Protein AF-A0AAV7FH99-F1 (afdb_monomer_lite)

pLDDT: mean 74.6, std 28.68, range [21.94, 98.88]

Structure (mmCIF, N/CA/C/O backbone):
data_AF-A0AAV7FH99-F1
#
_entry.id   AF-A0AAV7FH99-F1
#
loop_
_atom_site.group_PDB
_atom_site.id
_atom_site.type_symbol
_atom_site.label_atom_id
_atom_site.label_alt_id
_atom_site.label_comp_id
_atom_site.label_asym_id
_atom_site.label_entity_id
_atom_site.label_seq_id
_atom_site.pdbx_PDB_ins_code
_atom_site.Cartn_x
_atom_site.Cartn_y
_atom_site.Cartn_z
_atom_site.occupancy
_atom_site.B_iso_or_equiv
_atom_site.auth_seq_id
_atom_site.auth_comp_id
_atom_site.auth_asym_id
_atom_site.auth_atom_id
_atom_site.pdbx_PDB_model_num
ATOM 1 N N . MET A 1 1 ? -6.180 -40.171 30.545 1.00 33.97 1 MET A N 1
ATOM 2 C CA . MET A 1 1 ? -4.797 -39.681 30.785 1.00 33.97 1 MET A CA 1
ATOM 3 C C . MET A 1 1 ? -4.806 -38.154 30.812 1.00 33.97 1 MET A C 1
ATOM 5 O O . MET A 1 1 ? -5.709 -37.577 30.223 1.00 33.97 1 MET A O 1
ATOM 9 N N . ARG A 1 2 ? -3.858 -37.496 31.498 1.00 26.12 2 ARG A N 1
ATOM 10 C CA . ARG A 1 2 ? -3.737 -36.022 31.527 1.00 26.12 2 ARG A CA 1
ATOM 11 C C . ARG A 1 2 ? -2.623 -35.569 30.575 1.00 26.12 2 ARG A C 1
ATOM 13 O O . ARG A 1 2 ? -1.479 -35.946 30.802 1.00 26.12 2 ARG A O 1
ATOM 20 N N . MET A 1 3 ? -2.926 -34.717 29.597 1.00 25.25 3 MET A N 1
ATOM 21 C CA . MET A 1 3 ? -1.922 -33.829 28.990 1.00 25.25 3 MET A CA 1
ATOM 22 C C . MET A 1 3 ? -1.934 -32.486 29.729 1.00 25.25 3 MET A C 1
ATOM 24 O O . MET A 1 3 ? -2.989 -32.029 30.171 1.00 25.25 3 MET A O 1
ATOM 28 N N . ARG A 1 4 ? -0.756 -31.887 29.932 1.00 28.44 4 ARG A N 1
ATOM 29 C CA . ARG A 1 4 ? -0.590 -30.611 30.646 1.00 28.44 4 ARG A CA 1
ATOM 30 C C . ARG A 1 4 ? -0.434 -29.448 29.668 1.00 28.44 4 ARG A C 1
ATOM 32 O O . ARG A 1 4 ? 0.139 -29.608 28.598 1.00 28.44 4 ARG A O 1
ATOM 39 N N . SER A 1 5 ? -0.915 -28.286 30.109 1.00 30.23 5 SER A N 1
ATOM 40 C CA . SER A 1 5 ? -0.718 -26.969 29.496 1.00 30.23 5 SER A CA 1
ATOM 41 C C . SER A 1 5 ? 0.718 -26.724 29.010 1.00 30.23 5 SER A C 1
ATOM 43 O O . SER A 1 5 ? 1.671 -26.970 29.749 1.00 30.23 5 SER A O 1
ATOM 45 N N . LEU A 1 6 ? 0.836 -26.149 27.809 1.00 27.55 6 LEU A N 1
ATOM 46 C CA . LEU A 1 6 ? 2.034 -25.481 27.292 1.00 27.55 6 LEU A CA 1
ATOM 47 C C . LEU A 1 6 ? 1.724 -23.999 27.004 1.00 27.55 6 LEU A C 1
ATOM 49 O O . LEU A 1 6 ? 1.849 -23.522 25.881 1.00 27.55 6 LEU A O 1
ATOM 53 N N . LEU A 1 7 ? 1.309 -23.261 28.039 1.00 32.69 7 LEU A N 1
ATOM 54 C CA . LEU A 1 7 ? 1.155 -21.799 28.009 1.00 32.69 7 LEU A CA 1
ATOM 55 C C . LEU A 1 7 ? 2.188 -21.112 28.915 1.00 32.69 7 LEU A C 1
ATOM 57 O O . LEU A 1 7 ? 1.851 -20.437 29.885 1.00 32.69 7 LEU A O 1
ATOM 61 N N . SER A 1 8 ? 3.470 -21.296 28.591 1.00 31.53 8 SER A N 1
ATOM 62 C CA . SER A 1 8 ? 4.575 -20.563 29.218 1.00 31.53 8 SER A CA 1
ATOM 63 C C . SER A 1 8 ? 5.796 -20.486 28.293 1.00 31.53 8 SER A C 1
ATOM 65 O O . SER A 1 8 ? 6.640 -21.381 28.289 1.00 31.53 8 SER A O 1
ATOM 67 N N . LEU A 1 9 ? 5.906 -19.394 27.535 1.00 31.41 9 LEU A N 1
ATOM 68 C CA . LEU A 1 9 ? 7.159 -18.950 26.914 1.00 31.41 9 LEU A CA 1
ATOM 69 C C . LEU A 1 9 ? 7.588 -17.618 27.561 1.00 31.41 9 LEU A C 1
ATOM 71 O O . LEU A 1 9 ? 6.723 -16.852 28.000 1.00 31.41 9 LEU A O 1
ATOM 75 N N . PRO A 1 10 ? 8.899 -17.354 27.707 1.00 29.81 10 PRO A N 1
ATOM 76 C CA . PRO A 1 10 ? 9.387 -16.297 28.587 1.00 29.81 10 PRO A CA 1
ATOM 77 C C . PRO A 1 10 ? 9.146 -14.896 28.009 1.00 29.81 10 PRO A C 1
ATOM 79 O O . PRO A 1 10 ? 9.679 -14.542 26.959 1.00 29.81 10 PRO A O 1
ATOM 82 N N . ARG A 1 11 ? 8.393 -14.065 28.740 1.00 34.31 11 ARG A N 1
ATOM 83 C CA . ARG A 1 11 ? 8.301 -12.621 28.473 1.00 34.31 11 ARG A CA 1
ATOM 84 C C . ARG A 1 11 ? 9.610 -11.932 28.903 1.00 34.31 11 ARG A C 1
ATOM 86 O O . ARG A 1 11 ? 10.079 -12.216 30.010 1.00 34.31 11 ARG A O 1
ATOM 93 N N . PRO A 1 12 ? 10.187 -11.011 28.110 1.00 30.36 12 PRO A N 1
ATOM 94 C CA . PRO A 1 12 ? 11.312 -10.200 28.566 1.00 30.36 12 PRO A CA 1
ATOM 95 C C . PRO A 1 12 ? 10.866 -9.272 29.706 1.00 30.36 12 PRO A C 1
ATOM 97 O O . PRO A 1 12 ? 9.857 -8.579 29.595 1.00 30.36 12 PRO A O 1
ATOM 100 N N . ARG A 1 13 ? 11.621 -9.240 30.811 1.00 29.97 13 ARG A N 1
ATOM 101 C CA . ARG A 1 13 ? 11.416 -8.252 31.881 1.00 29.97 13 ARG A CA 1
ATOM 102 C C . ARG A 1 13 ? 12.025 -6.916 31.460 1.00 29.97 13 ARG A C 1
ATOM 104 O O . ARG A 1 13 ? 13.246 -6.807 31.381 1.00 29.97 13 ARG A O 1
ATOM 111 N N . LEU A 1 14 ? 11.187 -5.907 31.244 1.00 34.22 14 LEU A N 1
ATOM 112 C CA . LEU A 1 14 ? 11.627 -4.515 31.163 1.00 34.22 14 LEU A CA 1
ATOM 113 C C . LEU A 1 14 ? 11.763 -3.936 32.581 1.00 34.22 14 LEU A C 1
ATOM 115 O O . LEU A 1 14 ? 10.957 -4.234 33.462 1.00 34.22 14 LEU A O 1
ATOM 119 N N . TYR A 1 15 ? 12.811 -3.143 32.808 1.00 27.16 15 TYR A N 1
ATOM 120 C CA . TYR A 1 15 ? 13.066 -2.484 34.092 1.00 27.16 15 TYR A CA 1
ATOM 121 C C . TYR A 1 15 ? 12.179 -1.241 34.249 1.00 27.16 15 TYR A C 1
ATOM 123 O O . TYR A 1 15 ? 12.088 -0.426 33.334 1.00 27.16 15 TYR A O 1
ATOM 131 N N . LEU A 1 16 ? 11.581 -1.071 35.431 1.00 31.95 16 LEU A N 1
ATOM 132 C CA . LEU A 1 16 ? 10.840 0.133 35.814 1.00 31.95 16 LEU A CA 1
ATOM 133 C C . LEU A 1 16 ? 11.682 1.005 36.764 1.00 31.95 16 LEU A C 1
ATOM 135 O O . LEU A 1 16 ? 12.304 0.458 37.679 1.00 31.95 16 LEU A O 1
ATOM 139 N N . PRO A 1 17 ? 11.682 2.343 36.611 1.00 29.70 17 PRO A N 1
ATOM 140 C CA . PRO A 1 17 ? 12.180 3.256 37.635 1.00 29.70 17 PRO A CA 1
ATOM 141 C C . PRO A 1 17 ? 11.156 3.409 38.782 1.00 29.70 17 PRO A C 1
ATOM 143 O O . PRO A 1 17 ? 9.953 3.252 38.558 1.00 29.70 17 PRO A O 1
ATOM 146 N N . PRO A 1 18 ? 11.589 3.737 40.013 1.00 29.47 18 PRO A N 1
ATOM 147 C CA . PRO A 1 18 ? 10.687 3.867 41.154 1.00 29.47 18 PRO A CA 1
ATOM 148 C C . PRO A 1 18 ? 9.930 5.206 41.151 1.00 29.47 18 PRO A C 1
ATOM 150 O O . PRO A 1 18 ? 10.532 6.272 41.266 1.00 29.47 18 PRO A O 1
ATOM 153 N N . THR A 1 19 ? 8.597 5.156 41.109 1.00 31.06 19 THR A N 1
ATOM 154 C CA . THR A 1 19 ? 7.716 6.311 41.367 1.00 31.06 19 THR A CA 1
ATOM 155 C C . THR A 1 19 ? 7.039 6.183 42.728 1.00 31.06 19 THR A C 1
ATOM 157 O O . THR A 1 19 ? 6.406 5.168 43.018 1.00 31.06 19 THR A O 1
ATOM 160 N N . SER A 1 20 ? 7.143 7.216 43.563 1.00 28.19 20 SER A N 1
ATOM 161 C CA . SER A 1 20 ? 6.585 7.239 44.916 1.00 28.19 20 SER A CA 1
ATOM 162 C C . SER A 1 20 ? 5.093 7.594 44.927 1.00 28.19 20 SER A C 1
ATOM 164 O O . SER A 1 20 ? 4.686 8.672 44.499 1.00 28.19 20 SER A O 1
ATOM 166 N N . LEU A 1 21 ? 4.268 6.698 45.474 1.00 30.45 21 LEU A N 1
ATOM 167 C CA . LEU A 1 21 ? 2.846 6.946 45.720 1.00 30.45 21 LEU A CA 1
ATOM 168 C C . LEU A 1 21 ? 2.626 7.407 47.165 1.00 30.45 21 LEU A C 1
ATOM 170 O O . LEU A 1 21 ? 3.043 6.740 48.111 1.00 30.45 21 LEU A O 1
ATOM 174 N N . ARG A 1 22 ? 1.939 8.543 47.339 1.00 30.11 22 ARG A N 1
ATOM 175 C CA . ARG A 1 22 ? 1.349 8.939 48.626 1.00 30.11 22 ARG A CA 1
ATOM 176 C C . ARG A 1 22 ? -0.073 8.392 48.705 1.00 30.11 22 ARG A C 1
ATOM 178 O O . ARG A 1 22 ? -0.852 8.584 47.776 1.00 30.11 22 ARG A O 1
ATOM 185 N N . ASN A 1 23 ? -0.418 7.763 49.825 1.00 28.11 23 ASN A N 1
ATOM 186 C CA . ASN A 1 23 ? -1.779 7.297 50.078 1.00 28.11 23 ASN A CA 1
ATOM 187 C C . ASN A 1 23 ? -2.750 8.480 50.207 1.00 28.11 23 ASN A C 1
ATOM 189 O O . ASN A 1 23 ? -2.504 9.394 50.993 1.00 28.11 23 ASN A O 1
ATOM 193 N N . MET A 1 24 ? -3.893 8.399 49.525 1.00 29.61 24 MET A N 1
ATOM 194 C CA . MET A 1 24 ? -5.125 9.088 49.916 1.00 29.61 24 MET A CA 1
ATOM 195 C C . MET A 1 24 ? -6.276 8.078 49.927 1.00 29.61 24 MET A C 1
ATOM 197 O O . MET A 1 24 ? -6.292 7.135 49.137 1.00 29.61 24 MET A O 1
ATOM 201 N N . SER A 1 25 ? -7.197 8.231 50.877 1.00 31.45 25 SER A N 1
ATOM 202 C CA . SER A 1 25 ? -8.250 7.259 51.178 1.00 31.45 25 SER A CA 1
ATOM 203 C C . SER A 1 25 ? -9.415 7.317 50.188 1.00 31.45 25 SER A C 1
ATOM 205 O O . SER A 1 25 ? -9.925 8.391 49.879 1.00 31.45 25 SER A O 1
ATOM 207 N N . ALA A 1 26 ? -9.883 6.148 49.746 1.00 31.45 26 ALA A N 1
ATOM 208 C CA . ALA A 1 26 ? -11.098 6.027 48.945 1.00 31.45 26 ALA A CA 1
ATOM 209 C C . ALA A 1 26 ? -12.362 6.019 49.835 1.00 31.45 26 ALA A C 1
ATOM 211 O O . ALA A 1 26 ? -12.346 5.385 50.894 1.00 31.45 26 ALA A O 1
ATOM 212 N N . PRO A 1 27 ? -13.466 6.670 49.421 1.00 35.59 27 PRO A N 1
ATOM 213 C CA . PRO A 1 27 ? -14.774 6.504 50.048 1.00 35.59 27 PRO A CA 1
ATOM 214 C C . PRO A 1 27 ? -15.434 5.178 49.626 1.00 35.59 27 PRO A C 1
ATOM 216 O O . PRO A 1 27 ? -15.166 4.640 48.552 1.00 35.59 27 PRO A O 1
ATOM 219 N N . THR A 1 28 ? -16.327 4.655 50.466 1.00 32.81 28 THR A N 1
ATOM 220 C CA . THR A 1 28 ? -17.071 3.409 50.212 1.00 32.81 28 THR A CA 1
ATOM 221 C C . THR A 1 28 ? -18.176 3.583 49.160 1.00 32.81 28 THR A C 1
ATOM 223 O O . THR A 1 28 ? -18.924 4.560 49.243 1.00 32.81 28 THR A O 1
ATOM 226 N N . PRO A 1 29 ? -18.361 2.631 48.223 1.00 38.66 29 PRO A N 1
ATOM 227 C CA . PRO A 1 29 ? -19.464 2.667 47.266 1.00 38.66 29 PRO A CA 1
ATOM 228 C C . PRO A 1 29 ? -20.794 2.279 47.927 1.00 38.66 29 PRO A C 1
ATOM 230 O O . PRO A 1 29 ? -20.886 1.262 48.615 1.00 38.66 29 PRO A O 1
ATOM 233 N N . SER A 1 30 ? -21.846 3.061 47.684 1.00 30.02 30 SER A N 1
ATOM 234 C CA . SER A 1 30 ? -23.221 2.706 48.044 1.00 30.02 30 SER A CA 1
ATOM 235 C C . SER A 1 30 ? -23.819 1.730 47.024 1.00 30.02 30 SER A C 1
ATOM 237 O O . SER A 1 30 ? -23.615 1.860 45.815 1.00 30.02 30 SER A O 1
ATOM 239 N N . THR A 1 31 ? -24.566 0.733 47.504 1.00 36.09 31 THR A N 1
ATOM 240 C CA . THR A 1 31 ? -25.090 -0.372 46.683 1.00 36.09 31 THR A CA 1
ATOM 241 C C . THR A 1 31 ? -26.273 0.056 45.809 1.00 36.09 31 THR A C 1
ATOM 243 O O . THR A 1 31 ? -27.425 -0.265 46.089 1.00 36.09 31 THR A O 1
ATOM 246 N N . THR A 1 32 ? -25.988 0.764 44.719 1.00 35.03 32 THR A N 1
ATOM 247 C CA . THR A 1 32 ? -26.944 0.936 43.616 1.00 35.03 32 THR A CA 1
ATOM 248 C C . THR A 1 32 ? -26.872 -0.297 42.718 1.00 35.03 32 THR A C 1
ATOM 250 O O . THR A 1 32 ? -25.779 -0.715 42.335 1.00 35.03 32 THR A O 1
ATOM 253 N N . THR A 1 33 ? -28.013 -0.892 42.364 1.00 37.41 33 THR A N 1
ATOM 254 C CA . THR A 1 33 ? -28.063 -1.990 41.386 1.00 37.41 33 THR A CA 1
ATOM 255 C C . THR A 1 33 ? -27.652 -1.469 40.014 1.00 37.41 33 THR A C 1
ATOM 257 O O . THR A 1 33 ? -28.440 -0.803 39.343 1.00 37.41 33 THR A O 1
ATOM 260 N N . ALA A 1 34 ? -26.411 -1.745 39.615 1.00 40.66 34 ALA A N 1
ATOM 261 C CA . ALA A 1 34 ? -25.880 -1.323 38.328 1.00 40.66 34 ALA A CA 1
ATOM 262 C C . ALA A 1 34 ? -26.693 -1.953 37.187 1.00 40.66 34 ALA A C 1
ATOM 264 O O . ALA A 1 34 ? -26.668 -3.170 36.995 1.00 40.66 34 ALA A O 1
ATOM 265 N N . MET A 1 35 ? -27.402 -1.118 36.424 1.00 51.28 35 MET A N 1
ATOM 266 C CA . MET A 1 35 ? -27.908 -1.519 35.115 1.00 51.28 35 MET A CA 1
ATOM 267 C C . MET A 1 35 ? -26.692 -1.758 34.218 1.00 51.28 35 MET A C 1
ATOM 269 O O . MET A 1 35 ? -25.821 -0.898 34.099 1.00 51.28 35 MET A O 1
ATOM 273 N N . GLY A 1 36 ? -26.578 -2.976 33.693 1.00 61.66 36 GLY A N 1
ATOM 274 C CA . GLY A 1 36 ? -25.368 -3.428 33.023 1.00 61.66 36 GLY A CA 1
ATOM 275 C C . GLY A 1 36 ? -25.262 -2.889 31.603 1.00 61.66 36 GLY A C 1
ATOM 276 O O . GLY A 1 36 ? -26.041 -3.305 30.750 1.00 61.66 36 GLY A O 1
ATOM 277 N N . SER A 1 37 ? -24.281 -2.021 31.346 1.00 88.81 37 SER A N 1
ATOM 278 C CA . SER A 1 37 ? -24.082 -1.445 30.012 1.00 88.81 37 SER A CA 1
ATOM 279 C C . SER A 1 37 ? -23.699 -2.509 28.974 1.00 88.81 37 SER A C 1
ATOM 281 O O . SER A 1 37 ? -22.959 -3.464 29.259 1.00 88.81 37 SER A O 1
ATOM 283 N N . ASN A 1 38 ? -24.201 -2.327 27.752 1.00 96.88 38 ASN A N 1
ATOM 284 C CA . ASN A 1 38 ? -23.900 -3.165 26.594 1.00 96.88 38 ASN A CA 1
ATOM 285 C C . ASN A 1 38 ? -22.975 -2.409 25.632 1.00 96.88 38 ASN A C 1
ATOM 287 O O . ASN A 1 38 ? -23.289 -1.289 25.218 1.00 96.88 38 ASN A O 1
ATOM 291 N N . SER A 1 39 ? -21.865 -3.029 25.229 1.00 98.12 39 SER A N 1
ATOM 292 C CA . SER A 1 39 ? -20.881 -2.431 24.323 1.00 98.12 39 SER A CA 1
ATOM 293 C C . SER A 1 39 ? -20.643 -3.266 23.062 1.00 98.12 39 SER A C 1
ATOM 295 O O . SER A 1 39 ? -20.652 -4.496 23.091 1.00 98.12 39 SER A O 1
ATOM 297 N N . LEU A 1 40 ? -20.409 -2.602 21.929 1.00 98.56 40 LEU A N 1
ATOM 298 C CA . LEU A 1 40 ? -20.120 -3.237 20.640 1.00 98.56 40 LEU A CA 1
ATOM 299 C C . LEU A 1 40 ? -18.713 -2.836 20.188 1.00 98.56 40 LEU A C 1
ATOM 301 O O . LEU A 1 40 ? -18.433 -1.653 19.996 1.00 98.56 40 LEU A O 1
ATOM 305 N N . MET A 1 41 ? -17.827 -3.818 20.010 1.00 98.56 41 MET A N 1
ATOM 306 C CA . MET A 1 41 ? -16.492 -3.619 19.439 1.00 98.56 41 MET A CA 1
ATOM 307 C C . MET A 1 41 ? -16.509 -4.030 17.968 1.00 98.56 41 MET A C 1
ATOM 309 O O . MET A 1 41 ? -16.623 -5.214 17.654 1.00 98.56 41 MET A O 1
ATOM 313 N N . TRP A 1 42 ? -16.396 -3.061 17.064 1.00 98.81 42 TRP A N 1
ATOM 314 C CA . TRP A 1 42 ? -16.495 -3.278 15.624 1.00 98.81 42 TRP A CA 1
ATOM 315 C C . TRP A 1 42 ? -15.112 -3.331 14.963 1.00 98.81 42 TRP A C 1
ATOM 317 O O . TRP A 1 42 ? -14.385 -2.339 14.869 1.00 98.81 42 TRP A O 1
ATOM 327 N N . PHE A 1 43 ? -14.765 -4.514 14.464 1.00 98.81 43 PHE A N 1
ATOM 328 C CA . PHE A 1 43 ? -13.543 -4.796 13.718 1.00 98.81 43 PHE A CA 1
ATOM 329 C C . PHE A 1 43 ? -13.723 -4.499 12.221 1.00 98.81 43 PHE A C 1
ATOM 331 O O . PHE A 1 43 ? -14.760 -4.812 11.636 1.00 98.81 43 PHE A O 1
ATOM 338 N N . ARG A 1 44 ? -12.701 -3.900 11.589 1.00 97.56 44 ARG A N 1
ATOM 339 C CA . ARG A 1 44 ? -12.643 -3.615 10.133 1.00 97.56 44 ARG A CA 1
ATOM 340 C C . ARG A 1 44 ? -11.198 -3.755 9.645 1.00 97.56 44 ARG A C 1
ATOM 342 O O . ARG A 1 44 ? -10.865 -4.639 8.862 1.00 97.56 44 ARG A O 1
ATOM 349 N N . LYS A 1 45 ? -10.346 -2.892 10.202 1.00 96.44 45 LYS A N 1
ATOM 350 C CA . LYS A 1 45 ? -8.923 -3.123 10.475 1.00 96.44 45 LYS A CA 1
ATOM 351 C C . LYS A 1 45 ? -8.809 -3.541 11.952 1.00 96.44 45 LYS A C 1
ATOM 353 O O . LYS A 1 45 ? -9.827 -3.888 12.562 1.00 96.44 45 LYS A O 1
ATOM 358 N N . GLY A 1 46 ? -7.610 -3.520 12.522 1.00 97.75 46 GLY A N 1
ATOM 359 C CA . GLY A 1 46 ? -7.400 -3.832 13.934 1.00 97.75 46 GLY A CA 1
ATOM 360 C C . GLY A 1 46 ? -7.709 -5.278 14.306 1.00 97.75 46 GLY A C 1
ATOM 361 O O . GLY A 1 46 ? -8.183 -5.521 15.412 1.00 97.75 46 GLY A O 1
ATOM 362 N N . LEU A 1 47 ? -7.491 -6.225 13.384 1.00 98.62 47 LEU A N 1
ATOM 363 C CA . LEU A 1 47 ? -7.787 -7.655 13.560 1.00 98.62 47 LEU A CA 1
ATOM 364 C C . LEU A 1 47 ? -6.766 -8.344 14.492 1.00 98.62 47 LEU A C 1
ATOM 366 O O . LEU A 1 47 ? -6.021 -9.225 14.063 1.00 98.62 47 LEU A O 1
ATOM 370 N N . ARG A 1 48 ? -6.709 -7.872 15.743 1.00 98.00 48 ARG A N 1
ATOM 371 C CA . ARG A 1 48 ? -5.789 -8.269 16.819 1.00 98.00 48 ARG A CA 1
ATOM 372 C C . ARG A 1 48 ? -6.398 -8.010 18.200 1.00 98.00 48 ARG A C 1
ATOM 374 O O . ARG A 1 48 ? -7.238 -7.114 18.358 1.00 98.00 48 ARG A O 1
ATOM 381 N N . ILE A 1 49 ? -5.898 -8.709 19.211 1.00 96.94 49 ILE A N 1
ATOM 382 C CA . ILE A 1 49 ? -6.126 -8.417 20.628 1.00 96.94 49 ILE A CA 1
ATOM 383 C C . ILE A 1 49 ? -5.073 -7.433 21.161 1.00 96.94 49 ILE A C 1
ATOM 385 O O . ILE A 1 49 ? -5.429 -6.528 21.917 1.00 96.94 49 ILE A O 1
ATOM 389 N N . HIS A 1 50 ? -3.793 -7.565 20.789 1.00 95.75 50 HIS A N 1
ATOM 390 C CA . HIS A 1 50 ? -2.726 -6.723 21.350 1.00 95.75 50 HIS A CA 1
ATOM 391 C C . HIS A 1 50 ? -2.843 -5.249 20.936 1.00 95.75 50 HIS A C 1
ATOM 393 O O . HIS A 1 50 ? -3.222 -4.939 19.810 1.00 95.75 50 HIS A O 1
ATOM 399 N N . ASP A 1 51 ? -2.482 -4.322 21.834 1.00 96.94 51 ASP A N 1
ATOM 400 C CA . ASP A 1 51 ? -2.518 -2.870 21.584 1.00 96.94 51 ASP A CA 1
ATOM 401 C C . ASP A 1 51 ? -3.801 -2.419 20.861 1.00 96.94 51 ASP A C 1
ATOM 403 O O . ASP A 1 51 ? -3.776 -1.793 19.796 1.00 96.94 51 ASP A O 1
ATOM 407 N N . ASN A 1 52 ? -4.945 -2.810 21.426 1.00 97.62 52 ASN A N 1
ATOM 408 C CA . ASN A 1 52 ? -6.274 -2.496 20.914 1.00 97.62 52 ASN A CA 1
ATOM 409 C C . ASN A 1 52 ? -7.076 -1.693 21.964 1.00 97.62 52 ASN A C 1
ATOM 411 O O . ASN A 1 52 ? -7.896 -2.255 22.695 1.00 97.62 52 ASN A O 1
ATOM 415 N N . PRO A 1 53 ? -6.849 -0.367 22.080 1.00 97.44 53 PRO A N 1
ATOM 416 C CA . PRO A 1 53 ? -7.557 0.482 23.037 1.00 97.44 53 PRO A CA 1
ATOM 417 C C . PRO A 1 53 ? -9.066 0.541 22.799 1.00 97.44 53 PRO A C 1
ATOM 419 O O . PRO A 1 53 ? -9.811 0.732 23.754 1.00 97.44 53 PRO A O 1
ATOM 422 N N . ALA A 1 54 ? -9.528 0.354 21.556 1.00 98.00 54 ALA A N 1
ATOM 423 C CA . ALA A 1 54 ? -10.954 0.272 21.248 1.00 98.00 54 ALA A CA 1
ATOM 424 C C . ALA A 1 54 ? -11.590 -0.953 21.930 1.00 98.00 54 ALA A C 1
ATOM 426 O O . ALA A 1 54 ? -12.587 -0.804 22.634 1.00 98.00 54 ALA A O 1
ATOM 427 N N . LEU A 1 55 ? -10.964 -2.132 21.814 1.00 97.56 55 LEU A N 1
ATOM 428 C CA . LEU A 1 55 ? -11.382 -3.349 22.517 1.00 97.56 55 LEU A CA 1
ATOM 429 C C . LEU A 1 55 ? -11.286 -3.195 24.044 1.00 97.56 55 LEU A C 1
ATOM 431 O O . LEU A 1 55 ? -12.210 -3.594 24.749 1.00 97.56 55 LEU A O 1
ATOM 435 N N . LEU A 1 56 ? -10.216 -2.583 24.566 1.00 95.81 56 LEU A N 1
ATOM 436 C CA . LEU A 1 56 ? -10.067 -2.354 26.009 1.00 95.81 56 LEU A CA 1
ATOM 437 C C . LEU A 1 56 ? -11.158 -1.424 26.565 1.00 95.81 56 LEU A C 1
ATOM 439 O O . LEU A 1 56 ? -11.751 -1.722 27.601 1.00 95.81 56 LEU A O 1
ATOM 443 N N . HIS A 1 57 ? -11.459 -0.323 25.873 1.00 96.00 57 HIS A N 1
ATOM 444 C CA . HIS A 1 57 ? -12.519 0.611 26.269 1.00 96.00 57 HIS A CA 1
ATOM 445 C C . HIS A 1 57 ? -13.917 0.004 26.105 1.00 96.00 57 HIS A C 1
ATOM 447 O O . HIS A 1 57 ? -14.798 0.265 26.922 1.00 96.00 57 HIS A O 1
ATOM 453 N N . ALA A 1 58 ? -14.113 -0.864 25.105 1.00 96.56 58 ALA A N 1
ATOM 454 C CA . ALA A 1 58 ? -15.335 -1.652 24.957 1.00 96.56 58 ALA A CA 1
ATOM 455 C C . ALA A 1 58 ? -15.516 -2.648 26.112 1.00 96.56 58 ALA A C 1
ATOM 457 O O . ALA A 1 58 ? -16.620 -2.783 26.624 1.00 96.56 58 ALA A O 1
ATOM 458 N N . ALA A 1 59 ? -14.447 -3.318 26.549 1.00 95.19 59 ALA A N 1
ATOM 459 C CA . ALA A 1 59 ? -14.491 -4.279 27.649 1.00 95.19 59 ALA A CA 1
ATOM 460 C C . ALA A 1 59 ? -14.667 -3.616 29.030 1.00 95.19 59 ALA A C 1
ATOM 462 O O . ALA A 1 59 ? -15.302 -4.188 29.916 1.00 95.19 59 ALA A O 1
ATOM 463 N N . LYS A 1 60 ? -14.111 -2.414 29.226 1.00 92.88 60 LYS A N 1
ATOM 464 C CA . LYS A 1 60 ? -14.177 -1.668 30.490 1.00 92.88 60 LYS A CA 1
ATOM 465 C C . LYS A 1 60 ? -15.622 -1.313 30.865 1.00 92.88 60 LYS A C 1
ATOM 467 O O . LYS A 1 60 ? -16.399 -0.884 30.013 1.00 92.88 60 LYS A O 1
ATOM 472 N N . ASP A 1 61 ? -15.961 -1.477 32.144 1.00 90.38 61 ASP A N 1
ATOM 473 C CA . ASP A 1 61 ? -17.244 -1.115 32.777 1.00 90.38 61 ASP A CA 1
ATOM 474 C C . ASP A 1 61 ? -18.508 -1.613 32.040 1.00 90.38 61 ASP A C 1
ATOM 476 O O . ASP A 1 61 ? -19.574 -1.007 32.148 1.00 90.38 61 ASP A O 1
ATOM 480 N N . SER A 1 62 ? -18.388 -2.707 31.276 1.00 93.81 62 SER A N 1
ATOM 481 C CA . SER A 1 62 ? -19.454 -3.244 30.417 1.00 93.81 62 SER A CA 1
ATOM 482 C C . SER A 1 62 ? -19.851 -4.646 30.859 1.00 93.81 62 SER A C 1
ATOM 484 O O . SER A 1 62 ? -18.994 -5.480 31.148 1.00 93.81 62 SER A O 1
ATOM 486 N N . THR A 1 63 ? -21.156 -4.907 30.928 1.00 94.94 63 THR A N 1
ATOM 487 C CA . THR A 1 63 ? -21.701 -6.210 31.350 1.00 94.94 63 THR A CA 1
ATOM 488 C C . THR A 1 63 ? -21.753 -7.185 30.184 1.00 94.94 63 THR A C 1
ATOM 490 O O . THR A 1 63 ? -21.374 -8.346 30.346 1.00 94.94 63 THR A O 1
ATOM 493 N N . HIS A 1 64 ? -22.135 -6.693 29.002 1.00 97.44 64 HIS A N 1
ATOM 494 C CA . HIS A 1 64 ? -22.045 -7.452 27.761 1.00 97.44 64 HIS A CA 1
ATOM 495 C C . HIS A 1 64 ? -21.142 -6.749 26.753 1.00 97.44 64 HIS A C 1
ATOM 497 O O . HIS A 1 64 ? -21.263 -5.542 26.546 1.00 97.44 64 HIS A O 1
ATOM 503 N N . LEU A 1 65 ? -20.277 -7.524 26.099 1.00 97.81 65 LEU A N 1
ATOM 504 C CA . LEU A 1 65 ? -19.449 -7.080 24.981 1.00 97.81 65 LEU A CA 1
ATOM 505 C C . LEU A 1 65 ? -19.806 -7.906 23.746 1.00 97.81 65 LEU A C 1
ATOM 507 O O . LEU A 1 65 ? -19.798 -9.133 23.804 1.00 97.81 65 LEU A O 1
ATOM 511 N N . TYR A 1 66 ? -20.059 -7.238 22.624 1.00 98.25 66 TYR A N 1
ATOM 512 C CA . TYR A 1 66 ? -20.347 -7.851 21.328 1.00 98.25 66 TYR A CA 1
ATOM 513 C C . TYR A 1 66 ? -19.191 -7.560 20.346 1.00 98.25 66 TYR A C 1
ATOM 515 O O . TYR A 1 66 ? -19.121 -6.453 19.801 1.00 98.25 66 TYR A O 1
ATOM 523 N N . PRO A 1 67 ? -18.255 -8.504 20.116 1.00 98.38 67 PRO A N 1
ATOM 524 C CA . PRO A 1 67 ? -17.180 -8.353 19.133 1.00 98.38 67 PRO A CA 1
ATOM 525 C C . PRO A 1 67 ? -17.712 -8.663 17.727 1.00 98.38 67 PRO A C 1
ATOM 527 O O . PRO A 1 67 ? -18.054 -9.806 17.429 1.00 98.38 67 PRO A O 1
ATOM 530 N N . VAL A 1 68 ? -17.794 -7.658 16.856 1.00 98.75 68 VAL A N 1
ATOM 531 C CA . VAL A 1 68 ? -18.477 -7.741 15.553 1.00 98.75 68 VAL A CA 1
ATOM 532 C C . VAL A 1 68 ? -17.516 -7.520 14.389 1.00 98.75 68 VAL A C 1
ATOM 534 O O . VAL A 1 68 ? -16.745 -6.560 14.387 1.00 98.75 68 VAL A O 1
ATOM 537 N N . PHE A 1 69 ? -17.640 -8.341 13.346 1.00 98.75 69 PHE A N 1
ATOM 538 C CA . PHE A 1 69 ? -17.114 -8.057 12.009 1.00 98.75 69 PHE A CA 1
ATOM 539 C C . PHE A 1 69 ? -18.244 -8.140 10.972 1.00 98.75 69 PHE A C 1
ATOM 541 O O . PHE A 1 69 ? -19.118 -9.000 11.073 1.00 98.75 69 PHE A O 1
ATOM 548 N N . VAL A 1 70 ? -18.218 -7.268 9.959 1.00 98.44 70 VAL A N 1
ATOM 549 C CA . VAL A 1 70 ? -19.177 -7.311 8.841 1.00 98.44 70 VAL A CA 1
ATOM 550 C C . VAL A 1 70 ? -18.431 -7.524 7.529 1.00 98.44 70 VAL A C 1
ATOM 552 O O . VAL A 1 70 ? -17.566 -6.732 7.152 1.00 98.44 70 VAL A O 1
ATOM 555 N N . ILE A 1 71 ? -18.784 -8.604 6.842 1.00 97.00 71 ILE A N 1
ATOM 556 C CA . ILE A 1 71 ? -18.346 -8.945 5.493 1.00 97.00 71 ILE A CA 1
ATOM 557 C C . ILE A 1 71 ? -19.108 -8.042 4.525 1.00 97.00 71 ILE A C 1
ATOM 559 O O . ILE A 1 71 ? -20.318 -8.170 4.363 1.00 97.00 71 ILE A O 1
ATOM 563 N N . ASP A 1 72 ? -18.390 -7.108 3.904 1.00 95.94 72 ASP A N 1
ATOM 564 C CA . ASP A 1 72 ? -18.941 -6.202 2.897 1.00 95.94 72 ASP A CA 1
ATOM 565 C C . ASP A 1 72 ? -18.902 -6.865 1.504 1.00 95.94 72 ASP A C 1
ATOM 567 O O . ASP A 1 72 ? -17.801 -7.099 0.977 1.00 95.94 72 ASP A O 1
ATOM 571 N N . PRO A 1 73 ? -20.060 -7.127 0.862 1.00 92.81 73 PRO A N 1
ATOM 572 C CA . PRO A 1 73 ? -20.121 -7.666 -0.493 1.00 92.81 73 PRO A CA 1
ATOM 573 C C . PRO A 1 73 ? -19.329 -6.843 -1.521 1.00 92.81 73 PRO A C 1
ATOM 575 O O . PRO A 1 73 ? -18.781 -7.425 -2.455 1.00 92.81 73 PRO A O 1
ATOM 578 N N . HIS A 1 74 ? -19.162 -5.526 -1.337 1.00 89.75 74 HIS A N 1
ATOM 579 C CA . HIS A 1 74 ? -18.352 -4.677 -2.224 1.00 89.75 74 HIS A CA 1
ATOM 580 C C . HIS A 1 74 ? -16.902 -5.173 -2.361 1.00 89.75 74 HIS A C 1
ATOM 582 O O . HIS A 1 74 ? -16.316 -5.126 -3.446 1.00 89.75 74 HIS A O 1
ATOM 588 N N . PHE A 1 75 ? -16.329 -5.684 -1.267 1.00 93.69 75 PHE A N 1
ATOM 589 C CA . PHE A 1 75 ? -14.962 -6.202 -1.222 1.00 93.69 75 PHE A CA 1
ATOM 590 C C . PHE A 1 75 ? -14.875 -7.728 -1.309 1.00 93.69 75 PHE A C 1
ATOM 592 O O . PHE A 1 75 ? -13.779 -8.235 -1.561 1.00 93.69 75 PHE A O 1
ATOM 599 N N . MET A 1 76 ? -15.981 -8.452 -1.111 1.00 94.50 76 MET A N 1
ATOM 600 C CA . MET A 1 76 ? -15.969 -9.902 -0.867 1.00 94.50 76 MET A CA 1
ATOM 601 C C . MET A 1 76 ? -16.797 -10.727 -1.861 1.00 94.50 76 MET A C 1
ATOM 603 O O . MET A 1 76 ? -16.451 -11.888 -2.075 1.00 94.50 76 MET A O 1
ATOM 607 N N . ALA A 1 77 ? -17.818 -10.159 -2.512 1.00 92.88 77 ALA A N 1
ATOM 608 C CA . ALA A 1 77 ? -18.648 -10.883 -3.478 1.00 92.88 77 ALA A CA 1
ATOM 609 C C . ALA A 1 77 ? -17.881 -11.180 -4.786 1.00 92.88 77 ALA A C 1
ATOM 611 O O . ALA A 1 77 ? -17.166 -10.294 -5.268 1.00 92.88 77 ALA A O 1
ATOM 612 N N . PRO A 1 78 ? -18.028 -12.376 -5.390 1.00 92.50 78 PRO A N 1
ATOM 613 C CA . PRO A 1 78 ? -17.343 -12.729 -6.632 1.00 92.50 78 PRO A CA 1
ATOM 614 C C . PRO A 1 78 ? -17.653 -11.786 -7.803 1.00 92.50 78 PRO A C 1
ATOM 616 O O . PRO A 1 78 ? -18.805 -11.431 -8.045 1.00 92.50 78 PRO A O 1
ATOM 619 N N . ASP A 1 79 ? -16.625 -11.443 -8.582 1.00 93.19 79 ASP A N 1
ATOM 620 C CA . ASP A 1 79 ? -16.732 -10.686 -9.836 1.00 93.19 79 ASP A CA 1
ATOM 621 C C . ASP A 1 79 ? -16.326 -11.571 -11.034 1.00 93.19 79 ASP A C 1
ATOM 623 O O . ASP A 1 79 ? -15.136 -11.712 -11.319 1.00 93.19 79 ASP A O 1
ATOM 627 N N . PRO A 1 80 ? -17.279 -12.166 -11.778 1.00 89.56 80 PRO A N 1
ATOM 628 C CA . PRO A 1 80 ? -16.971 -12.960 -12.971 1.00 89.56 80 PRO A CA 1
ATOM 629 C C . PRO A 1 80 ? -16.396 -12.158 -14.151 1.00 89.56 80 PRO A C 1
ATOM 631 O O . PRO A 1 80 ? -15.911 -12.765 -15.104 1.00 89.56 80 PRO A O 1
ATOM 634 N N . ALA A 1 81 ? -16.444 -10.820 -14.119 1.00 91.62 81 ALA A N 1
ATOM 635 C CA . ALA A 1 81 ? -15.783 -9.955 -15.102 1.00 91.62 81 ALA A CA 1
ATOM 636 C C . ALA A 1 81 ? -14.336 -9.600 -14.696 1.00 91.62 81 ALA A C 1
ATOM 638 O O . ALA A 1 81 ? -13.631 -8.900 -15.431 1.00 91.62 81 ALA A O 1
ATOM 639 N N . ALA A 1 82 ? -13.866 -10.097 -13.548 1.00 91.62 82 ALA A N 1
ATOM 640 C CA . ALA A 1 82 ? -12.500 -9.926 -13.087 1.00 91.62 82 ALA A CA 1
ATOM 641 C C . ALA A 1 82 ? -11.474 -10.552 -14.042 1.00 91.62 82 ALA A C 1
ATOM 643 O O . ALA A 1 82 ? -11.666 -11.630 -14.598 1.00 91.62 82 ALA A O 1
ATOM 644 N N . PHE A 1 83 ? -10.297 -9.930 -14.136 1.00 91.12 83 PHE A N 1
ATOM 645 C CA . PHE A 1 83 ? -9.152 -10.521 -14.837 1.00 91.12 83 PHE A CA 1
ATOM 646 C C . PHE A 1 83 ? -8.478 -11.674 -14.066 1.00 91.12 83 PHE A C 1
ATOM 648 O O . PHE A 1 83 ? -7.596 -12.345 -14.597 1.00 91.12 83 PHE A O 1
ATOM 655 N N . SER A 1 84 ? -8.841 -11.871 -12.800 1.00 91.00 84 SER A N 1
ATOM 656 C CA . SER A 1 84 ? -8.338 -12.928 -11.923 1.00 91.00 84 SER A CA 1
ATOM 657 C C . SER A 1 84 ? -9.385 -13.216 -10.844 1.00 91.00 84 SER A C 1
ATOM 659 O O . SER A 1 84 ? -9.989 -12.249 -10.375 1.00 91.00 84 SER A O 1
ATOM 661 N N . PRO A 1 85 ? -9.561 -14.467 -10.384 1.00 91.62 85 PRO A N 1
ATOM 662 C CA . PRO A 1 85 ? -10.548 -14.803 -9.360 1.00 91.62 85 PRO A CA 1
ATOM 663 C C . PRO A 1 85 ? -10.497 -13.911 -8.109 1.00 91.62 85 PRO A C 1
ATOM 665 O O . PRO A 1 85 ? -9.420 -13.598 -7.585 1.00 91.62 85 PRO A O 1
ATOM 668 N N . GLY A 1 86 ? -11.680 -13.518 -7.637 1.00 92.94 86 GLY A N 1
ATOM 669 C CA . GLY A 1 86 ? -11.879 -12.592 -6.526 1.00 92.94 86 GLY A CA 1
ATOM 670 C C . GLY A 1 86 ? -13.082 -11.671 -6.754 1.00 92.94 86 GLY A C 1
ATOM 671 O O . GLY A 1 86 ? -13.860 -11.870 -7.688 1.00 92.94 86 GLY A O 1
ATOM 672 N N . SER A 1 87 ? -13.215 -10.654 -5.910 1.00 94.62 87 SER A N 1
ATOM 673 C CA . SER A 1 87 ? -14.203 -9.583 -6.037 1.00 94.62 87 SER A CA 1
ATOM 674 C C . SER A 1 87 ? -13.708 -8.460 -6.944 1.00 94.62 87 SER A C 1
ATOM 676 O O . SER A 1 87 ? -12.541 -8.436 -7.356 1.00 94.62 87 SER A O 1
ATOM 678 N N . SER A 1 88 ? -14.570 -7.471 -7.203 1.00 93.19 88 SER A N 1
ATOM 679 C CA . SER A 1 88 ? -14.238 -6.235 -7.937 1.00 93.19 88 SER A CA 1
ATOM 680 C C . SER A 1 88 ? -12.962 -5.535 -7.427 1.00 93.19 88 SER A C 1
ATOM 682 O O . SER A 1 88 ? -12.226 -4.932 -8.210 1.00 93.19 88 SER A O 1
ATOM 684 N N . LYS A 1 89 ? -12.666 -5.666 -6.123 1.00 93.50 89 LYS A N 1
ATOM 685 C CA . LYS A 1 89 ? -11.591 -4.958 -5.410 1.00 93.50 89 LYS A CA 1
ATOM 686 C C . LYS A 1 89 ? -10.564 -5.849 -4.701 1.00 93.50 89 LYS A C 1
ATOM 688 O O . LYS A 1 89 ? -9.588 -5.307 -4.181 1.00 93.50 89 LYS A O 1
ATOM 693 N N . ALA A 1 90 ? -10.744 -7.170 -4.646 1.00 96.50 90 ALA A N 1
ATOM 694 C CA . ALA A 1 90 ? -9.862 -8.099 -3.926 1.00 96.50 90 ALA A CA 1
ATOM 695 C C . ALA A 1 90 ? -9.684 -9.424 -4.684 1.00 96.50 90 ALA A C 1
ATOM 697 O O . ALA A 1 90 ? -10.663 -10.085 -4.995 1.00 96.50 90 ALA A O 1
ATOM 698 N N . GLY A 1 91 ? -8.450 -9.849 -4.948 1.00 95.12 91 GLY A N 1
ATOM 699 C CA . GLY A 1 91 ? -8.147 -11.193 -5.450 1.00 95.12 91 GLY A CA 1
ATOM 700 C C . GLY A 1 91 ? -8.193 -12.240 -4.332 1.00 95.12 91 GLY A C 1
ATOM 701 O O . GLY A 1 91 ? -7.995 -11.899 -3.162 1.00 95.12 91 GLY A O 1
ATOM 702 N N . LEU A 1 92 ? -8.399 -13.516 -4.684 1.00 93.44 92 LEU A N 1
ATOM 703 C CA . LEU A 1 92 ? -8.558 -14.614 -3.710 1.00 93.44 92 LEU A CA 1
ATOM 704 C C . LEU A 1 92 ? -7.487 -14.651 -2.616 1.00 93.44 92 LEU A C 1
ATOM 706 O O . LEU A 1 92 ? -7.837 -14.806 -1.455 1.00 93.44 92 LEU A O 1
ATOM 710 N N . ASN A 1 93 ? -6.207 -14.438 -2.940 1.00 94.75 93 ASN A N 1
ATOM 711 C CA . ASN A 1 93 ? -5.130 -14.428 -1.939 1.00 94.75 93 ASN A CA 1
ATOM 712 C C . ASN A 1 93 ? -5.376 -13.410 -0.804 1.00 94.75 93 ASN A C 1
ATOM 714 O O . ASN A 1 93 ? -5.079 -13.693 0.356 1.00 94.75 93 ASN A O 1
ATOM 718 N N . ARG A 1 94 ? -5.953 -12.239 -1.111 1.00 96.94 94 ARG A N 1
ATOM 719 C CA . ARG A 1 94 ? -6.280 -11.194 -0.123 1.00 96.94 94 ARG A CA 1
ATOM 720 C C . ARG A 1 94 ? -7.566 -11.504 0.648 1.00 96.94 94 ARG A C 1
ATOM 722 O O . ARG A 1 94 ? -7.681 -11.104 1.804 1.00 96.94 94 ARG A O 1
ATOM 729 N N . ILE A 1 95 ? -8.504 -12.213 0.021 1.00 96.19 95 ILE A N 1
ATOM 730 C CA . ILE A 1 95 ? -9.731 -12.716 0.657 1.00 96.19 95 ILE A CA 1
ATOM 731 C C . ILE A 1 95 ? -9.376 -13.842 1.639 1.00 96.19 95 ILE A C 1
ATOM 733 O O . ILE A 1 95 ? -9.730 -13.749 2.808 1.00 96.19 95 ILE A O 1
ATOM 737 N N . GLN A 1 96 ? -8.584 -14.833 1.215 1.00 95.19 96 GLN A N 1
ATOM 738 C CA . GLN A 1 96 ? -8.084 -15.918 2.064 1.00 95.19 96 GLN A CA 1
ATOM 739 C C . GLN A 1 96 ? -7.340 -15.378 3.289 1.00 95.19 96 GLN A C 1
ATOM 741 O O . GLN A 1 96 ? -7.642 -15.775 4.409 1.00 95.19 96 GLN A O 1
ATOM 746 N N . PHE A 1 97 ? -6.418 -14.426 3.094 1.00 97.44 97 PHE A N 1
ATOM 747 C CA . PHE A 1 97 ? -5.689 -13.806 4.202 1.00 97.44 97 PHE A CA 1
ATOM 748 C C . PHE A 1 97 ? -6.634 -13.126 5.208 1.00 97.44 97 PHE A C 1
ATOM 750 O O . PHE A 1 97 ? -6.421 -13.239 6.411 1.00 97.44 97 PHE A O 1
ATOM 757 N N . LEU A 1 98 ? -7.701 -12.460 4.743 1.00 98.12 98 LEU A N 1
ATOM 758 C CA . LEU A 1 98 ? -8.719 -11.886 5.629 1.00 98.12 98 LEU A CA 1
ATOM 759 C C . LEU A 1 98 ? -9.478 -12.972 6.402 1.00 98.12 98 LEU A C 1
ATOM 761 O O . LEU A 1 98 ? -9.580 -12.869 7.619 1.00 98.12 98 LEU A O 1
ATOM 765 N N . LEU A 1 99 ? -9.992 -14.005 5.729 1.00 97.12 99 LEU A N 1
ATOM 766 C CA . LEU A 1 99 ? -10.757 -15.078 6.379 1.00 97.12 99 LEU A CA 1
ATOM 767 C C . LEU A 1 99 ? -9.918 -15.810 7.437 1.00 97.12 99 LEU A C 1
ATOM 769 O O . LEU A 1 99 ? -10.399 -16.078 8.535 1.00 97.12 99 LEU A O 1
ATOM 773 N N . GLU A 1 100 ? -8.638 -16.047 7.156 1.00 97.62 100 GLU A N 1
ATOM 774 C CA . GLU A 1 100 ? -7.689 -16.597 8.127 1.00 97.62 100 GLU A CA 1
ATOM 775 C C . GLU A 1 100 ? -7.446 -15.658 9.311 1.00 97.62 100 GLU A C 1
ATOM 777 O O . GLU A 1 100 ? -7.448 -16.112 10.453 1.00 97.62 100 GLU A O 1
ATOM 782 N N . SER A 1 101 ? -7.309 -14.350 9.070 1.00 98.62 101 SER A N 1
ATOM 783 C CA . SER A 1 101 ? -7.208 -13.358 10.147 1.00 98.62 101 SER A CA 1
ATOM 784 C C . SER A 1 101 ? -8.469 -13.266 11.009 1.00 98.62 101 SER A C 1
ATOM 786 O O . SER A 1 101 ? -8.363 -13.005 12.204 1.00 98.62 101 SER A O 1
ATOM 788 N N . LEU A 1 102 ? -9.657 -13.490 10.440 1.00 98.62 102 LEU A N 1
ATOM 789 C CA . LEU A 1 102 ? -10.916 -13.517 11.192 1.00 98.62 102 LEU A CA 1
ATOM 790 C C . LEU A 1 102 ? -11.066 -14.805 12.012 1.00 98.62 102 LEU A C 1
ATOM 792 O O . LEU A 1 102 ? -11.520 -14.740 13.150 1.00 98.62 102 LEU A O 1
ATOM 796 N N . ALA A 1 103 ? -10.657 -15.957 11.472 1.00 98.19 103 ALA A N 1
ATOM 797 C CA . ALA A 1 103 ? -10.668 -17.232 12.193 1.00 98.19 103 ALA A CA 1
ATOM 798 C C . ALA A 1 103 ? -9.648 -17.263 13.349 1.00 98.19 103 ALA A C 1
ATOM 800 O O . ALA A 1 103 ? -9.924 -17.820 14.414 1.00 98.19 103 ALA A O 1
ATOM 801 N N . ASP A 1 104 ? -8.489 -16.627 13.171 1.00 98.56 104 ASP A N 1
ATOM 802 C CA . ASP A 1 104 ? -7.496 -16.443 14.232 1.00 98.56 104 ASP A CA 1
ATOM 803 C C . ASP A 1 104 ? -7.979 -15.453 15.309 1.00 98.56 104 ASP A C 1
ATOM 805 O O . ASP A 1 104 ? -7.885 -15.745 16.500 1.00 98.56 104 ASP A O 1
ATOM 809 N N . LEU A 1 105 ? -8.596 -14.332 14.911 1.00 98.50 105 LEU A N 1
ATOM 810 C CA . LEU A 1 105 ? -9.216 -13.386 15.846 1.00 98.50 105 LEU A CA 1
ATOM 811 C C . LEU A 1 105 ? -10.352 -14.034 16.654 1.00 98.50 105 LEU A C 1
ATOM 813 O O . LEU A 1 105 ? -10.417 -13.842 17.867 1.00 98.50 105 LEU A O 1
ATOM 817 N N . ASP A 1 106 ? -11.221 -14.826 16.017 1.00 98.31 106 ASP A N 1
ATOM 818 C CA . ASP A 1 106 ? -12.247 -15.606 16.718 1.00 98.31 106 ASP A CA 1
ATOM 819 C C . ASP A 1 106 ? -11.611 -16.591 17.707 1.00 98.31 106 ASP A C 1
ATOM 821 O O . ASP A 1 106 ? -12.013 -16.642 18.868 1.00 98.31 106 ASP A O 1
ATOM 825 N N . SER A 1 107 ? -10.559 -17.309 17.304 1.00 97.88 107 SER A N 1
ATOM 826 C CA . SER A 1 107 ? -9.823 -18.229 18.186 1.00 97.88 107 SER A CA 1
ATOM 827 C C . SER A 1 107 ? -9.252 -17.516 19.423 1.00 97.88 107 SER A C 1
ATOM 829 O O . SER A 1 107 ? -9.397 -18.007 20.546 1.00 97.88 107 SER A O 1
ATOM 831 N N . SER A 1 108 ? -8.679 -16.323 19.246 1.00 96.38 108 SER A N 1
ATOM 832 C CA . SER A 1 108 ? -8.170 -15.482 20.338 1.00 96.38 108 SER A CA 1
ATOM 833 C C . SER A 1 108 ? -9.283 -14.938 21.247 1.00 96.38 108 SER A C 1
ATOM 835 O O . SER A 1 108 ? -9.121 -14.915 22.469 1.00 96.38 108 SER A O 1
ATOM 837 N N . LEU A 1 109 ? -10.443 -14.564 20.694 1.00 96.81 109 LEU A N 1
ATOM 838 C CA . LEU A 1 109 ? -11.617 -14.141 21.473 1.00 96.81 109 LEU A CA 1
ATOM 839 C C . LEU A 1 109 ? -12.229 -15.302 22.277 1.00 96.81 109 LEU A C 1
ATOM 841 O O . LEU A 1 109 ? -12.563 -15.112 23.450 1.00 96.81 109 LEU A O 1
ATOM 845 N N . ASN A 1 110 ? -12.302 -16.507 21.698 1.00 96.38 110 ASN A N 1
ATOM 846 C CA . ASN A 1 110 ? -12.693 -17.738 22.399 1.00 96.38 110 ASN A CA 1
ATOM 847 C C . ASN A 1 110 ? -11.732 -18.051 23.558 1.00 96.38 110 ASN A C 1
ATOM 849 O O . ASN A 1 110 ? -12.179 -18.387 24.656 1.00 96.38 110 ASN A O 1
ATOM 853 N N . GLY A 1 111 ? -10.423 -17.845 23.366 1.00 95.38 111 GLY A N 1
ATOM 854 C CA . GLY A 1 111 ? -9.412 -17.957 24.427 1.00 95.38 111 GLY A CA 1
ATOM 855 C C . GLY A 1 111 ? -9.626 -17.008 25.618 1.00 95.38 111 GLY A C 1
ATOM 856 O O . GLY A 1 111 ? -9.204 -17.322 26.729 1.00 95.38 111 GLY A O 1
ATOM 857 N N . LEU A 1 112 ? -10.330 -15.888 25.414 1.00 95.62 112 LEU A N 1
ATOM 858 C CA . LEU A 1 112 ? -10.711 -14.916 26.449 1.00 95.62 112 LEU A CA 1
ATOM 859 C C . LEU A 1 112 ? -12.162 -15.080 26.946 1.00 95.62 112 LEU A C 1
ATOM 861 O O . LEU A 1 112 ? -12.662 -14.224 27.682 1.00 95.62 112 LEU A O 1
ATOM 865 N N . GLY A 1 113 ? -12.850 -16.163 26.570 1.00 95.44 113 GLY A N 1
ATOM 866 C CA . GLY A 1 113 ? -14.227 -16.449 26.989 1.00 95.44 113 GLY A CA 1
ATOM 867 C C . GLY A 1 113 ? -15.299 -15.589 26.308 1.00 95.44 113 GLY A C 1
ATOM 868 O O . GLY A 1 113 ? -16.375 -15.409 26.882 1.00 95.44 113 GLY A O 1
ATOM 869 N N . SER A 1 114 ? -14.995 -15.061 25.120 1.00 95.88 114 SER A N 1
ATOM 870 C CA . SER A 1 114 ? -15.907 -14.368 24.198 1.00 95.88 114 SER A CA 1
ATOM 871 C C . SER A 1 114 ? -15.900 -15.095 22.838 1.00 95.88 114 SER A C 1
ATOM 873 O O . SER A 1 114 ? -15.542 -16.266 22.788 1.00 95.88 114 SER A O 1
ATOM 875 N N . ARG A 1 115 ? -16.310 -14.454 21.738 1.00 96.38 115 ARG A N 1
ATOM 876 C CA . ARG A 1 115 ? -16.146 -14.943 20.348 1.00 96.38 115 ARG A CA 1
ATOM 877 C C . ARG A 1 115 ? -16.380 -13.816 19.343 1.00 96.38 115 ARG A C 1
ATOM 879 O O . ARG A 1 115 ? -16.922 -12.774 19.706 1.00 96.38 115 ARG A O 1
ATOM 886 N N . LEU A 1 116 ? -16.033 -14.030 18.080 1.00 98.31 116 LEU A N 1
ATOM 887 C CA . LEU A 1 116 ? -16.405 -13.145 16.982 1.00 98.31 116 LEU A CA 1
ATOM 888 C C . LEU A 1 116 ? -17.854 -13.411 16.533 1.00 98.31 116 LEU A C 1
ATOM 890 O O . LEU A 1 116 ? -18.326 -14.556 16.459 1.00 98.31 116 LEU A O 1
ATOM 894 N N . LEU A 1 117 ? -18.559 -12.327 16.220 1.00 98.06 117 LEU A N 1
ATOM 895 C CA . LEU A 1 117 ? -19.899 -12.308 15.642 1.00 98.06 117 LEU A CA 1
ATOM 896 C C . LEU A 1 117 ? -19.776 -11.773 14.211 1.00 98.06 117 LEU A C 1
ATOM 898 O O . LEU A 1 117 ? -19.454 -10.600 14.006 1.00 98.06 117 LEU A O 1
ATOM 902 N N . VAL A 1 118 ? -19.972 -12.647 13.223 1.00 97.94 118 VAL A N 1
ATOM 903 C CA . VAL A 1 118 ? -19.814 -12.315 11.801 1.00 97.94 118 VAL A CA 1
ATOM 904 C C . VAL A 1 118 ? -21.185 -12.085 11.171 1.00 97.94 118 VAL A C 1
ATOM 906 O O . VAL A 1 118 ? -22.122 -12.840 11.420 1.00 97.94 118 VAL A O 1
ATOM 909 N N . PHE A 1 119 ? -21.288 -11.053 10.339 1.00 97.38 119 PHE A N 1
ATOM 910 C CA . PHE A 1 119 ? -22.474 -10.722 9.545 1.00 97.38 119 PHE A CA 1
ATOM 911 C C . PHE A 1 119 ? -22.071 -10.383 8.107 1.00 97.38 119 PHE A C 1
ATOM 913 O O . PHE A 1 119 ? -20.894 -10.147 7.837 1.00 97.38 119 PHE A O 1
ATOM 920 N N . GLU A 1 120 ? -23.044 -10.289 7.204 1.00 95.38 120 GLU A N 1
ATOM 921 C CA . GLU A 1 120 ? -22.858 -9.866 5.811 1.00 95.38 120 GLU A CA 1
ATOM 922 C C . GLU A 1 120 ? -23.829 -8.722 5.459 1.00 95.38 120 GLU A C 1
ATOM 924 O O . GLU A 1 120 ? -24.960 -8.700 5.949 1.00 95.38 120 GLU A O 1
ATOM 929 N N . GLY A 1 121 ? -23.391 -7.759 4.638 1.00 96.00 121 GLY A N 1
ATOM 930 C CA . GLY A 1 121 ? -24.211 -6.638 4.147 1.00 96.00 121 GLY A CA 1
ATOM 931 C C . GLY A 1 121 ? -23.445 -5.311 4.058 1.00 96.00 121 GLY A C 1
ATOM 932 O O . GLY A 1 121 ? -22.228 -5.288 4.234 1.00 96.00 121 GLY A O 1
ATOM 933 N N . ASP A 1 122 ? -24.144 -4.189 3.817 1.00 97.25 122 ASP A N 1
ATOM 934 C CA . ASP A 1 122 ? -23.544 -2.854 3.997 1.00 97.25 122 ASP A CA 1
ATOM 935 C C . ASP A 1 122 ? -23.170 -2.678 5.484 1.00 97.25 122 ASP A C 1
ATOM 937 O O . ASP A 1 122 ? -24.050 -2.751 6.351 1.00 97.25 122 ASP A O 1
ATOM 941 N N . PRO A 1 123 ? -21.892 -2.432 5.828 1.00 97.94 123 PRO A N 1
ATOM 942 C CA . PRO A 1 123 ? -21.491 -2.423 7.231 1.00 97.94 123 PRO A CA 1
ATOM 943 C C . PRO A 1 123 ? -22.081 -1.284 8.068 1.00 97.94 123 PRO A C 1
ATOM 945 O O . PRO A 1 123 ? -22.113 -1.406 9.289 1.00 97.94 123 PRO A O 1
ATOM 948 N N . ALA A 1 124 ? -22.539 -0.181 7.466 1.00 97.69 124 ALA A N 1
ATOM 949 C CA . ALA A 1 124 ? -23.219 0.872 8.215 1.00 97.69 124 ALA A CA 1
ATOM 950 C C . ALA A 1 124 ? -24.670 0.478 8.522 1.00 97.69 124 ALA A C 1
ATOM 952 O O . ALA A 1 124 ? -25.112 0.668 9.653 1.00 97.69 124 ALA A O 1
ATOM 953 N N . GLU A 1 125 ? -25.386 -0.115 7.565 1.00 97.75 125 GLU A N 1
ATOM 954 C CA . GLU A 1 125 ? -26.746 -0.631 7.775 1.00 97.75 125 GLU A CA 1
ATOM 955 C C . GLU A 1 125 ? -26.770 -1.748 8.825 1.00 97.75 125 GLU A C 1
ATOM 957 O O . GLU A 1 125 ? -27.559 -1.680 9.770 1.00 97.75 125 GLU A O 1
ATOM 962 N N . VAL A 1 126 ? -25.857 -2.724 8.722 1.00 97.94 126 VAL A N 1
ATOM 963 C CA . VAL A 1 126 ? -25.744 -3.819 9.701 1.00 97.94 126 VAL A CA 1
ATOM 964 C C . VAL A 1 126 ? -25.428 -3.284 11.099 1.00 97.94 126 VAL A C 1
ATOM 966 O O . VAL A 1 126 ? -26.142 -3.612 12.043 1.00 97.94 126 VAL A O 1
ATOM 969 N N . ILE A 1 127 ? -24.417 -2.421 11.260 1.00 98.25 127 ILE A N 1
ATOM 970 C CA . ILE A 1 127 ? -24.073 -1.883 12.587 1.00 98.25 127 ILE A CA 1
ATOM 971 C C . ILE A 1 127 ? -25.225 -1.041 13.159 1.00 98.25 127 ILE A C 1
ATOM 973 O O . ILE A 1 127 ? -25.585 -1.225 14.318 1.00 98.25 127 ILE A O 1
ATOM 977 N N . VAL A 1 128 ? -25.873 -0.180 12.365 1.00 97.75 128 VAL A N 1
ATOM 978 C CA . VAL A 1 128 ? -27.024 0.629 12.824 1.00 97.75 128 VAL A CA 1
ATOM 979 C C . VAL A 1 128 ? -28.232 -0.227 13.225 1.00 97.75 128 VAL A C 1
ATOM 981 O O . VAL A 1 128 ? -29.016 0.197 14.080 1.00 97.75 128 VAL A O 1
ATOM 984 N N . ARG A 1 129 ? -28.379 -1.431 12.660 1.00 96.56 129 ARG A N 1
ATOM 985 C CA . ARG A 1 129 ? -29.362 -2.427 13.103 1.00 96.56 129 ARG A CA 1
ATOM 986 C C . ARG A 1 129 ? -28.978 -3.015 14.468 1.00 96.56 129 ARG A C 1
ATOM 988 O O . ARG A 1 129 ? -29.741 -2.875 15.423 1.00 96.56 129 ARG A O 1
ATOM 995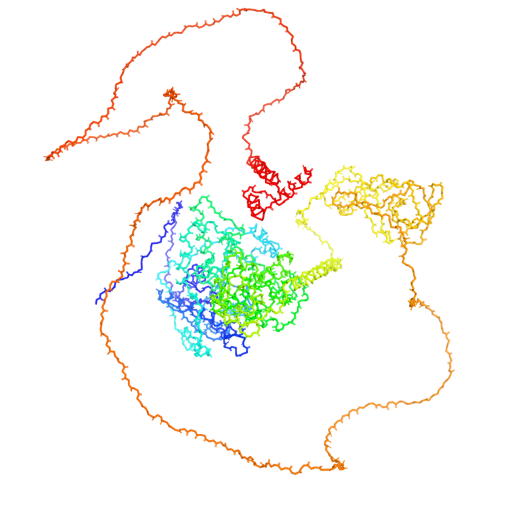 N N . LEU A 1 130 ? -27.763 -3.556 14.587 1.00 97.12 130 LEU A N 1
ATOM 996 C CA . LEU A 1 130 ? -27.263 -4.223 15.800 1.00 97.12 130 LEU A CA 1
ATOM 997 C C . LEU A 1 130 ? -27.199 -3.293 17.025 1.00 97.12 130 LEU A C 1
ATOM 999 O O . LEU A 1 130 ? -27.504 -3.721 18.137 1.00 97.12 130 LEU A O 1
ATOM 1003 N N . LEU A 1 131 ? -26.872 -2.007 16.830 1.00 96.69 131 LEU A N 1
ATOM 1004 C CA . LEU A 1 131 ? -26.901 -0.997 17.900 1.00 96.69 131 LEU A CA 1
ATOM 1005 C C . LEU A 1 131 ? -28.277 -0.901 18.583 1.00 96.69 131 LEU A C 1
ATOM 1007 O O . LEU A 1 131 ? -28.346 -0.667 19.788 1.00 96.69 131 LEU A O 1
ATOM 1011 N N . LYS A 1 132 ? -29.363 -1.096 17.821 1.00 94.12 132 LYS A N 1
ATOM 1012 C CA . LYS A 1 132 ? -30.746 -1.063 18.318 1.00 94.12 132 LYS A CA 1
ATOM 1013 C C . LYS A 1 132 ? -31.175 -2.418 18.872 1.00 94.12 132 LYS A C 1
ATOM 1015 O O . LYS A 1 132 ? -31.714 -2.473 19.971 1.00 94.12 132 LYS A O 1
ATOM 1020 N N . GLU A 1 133 ? -30.917 -3.495 18.129 1.00 94.25 133 GLU A N 1
ATOM 1021 C CA . GLU A 1 133 ? -31.335 -4.864 18.479 1.00 94.25 133 GLU A CA 1
ATOM 1022 C C . GLU A 1 133 ? -30.748 -5.338 19.818 1.00 94.25 133 GLU A C 1
ATOM 1024 O O . GLU A 1 133 ? -31.418 -6.054 20.559 1.00 94.25 133 GLU A O 1
ATOM 1029 N N . TRP A 1 134 ? -29.534 -4.899 20.164 1.00 95.56 134 TRP A N 1
ATOM 1030 C CA . TRP A 1 134 ? -28.857 -5.267 21.413 1.00 95.56 134 TRP A CA 1
ATOM 1031 C C . TRP A 1 134 ? -28.820 -4.149 22.469 1.00 95.56 134 TRP A C 1
ATOM 1033 O O . TRP A 1 134 ? -28.130 -4.302 23.479 1.00 95.56 134 TRP A O 1
ATOM 1043 N N . ASN A 1 135 ? -29.538 -3.036 22.257 1.00 95.00 135 ASN A N 1
ATOM 1044 C CA . ASN A 1 135 ? -29.533 -1.846 23.125 1.00 95.00 135 ASN A CA 1
ATOM 1045 C C . ASN A 1 135 ? -28.101 -1.430 23.523 1.00 95.00 135 ASN A C 1
ATOM 1047 O O . ASN A 1 135 ? -27.721 -1.478 24.694 1.00 95.00 135 ASN A O 1
ATOM 1051 N N . ILE A 1 136 ? -27.270 -1.117 22.527 1.00 97.38 136 ILE A N 1
ATOM 1052 C CA . ILE A 1 136 ? -25.859 -0.777 22.735 1.00 97.38 136 ILE A CA 1
ATOM 1053 C C . ILE A 1 136 ? -25.738 0.659 23.241 1.00 97.38 136 ILE A C 1
ATOM 1055 O O . ILE A 1 136 ? -26.173 1.590 22.575 1.00 97.38 136 ILE A O 1
ATOM 1059 N N . GLU A 1 137 ? -25.074 0.840 24.378 1.00 97.31 137 GLU A N 1
ATOM 1060 C CA . GLU A 1 137 ? -24.803 2.154 24.977 1.00 97.31 137 GLU A CA 1
ATOM 1061 C C . GLU A 1 137 ? -23.444 2.718 24.534 1.00 97.31 137 GLU A C 1
ATOM 1063 O O . GLU A 1 137 ? -23.246 3.933 24.526 1.00 97.31 137 GLU A O 1
ATOM 1068 N N . LYS A 1 138 ? -22.516 1.843 24.117 1.00 97.88 138 LYS A N 1
ATOM 1069 C CA . LYS A 1 138 ? -21.140 2.199 23.740 1.00 97.88 138 LYS A CA 1
ATOM 1070 C C . LYS A 1 138 ? -20.645 1.439 22.508 1.00 97.88 138 LYS A C 1
ATOM 1072 O O . LYS A 1 138 ? -20.568 0.212 22.505 1.00 97.88 138 LYS A O 1
ATOM 1077 N N . LEU A 1 139 ? -20.240 2.175 21.479 1.00 98.62 139 LEU A N 1
ATOM 1078 C CA . LEU A 1 139 ? -19.663 1.674 20.234 1.00 98.62 139 LEU A CA 1
ATOM 1079 C C . LEU A 1 139 ? -18.166 2.007 20.157 1.00 98.62 139 LEU A C 1
ATOM 1081 O O . LEU A 1 139 ? -17.777 3.174 20.165 1.00 98.62 139 LEU A O 1
ATOM 1085 N N . CYS A 1 140 ? -17.328 0.987 19.995 1.00 98.75 140 CYS A N 1
ATOM 1086 C CA . CYS A 1 140 ? -15.878 1.129 19.866 1.00 98.75 140 CYS A CA 1
ATOM 1087 C C . CYS A 1 140 ? -15.379 0.599 18.518 1.00 98.75 140 CYS A C 1
ATOM 1089 O O . CYS A 1 140 ? -15.815 -0.462 18.073 1.00 98.75 140 CYS A O 1
ATOM 1091 N N . PHE A 1 141 ? -14.433 1.295 17.881 1.00 98.81 141 PHE A N 1
ATOM 1092 C CA . PHE A 1 141 ? -13.705 0.788 16.708 1.00 98.81 141 PHE A CA 1
ATOM 1093 C C . PHE A 1 141 ? -12.377 1.517 16.471 1.00 98.81 141 PHE A C 1
ATOM 1095 O O . PHE A 1 141 ? -12.236 2.692 16.793 1.00 98.81 141 PHE A O 1
ATOM 1102 N N . GLU A 1 142 ? -11.404 0.841 15.856 1.00 98.44 142 GLU A N 1
ATOM 1103 C CA . GLU A 1 142 ? -10.173 1.488 15.378 1.00 98.44 142 GLU A CA 1
ATOM 1104 C C . GLU A 1 142 ? -10.501 2.472 14.237 1.00 98.44 142 GLU A C 1
ATOM 1106 O O . GLU A 1 142 ? -11.226 2.129 13.286 1.00 98.44 142 GLU A O 1
ATOM 1111 N N . SER A 1 143 ? -10.002 3.709 14.342 1.00 97.19 143 SER A N 1
ATOM 1112 C CA . SER A 1 143 ? -10.214 4.736 13.320 1.00 97.19 143 SER A CA 1
ATOM 1113 C C . SER A 1 143 ? -9.410 4.453 12.050 1.00 97.19 143 SER A C 1
ATOM 1115 O O . SER A 1 143 ? -8.374 3.788 12.069 1.00 97.19 143 SER A O 1
ATOM 1117 N N . ASP A 1 144 ? -9.916 4.945 10.921 1.00 97.06 144 ASP A N 1
ATOM 1118 C CA . ASP A 1 144 ? -9.336 4.703 9.605 1.00 97.06 144 ASP A CA 1
ATOM 1119 C C . ASP A 1 144 ? -9.429 5.961 8.726 1.00 97.06 144 ASP A C 1
ATOM 1121 O O . ASP A 1 144 ? -10.330 6.789 8.879 1.00 97.06 144 ASP A O 1
ATOM 1125 N N . THR A 1 145 ? -8.469 6.113 7.819 1.00 97.31 145 THR A N 1
ATOM 1126 C CA . THR A 1 145 ? -8.236 7.322 7.015 1.00 97.31 145 THR A CA 1
ATOM 1127 C C . THR A 1 145 ? -8.722 7.196 5.575 1.00 97.31 145 THR A C 1
ATOM 1129 O O . THR A 1 145 ? -8.773 8.196 4.864 1.00 97.31 145 THR A O 1
ATOM 1132 N N . GLU A 1 146 ? -9.063 5.986 5.126 1.00 96.44 146 GLU A N 1
ATOM 1133 C CA . GLU A 1 146 ? -9.497 5.736 3.749 1.00 96.44 146 GLU A CA 1
ATOM 1134 C C . GLU A 1 146 ? -10.867 6.394 3.469 1.00 96.44 146 GLU A C 1
ATOM 1136 O O . GLU A 1 146 ? -11.767 6.273 4.304 1.00 96.44 146 GLU A O 1
ATOM 1141 N N . PRO A 1 147 ? -11.095 7.037 2.304 1.00 96.62 147 PRO A N 1
ATOM 1142 C CA . PRO A 1 147 ? -12.337 7.776 2.040 1.00 96.62 147 PRO A CA 1
ATOM 1143 C C . PRO A 1 147 ? -13.617 6.935 2.160 1.00 96.62 147 PRO A C 1
ATOM 1145 O O . PRO A 1 147 ? -14.620 7.410 2.689 1.00 96.62 147 PRO A O 1
ATOM 1148 N N . TYR A 1 148 ? -13.579 5.667 1.731 1.00 96.00 148 TYR A N 1
ATOM 1149 C CA . TYR A 1 148 ? -14.683 4.721 1.941 1.00 96.00 148 TYR A CA 1
ATOM 1150 C C . TYR A 1 148 ? -14.965 4.518 3.441 1.00 96.00 148 TYR A C 1
ATOM 1152 O O . TYR A 1 148 ? -16.115 4.609 3.875 1.00 96.00 148 TYR A O 1
ATOM 1160 N N . SER A 1 149 ? -13.913 4.307 4.244 1.00 96.25 149 SER A N 1
ATOM 1161 C CA . SER A 1 149 ? -14.035 4.157 5.693 1.00 96.25 149 SER A CA 1
ATOM 1162 C C . SER A 1 149 ? -14.593 5.423 6.338 1.00 96.25 149 SER A C 1
ATOM 1164 O O . SER A 1 149 ? -15.519 5.321 7.132 1.00 96.25 149 SER A O 1
ATOM 1166 N N . GLN A 1 150 ? -14.119 6.612 5.961 1.00 96.56 150 GLN A N 1
ATOM 1167 C CA . GLN A 1 150 ? -14.623 7.882 6.498 1.00 96.56 150 GLN A CA 1
ATOM 1168 C C . GLN A 1 150 ? -16.121 8.090 6.217 1.00 96.56 150 GLN A C 1
ATOM 1170 O O . GLN A 1 150 ? -16.871 8.450 7.125 1.00 96.56 150 GLN A O 1
ATOM 1175 N N . LEU A 1 151 ? -16.580 7.814 4.990 1.00 96.56 151 LEU A N 1
ATOM 1176 C CA . LEU A 1 151 ? -17.992 7.947 4.603 1.00 96.56 151 LEU A CA 1
ATOM 1177 C C . LEU A 1 151 ? -18.895 6.936 5.327 1.00 96.56 151 LEU A C 1
ATOM 1179 O O . LEU A 1 151 ? -19.974 7.290 5.808 1.00 96.56 151 LEU A O 1
ATOM 1183 N N . ARG A 1 152 ? -18.454 5.678 5.442 1.00 97.25 152 ARG A N 1
ATOM 1184 C CA . ARG A 1 152 ? -19.138 4.636 6.224 1.00 97.25 152 ARG A CA 1
ATOM 1185 C C . ARG A 1 152 ? -19.212 5.012 7.706 1.00 97.25 152 ARG A C 1
ATOM 1187 O O . ARG A 1 152 ? -20.274 4.910 8.313 1.00 97.25 152 ARG A O 1
ATOM 1194 N N . ASP A 1 153 ? -18.100 5.458 8.279 1.00 97.44 153 ASP A N 1
ATOM 1195 C CA . ASP A 1 153 ? -17.990 5.780 9.700 1.00 97.44 153 ASP A CA 1
ATOM 1196 C C . ASP A 1 153 ? -18.821 7.015 10.066 1.00 97.44 153 ASP A C 1
ATOM 1198 O O . ASP A 1 153 ? -19.397 7.042 11.150 1.00 97.44 153 ASP A O 1
ATOM 1202 N N . GLY A 1 154 ? -18.947 7.993 9.161 1.00 97.62 154 GLY A N 1
ATOM 1203 C CA . GLY A 1 154 ? -19.877 9.118 9.299 1.00 97.62 154 GLY A CA 1
ATOM 1204 C C . GLY A 1 154 ? -21.330 8.653 9.440 1.00 97.62 154 GLY A C 1
ATOM 1205 O O . GLY A 1 154 ? -21.974 8.985 10.432 1.00 97.62 154 GLY A O 1
ATOM 1206 N N . ARG A 1 155 ? -21.815 7.792 8.524 1.00 97.69 155 ARG A N 1
ATOM 1207 C CA . ARG A 1 155 ? -23.178 7.213 8.594 1.00 97.69 155 ARG A CA 1
ATOM 1208 C C . ARG A 1 155 ? -23.463 6.547 9.948 1.00 97.69 155 ARG A C 1
ATOM 1210 O O . ARG A 1 155 ? -24.547 6.721 10.503 1.00 97.69 155 ARG A O 1
ATOM 1217 N N . VAL A 1 156 ? -22.492 5.803 10.485 1.00 98.12 156 VAL A N 1
ATOM 1218 C CA . VAL A 1 156 ? -22.629 5.112 11.779 1.00 98.12 156 VAL A CA 1
ATOM 1219 C C . VAL A 1 156 ? -22.571 6.090 12.957 1.00 98.12 156 VAL A C 1
ATOM 1221 O O . VAL A 1 156 ? -23.438 6.026 13.829 1.00 98.12 156 VAL A O 1
ATOM 1224 N N . LYS A 1 157 ? -21.607 7.023 12.977 1.00 98.00 157 LYS A N 1
ATOM 1225 C CA . LYS A 1 157 ? -21.462 8.045 14.033 1.00 98.00 157 LYS A CA 1
ATOM 1226 C C . LYS A 1 157 ? -22.717 8.913 14.146 1.00 98.00 157 LYS A C 1
ATOM 1228 O O . LYS A 1 157 ? -23.262 9.044 15.239 1.00 98.00 157 LYS A O 1
ATOM 1233 N N . ASP A 1 158 ? -23.244 9.389 13.019 1.00 97.31 158 ASP A N 1
ATOM 1234 C CA . ASP A 1 158 ? -24.476 10.182 12.964 1.00 97.31 158 ASP A CA 1
ATOM 1235 C C . ASP A 1 158 ? -25.689 9.443 13.544 1.00 97.31 158 ASP A C 1
ATOM 1237 O O . ASP A 1 158 ? -26.567 10.071 14.136 1.00 97.31 158 ASP A O 1
ATOM 1241 N N . SER A 1 159 ? -25.779 8.121 13.363 1.00 96.75 159 SER A N 1
ATOM 1242 C CA . SER A 1 159 ? -26.871 7.315 13.924 1.00 96.75 159 SER A CA 1
ATOM 1243 C C . SER A 1 159 ? -26.670 7.001 15.408 1.00 96.75 159 SER A C 1
ATOM 1245 O O . SER A 1 159 ? -27.648 6.975 16.160 1.00 96.75 159 SER A O 1
ATOM 1247 N N . ALA A 1 160 ? -25.426 6.769 15.831 1.00 96.88 160 ALA A N 1
ATOM 1248 C CA . ALA A 1 160 ? -25.070 6.517 17.223 1.00 96.88 160 ALA A CA 1
ATOM 1249 C C . ALA A 1 160 ? -25.366 7.750 18.094 1.00 96.88 160 ALA A C 1
ATOM 1251 O O . ALA A 1 160 ? -26.112 7.647 19.067 1.00 96.88 160 ALA A O 1
ATOM 1252 N N . SER A 1 161 ? -24.913 8.939 17.679 1.00 95.12 161 SER A N 1
ATOM 1253 C CA . SER A 1 161 ? -25.176 10.192 18.402 1.00 95.12 161 SER A CA 1
ATOM 1254 C C . SER A 1 161 ? -26.667 10.544 18.479 1.00 95.12 161 SER A C 1
ATOM 1256 O O . SER A 1 161 ? -27.120 11.024 19.513 1.00 95.12 161 SER A O 1
ATOM 1258 N N . LYS A 1 162 ? -27.464 10.245 17.439 1.00 95.81 162 LYS A N 1
ATOM 1259 C CA . LYS A 1 162 ? -28.937 10.407 17.470 1.00 95.81 162 LYS A CA 1
ATOM 1260 C C . LYS A 1 162 ? -29.640 9.458 18.446 1.00 95.81 162 LYS A C 1
ATOM 1262 O O . LYS A 1 162 ? -30.772 9.733 18.825 1.00 95.81 162 LYS A O 1
ATOM 1267 N N . SER A 1 163 ? -28.983 8.367 18.836 1.00 95.50 163 SER A N 1
ATOM 1268 C CA . SER A 1 163 ? -29.499 7.375 19.788 1.00 95.50 163 SER A CA 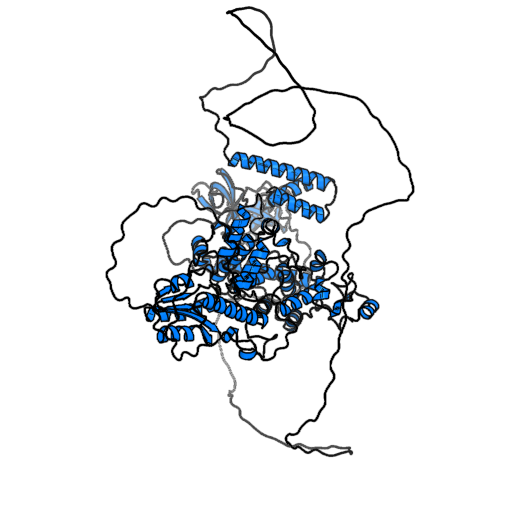1
ATOM 1269 C C . SER A 1 163 ? -28.854 7.496 21.180 1.00 95.50 163 SER A C 1
ATOM 1271 O O . SER A 1 163 ? -29.086 6.640 22.024 1.00 95.50 163 SER A O 1
ATOM 1273 N N . GLY A 1 164 ? -28.041 8.534 21.430 1.00 96.25 164 GLY A N 1
ATOM 1274 C CA . GLY A 1 164 ? -27.358 8.750 22.715 1.00 96.25 164 GLY A CA 1
ATOM 1275 C C . GLY A 1 164 ? -26.172 7.816 22.994 1.00 96.25 164 GLY A C 1
ATOM 1276 O O . GLY A 1 164 ? -25.698 7.766 24.124 1.00 96.25 164 GLY A O 1
ATOM 1277 N N . ILE A 1 165 ? -25.692 7.086 21.984 1.00 97.81 165 ILE A N 1
ATOM 1278 C CA . ILE A 1 165 ? -24.665 6.043 22.114 1.00 97.81 165 ILE A CA 1
ATOM 1279 C C . ILE A 1 165 ? -23.269 6.683 22.138 1.00 97.81 165 ILE A C 1
ATOM 1281 O O . ILE A 1 165 ? -22.928 7.477 21.254 1.00 97.81 165 ILE A O 1
ATOM 1285 N N . GLU A 1 166 ? -22.440 6.315 23.118 1.00 97.81 166 GLU A N 1
ATOM 1286 C CA . GLU A 1 166 ? -21.032 6.721 23.187 1.00 97.81 166 GLU A CA 1
ATOM 1287 C C . GLU A 1 166 ? -20.260 6.138 21.992 1.00 97.81 166 GLU A C 1
ATOM 1289 O O . GLU A 1 166 ? -20.378 4.947 21.708 1.00 97.81 166 GLU A O 1
ATOM 1294 N N . VAL A 1 167 ? -19.439 6.937 21.297 1.00 98.50 167 VAL A N 1
ATOM 1295 C CA . VAL A 1 167 ? -18.572 6.428 20.218 1.00 98.50 167 VAL A CA 1
ATOM 1296 C C . VAL A 1 167 ? -17.101 6.689 20.517 1.00 98.50 167 VAL A C 1
ATOM 1298 O O . VAL A 1 167 ? -16.634 7.826 20.439 1.00 98.50 167 VAL A O 1
ATOM 1301 N N . PHE A 1 168 ? -16.345 5.620 20.763 1.00 98.44 168 PHE A N 1
ATOM 1302 C CA . PHE A 1 168 ? -14.902 5.673 20.984 1.00 98.44 168 PHE A CA 1
ATOM 1303 C C . PHE A 1 168 ? -14.134 5.163 19.755 1.00 98.44 168 PHE A C 1
ATOM 1305 O O . PHE A 1 168 ? -14.234 4.004 19.355 1.00 98.44 168 PHE A O 1
ATOM 1312 N N . SER A 1 169 ? -13.365 6.061 19.132 1.00 98.25 169 SER A N 1
ATOM 1313 C CA . SER A 1 169 ? -12.784 5.880 17.792 1.00 98.25 169 SER A CA 1
ATOM 1314 C C . SER A 1 169 ? -11.271 6.202 17.768 1.00 98.25 169 SER A C 1
ATOM 1316 O O . SER A 1 169 ? -10.872 7.139 17.069 1.00 98.25 169 SER A O 1
ATOM 1318 N N . PRO A 1 170 ? -10.418 5.503 18.548 1.00 97.94 170 PRO A N 1
ATOM 1319 C CA . PRO A 1 170 ? -9.001 5.839 18.717 1.00 97.94 170 PRO A CA 1
ATOM 1320 C C . PRO A 1 170 ? -8.137 5.551 17.480 1.00 97.94 170 PRO A C 1
ATOM 1322 O O . PRO A 1 170 ? -8.357 4.583 16.750 1.00 97.94 170 PRO A O 1
ATOM 1325 N N . VAL A 1 171 ? -7.087 6.361 17.308 1.00 98.19 171 VAL A N 1
ATOM 1326 C CA . VAL A 1 171 ? -6.030 6.156 16.306 1.00 98.19 171 VAL A CA 1
ATOM 1327 C C . VAL A 1 171 ? -5.007 5.144 16.823 1.00 98.19 171 VAL A C 1
ATOM 1329 O O . VAL A 1 171 ? -4.113 5.477 17.605 1.00 98.19 171 VAL A O 1
ATOM 1332 N N . THR A 1 172 ? -5.140 3.894 16.377 1.00 97.19 172 THR A N 1
ATOM 1333 C CA . THR A 1 172 ? -4.176 2.810 16.657 1.00 97.19 172 THR A CA 1
ATOM 1334 C C . THR A 1 172 ? -3.691 2.048 15.425 1.00 97.19 172 THR A C 1
ATOM 1336 O O . THR A 1 172 ? -2.742 1.275 15.534 1.00 97.19 172 THR A O 1
ATOM 1339 N N . HIS A 1 173 ? -4.253 2.317 14.240 1.00 98.31 173 HIS A N 1
ATOM 1340 C CA . HIS A 1 173 ? -3.735 1.767 12.983 1.00 98.31 173 HIS A CA 1
ATOM 1341 C C . HIS A 1 173 ? -2.432 2.454 12.536 1.00 98.31 173 HIS A C 1
ATOM 1343 O O . HIS A 1 173 ? -1.638 1.846 11.824 1.00 98.31 173 HIS A O 1
ATOM 1349 N N . THR A 1 174 ? -2.182 3.700 12.944 1.00 98.50 174 THR A N 1
ATOM 1350 C CA . THR A 1 174 ? -0.966 4.485 12.648 1.00 98.50 174 THR A CA 1
ATOM 1351 C C . THR A 1 174 ? -0.145 4.771 13.913 1.00 98.50 174 THR A C 1
ATOM 1353 O O . THR A 1 174 ? -0.607 4.574 15.038 1.00 98.50 174 THR A O 1
ATOM 1356 N N . LEU A 1 175 ? 1.110 5.198 13.742 1.00 98.56 175 LEU A N 1
ATOM 1357 C CA . LEU A 1 175 ? 1.976 5.682 14.826 1.00 98.56 175 LEU A CA 1
ATOM 1358 C C . LEU A 1 175 ? 1.529 7.059 15.340 1.00 98.56 175 LEU A C 1
ATOM 1360 O O . LEU A 1 175 ? 1.624 7.329 16.537 1.00 98.56 175 LEU A O 1
ATOM 1364 N N . PHE A 1 176 ? 1.039 7.909 14.436 1.00 98.25 176 PHE A N 1
ATOM 1365 C CA . PHE A 1 176 ? 0.578 9.271 14.718 1.00 98.25 176 PHE A CA 1
ATOM 1366 C C . PHE A 1 176 ? -0.818 9.508 14.129 1.00 98.25 176 PHE A C 1
ATOM 1368 O O . PHE A 1 176 ? -1.227 8.812 13.199 1.00 98.25 176 PHE A O 1
ATOM 1375 N N . ASP A 1 177 ? -1.543 10.508 14.635 1.00 98.12 177 ASP A N 1
ATOM 1376 C CA . ASP A 1 177 ? -2.776 10.983 13.998 1.00 98.12 177 ASP A CA 1
ATOM 1377 C C . ASP A 1 177 ? -2.430 11.932 12.824 1.00 98.12 177 ASP A C 1
ATOM 1379 O O . ASP A 1 177 ? -1.770 12.957 13.035 1.00 98.12 177 ASP A O 1
ATOM 1383 N N . PRO A 1 178 ? -2.848 11.621 11.579 1.00 98.31 178 PRO A N 1
ATOM 1384 C CA . PRO A 1 178 ? -2.685 12.504 10.427 1.00 98.31 178 PRO A CA 1
ATOM 1385 C C . PRO A 1 178 ? -3.210 13.928 10.623 1.00 98.31 178 PRO A C 1
ATOM 1387 O O . PRO A 1 178 ? -2.584 14.868 10.130 1.00 98.31 178 PRO A O 1
ATOM 1390 N N . ALA A 1 179 ? -4.330 14.109 11.329 1.00 97.81 179 ALA A N 1
ATOM 1391 C CA . ALA A 1 179 ? -4.925 15.420 11.573 1.00 97.81 179 ALA A CA 1
ATOM 1392 C C . ALA A 1 179 ? -4.007 16.286 12.446 1.00 97.81 179 ALA A C 1
ATOM 1394 O O . ALA A 1 179 ? -3.721 17.429 12.088 1.00 97.81 179 ALA A O 1
ATOM 1395 N N . ASP A 1 180 ? -3.458 15.710 13.516 1.00 97.88 180 ASP A N 1
ATOM 1396 C CA . ASP A 1 180 ? -2.455 16.332 14.388 1.00 97.88 180 ASP A CA 1
ATOM 1397 C C . ASP A 1 180 ? -1.212 16.780 13.607 1.00 97.88 180 ASP A C 1
ATOM 1399 O O . ASP A 1 180 ? -0.719 17.895 13.787 1.00 97.88 180 ASP A O 1
ATOM 1403 N N . VAL A 1 181 ? -0.678 15.911 12.740 1.00 98.38 181 VAL A N 1
ATOM 1404 C CA . VAL A 1 181 ? 0.535 16.207 11.955 1.00 98.38 181 VAL A CA 1
ATOM 1405 C C . VAL A 1 181 ? 0.263 17.300 10.916 1.00 98.38 181 VAL A C 1
ATOM 1407 O O . VAL A 1 181 ? 1.096 18.186 10.717 1.00 98.38 181 VAL A O 1
ATOM 1410 N N . ILE A 1 182 ? -0.918 17.295 10.295 1.00 98.44 182 ILE A N 1
ATOM 1411 C CA . ILE A 1 182 ? -1.376 18.350 9.379 1.00 98.44 182 ILE A CA 1
ATOM 1412 C C . ILE A 1 182 ? -1.574 19.679 10.119 1.00 98.44 182 ILE A C 1
ATOM 1414 O O . ILE A 1 182 ? -1.163 20.721 9.608 1.00 98.44 182 ILE A O 1
ATOM 1418 N N . GLN A 1 183 ? -2.153 19.666 11.324 1.00 97.94 183 GLN A N 1
ATOM 1419 C CA . GLN A 1 183 ? -2.348 20.865 12.143 1.00 97.94 183 GLN A CA 1
ATOM 1420 C C . GLN A 1 183 ? -1.002 21.471 12.567 1.00 97.94 183 GLN A C 1
ATOM 1422 O O . GLN A 1 183 ? -0.780 22.665 12.361 1.00 97.94 183 GLN A O 1
ATOM 1427 N N . LYS A 1 184 ? -0.069 20.641 13.058 1.00 97.12 184 LYS A N 1
ATOM 1428 C CA . LYS A 1 184 ? 1.316 21.031 13.399 1.00 97.12 184 LYS A CA 1
ATOM 1429 C C . LYS A 1 184 ? 2.076 21.612 12.199 1.00 97.12 184 LYS A C 1
ATOM 1431 O O . LYS A 1 184 ? 2.935 22.467 12.380 1.00 97.12 184 LYS A O 1
ATOM 1436 N N . ASN A 1 185 ? 1.718 21.212 10.977 1.00 97.69 185 ASN A N 1
ATOM 1437 C CA . ASN A 1 185 ? 2.267 21.732 9.721 1.00 97.69 185 ASN A CA 1
ATOM 1438 C C . ASN A 1 185 ? 1.394 22.829 9.061 1.00 97.69 185 ASN A C 1
ATOM 1440 O O . ASN A 1 185 ? 1.411 23.006 7.841 1.00 97.69 185 ASN A O 1
ATOM 1444 N N . GLY A 1 186 ? 0.606 23.572 9.847 1.00 96.38 186 GLY A N 1
ATOM 1445 C CA . GLY A 1 186 ? -0.136 24.745 9.366 1.00 96.38 186 GLY A CA 1
ATOM 1446 C C . GLY A 1 186 ? -1.342 24.422 8.475 1.00 96.38 186 GLY A C 1
ATOM 1447 O O . GLY A 1 186 ? -1.650 25.177 7.553 1.00 96.38 186 GLY A O 1
ATOM 1448 N N . GLY A 1 187 ? -2.011 23.292 8.717 1.00 95.88 187 GLY A N 1
ATOM 1449 C CA . GLY A 1 187 ? -3.225 22.884 8.001 1.00 95.88 187 GLY A CA 1
ATOM 1450 C C . GLY A 1 187 ? -2.977 22.248 6.629 1.00 95.88 187 GLY A C 1
ATOM 1451 O O . GLY A 1 187 ? -3.891 22.188 5.809 1.00 95.88 187 GLY A O 1
ATOM 1452 N N . LYS A 1 188 ? -1.750 21.788 6.347 1.00 95.94 188 LYS A N 1
ATOM 1453 C CA . LYS A 1 188 ? -1.383 21.089 5.100 1.00 95.94 188 LYS A CA 1
ATOM 1454 C C . LYS A 1 188 ? -0.500 19.877 5.413 1.00 95.94 188 LYS A C 1
ATOM 1456 O O . LYS A 1 188 ? 0.333 19.977 6.310 1.00 95.94 188 LYS A O 1
ATOM 1461 N N . PRO A 1 189 ? -0.599 18.751 4.686 1.00 97.19 189 PRO A N 1
ATOM 1462 C CA . PRO A 1 189 ? 0.297 17.620 4.911 1.00 97.19 189 PRO A CA 1
ATOM 1463 C C . PRO A 1 189 ? 1.753 17.958 4.529 1.00 97.19 189 PRO A C 1
ATOM 1465 O O . PRO A 1 189 ? 1.978 18.655 3.533 1.00 97.19 189 PRO A O 1
ATOM 1468 N N . PRO A 1 190 ? 2.759 17.457 5.269 1.00 97.25 190 PRO A N 1
ATOM 1469 C CA . PRO A 1 190 ? 4.162 17.608 4.894 1.00 97.25 190 PRO A CA 1
ATOM 1470 C C . PRO A 1 190 ? 4.462 16.809 3.620 1.00 97.25 190 PRO A C 1
ATOM 1472 O O . PRO A 1 190 ? 4.388 15.587 3.611 1.00 97.25 190 PRO A O 1
ATOM 1475 N N . LEU A 1 191 ? 4.838 17.490 2.533 1.00 96.56 191 LEU A N 1
ATOM 1476 C CA . LEU A 1 191 ? 5.040 16.860 1.215 1.00 96.56 191 LEU A CA 1
ATOM 1477 C C . LEU A 1 191 ? 6.437 16.242 1.003 1.00 96.56 191 LEU A C 1
ATOM 1479 O O . LEU A 1 191 ? 6.751 15.784 -0.095 1.00 96.56 191 LEU A O 1
ATOM 1483 N N . SER A 1 192 ? 7.282 16.220 2.037 1.00 97.25 192 SER A N 1
ATOM 1484 C CA . SER A 1 192 ? 8.556 15.494 2.027 1.00 97.25 192 SER A CA 1
ATOM 1485 C C . SER A 1 192 ? 8.769 14.740 3.334 1.00 97.25 192 SER A C 1
ATOM 1487 O O . SER A 1 192 ? 8.354 15.179 4.407 1.00 97.25 192 SER A O 1
ATOM 1489 N N . TYR A 1 193 ? 9.457 13.609 3.236 1.00 96.56 193 TYR A N 1
ATOM 1490 C CA . TYR A 1 193 ? 9.704 12.702 4.350 1.00 96.56 193 TYR A CA 1
ATOM 1491 C C . TYR A 1 193 ? 10.530 13.341 5.477 1.00 96.56 193 TYR A C 1
ATOM 1493 O O . TYR A 1 193 ? 10.217 13.184 6.652 1.00 96.56 193 TYR A O 1
ATOM 1501 N N . GLN A 1 194 ? 11.534 14.148 5.129 1.00 95.94 194 GLN A N 1
ATOM 1502 C CA . GLN A 1 194 ? 12.331 14.910 6.093 1.00 95.94 194 GLN A CA 1
ATOM 1503 C C . GLN A 1 194 ? 11.515 16.020 6.772 1.00 95.94 194 GLN A C 1
ATOM 1505 O O . GLN A 1 194 ? 11.773 16.331 7.931 1.00 95.94 194 GLN A O 1
ATOM 1510 N N . SER A 1 195 ? 10.519 16.600 6.090 1.00 96.62 195 SER A N 1
ATOM 1511 C CA . SER A 1 195 ? 9.569 17.519 6.730 1.00 96.62 195 SER A CA 1
ATOM 1512 C C . SER A 1 195 ? 8.650 16.776 7.696 1.00 96.62 195 SER A C 1
ATOM 1514 O O . SER A 1 195 ? 8.392 17.285 8.777 1.00 96.62 195 SER A O 1
ATOM 1516 N N . PHE A 1 196 ? 8.193 15.574 7.333 1.00 98.06 196 PHE A N 1
ATOM 1517 C CA . PHE A 1 196 ? 7.369 14.725 8.194 1.00 98.06 196 PHE A CA 1
ATOM 1518 C C . PHE A 1 196 ? 8.113 14.294 9.466 1.00 98.06 196 PHE A C 1
ATOM 1520 O O . PHE A 1 196 ? 7.602 14.534 10.554 1.00 98.06 196 PHE A O 1
ATOM 1527 N N . ILE A 1 197 ? 9.345 13.769 9.362 1.00 96.50 197 ILE A N 1
ATOM 1528 C CA . ILE A 1 197 ? 10.154 13.397 10.542 1.00 96.50 197 ILE A CA 1
ATOM 1529 C C . ILE A 1 197 ? 10.341 14.587 11.491 1.00 96.50 197 ILE A C 1
ATOM 1531 O O . ILE A 1 197 ? 10.230 14.422 12.697 1.00 96.50 197 ILE A O 1
ATOM 1535 N N . LYS A 1 198 ? 10.576 15.798 10.970 1.00 95.12 198 LYS A N 1
ATOM 1536 C CA . LYS A 1 198 ? 10.751 17.005 11.800 1.00 95.12 198 LYS A CA 1
ATOM 1537 C C . LYS A 1 198 ? 9.487 17.449 12.557 1.00 95.12 198 LYS A C 1
ATOM 1539 O O . LYS A 1 198 ? 9.597 18.308 13.424 1.00 95.12 198 LYS A O 1
ATOM 1544 N N . LEU A 1 199 ? 8.315 16.900 12.230 1.00 95.44 199 LEU A N 1
ATOM 1545 C CA . LEU A 1 199 ? 7.031 17.203 12.875 1.00 95.44 199 LEU A CA 1
ATOM 1546 C C . LEU A 1 199 ? 6.581 16.121 13.867 1.00 95.44 199 LEU A C 1
ATOM 1548 O O . LEU A 1 199 ? 5.736 16.402 14.719 1.00 95.44 199 LEU A O 1
ATOM 1552 N N . VAL A 1 200 ? 7.089 14.890 13.740 1.00 94.62 200 VAL A N 1
ATOM 1553 C CA . VAL A 1 200 ? 6.667 13.747 14.561 1.00 94.62 200 VAL A CA 1
ATOM 1554 C C . VAL A 1 200 ? 7.717 13.397 15.612 1.00 94.62 200 VAL A C 1
ATOM 1556 O O . VAL A 1 200 ? 8.909 13.320 15.329 1.00 94.62 200 VAL A O 1
ATOM 1559 N N . GLY A 1 201 ? 7.262 13.200 16.850 1.00 90.50 201 GLY A N 1
ATOM 1560 C CA . GLY A 1 201 ? 8.101 12.747 17.959 1.00 90.50 201 GLY A CA 1
ATOM 1561 C C . GLY A 1 201 ? 8.136 11.222 18.067 1.00 90.50 201 GLY A C 1
ATOM 1562 O O . GLY A 1 201 ? 7.980 10.501 17.084 1.00 90.50 201 GLY A O 1
ATOM 1563 N N . GLN A 1 202 ? 8.278 10.719 19.292 1.00 93.12 202 GLN A N 1
ATOM 1564 C CA . GLN A 1 202 ? 7.998 9.312 19.581 1.00 93.12 202 GLN A CA 1
ATOM 1565 C C . GLN A 1 202 ? 6.473 9.068 19.571 1.00 93.12 202 GLN A C 1
ATOM 1567 O O . GLN A 1 202 ? 5.722 9.921 20.051 1.00 93.12 202 GLN A O 1
ATOM 1572 N N . PRO A 1 203 ? 5.991 7.936 19.028 1.00 94.50 203 PRO A N 1
ATOM 1573 C CA . PRO A 1 203 ? 4.577 7.582 19.048 1.00 94.50 203 PRO A CA 1
ATOM 1574 C C . PRO A 1 203 ? 4.149 7.052 20.426 1.00 94.50 203 PRO A C 1
ATOM 1576 O O . PRO A 1 203 ? 4.991 6.539 21.168 1.00 94.50 203 PRO A O 1
ATOM 1579 N N . PRO A 1 204 ? 2.852 7.102 20.779 1.00 94.06 204 PRO A N 1
ATOM 1580 C CA . PRO A 1 204 ? 2.380 6.625 22.077 1.00 94.06 204 PRO A CA 1
ATOM 1581 C C . PRO A 1 204 ? 2.714 5.144 22.324 1.00 94.06 204 PRO A C 1
ATOM 1583 O O . PRO A 1 204 ? 2.606 4.312 21.416 1.00 94.06 204 PRO A O 1
ATOM 1586 N N . MET A 1 205 ? 3.085 4.812 23.566 1.00 94.81 205 MET A N 1
ATOM 1587 C CA . MET A 1 205 ? 3.362 3.433 23.999 1.00 94.81 205 MET A CA 1
ATOM 1588 C C . MET A 1 205 ? 2.193 2.485 23.672 1.00 94.81 205 MET A C 1
ATOM 1590 O O . MET A 1 205 ? 1.038 2.925 23.711 1.00 94.81 205 MET A O 1
ATOM 1594 N N . PRO A 1 206 ? 2.440 1.200 23.355 1.00 95.38 206 PRO A N 1
ATOM 1595 C CA . PRO A 1 206 ? 1.374 0.235 23.102 1.00 95.38 206 PRO A CA 1
ATOM 1596 C C . PRO A 1 206 ? 0.614 -0.065 24.400 1.00 95.38 206 PRO A C 1
ATOM 1598 O O . PRO A 1 206 ? 1.207 -0.081 25.479 1.00 95.38 206 PRO A O 1
ATOM 1601 N N . VAL A 1 207 ? -0.690 -0.314 24.312 1.00 92.69 207 VAL A N 1
ATOM 1602 C CA . VAL A 1 207 ? -1.526 -0.633 25.477 1.00 92.69 207 VAL A CA 1
ATOM 1603 C C . VAL A 1 207 ? -1.519 -2.137 25.752 1.00 92.69 207 VAL A C 1
ATOM 1605 O O . VAL A 1 207 ? -1.916 -2.940 24.907 1.00 92.69 207 VAL A O 1
ATOM 1608 N N . GLU A 1 208 ? -1.115 -2.528 26.962 1.00 85.06 208 GLU A N 1
ATOM 1609 C CA . GLU A 1 208 ? -1.236 -3.913 27.425 1.00 85.06 208 GLU A CA 1
ATOM 1610 C C . GLU A 1 208 ? -2.688 -4.247 27.795 1.00 85.06 208 GLU A C 1
ATOM 1612 O O . GLU A 1 208 ? -3.238 -3.718 28.765 1.00 85.06 208 GLU A O 1
ATOM 1617 N N . LEU A 1 209 ? -3.303 -5.189 27.076 1.00 77.75 209 LEU A N 1
ATOM 1618 C CA . LEU A 1 209 ? -4.567 -5.796 27.495 1.00 77.75 209 LEU A CA 1
ATOM 1619 C C . LEU A 1 209 ? -4.284 -6.895 28.529 1.00 77.75 209 LEU A C 1
ATOM 1621 O O . LEU A 1 209 ? -4.311 -8.085 28.223 1.00 77.75 209 LEU A O 1
ATOM 1625 N N . ASN A 1 210 ? -4.038 -6.495 29.779 1.00 74.12 210 ASN A N 1
ATOM 1626 C CA . ASN A 1 210 ? -3.921 -7.403 30.931 1.00 74.12 210 ASN A CA 1
ATOM 1627 C C . ASN A 1 210 ? -5.298 -7.941 31.391 1.00 74.12 210 ASN A C 1
ATOM 1629 O O . ASN A 1 210 ? -5.627 -7.938 32.576 1.00 74.12 210 ASN A O 1
ATOM 1633 N N . LEU A 1 211 ? -6.116 -8.391 30.436 1.00 73.00 211 LEU A N 1
ATOM 1634 C CA . LEU A 1 211 ? -7.435 -8.978 30.656 1.00 73.00 211 LEU A CA 1
ATOM 1635 C C . LEU A 1 211 ? -7.317 -10.506 30.678 1.00 73.00 211 LEU A C 1
ATOM 1637 O O . LEU A 1 211 ? -6.920 -11.120 29.693 1.00 73.00 211 LEU A O 1
ATOM 1641 N N . THR A 1 212 ? -7.693 -11.132 31.793 1.00 81.00 212 THR A N 1
ATOM 1642 C CA . THR A 1 212 ? -7.776 -12.602 31.910 1.00 81.00 212 THR A CA 1
ATOM 1643 C C . THR A 1 212 ? -9.047 -13.179 31.286 1.00 81.00 212 THR A C 1
ATOM 1645 O O . THR A 1 212 ? -9.118 -14.379 31.033 1.00 81.00 212 THR A O 1
ATOM 1648 N N . ARG A 1 213 ? -10.054 -12.330 31.054 1.00 90.56 213 ARG A N 1
ATOM 1649 C CA . ARG A 1 213 ? -11.329 -12.642 30.406 1.00 90.56 213 ARG A CA 1
ATOM 1650 C C . ARG A 1 213 ? -11.933 -11.350 29.844 1.00 90.56 213 ARG A C 1
ATOM 1652 O O . ARG A 1 213 ? -11.717 -10.282 30.416 1.00 90.56 213 ARG A O 1
ATOM 1659 N N . LEU A 1 214 ? -12.703 -11.446 28.766 1.00 93.88 214 LEU A N 1
ATOM 1660 C CA . LEU A 1 214 ? -13.577 -10.364 28.293 1.00 93.88 214 LEU A CA 1
ATOM 1661 C C . LEU A 1 214 ? -14.971 -10.452 28.954 1.00 93.88 214 LEU A C 1
ATOM 1663 O O . LEU A 1 214 ? -15.334 -11.522 29.460 1.00 93.88 214 LEU A O 1
ATOM 1667 N N . PRO A 1 215 ? -15.781 -9.373 28.943 1.00 94.56 215 PRO A N 1
ATOM 1668 C CA . PRO A 1 215 ? -17.204 -9.476 29.251 1.00 94.56 215 PRO A CA 1
ATOM 1669 C C . PRO A 1 215 ? -17.886 -10.501 28.338 1.00 94.56 215 PRO A C 1
ATOM 1671 O O . PRO A 1 215 ? -17.474 -10.717 27.194 1.00 94.56 215 PRO A O 1
ATOM 1674 N N . VAL A 1 216 ? -18.925 -11.150 28.858 1.00 94.38 216 VAL A N 1
ATOM 1675 C CA . VAL A 1 216 ? -19.675 -12.160 28.105 1.00 94.38 216 VAL A CA 1
ATOM 1676 C C . VAL A 1 216 ? -20.495 -11.510 26.990 1.00 94.38 216 VAL A C 1
ATOM 1678 O O . VAL A 1 216 ? -20.861 -10.342 27.067 1.00 94.38 216 VAL A O 1
ATOM 1681 N N . ILE A 1 217 ? -20.805 -12.271 25.946 1.00 95.25 217 ILE A N 1
ATOM 1682 C CA . ILE A 1 217 ? -21.775 -11.843 24.933 1.00 95.25 217 ILE A CA 1
ATOM 1683 C C . ILE A 1 217 ? -23.182 -12.012 25.519 1.00 95.25 217 ILE A C 1
ATOM 1685 O O . ILE A 1 217 ? -23.459 -13.014 26.179 1.00 95.25 217 ILE A O 1
ATOM 1689 N N . GLY A 1 218 ? -24.046 -11.017 25.311 1.00 92.25 218 GLY A N 1
ATOM 1690 C CA . GLY A 1 218 ? -25.428 -11.038 25.792 1.00 92.25 218 GLY A CA 1
ATOM 1691 C C . GLY A 1 218 ? -26.375 -11.826 24.884 1.00 92.25 218 GLY A C 1
ATOM 1692 O O . GLY A 1 218 ? -25.961 -12.656 24.073 1.00 92.25 218 GLY A O 1
ATOM 1693 N N . THR A 1 219 ? -27.678 -11.575 25.017 1.00 90.25 219 THR A N 1
ATOM 1694 C CA . THR A 1 219 ? -28.693 -12.283 24.221 1.00 90.25 219 THR A CA 1
ATOM 1695 C C . THR A 1 219 ? -28.655 -11.807 22.770 1.00 90.25 219 THR A C 1
ATOM 1697 O O . THR A 1 219 ? -29.058 -10.689 22.471 1.00 90.25 219 THR A O 1
ATOM 1700 N N . LEU A 1 220 ? -28.195 -12.674 21.863 1.00 89.75 220 LEU A N 1
ATOM 1701 C CA . LEU A 1 220 ? -27.983 -12.335 20.450 1.00 89.75 220 LEU A CA 1
ATOM 1702 C C . LEU A 1 220 ? -29.271 -12.095 19.645 1.00 89.75 220 LEU A C 1
ATOM 1704 O O . LEU A 1 220 ? -29.199 -11.449 18.602 1.00 89.75 220 LEU A O 1
ATOM 1708 N N . GLY A 1 221 ? -30.424 -12.602 20.093 1.00 83.75 221 GLY A N 1
ATOM 1709 C CA . GLY A 1 221 ? -31.675 -12.562 19.324 1.00 83.75 221 GLY A CA 1
ATOM 1710 C C . GLY A 1 221 ? -31.596 -13.342 18.002 1.00 83.75 221 GLY A C 1
ATOM 1711 O O . GLY A 1 221 ? -30.677 -14.131 17.789 1.00 83.75 221 GLY A O 1
ATOM 1712 N N . ASP A 1 222 ? -32.547 -13.099 17.098 1.00 80.19 222 ASP A N 1
ATOM 1713 C CA . ASP A 1 222 ? -32.586 -13.707 15.756 1.00 80.19 222 ASP A CA 1
ATOM 1714 C C . ASP A 1 222 ? -31.828 -12.851 14.717 1.00 80.19 222 ASP A C 1
ATOM 1716 O O . ASP A 1 222 ? -32.331 -12.500 13.653 1.00 80.19 222 ASP A O 1
ATOM 1720 N N . CYS A 1 223 ? -30.605 -12.431 15.059 1.00 79.38 223 CYS A N 1
ATOM 1721 C CA . CYS A 1 223 ? -29.840 -11.463 14.258 1.00 79.38 223 CYS A CA 1
ATOM 1722 C C . CYS A 1 223 ? -29.089 -12.075 13.055 1.00 79.38 223 CYS A C 1
ATOM 1724 O O . CYS A 1 223 ? -28.412 -11.341 12.330 1.00 79.38 223 CYS A O 1
ATOM 1726 N N . GLY A 1 224 ? -29.169 -13.396 12.847 1.00 83.00 224 GLY A N 1
ATOM 1727 C CA . GLY A 1 224 ? -28.505 -14.093 11.735 1.00 83.00 224 GLY A CA 1
ATOM 1728 C C . GLY A 1 224 ? -26.973 -14.156 11.837 1.00 83.00 224 GLY A C 1
ATOM 1729 O O . GLY A 1 224 ? -26.285 -13.905 10.852 1.00 83.00 224 GLY A O 1
ATOM 1730 N N . VAL A 1 225 ? -26.428 -14.452 13.025 1.00 89.69 225 VAL A N 1
ATOM 1731 C CA . VAL A 1 225 ? -24.970 -14.525 13.253 1.00 89.69 225 VAL A CA 1
ATOM 1732 C C . VAL A 1 225 ? -24.344 -15.693 12.484 1.00 89.69 225 VAL A C 1
ATOM 1734 O O . VAL A 1 225 ? -24.713 -16.850 12.687 1.00 89.69 225 VAL A O 1
ATOM 1737 N N . LEU A 1 226 ? -23.337 -15.394 11.666 1.00 90.31 226 LEU A N 1
ATOM 1738 C CA . LEU A 1 226 ? -22.572 -16.362 10.884 1.00 90.31 226 LEU A CA 1
ATOM 1739 C C . LEU A 1 226 ? -21.324 -16.857 11.641 1.00 90.31 226 LEU A C 1
ATOM 1741 O O . LEU A 1 226 ? -20.823 -16.224 12.578 1.00 90.31 226 LEU A O 1
ATOM 1745 N N . SER A 1 227 ? -20.782 -17.993 11.200 1.00 90.69 227 SER A N 1
ATOM 1746 C CA . SER A 1 227 ? -19.363 -18.319 11.381 1.00 90.69 227 SER A CA 1
ATOM 1747 C C . SER A 1 227 ? -18.497 -17.465 10.445 1.00 90.69 227 SER A C 1
ATOM 1749 O O . SER A 1 227 ? -19.002 -16.876 9.491 1.00 90.69 227 SER A O 1
ATOM 1751 N N . VAL A 1 228 ? -17.179 -17.432 10.664 1.00 93.69 228 VAL A N 1
ATOM 1752 C CA . VAL A 1 228 ? -16.246 -16.974 9.619 1.00 93.69 228 VAL A CA 1
ATOM 1753 C C . VAL A 1 228 ? -16.405 -17.913 8.412 1.00 93.69 228 VAL A C 1
ATOM 1755 O O . VAL A 1 228 ? -16.211 -19.119 8.591 1.00 93.69 228 VAL A O 1
ATOM 1758 N N . PRO A 1 229 ? -16.794 -17.421 7.220 1.00 92.31 229 PRO A N 1
ATOM 1759 C CA . PRO A 1 229 ? -17.062 -18.287 6.083 1.00 92.31 229 PRO A CA 1
ATOM 1760 C C . PRO A 1 229 ? -15.771 -18.731 5.395 1.00 92.31 229 PRO A C 1
ATOM 1762 O O . PRO A 1 229 ? -14.709 -18.120 5.538 1.00 92.31 229 PRO A O 1
ATOM 1765 N N . LYS A 1 230 ? -15.880 -19.787 4.598 1.00 89.12 230 LYS A N 1
ATOM 1766 C CA . LYS A 1 230 ? -14.842 -20.268 3.682 1.00 89.12 230 LYS A CA 1
ATOM 1767 C C . LYS A 1 230 ? -14.993 -19.653 2.281 1.00 89.12 230 LYS A C 1
ATOM 1769 O O . LYS A 1 230 ? -15.986 -19.003 1.964 1.00 89.12 230 LYS A O 1
ATOM 1774 N N . ILE A 1 231 ? -13.998 -19.860 1.414 1.00 88.56 231 ILE A N 1
ATOM 1775 C CA . ILE A 1 231 ? -14.008 -19.344 0.029 1.00 88.56 231 ILE A CA 1
ATOM 1776 C C . ILE A 1 231 ? -15.147 -19.947 -0.811 1.00 88.56 231 ILE A C 1
ATOM 1778 O O . ILE A 1 231 ? -15.783 -19.229 -1.582 1.00 88.56 231 ILE A O 1
ATOM 1782 N N . ASP A 1 232 ? -15.432 -21.237 -0.655 1.00 86.12 232 ASP A N 1
ATOM 1783 C CA . ASP A 1 232 ? -16.544 -21.921 -1.321 1.00 86.12 232 ASP A CA 1
ATOM 1784 C C . ASP A 1 232 ? -17.906 -21.366 -0.875 1.00 86.12 232 ASP A C 1
ATOM 1786 O O . ASP A 1 232 ? -18.767 -21.111 -1.717 1.00 86.12 232 ASP A O 1
ATOM 1790 N N . GLU A 1 233 ? -18.058 -21.084 0.421 1.00 88.44 233 GLU A N 1
ATOM 1791 C CA . GLU A 1 233 ? -19.260 -20.482 1.021 1.00 88.44 233 GLU A CA 1
ATOM 1792 C C . GLU A 1 233 ? -19.518 -19.043 0.535 1.00 88.44 233 GLU A C 1
ATOM 1794 O O . GLU A 1 233 ? -20.671 -18.657 0.368 1.00 88.44 233 GLU A O 1
ATOM 1799 N N . LEU A 1 234 ? -18.469 -18.279 0.201 1.00 86.81 234 LEU A N 1
ATOM 1800 C CA . LEU A 1 234 ? -18.570 -16.963 -0.457 1.00 86.81 234 LEU A CA 1
ATOM 1801 C C . LEU A 1 234 ? -18.924 -17.037 -1.962 1.00 86.81 234 LEU A C 1
ATOM 1803 O O . LEU A 1 234 ? -18.851 -16.032 -2.670 1.00 86.81 234 LEU A O 1
ATOM 1807 N N . GLY A 1 235 ? -19.274 -18.214 -2.488 1.00 87.38 235 GLY A N 1
ATOM 1808 C CA . GLY A 1 235 ? -19.714 -18.386 -3.876 1.00 87.38 235 GLY A CA 1
ATOM 1809 C C . GLY A 1 235 ? -18.589 -18.436 -4.916 1.00 87.38 235 GLY A C 1
ATOM 1810 O O . GLY A 1 235 ? -18.872 -18.420 -6.113 1.00 87.38 235 GLY A O 1
ATOM 1811 N N . TYR A 1 236 ? -17.322 -18.532 -4.498 1.00 85.38 236 TYR A N 1
ATOM 1812 C CA . TYR A 1 236 ? -16.200 -18.736 -5.424 1.00 85.38 236 TYR A CA 1
ATOM 1813 C C . TYR A 1 236 ? -16.118 -20.179 -5.957 1.00 85.38 236 TYR A C 1
ATOM 1815 O O . TYR A 1 236 ? -15.619 -20.394 -7.060 1.00 85.38 236 TYR A O 1
ATOM 1823 N N . GLY A 1 237 ? -16.644 -21.158 -5.211 1.00 75.44 237 GLY A N 1
ATOM 1824 C CA . GLY A 1 237 ? -16.644 -22.579 -5.581 1.00 75.44 237 GLY A CA 1
ATOM 1825 C C . GLY A 1 237 ? -15.291 -23.288 -5.407 1.00 75.44 237 GLY A C 1
ATOM 1826 O O . GLY A 1 237 ? -14.369 -22.757 -4.791 1.00 75.44 237 GLY A O 1
ATOM 1827 N N . ASP A 1 238 ? -15.176 -24.507 -5.955 1.00 68.44 238 ASP A N 1
ATOM 1828 C CA . ASP A 1 238 ? -13.963 -25.350 -5.910 1.00 68.44 238 ASP A CA 1
ATOM 1829 C C . ASP A 1 238 ? -12.865 -24.819 -6.854 1.00 68.44 238 ASP A C 1
ATOM 1831 O O . ASP A 1 238 ? -12.585 -25.369 -7.926 1.00 68.44 238 ASP A O 1
ATOM 1835 N N . ILE A 1 239 ? -12.268 -23.683 -6.486 1.00 66.44 239 ILE A N 1
ATOM 1836 C CA . ILE A 1 239 ? -11.183 -23.071 -7.252 1.00 66.44 239 ILE A CA 1
ATOM 1837 C C . ILE A 1 239 ? -9.874 -23.788 -6.938 1.00 66.44 239 ILE A C 1
ATOM 1839 O O . ILE A 1 239 ? -9.207 -23.526 -5.937 1.00 66.44 239 ILE A O 1
ATOM 1843 N N . LYS A 1 240 ? -9.461 -24.631 -7.884 1.00 56.19 240 LYS A N 1
ATOM 1844 C CA . LYS A 1 240 ? -8.143 -25.273 -7.932 1.00 56.19 240 LYS A CA 1
ATOM 1845 C C . LYS A 1 240 ? -7.037 -24.250 -8.219 1.00 56.19 240 LYS A C 1
ATOM 1847 O O . LYS A 1 240 ? -6.479 -24.219 -9.313 1.00 56.19 240 LYS A O 1
ATOM 1852 N N . GLN A 1 241 ? -6.727 -23.394 -7.246 1.00 55.22 241 GLN A N 1
ATOM 1853 C CA . GLN A 1 241 ? -5.485 -22.622 -7.266 1.00 55.22 241 GLN A CA 1
ATOM 1854 C C . GLN A 1 241 ? -4.302 -23.577 -7.073 1.00 55.22 241 GLN A C 1
ATOM 1856 O O . GLN A 1 241 ? -4.261 -24.337 -6.104 1.00 55.22 241 GLN A O 1
ATOM 1861 N N . GLU A 1 242 ? -3.315 -23.513 -7.968 1.00 51.75 242 GLU A N 1
ATOM 1862 C CA . GLU A 1 242 ? -2.031 -24.209 -7.824 1.00 51.75 242 GLU A CA 1
ATOM 1863 C C . GLU A 1 242 ? -1.164 -23.501 -6.765 1.00 51.75 242 GLU A C 1
ATOM 1865 O O . GLU A 1 242 ? -0.172 -22.839 -7.064 1.00 51.75 242 GLU A O 1
ATOM 1870 N N . GLY A 1 243 ? -1.593 -23.618 -5.506 1.00 60.97 243 GLY A N 1
ATOM 1871 C CA . GLY A 1 243 ? -1.032 -22.922 -4.352 1.00 60.97 243 GLY A CA 1
ATOM 1872 C C . GLY A 1 243 ? -1.758 -21.613 -4.021 1.00 60.97 243 GLY A C 1
ATOM 1873 O O . GLY A 1 243 ? -1.935 -20.738 -4.868 1.00 60.97 243 GLY A O 1
ATOM 1874 N N . PHE A 1 244 ? -2.139 -21.470 -2.751 1.00 73.06 244 PHE A N 1
ATOM 1875 C CA . PHE A 1 244 ? -2.428 -20.171 -2.140 1.00 73.06 244 PHE A CA 1
ATOM 1876 C C . PHE A 1 244 ? -1.119 -19.443 -1.786 1.00 73.06 244 PHE A C 1
ATOM 1878 O O . PHE A 1 244 ? -0.037 -20.036 -1.793 1.00 73.06 244 PHE A O 1
ATOM 1885 N N . SER A 1 245 ? -1.229 -18.165 -1.417 1.00 87.44 245 SER A N 1
ATOM 1886 C CA . SER A 1 245 ? -0.157 -17.386 -0.787 1.00 87.44 245 SER A CA 1
ATOM 1887 C C . SER A 1 245 ? 0.602 -18.188 0.292 1.00 87.44 245 SER A C 1
ATOM 1889 O O . SER A 1 245 ? -0.032 -18.777 1.170 1.00 87.44 245 SER A O 1
ATOM 1891 N N . PRO A 1 246 ? 1.952 -18.154 0.315 1.00 92.94 246 PRO A N 1
ATOM 1892 C CA . PRO A 1 246 ? 2.748 -18.773 1.379 1.00 92.94 246 PRO A CA 1
ATOM 1893 C C . PRO A 1 246 ? 2.688 -17.993 2.708 1.00 92.94 246 PRO A C 1
ATOM 1895 O O . PRO A 1 246 ? 3.328 -18.383 3.684 1.00 92.94 246 PRO A O 1
ATOM 1898 N N . PHE A 1 247 ? 1.950 -16.880 2.758 1.00 95.19 247 PHE A N 1
ATOM 1899 C CA . PHE A 1 247 ? 1.753 -16.046 3.941 1.00 95.19 247 PHE A CA 1
ATOM 1900 C C . PHE A 1 247 ? 0.315 -16.214 4.442 1.00 95.19 247 PHE A C 1
ATOM 1902 O O . PHE A 1 247 ? -0.621 -15.800 3.754 1.00 95.19 247 PHE A O 1
ATOM 1909 N N . ARG A 1 248 ? 0.159 -16.830 5.623 1.00 96.12 248 ARG A N 1
ATOM 1910 C CA . ARG A 1 248 ? -1.133 -17.053 6.294 1.00 96.12 248 ARG A CA 1
ATOM 1911 C C . ARG A 1 248 ? -1.581 -15.811 7.070 1.00 96.12 248 ARG A C 1
ATOM 1913 O O . ARG A 1 248 ? -0.727 -15.058 7.549 1.00 96.12 248 ARG A O 1
ATOM 1920 N N . GLY A 1 249 ? -2.892 -15.623 7.205 1.00 97.38 249 GLY A N 1
ATOM 1921 C CA . GLY A 1 249 ? -3.491 -14.568 8.033 1.00 97.38 249 GLY A CA 1
ATOM 1922 C C . GLY A 1 249 ? -3.329 -14.797 9.545 1.00 97.38 249 GLY A C 1
ATOM 1923 O O . GLY A 1 249 ? -2.852 -15.845 9.980 1.00 97.38 249 GLY A O 1
ATOM 1924 N N . GLY A 1 250 ? -3.751 -13.809 10.337 1.00 98.12 250 GLY A N 1
ATOM 1925 C CA . GLY A 1 250 ? -3.821 -13.877 11.805 1.00 98.12 250 GLY A CA 1
ATOM 1926 C C . GLY A 1 250 ? -2.728 -13.132 12.578 1.00 98.12 250 GLY A C 1
ATOM 1927 O O . GLY A 1 250 ? -1.599 -12.971 12.115 1.00 98.12 250 GLY A O 1
ATOM 1928 N N . GLU A 1 251 ? -3.084 -12.711 13.791 1.00 97.69 251 GLU A N 1
ATOM 1929 C CA . GLU A 1 251 ? -2.206 -12.214 14.860 1.00 97.69 251 GLU A CA 1
ATOM 1930 C C . GLU A 1 251 ? -1.274 -13.327 15.375 1.00 97.69 251 GLU A C 1
ATOM 1932 O O . GLU A 1 251 ? -0.095 -13.088 15.635 1.00 97.69 251 GLU A O 1
ATOM 1937 N N . SER A 1 252 ? -1.744 -14.577 15.446 1.00 96.06 252 SER A N 1
ATOM 1938 C CA . SER A 1 252 ? -0.904 -15.705 15.869 1.00 96.06 252 SER A CA 1
ATOM 1939 C C . SER A 1 252 ? 0.260 -15.968 14.913 1.00 96.06 252 SER A C 1
ATOM 1941 O O . SER A 1 252 ? 1.345 -16.334 15.361 1.00 96.06 252 SER A O 1
ATOM 1943 N N . GLU A 1 253 ? 0.065 -15.830 13.597 1.00 95.62 253 GLU A N 1
ATOM 1944 C CA . GLU A 1 253 ? 1.155 -16.000 12.623 1.00 95.62 253 GLU A CA 1
ATOM 1945 C C . GLU A 1 253 ? 2.026 -14.746 12.520 1.00 95.62 253 GLU A C 1
ATOM 1947 O O . GLU A 1 253 ? 3.247 -14.859 12.408 1.00 95.62 253 GLU A O 1
ATOM 1952 N N . GLU A 1 254 ? 1.416 -13.566 12.644 1.00 93.88 254 GLU A N 1
ATOM 1953 C CA . GLU A 1 254 ? 2.104 -12.284 12.786 1.00 93.88 254 GLU A CA 1
ATOM 1954 C C . GLU A 1 254 ? 3.181 -12.350 13.876 1.00 93.88 254 GLU A C 1
ATOM 1956 O O . GLU A 1 254 ? 4.367 -12.240 13.565 1.00 93.88 254 GLU A O 1
ATOM 1961 N N . LEU A 1 255 ? 2.795 -12.633 15.125 1.00 91.00 255 LEU A N 1
ATOM 1962 C CA . LEU A 1 255 ? 3.697 -12.582 16.277 1.00 91.00 255 LEU A CA 1
ATOM 1963 C C . LEU A 1 255 ? 4.874 -13.560 16.142 1.00 91.00 255 LEU A C 1
ATOM 1965 O O . LEU A 1 255 ? 6.018 -13.191 16.416 1.00 91.00 255 LEU A O 1
ATOM 1969 N N . LYS A 1 256 ? 4.639 -14.787 15.648 1.00 94.88 256 LYS A N 1
ATOM 1970 C CA . LYS A 1 256 ? 5.721 -15.747 15.331 1.00 94.88 256 LYS A CA 1
ATOM 1971 C C . LYS A 1 256 ? 6.719 -15.150 14.338 1.00 94.88 256 LYS A C 1
ATOM 1973 O O . LYS A 1 256 ? 7.930 -15.339 14.464 1.00 94.88 256 LYS A O 1
ATOM 1978 N N . ARG A 1 257 ? 6.205 -14.452 13.326 1.00 95.31 257 ARG A N 1
ATOM 1979 C CA . ARG A 1 257 ? 6.963 -13.937 12.187 1.00 95.31 257 ARG A CA 1
ATOM 1980 C C . ARG A 1 257 ? 7.692 -12.637 12.508 1.00 95.31 257 ARG A C 1
ATOM 1982 O O . ARG A 1 257 ? 8.812 -12.454 12.032 1.00 95.31 257 ARG A O 1
ATOM 1989 N N . LEU A 1 258 ? 7.120 -11.799 13.368 1.00 95.25 258 LEU A N 1
ATOM 1990 C CA . LEU A 1 258 ? 7.778 -10.658 13.995 1.00 95.25 258 LEU A CA 1
ATOM 1991 C C . LEU A 1 258 ? 8.920 -11.115 14.901 1.00 95.25 258 LEU A C 1
ATOM 1993 O O . LEU A 1 258 ? 10.048 -10.684 14.683 1.00 95.25 258 LEU A O 1
ATOM 1997 N N . MET A 1 259 ? 8.680 -12.044 15.834 1.00 93.75 259 MET A N 1
ATOM 1998 C CA . MET A 1 259 ? 9.743 -12.578 16.700 1.00 93.75 259 MET A CA 1
ATOM 1999 C C . MET A 1 259 ? 10.885 -13.187 15.872 1.00 93.75 259 MET A C 1
ATOM 2001 O O . MET A 1 259 ? 12.041 -12.818 16.060 1.00 93.75 259 MET A O 1
ATOM 2005 N N . LYS A 1 260 ? 10.572 -14.008 14.858 1.00 93.94 260 LYS A N 1
ATOM 2006 C CA . LYS A 1 260 ? 11.565 -14.555 13.912 1.00 93.94 260 LYS A CA 1
ATOM 2007 C C . LYS A 1 260 ? 12.296 -13.487 13.078 1.00 93.94 260 LYS A C 1
ATOM 2009 O O . LYS A 1 260 ? 13.401 -13.741 12.610 1.00 93.94 260 LYS A O 1
ATOM 2014 N N . SER A 1 261 ? 11.698 -12.311 12.879 1.00 92.62 261 SER A N 1
ATOM 2015 C CA . SER A 1 261 ? 12.333 -11.168 12.202 1.00 92.62 261 SER A CA 1
ATOM 2016 C C . SER A 1 261 ? 13.187 -10.300 13.135 1.00 92.62 261 SER A C 1
ATOM 2018 O O . SER A 1 261 ? 13.979 -9.504 12.639 1.00 92.62 261 SER A O 1
ATOM 2020 N N . LEU A 1 262 ? 13.008 -10.418 14.456 1.00 93.75 262 LEU A N 1
ATOM 2021 C CA . LEU A 1 262 ? 13.720 -9.648 15.486 1.00 93.75 262 LEU A CA 1
ATOM 2022 C C . LEU A 1 262 ? 14.820 -10.444 16.210 1.00 93.75 262 LEU A C 1
ATOM 2024 O O . LEU A 1 262 ? 15.626 -9.854 16.928 1.00 93.75 262 LEU A O 1
ATOM 2028 N N . ASP A 1 263 ? 14.851 -11.765 16.024 1.00 94.00 263 ASP A N 1
ATOM 2029 C CA . ASP A 1 263 ? 15.864 -12.678 16.567 1.00 94.00 263 ASP A CA 1
ATOM 2030 C C . ASP A 1 263 ? 17.284 -12.300 16.091 1.00 94.00 263 ASP A C 1
ATOM 2032 O O . ASP A 1 263 ? 18.208 -12.132 16.890 1.00 94.00 263 ASP A O 1
ATOM 2036 N N . ASP A 1 264 ? 17.421 -12.028 14.788 1.00 93.94 264 ASP A N 1
ATOM 2037 C CA . ASP A 1 264 ? 18.630 -11.487 14.158 1.00 93.94 264 ASP A CA 1
ATOM 2038 C C . ASP A 1 264 ? 18.745 -9.968 14.399 1.00 93.94 264 ASP A C 1
ATOM 2040 O O . ASP A 1 264 ? 18.433 -9.123 13.554 1.00 93.94 264 ASP A O 1
ATOM 2044 N N . LYS A 1 265 ? 19.171 -9.617 15.616 1.00 94.75 265 LYS A N 1
ATOM 2045 C CA . LYS A 1 265 ? 19.335 -8.226 16.073 1.00 94.75 265 LYS A CA 1
ATOM 2046 C C . LYS A 1 265 ? 20.373 -7.447 15.267 1.00 94.75 265 LYS A C 1
ATOM 2048 O O . LYS A 1 265 ? 20.251 -6.228 15.157 1.00 94.75 265 LYS A O 1
ATOM 2053 N N . GLU A 1 266 ? 21.377 -8.124 14.711 1.00 94.81 266 GLU A N 1
ATOM 2054 C CA . GLU A 1 266 ? 22.394 -7.483 13.878 1.00 94.81 266 GLU A CA 1
ATOM 2055 C C . GLU A 1 266 ? 21.810 -7.093 12.518 1.00 94.81 266 GLU A C 1
ATOM 2057 O O . GLU A 1 266 ? 21.962 -5.945 12.100 1.00 94.81 266 GLU A O 1
ATOM 2062 N N . TRP A 1 267 ? 21.041 -7.980 11.878 1.00 96.31 267 TRP A N 1
ATOM 2063 C CA . TRP A 1 267 ? 20.274 -7.638 10.679 1.00 96.31 267 TRP A CA 1
ATOM 2064 C C . TRP A 1 267 ? 19.257 -6.519 10.938 1.00 96.31 267 TRP A C 1
ATOM 2066 O O . TRP A 1 267 ? 19.144 -5.606 10.123 1.00 96.31 267 TRP A O 1
ATOM 2076 N N . VAL A 1 268 ? 18.559 -6.526 12.081 1.00 97.19 268 VAL A N 1
ATOM 2077 C CA . VAL A 1 268 ? 17.629 -5.446 12.479 1.00 97.19 268 VAL A CA 1
ATOM 2078 C C . VAL A 1 268 ? 18.339 -4.097 12.628 1.00 97.19 268 VAL A C 1
ATOM 2080 O O . VAL A 1 268 ? 17.818 -3.075 12.168 1.00 97.19 268 VAL A O 1
ATOM 2083 N N . ALA A 1 269 ? 19.517 -4.081 13.259 1.00 96.88 269 ALA A N 1
ATOM 2084 C CA . ALA A 1 269 ? 20.329 -2.881 13.441 1.00 96.88 269 ALA A CA 1
ATOM 2085 C C . ALA A 1 269 ? 20.883 -2.365 12.104 1.00 96.88 269 ALA A C 1
ATOM 2087 O O . ALA A 1 269 ? 20.720 -1.187 11.780 1.00 96.88 269 ALA A O 1
ATOM 2088 N N . ASN A 1 270 ? 21.468 -3.250 11.297 1.00 97.00 270 ASN A N 1
ATOM 2089 C CA . ASN A 1 270 ? 22.143 -2.929 10.038 1.00 97.00 270 ASN A CA 1
ATOM 2090 C C . ASN A 1 270 ? 21.197 -2.888 8.817 1.00 97.00 270 ASN A C 1
ATOM 2092 O O . ASN A 1 270 ? 21.658 -2.809 7.678 1.00 97.00 270 ASN A O 1
ATOM 2096 N N . PHE A 1 271 ? 19.875 -2.938 9.020 1.00 98.19 271 PHE A N 1
ATOM 2097 C CA . PHE A 1 271 ? 18.901 -2.979 7.929 1.00 98.19 271 PHE A CA 1
ATOM 2098 C C . PHE A 1 271 ? 18.906 -1.701 7.078 1.00 98.19 271 PHE A C 1
ATOM 2100 O O . PHE A 1 271 ? 18.531 -0.625 7.540 1.00 98.19 271 PHE A O 1
ATOM 2107 N N . GLU A 1 272 ? 19.183 -1.837 5.783 1.00 97.62 272 GLU A N 1
ATOM 2108 C CA . GLU A 1 272 ? 19.025 -0.754 4.815 1.00 97.62 272 GLU A CA 1
ATOM 2109 C C . GLU A 1 272 ? 18.119 -1.175 3.661 1.00 97.62 272 GLU A C 1
ATOM 2111 O O . GLU A 1 272 ? 18.491 -1.994 2.817 1.00 97.62 272 GLU A O 1
ATOM 2116 N N . LYS A 1 273 ? 16.937 -0.559 3.562 1.00 94.75 273 LYS A N 1
ATOM 2117 C CA . LYS A 1 273 ? 15.956 -0.870 2.510 1.00 94.75 273 LYS A CA 1
ATOM 2118 C C . LYS A 1 273 ? 16.513 -0.882 1.069 1.00 94.75 273 LYS A C 1
ATOM 2120 O O . LYS A 1 273 ? 16.090 -1.760 0.317 1.00 94.75 273 LYS A O 1
ATOM 2125 N N . PRO A 1 274 ? 17.430 0.020 0.649 1.00 95.00 274 PRO A N 1
ATOM 2126 C CA . PRO A 1 274 ? 18.004 -0.014 -0.702 1.00 95.00 274 PRO A CA 1
ATOM 2127 C C . PRO A 1 274 ? 18.906 -1.226 -0.985 1.00 95.00 274 PRO A C 1
ATOM 2129 O O . PRO A 1 274 ? 19.081 -1.578 -2.150 1.00 95.00 274 PRO A O 1
ATOM 2132 N N . LYS A 1 275 ? 19.464 -1.865 0.055 1.00 94.25 275 LYS A N 1
ATOM 2133 C CA . LYS A 1 275 ? 20.371 -3.022 -0.055 1.00 94.25 275 LYS A CA 1
ATOM 2134 C C . LYS A 1 275 ? 19.627 -4.367 -0.111 1.00 94.25 275 LYS A C 1
ATOM 2136 O O . LYS A 1 275 ? 20.245 -5.391 -0.378 1.00 94.25 275 LYS A O 1
ATOM 2141 N N . GLY A 1 276 ? 18.308 -4.379 0.112 1.00 94.12 276 GLY A N 1
ATOM 2142 C CA . GLY A 1 276 ? 17.489 -5.595 0.083 1.00 94.12 276 GLY A CA 1
ATOM 2143 C C . GLY A 1 276 ? 17.360 -6.205 -1.318 1.00 94.12 276 GLY A C 1
ATOM 2144 O O . GLY A 1 276 ? 16.899 -5.547 -2.251 1.00 94.12 276 GLY A O 1
ATOM 2145 N N . ASP A 1 277 ? 17.711 -7.482 -1.451 1.00 96.56 277 ASP A N 1
ATOM 2146 C CA . ASP A 1 277 ? 17.639 -8.242 -2.701 1.00 96.56 277 ASP A CA 1
ATOM 2147 C C . ASP A 1 277 ? 16.175 -8.480 -3.165 1.00 96.56 277 ASP A C 1
ATOM 2149 O O . ASP A 1 277 ? 15.385 -9.080 -2.429 1.00 96.56 277 ASP A O 1
ATOM 2153 N N . PRO A 1 278 ? 15.768 -8.030 -4.375 1.00 96.88 278 PRO A N 1
ATOM 2154 C CA . PRO A 1 278 ? 14.453 -8.321 -4.950 1.00 96.88 278 PRO A CA 1
ATOM 2155 C C . PRO A 1 278 ? 14.269 -9.744 -5.491 1.00 96.88 278 PRO A C 1
ATOM 2157 O O . PRO A 1 278 ? 13.126 -10.142 -5.700 1.00 96.88 278 PRO A O 1
ATOM 2160 N N . SER A 1 279 ? 15.349 -10.484 -5.736 1.00 97.19 279 SER A N 1
ATOM 2161 C CA . SER A 1 279 ? 15.343 -11.855 -6.257 1.00 97.19 279 SER A CA 1
ATOM 2162 C C . SER A 1 279 ? 15.299 -12.927 -5.159 1.00 97.19 279 SER A C 1
ATOM 2164 O O . SER A 1 279 ? 14.889 -14.058 -5.421 1.00 97.19 279 SER A O 1
ATOM 2166 N N . ALA A 1 280 ? 15.647 -12.585 -3.914 1.00 96.31 280 ALA A N 1
ATOM 2167 C CA . ALA A 1 280 ? 15.594 -13.486 -2.763 1.00 96.31 280 ALA A CA 1
ATOM 2168 C C . ALA A 1 280 ? 14.149 -13.909 -2.422 1.00 96.31 280 ALA A C 1
ATOM 2170 O O . ALA A 1 280 ? 13.447 -13.238 -1.665 1.00 96.31 280 ALA A O 1
ATOM 2171 N N . PHE A 1 281 ? 13.701 -15.044 -2.970 1.00 93.69 281 PHE A N 1
ATOM 2172 C CA . PHE A 1 281 ? 12.349 -15.572 -2.745 1.00 93.69 281 PHE A CA 1
ATOM 2173 C C . PHE A 1 281 ? 12.275 -16.618 -1.615 1.00 93.69 281 PHE A C 1
ATOM 2175 O O . PHE A 1 281 ? 11.337 -16.577 -0.825 1.00 93.69 281 PHE A O 1
ATOM 2182 N N . LEU A 1 282 ? 13.270 -17.510 -1.479 1.00 92.19 282 LEU A N 1
ATOM 2183 C CA . LEU A 1 282 ? 13.284 -18.582 -0.461 1.00 92.19 282 LEU A CA 1
ATOM 2184 C C . LEU A 1 282 ? 13.339 -18.053 0.987 1.00 92.19 282 LEU A C 1
ATOM 2186 O O . LEU A 1 282 ? 12.622 -18.537 1.860 1.00 92.19 282 LEU A O 1
ATOM 2190 N N . LYS A 1 283 ? 14.169 -17.032 1.234 1.00 92.44 283 LYS A N 1
ATOM 2191 C CA . LYS A 1 283 ? 14.148 -16.189 2.440 1.00 92.44 283 LYS A CA 1
ATOM 2192 C C . LYS A 1 283 ? 14.020 -14.741 1.955 1.00 92.44 283 LYS A C 1
ATOM 2194 O O . LYS A 1 283 ? 15.023 -14.196 1.501 1.00 92.44 283 LYS A O 1
ATOM 2199 N N . PRO A 1 284 ? 12.827 -14.120 2.009 1.00 95.44 284 PRO A N 1
ATOM 2200 C CA . PRO A 1 284 ? 12.649 -12.732 1.598 1.00 95.44 284 PRO A CA 1
ATOM 2201 C C . PRO A 1 284 ? 13.621 -11.781 2.305 1.00 95.44 284 PRO A C 1
ATOM 2203 O O . PRO A 1 284 ? 13.780 -11.849 3.522 1.00 95.44 284 PRO A O 1
ATOM 2206 N N . ALA A 1 285 ? 14.223 -10.847 1.564 1.00 95.38 285 ALA A N 1
ATOM 2207 C CA . ALA A 1 285 ? 15.214 -9.892 2.086 1.00 95.38 285 ALA A CA 1
ATOM 2208 C C . ALA A 1 285 ? 14.645 -8.811 3.041 1.00 95.38 285 ALA A C 1
ATOM 2210 O O . ALA A 1 285 ? 15.324 -7.843 3.378 1.00 95.38 285 ALA A O 1
ATOM 2211 N N . THR A 1 286 ? 13.383 -8.936 3.460 1.00 96.94 286 THR A N 1
ATOM 2212 C CA . THR A 1 286 ? 12.669 -8.012 4.360 1.00 96.94 286 THR A CA 1
ATOM 2213 C C . THR A 1 286 ? 11.689 -8.803 5.228 1.00 96.94 286 THR A C 1
ATOM 2215 O O . THR A 1 286 ? 11.375 -9.944 4.905 1.00 96.94 286 THR A O 1
ATOM 2218 N N . THR A 1 287 ? 11.153 -8.201 6.295 1.00 97.31 287 THR A N 1
ATOM 2219 C CA . THR A 1 287 ? 10.251 -8.889 7.246 1.00 97.31 287 THR A CA 1
ATOM 2220 C C . THR A 1 287 ? 8.954 -9.417 6.618 1.00 97.31 287 THR A C 1
ATOM 2222 O O . THR A 1 287 ? 8.352 -10.357 7.131 1.00 97.31 287 THR A O 1
ATOM 2225 N N . VAL A 1 288 ? 8.490 -8.807 5.516 1.00 97.69 288 VAL A N 1
ATOM 2226 C CA . VAL A 1 288 ? 7.185 -9.097 4.885 1.00 97.69 288 VAL A CA 1
ATOM 2227 C C . VAL A 1 288 ? 6.030 -9.004 5.904 1.00 97.69 288 VAL A C 1
ATOM 2229 O O . VAL A 1 288 ? 5.057 -9.747 5.829 1.00 97.69 288 VAL A O 1
ATOM 2232 N N . LEU A 1 289 ? 6.124 -8.094 6.884 1.00 98.50 289 LEU A N 1
ATOM 2233 C CA . LEU A 1 289 ? 5.049 -7.832 7.857 1.00 98.50 289 LEU A CA 1
ATOM 2234 C C . LEU A 1 289 ? 3.950 -6.896 7.309 1.00 98.50 289 LEU A C 1
ATOM 2236 O O . LEU A 1 289 ? 2.971 -6.603 7.991 1.00 98.50 289 LEU A O 1
ATOM 2240 N N . SER A 1 290 ? 4.080 -6.439 6.058 1.00 98.69 290 SER A N 1
ATOM 2241 C CA . SER A 1 290 ? 3.146 -5.509 5.420 1.00 98.69 290 SER A CA 1
ATOM 2242 C C . SER A 1 290 ? 1.675 -5.963 5.346 1.00 98.69 290 SER A C 1
ATOM 2244 O O . SER A 1 290 ? 0.832 -5.100 5.589 1.00 98.69 290 SER A O 1
ATOM 2246 N N . PRO A 1 291 ? 1.292 -7.237 5.093 1.00 98.62 291 PRO A N 1
ATOM 2247 C CA . PRO A 1 291 ? -0.129 -7.601 5.088 1.00 98.62 291 PRO A CA 1
ATOM 2248 C C . PRO A 1 291 ? -0.737 -7.562 6.498 1.00 98.62 291 PRO A C 1
ATOM 2250 O O . PRO A 1 291 ? -1.841 -7.048 6.680 1.00 98.62 291 PRO A O 1
ATOM 2253 N N . TYR A 1 292 ? 0.013 -7.986 7.519 1.00 98.75 292 TYR A N 1
ATOM 2254 C CA . TYR A 1 292 ? -0.412 -7.918 8.919 1.00 98.75 292 TYR A CA 1
ATOM 2255 C C . TYR A 1 292 ? -0.586 -6.461 9.388 1.00 98.75 292 TYR A C 1
ATOM 2257 O O . TYR A 1 292 ? -1.590 -6.139 10.018 1.00 98.75 292 TYR A O 1
ATOM 2265 N N . LEU A 1 293 ? 0.314 -5.553 8.984 1.00 98.75 293 LEU A N 1
ATOM 2266 C CA . LEU A 1 293 ? 0.196 -4.097 9.199 1.00 98.75 293 LEU A CA 1
ATOM 2267 C C . LEU A 1 293 ? -0.933 -3.428 8.391 1.00 98.75 293 LEU A C 1
ATOM 2269 O O . LEU A 1 293 ? -1.333 -2.306 8.711 1.00 98.75 293 LEU A O 1
ATOM 2273 N N . LYS A 1 294 ? -1.426 -4.074 7.328 1.00 98.56 294 LYS A N 1
ATOM 2274 C CA . LYS A 1 294 ? -2.509 -3.574 6.464 1.00 98.56 294 LYS A CA 1
ATOM 2275 C C . LYS A 1 294 ? -3.892 -3.992 6.970 1.00 98.56 294 LYS A C 1
ATOM 2277 O O . LYS A 1 294 ? -4.836 -3.212 6.882 1.00 98.56 294 LYS A O 1
ATOM 2282 N N . PHE A 1 295 ? -4.020 -5.203 7.514 1.00 98.62 295 PHE A N 1
ATOM 2283 C CA . PHE A 1 295 ? -5.234 -5.667 8.202 1.00 98.62 295 PHE A CA 1
ATOM 2284 C C . PHE A 1 295 ? -5.275 -5.280 9.692 1.00 98.62 295 PHE A C 1
ATOM 2286 O O . PHE A 1 295 ? -6.315 -5.406 10.335 1.00 98.62 295 PHE A O 1
ATOM 2293 N N . GLY A 1 296 ? -4.165 -4.779 10.239 1.00 98.44 296 GLY A N 1
ATOM 2294 C CA . GLY A 1 296 ? -4.049 -4.411 11.648 1.00 98.44 296 GLY A CA 1
ATOM 2295 C C . GLY A 1 296 ? -3.933 -5.615 12.586 1.00 98.44 296 GLY A C 1
ATOM 2296 O O . GLY A 1 296 ? -4.229 -5.458 13.765 1.00 98.44 296 GLY A O 1
ATOM 2297 N N . CYS A 1 297 ? -3.509 -6.779 12.075 1.00 98.69 297 CYS A N 1
ATOM 2298 C CA . CYS A 1 297 ? -3.095 -7.939 12.874 1.00 98.69 297 CYS A CA 1
ATOM 2299 C C . CYS A 1 297 ? -1.804 -7.646 13.659 1.00 98.69 297 CYS A C 1
ATOM 2301 O O . CYS A 1 297 ? -1.639 -8.147 14.761 1.00 98.69 297 CYS A O 1
ATOM 2303 N N . LEU A 1 298 ? -0.932 -6.786 13.112 1.00 98.38 298 LEU A N 1
ATOM 2304 C CA . LEU A 1 298 ? 0.177 -6.151 13.830 1.00 98.38 298 LEU A CA 1
ATOM 2305 C C . LEU A 1 298 ? -0.200 -4.703 14.156 1.00 98.38 298 LEU A C 1
ATOM 2307 O O . LEU A 1 298 ? -0.516 -3.942 13.237 1.00 98.38 298 LEU A O 1
ATOM 2311 N N . SER A 1 299 ? -0.088 -4.285 15.419 1.00 98.44 299 SER A N 1
ATOM 2312 C CA . SER A 1 299 ? 0.013 -2.858 15.739 1.00 98.44 299 SER A CA 1
ATOM 2313 C C . SER A 1 299 ? 1.342 -2.298 15.225 1.00 98.44 299 SER A C 1
ATOM 2315 O O . SER A 1 299 ? 2.425 -2.760 15.599 1.00 98.44 299 SER A O 1
ATOM 2317 N N . SER A 1 300 ? 1.281 -1.230 14.425 1.00 98.12 300 SER A N 1
ATOM 2318 C CA . SER A 1 300 ? 2.487 -0.495 14.035 1.00 98.12 300 SER A CA 1
ATOM 2319 C C . SER A 1 300 ? 3.210 0.106 15.242 1.00 98.12 300 SER A C 1
ATOM 2321 O O . SER A 1 300 ? 4.437 0.185 15.223 1.00 98.12 300 SER A O 1
ATOM 2323 N N . ARG A 1 301 ? 2.479 0.492 16.301 1.00 98.12 301 ARG A N 1
ATOM 2324 C CA . ARG A 1 301 ? 3.052 1.024 17.550 1.00 98.12 301 ARG A CA 1
ATOM 2325 C C . ARG A 1 301 ? 3.803 -0.070 18.304 1.00 98.12 301 ARG A C 1
ATOM 2327 O O . ARG A 1 301 ? 4.942 0.166 18.696 1.00 98.12 301 ARG A O 1
ATOM 2334 N N . TYR A 1 302 ? 3.227 -1.267 18.435 1.00 97.88 302 TYR A N 1
ATOM 2335 C CA . TYR A 1 302 ? 3.923 -2.415 19.028 1.00 97.88 302 TYR A CA 1
ATOM 2336 C C . TYR A 1 302 ? 5.228 -2.723 18.280 1.00 97.88 302 TYR A C 1
ATOM 2338 O O . TYR A 1 302 ? 6.295 -2.723 18.892 1.00 97.88 302 TYR A O 1
ATOM 2346 N N . PHE A 1 303 ? 5.180 -2.847 16.948 1.00 98.38 303 PHE A N 1
ATOM 2347 C CA . PHE A 1 303 ? 6.381 -3.096 16.140 1.00 98.38 303 PHE A CA 1
ATOM 2348 C C . PHE A 1 303 ? 7.431 -1.981 16.267 1.00 98.38 303 PHE A C 1
ATOM 2350 O O . PHE A 1 303 ? 8.617 -2.271 16.423 1.00 98.38 303 PHE A O 1
ATOM 2357 N N . TYR A 1 304 ? 7.016 -0.708 16.246 1.00 98.44 304 TYR A N 1
ATOM 2358 C CA . TYR A 1 304 ? 7.923 0.423 16.461 1.00 98.44 304 TYR A CA 1
ATOM 2359 C C . TYR A 1 304 ? 8.665 0.287 17.792 1.00 98.44 304 TYR A C 1
ATOM 2361 O O . TYR A 1 304 ? 9.890 0.398 17.820 1.00 98.44 304 TYR A O 1
ATOM 2369 N N . TRP A 1 305 ? 7.946 0.011 18.881 1.00 97.69 305 TRP A N 1
ATOM 2370 C CA . TRP A 1 305 ? 8.553 -0.098 20.203 1.00 97.69 305 TRP A CA 1
ATOM 2371 C C . TRP A 1 305 ? 9.426 -1.349 20.341 1.00 97.69 305 TRP A C 1
ATOM 2373 O O . TRP A 1 305 ? 10.514 -1.233 20.892 1.00 97.69 305 TRP A O 1
ATOM 2383 N N . CYS A 1 306 ? 9.073 -2.485 19.730 1.00 97.31 306 CYS A N 1
ATOM 2384 C CA . CYS A 1 306 ? 9.976 -3.640 19.624 1.00 97.31 306 CYS A CA 1
ATOM 2385 C C . CYS A 1 306 ? 11.283 -3.325 18.871 1.00 97.31 306 CYS A C 1
ATOM 2387 O O . CYS A 1 306 ? 12.333 -3.853 19.229 1.00 97.31 306 CYS A O 1
ATOM 2389 N N . LEU A 1 307 ? 11.252 -2.454 17.854 1.00 97.88 307 LEU A N 1
ATOM 2390 C CA . LEU A 1 307 ? 12.464 -2.004 17.158 1.00 97.88 307 LEU A CA 1
ATOM 2391 C C . LEU A 1 307 ? 13.310 -1.062 18.025 1.00 97.88 307 LEU A C 1
ATOM 2393 O O . LEU A 1 307 ? 14.524 -1.242 18.080 1.00 97.88 307 LEU A O 1
ATOM 2397 N N . GLN A 1 308 ? 12.694 -0.118 18.752 1.00 96.94 308 GLN A N 1
ATOM 2398 C CA . GLN A 1 308 ? 13.410 0.694 19.753 1.00 96.94 308 GLN A CA 1
ATOM 2399 C C . GLN A 1 308 ? 14.061 -0.193 20.821 1.00 96.94 308 GLN A C 1
ATOM 2401 O O . GLN A 1 308 ? 15.192 0.052 21.235 1.00 96.94 308 GLN A O 1
ATOM 2406 N N . ASP A 1 309 ? 13.374 -1.265 21.214 1.00 95.94 309 ASP A N 1
ATOM 2407 C CA . ASP A 1 309 ? 13.848 -2.220 22.206 1.00 95.94 309 ASP A CA 1
ATOM 2408 C C . ASP A 1 309 ? 15.073 -3.022 21.721 1.00 95.94 309 ASP A C 1
ATOM 2410 O O . ASP A 1 309 ? 15.906 -3.414 22.538 1.00 95.94 309 ASP A O 1
ATOM 2414 N N . VAL A 1 310 ? 15.250 -3.221 20.408 1.00 96.50 310 VAL A N 1
ATOM 2415 C CA . VAL A 1 310 ? 16.501 -3.752 19.828 1.00 96.50 310 VAL A CA 1
ATOM 2416 C C . VAL A 1 310 ? 17.560 -2.655 19.697 1.00 96.50 310 VAL A C 1
ATOM 2418 O O . VAL A 1 310 ? 18.711 -2.875 20.072 1.00 96.50 310 VAL A O 1
ATOM 2421 N N . TYR A 1 311 ? 17.188 -1.466 19.215 1.00 96.69 311 TYR A N 1
ATOM 2422 C CA . TYR A 1 311 ? 18.110 -0.346 18.990 1.00 96.69 311 TYR A CA 1
ATOM 2423 C C . TYR A 1 311 ? 18.772 0.148 20.284 1.00 96.69 311 TYR A C 1
ATOM 2425 O O . TYR A 1 311 ? 19.986 0.328 20.309 1.00 96.69 311 TYR A O 1
ATOM 2433 N N . GLY A 1 312 ? 18.035 0.224 21.396 1.00 95.19 312 GLY A N 1
ATOM 2434 C CA . GLY A 1 312 ? 18.587 0.525 22.725 1.00 95.19 312 GLY A CA 1
ATOM 2435 C C . GLY A 1 312 ? 19.493 -0.566 23.319 1.00 95.19 312 GLY A C 1
ATOM 2436 O O . GLY A 1 312 ? 20.058 -0.366 24.392 1.00 95.19 312 GLY A O 1
ATOM 2437 N N . LYS A 1 313 ? 19.640 -1.720 22.650 1.00 94.81 313 LYS A N 1
ATOM 2438 C CA . LYS A 1 313 ? 20.497 -2.847 23.064 1.00 94.81 313 LYS A CA 1
ATOM 2439 C C . LYS A 1 313 ? 21.724 -3.039 22.153 1.00 94.81 313 LYS A C 1
ATOM 2441 O O . LYS A 1 313 ? 22.492 -3.974 22.376 1.00 94.81 313 LYS A O 1
ATOM 2446 N N . VAL A 1 314 ? 21.943 -2.170 21.158 1.00 94.94 314 VAL A N 1
ATOM 2447 C CA . VAL A 1 314 ? 23.101 -2.207 20.238 1.00 94.94 314 VAL A CA 1
ATOM 2448 C C . VAL A 1 314 ? 23.855 -0.872 20.224 1.00 94.94 314 VAL A C 1
ATOM 2450 O O . VAL A 1 314 ? 23.270 0.188 20.408 1.00 94.94 314 VAL A O 1
ATOM 2453 N N . LYS A 1 315 ? 25.177 -0.900 19.997 1.00 91.31 315 LYS A N 1
ATOM 2454 C CA . LYS A 1 315 ? 26.025 0.314 20.029 1.00 91.31 315 LYS A CA 1
ATOM 2455 C C . LYS A 1 315 ? 25.840 1.246 18.825 1.00 91.31 315 LYS A C 1
ATOM 2457 O O . LYS A 1 315 ? 26.173 2.424 18.912 1.00 91.31 315 LYS A O 1
ATOM 2462 N N . ARG A 1 316 ? 25.402 0.703 17.688 1.00 94.38 316 ARG A N 1
ATOM 2463 C CA . ARG A 1 316 ? 25.142 1.408 16.426 1.00 94.38 316 ARG A CA 1
ATOM 2464 C C . ARG A 1 316 ? 23.987 0.707 15.718 1.00 94.38 316 ARG A C 1
ATOM 2466 O O . ARG A 1 316 ? 23.866 -0.512 15.810 1.00 94.38 316 ARG A O 1
ATOM 2473 N N . HIS A 1 317 ? 23.171 1.475 15.009 1.00 97.38 317 HIS A N 1
ATOM 2474 C CA . HIS A 1 317 ? 22.125 0.981 14.121 1.00 97.38 317 HIS A CA 1
ATOM 2475 C C . HIS A 1 317 ? 21.878 2.004 13.005 1.00 97.38 317 HIS A C 1
ATOM 2477 O O . HIS A 1 317 ? 22.315 3.153 13.072 1.00 97.38 317 HIS A O 1
ATOM 2483 N N . THR A 1 318 ? 21.158 1.582 11.976 1.00 97.06 318 THR A N 1
ATOM 2484 C CA . THR A 1 318 ? 20.722 2.417 10.855 1.00 97.06 318 THR A CA 1
ATOM 2485 C C . THR A 1 318 ? 19.624 3.403 11.263 1.00 97.06 318 THR A C 1
ATOM 2487 O O . THR A 1 318 ? 18.843 3.164 12.189 1.00 97.06 318 THR A O 1
ATOM 2490 N N . SER A 1 319 ? 19.517 4.502 10.514 1.00 95.50 319 SER A N 1
ATOM 2491 C CA . SER A 1 319 ? 18.526 5.564 10.736 1.00 95.50 319 SER A CA 1
ATOM 2492 C C . SER A 1 319 ? 17.475 5.642 9.615 1.00 95.50 319 SER A C 1
ATOM 2494 O O . SER A 1 319 ? 17.697 5.152 8.500 1.00 95.50 319 SER A O 1
ATOM 2496 N N . PRO A 1 320 ? 16.311 6.274 9.861 1.00 96.31 320 PRO A N 1
ATOM 2497 C CA . PRO A 1 320 ? 15.401 6.703 8.797 1.00 96.31 320 PRO A CA 1
ATOM 2498 C C . PRO A 1 320 ? 16.150 7.567 7.758 1.00 96.31 320 PRO A C 1
ATOM 2500 O O . PRO A 1 320 ? 16.968 8.393 8.162 1.00 96.31 320 PRO A O 1
ATOM 2503 N N . PRO A 1 321 ? 15.909 7.429 6.436 1.00 95.38 321 PRO A N 1
ATOM 2504 C CA . PRO A 1 321 ? 14.822 6.698 5.771 1.00 95.38 321 PRO A CA 1
ATOM 2505 C C . PRO A 1 321 ? 15.054 5.197 5.539 1.00 95.38 321 PRO A C 1
ATOM 2507 O O . PRO A 1 321 ? 14.133 4.526 5.067 1.00 95.38 321 PRO A O 1
ATOM 2510 N N . VAL A 1 322 ? 16.261 4.671 5.777 1.00 96.38 322 VAL A N 1
ATOM 2511 C CA . VAL A 1 322 ? 16.650 3.326 5.304 1.00 96.38 322 VAL A CA 1
ATOM 2512 C C . VAL A 1 322 ? 16.366 2.206 6.306 1.00 96.38 322 VAL A C 1
ATOM 2514 O O . VAL A 1 322 ? 16.083 1.092 5.864 1.00 96.38 322 VAL A O 1
ATOM 2517 N N . SER A 1 323 ? 16.369 2.508 7.609 1.00 98.00 323 SER A N 1
ATOM 2518 C CA . SER A 1 323 ? 16.152 1.535 8.693 1.00 98.00 323 SER A CA 1
ATOM 2519 C C . SER A 1 323 ? 14.736 0.949 8.741 1.00 98.00 323 SER A C 1
ATOM 2521 O O . SER A 1 323 ? 13.817 1.452 8.081 1.00 98.00 323 SER A O 1
ATOM 2523 N N . LEU A 1 324 ? 14.530 -0.099 9.553 1.00 98.06 324 LEU A N 1
ATOM 2524 C CA . LEU A 1 324 ? 13.210 -0.715 9.769 1.00 98.06 324 LEU A CA 1
ATOM 2525 C C . LEU A 1 324 ? 12.205 0.275 10.377 1.00 98.06 324 LEU A C 1
ATOM 2527 O O . LEU A 1 324 ? 11.082 0.374 9.883 1.00 98.06 324 LEU A O 1
ATOM 2531 N N . VAL A 1 325 ? 12.623 1.086 11.356 1.00 98.06 325 VAL A N 1
ATOM 2532 C CA . VAL A 1 325 ? 11.801 2.199 11.877 1.00 98.06 325 VAL A CA 1
ATOM 2533 C C . VAL A 1 325 ? 11.496 3.211 10.769 1.00 98.06 325 VAL A C 1
ATOM 2535 O O . VAL A 1 325 ? 10.360 3.669 10.645 1.00 98.06 325 VAL A O 1
ATOM 2538 N N . GLY A 1 326 ? 12.466 3.483 9.888 1.00 98.25 326 GLY A N 1
ATOM 2539 C CA . GLY A 1 326 ? 12.250 4.277 8.680 1.00 98.25 326 GLY A CA 1
ATOM 2540 C C . GLY A 1 326 ? 11.113 3.749 7.795 1.00 98.25 326 GLY A C 1
ATOM 2541 O O . GLY A 1 326 ? 10.363 4.551 7.240 1.00 98.25 326 GLY A O 1
ATOM 2542 N N . GLN A 1 327 ? 10.911 2.427 7.716 1.00 98.56 327 GLN A N 1
ATOM 2543 C CA . GLN A 1 327 ? 9.834 1.822 6.919 1.00 98.56 327 GLN A CA 1
ATOM 2544 C C . GLN A 1 327 ? 8.443 2.051 7.527 1.00 98.56 327 GLN A C 1
ATOM 2546 O O . GLN A 1 327 ? 7.481 2.240 6.783 1.00 98.56 327 GLN A O 1
ATOM 2551 N N . LEU A 1 328 ? 8.332 2.088 8.859 1.00 98.69 328 LEU A N 1
ATOM 2552 C CA . LEU A 1 328 ? 7.084 2.448 9.544 1.00 98.69 328 LEU A CA 1
ATOM 2553 C C . LEU A 1 328 ? 6.781 3.943 9.391 1.00 98.69 328 LEU A C 1
ATOM 2555 O O . LEU A 1 328 ? 5.654 4.317 9.078 1.00 98.69 328 LEU A O 1
ATOM 2559 N N . LEU A 1 329 ? 7.803 4.796 9.491 1.00 98.69 329 LEU A N 1
ATOM 2560 C CA . LEU A 1 329 ? 7.667 6.230 9.220 1.00 98.69 329 LEU A CA 1
ATOM 2561 C C . LEU A 1 329 ? 7.295 6.514 7.752 1.00 98.69 329 LEU A C 1
ATOM 2563 O O . LEU A 1 329 ? 6.579 7.473 7.485 1.00 98.69 329 LEU A O 1
ATOM 2567 N N . TRP A 1 330 ? 7.726 5.685 6.789 1.00 98.75 330 TRP A N 1
ATOM 2568 C CA . TRP A 1 330 ? 7.296 5.798 5.385 1.00 98.75 330 TRP A CA 1
ATOM 2569 C C . TRP A 1 330 ? 5.807 5.498 5.200 1.00 98.75 330 TRP A C 1
ATOM 2571 O O . TRP A 1 330 ? 5.141 6.179 4.420 1.00 98.75 330 TRP A O 1
ATOM 2581 N N . ARG A 1 331 ? 5.275 4.510 5.927 1.00 98.81 331 ARG A N 1
ATOM 2582 C CA . ARG A 1 331 ? 3.836 4.217 5.964 1.00 98.81 331 ARG A CA 1
ATOM 2583 C C . ARG A 1 331 ? 3.060 5.407 6.518 1.00 98.81 331 ARG A C 1
ATOM 2585 O O . ARG A 1 331 ? 2.174 5.910 5.835 1.00 98.81 331 ARG A O 1
ATOM 2592 N N . ASP A 1 332 ? 3.433 5.901 7.692 1.00 98.69 332 ASP A N 1
ATOM 2593 C CA . ASP A 1 332 ? 2.731 7.016 8.333 1.00 98.69 332 ASP A CA 1
ATOM 2594 C C . ASP A 1 332 ? 2.857 8.345 7.560 1.00 98.69 332 ASP A C 1
ATOM 2596 O O . ASP A 1 332 ? 1.897 9.116 7.505 1.00 98.69 332 ASP A O 1
ATOM 2600 N N . PHE A 1 333 ? 3.976 8.576 6.860 1.00 98.81 333 PHE A N 1
ATOM 2601 C CA . PHE A 1 333 ? 4.113 9.660 5.879 1.00 98.81 333 PHE A CA 1
ATOM 2602 C C . PHE A 1 333 ? 3.042 9.567 4.782 1.00 98.81 333 PHE A C 1
ATOM 2604 O O . PHE A 1 333 ? 2.320 10.537 4.547 1.00 98.81 333 PHE A O 1
ATOM 2611 N N . PHE A 1 334 ? 2.894 8.405 4.132 1.00 98.88 334 PHE A N 1
ATOM 2612 C CA . PHE A 1 334 ? 1.880 8.234 3.088 1.00 98.88 334 PHE A CA 1
ATOM 2613 C C . PHE A 1 334 ? 0.452 8.315 3.640 1.00 98.88 334 PHE A C 1
ATOM 2615 O O . PHE A 1 334 ? -0.377 8.962 3.007 1.00 98.88 334 PHE A O 1
ATOM 2622 N N . TYR A 1 335 ? 0.168 7.764 4.825 1.00 98.88 335 TYR A N 1
ATOM 2623 C CA . TYR A 1 335 ? -1.124 7.944 5.507 1.00 98.88 335 TYR A CA 1
ATOM 2624 C C . TYR A 1 335 ? -1.441 9.427 5.751 1.00 98.88 335 TYR A C 1
ATOM 2626 O O . TYR A 1 335 ? -2.552 9.874 5.464 1.00 98.88 335 TYR A O 1
ATOM 2634 N N . THR A 1 336 ? -0.452 10.203 6.205 1.00 98.81 336 THR A N 1
ATOM 2635 C CA . THR A 1 336 ? -0.602 11.643 6.466 1.00 98.81 336 THR A CA 1
ATOM 2636 C C . THR A 1 336 ? -0.865 12.430 5.185 1.00 98.81 336 THR A C 1
ATOM 2638 O O . THR A 1 336 ? -1.795 13.236 5.131 1.00 98.81 336 THR A O 1
ATOM 2641 N N . VAL A 1 337 ? -0.086 12.193 4.123 1.00 98.62 337 VAL A N 1
ATOM 2642 C CA . VAL A 1 337 ? -0.280 12.906 2.851 1.00 98.62 337 VAL A CA 1
ATOM 2643 C C . VAL A 1 337 ? -1.585 12.495 2.172 1.00 98.62 337 VAL A C 1
ATOM 2645 O O . VAL A 1 337 ? -2.265 13.367 1.636 1.00 98.62 337 VAL A O 1
ATOM 2648 N N . ALA A 1 338 ? -1.972 11.220 2.236 1.00 98.75 338 ALA A N 1
ATOM 2649 C CA . ALA A 1 338 ? -3.212 10.725 1.644 1.00 98.75 338 ALA A CA 1
ATOM 2650 C C . ALA A 1 338 ? -4.456 11.326 2.317 1.00 98.75 338 ALA A C 1
ATOM 2652 O O . ALA A 1 338 ? -5.316 11.872 1.629 1.00 98.75 338 ALA A O 1
ATOM 2653 N N . PHE A 1 339 ? -4.513 11.313 3.653 1.00 98.50 339 PHE A N 1
ATOM 2654 C CA . PHE A 1 339 ? -5.587 11.946 4.431 1.00 98.50 339 PHE A CA 1
ATOM 2655 C C . PHE A 1 339 ? -5.663 13.464 4.180 1.00 98.50 339 PHE A C 1
ATOM 2657 O O . PHE A 1 339 ? -6.747 14.026 4.054 1.00 98.50 339 PHE A O 1
ATOM 2664 N N . GLY A 1 340 ? -4.513 14.136 4.048 1.00 97.81 340 GLY A N 1
ATOM 2665 C CA . GLY A 1 340 ? -4.439 15.574 3.770 1.00 97.81 340 GLY A CA 1
ATOM 2666 C C . GLY A 1 340 ? -4.630 15.992 2.305 1.00 97.81 340 GLY A C 1
ATOM 2667 O O . GLY A 1 340 ? -4.518 17.186 2.014 1.00 97.81 340 GLY A O 1
ATOM 2668 N N . THR A 1 341 ? -4.876 15.061 1.373 1.00 98.06 341 THR A N 1
ATOM 2669 C CA . THR A 1 341 ? -4.926 15.344 -0.074 1.00 98.06 341 THR A CA 1
ATOM 2670 C C . THR A 1 341 ? -6.223 14.832 -0.712 1.00 98.06 341 THR A C 1
ATOM 2672 O O . THR A 1 341 ? -6.344 13.642 -1.003 1.00 98.06 341 THR A O 1
ATOM 2675 N N . PRO A 1 342 ? -7.184 15.718 -1.036 1.00 95.81 342 PRO A N 1
ATOM 2676 C CA . PRO A 1 342 ? -8.325 15.356 -1.873 1.00 95.81 342 PRO A CA 1
ATOM 2677 C C . PRO A 1 342 ? -7.868 14.762 -3.212 1.00 95.81 342 PRO A C 1
ATOM 2679 O O . PRO A 1 342 ? -6.927 15.271 -3.828 1.00 95.81 342 PRO A O 1
ATOM 2682 N N . ASN A 1 343 ? -8.554 13.709 -3.668 1.00 97.19 343 ASN A N 1
ATOM 2683 C CA . ASN A 1 343 ? -8.244 12.970 -4.899 1.00 97.19 343 ASN A CA 1
ATOM 2684 C C . ASN A 1 343 ? -6.848 12.306 -4.917 1.00 97.19 343 ASN A C 1
ATOM 2686 O O . ASN A 1 343 ? -6.296 12.077 -5.989 1.00 97.19 343 ASN A O 1
ATOM 2690 N N . PHE A 1 344 ? -6.255 11.977 -3.760 1.00 98.50 344 PHE A N 1
ATOM 2691 C CA . PHE A 1 344 ? -4.936 11.319 -3.686 1.00 98.50 344 PHE A CA 1
ATOM 2692 C C . PHE A 1 344 ? -4.823 10.028 -4.523 1.00 98.50 344 PHE A C 1
ATOM 2694 O O . PHE A 1 344 ? -3.738 9.673 -4.980 1.00 98.50 344 PHE A O 1
ATOM 2701 N N . ASP A 1 345 ? -5.946 9.344 -4.741 1.00 98.19 345 ASP A N 1
ATOM 2702 C CA . ASP A 1 345 ? -6.066 8.078 -5.464 1.00 98.19 345 ASP A CA 1
ATOM 2703 C C . ASP A 1 345 ? -6.179 8.210 -6.990 1.00 98.19 345 ASP A C 1
ATOM 2705 O O . ASP A 1 345 ? -6.406 7.214 -7.672 1.00 98.19 345 ASP A O 1
ATOM 2709 N N . ARG A 1 346 ? -6.045 9.414 -7.544 1.00 97.56 346 ARG A N 1
ATOM 2710 C CA . ARG A 1 346 ? -6.156 9.659 -8.987 1.00 97.56 346 ARG A CA 1
ATOM 2711 C C . ARG A 1 346 ? -5.276 10.815 -9.440 1.00 97.56 346 ARG A C 1
ATOM 2713 O O . ARG A 1 346 ? -4.698 11.526 -8.617 1.00 97.56 346 ARG A O 1
ATOM 2720 N N . MET A 1 347 ? -5.131 10.994 -10.748 1.00 98.12 347 MET A N 1
ATOM 2721 C CA . MET A 1 347 ? -4.386 12.111 -11.329 1.00 98.12 347 MET A CA 1
ATOM 2722 C C . MET A 1 347 ? -5.233 13.385 -11.393 1.00 98.12 347 MET A C 1
ATOM 2724 O O . MET A 1 347 ? -4.771 14.449 -10.973 1.00 98.12 347 MET A O 1
ATOM 2728 N N . GLU A 1 348 ? -6.462 13.297 -11.902 1.00 96.38 348 GLU A N 1
ATOM 2729 C CA . GLU A 1 348 ? -7.326 14.465 -12.084 1.00 96.38 348 GLU A CA 1
ATOM 2730 C C . GLU A 1 348 ? -7.795 15.045 -10.738 1.00 96.38 348 GLU A C 1
ATOM 2732 O O . GLU A 1 348 ? -8.141 14.326 -9.803 1.00 96.38 348 GLU A O 1
ATOM 2737 N N . GLY A 1 349 ? -7.768 16.374 -10.607 1.00 95.19 349 GLY A N 1
ATOM 2738 C CA . GLY A 1 349 ? -8.158 17.064 -9.371 1.00 95.19 349 GLY A CA 1
ATOM 2739 C C . GLY A 1 349 ? -7.214 16.857 -8.174 1.00 95.19 349 GLY A C 1
ATOM 2740 O O . GLY A 1 349 ? -7.450 17.445 -7.117 1.00 95.19 349 GLY A O 1
ATOM 2741 N N . ASN A 1 350 ? -6.145 16.068 -8.316 1.00 97.44 350 ASN A N 1
ATOM 2742 C CA . ASN A 1 350 ? -5.144 15.819 -7.281 1.00 97.44 350 ASN A CA 1
ATOM 2743 C C . ASN A 1 350 ? -4.089 16.933 -7.263 1.00 97.44 350 ASN A C 1
ATOM 2745 O O . ASN A 1 350 ? -3.303 17.098 -8.198 1.00 97.44 350 ASN A O 1
ATOM 2749 N N . ARG A 1 351 ? -4.053 17.701 -6.169 1.00 95.25 351 ARG A N 1
ATOM 2750 C CA . ARG A 1 351 ? -3.247 18.932 -6.055 1.00 95.25 351 ARG A CA 1
ATOM 2751 C C . ARG A 1 351 ? -1.731 18.708 -6.062 1.00 95.25 351 ARG A C 1
ATOM 2753 O O . ARG A 1 351 ? -0.999 19.658 -6.332 1.00 95.25 351 ARG A O 1
ATOM 2760 N N . ILE A 1 352 ? -1.257 17.493 -5.774 1.00 96.94 352 ILE A N 1
ATOM 2761 C CA . ILE A 1 352 ? 0.180 17.163 -5.759 1.00 96.94 352 ILE A CA 1
ATOM 2762 C C . ILE A 1 352 ? 0.617 16.300 -6.950 1.00 96.94 352 ILE A C 1
ATOM 2764 O O . ILE A 1 352 ? 1.814 16.098 -7.137 1.00 96.94 352 ILE A O 1
ATOM 2768 N N . CYS A 1 353 ? -0.322 15.813 -7.767 1.00 98.38 353 CYS A N 1
ATOM 2769 C CA . CYS A 1 353 ? -0.030 14.984 -8.932 1.00 98.38 353 CYS A CA 1
ATOM 2770 C C . CYS A 1 353 ? 0.282 15.838 -10.170 1.00 98.38 353 CYS A C 1
ATOM 2772 O O . CYS A 1 353 ? -0.492 16.720 -10.555 1.00 98.38 353 CYS A O 1
ATOM 2774 N N . LYS A 1 354 ? 1.393 15.543 -10.852 1.00 97.81 354 LYS A N 1
ATOM 2775 C CA . LYS A 1 354 ? 1.650 16.050 -12.203 1.00 97.81 354 LYS A CA 1
ATOM 2776 C C . LYS A 1 354 ? 0.612 15.487 -13.165 1.00 97.81 354 LYS A C 1
ATOM 2778 O O . LYS A 1 354 ? 0.347 14.290 -13.173 1.00 97.81 354 LYS A O 1
ATOM 2783 N N . GLN A 1 355 ? 0.053 16.371 -13.981 1.00 97.81 355 GLN A N 1
ATOM 2784 C CA . GLN A 1 355 ? -0.909 16.028 -15.019 1.00 97.81 355 GLN A CA 1
ATOM 2785 C C . GLN A 1 355 ? -0.116 15.587 -16.253 1.00 97.81 355 GLN A C 1
ATOM 2787 O O . GLN A 1 355 ? 0.451 16.421 -16.960 1.00 97.81 355 GLN A O 1
ATOM 2792 N N . ILE A 1 356 ? 0.025 14.278 -16.445 1.00 97.94 356 ILE A N 1
ATOM 2793 C CA . ILE A 1 356 ? 0.850 13.671 -17.496 1.00 97.94 356 ILE A CA 1
ATOM 2794 C C . ILE A 1 356 ? -0.096 13.010 -18.512 1.00 97.94 356 ILE A C 1
ATOM 2796 O O . ILE A 1 356 ? -0.986 12.270 -18.098 1.00 97.94 356 ILE A O 1
ATOM 2800 N N . PRO A 1 357 ? 0.060 13.247 -19.830 1.00 97.31 357 PRO A N 1
ATOM 2801 C CA . PRO A 1 357 ? -0.819 12.685 -20.855 1.00 97.31 357 PRO A CA 1
ATOM 2802 C C . PRO A 1 357 ? -0.459 11.217 -21.135 1.00 97.31 357 PRO A C 1
ATOM 2804 O O . PRO A 1 357 ? 0.053 10.880 -22.205 1.00 97.31 357 PRO A O 1
ATOM 2807 N N . TRP A 1 358 ? -0.667 10.353 -20.140 1.00 97.75 358 TRP A N 1
ATOM 2808 C CA . TRP A 1 358 ? -0.489 8.906 -20.250 1.00 97.75 358 TRP A CA 1
ATOM 2809 C C . TRP A 1 358 ? -1.350 8.326 -21.376 1.00 97.75 358 TRP A C 1
ATOM 2811 O O . TRP A 1 358 ? -2.405 8.863 -21.717 1.00 97.75 358 TRP A O 1
ATOM 2821 N N . LYS A 1 359 ? -0.920 7.196 -21.936 1.00 90.81 359 LYS A N 1
ATOM 2822 C CA . LYS A 1 359 ? -1.747 6.434 -22.872 1.00 90.81 359 LYS A CA 1
ATOM 2823 C C . LYS A 1 359 ? -2.756 5.576 -22.121 1.00 90.81 359 LYS A C 1
ATOM 2825 O O . LYS A 1 359 ? -2.426 5.000 -21.082 1.00 90.81 359 LYS A O 1
ATOM 2830 N N . ASP A 1 360 ? -3.924 5.406 -22.732 1.00 84.19 360 ASP A N 1
ATOM 2831 C CA . ASP A 1 360 ? -4.738 4.223 -22.494 1.00 84.19 360 ASP A CA 1
ATOM 2832 C C . ASP A 1 360 ? -4.464 3.207 -23.614 1.00 84.19 360 ASP A C 1
ATOM 2834 O O . ASP A 1 360 ? -4.735 3.464 -24.787 1.00 84.19 360 ASP A O 1
ATOM 2838 N N . ASP A 1 361 ? -3.819 2.096 -23.258 1.00 86.38 361 ASP A N 1
ATOM 2839 C CA . ASP A 1 361 ? -3.468 0.999 -24.164 1.00 86.38 361 ASP A CA 1
ATOM 2840 C C . ASP A 1 361 ? -3.709 -0.326 -23.434 1.00 86.38 361 ASP A C 1
ATOM 2842 O O . ASP A 1 361 ? -2.829 -0.883 -22.766 1.00 86.38 361 ASP A O 1
ATOM 2846 N N . ASP A 1 362 ? -4.940 -0.825 -23.550 1.00 89.12 362 ASP A N 1
ATOM 2847 C CA . ASP A 1 362 ? -5.363 -2.064 -22.900 1.00 89.12 362 ASP A CA 1
ATOM 2848 C C . ASP A 1 362 ? -4.536 -3.278 -23.348 1.00 89.12 362 ASP A C 1
ATOM 2850 O O . ASP A 1 362 ? -4.416 -4.241 -22.595 1.00 89.12 362 ASP A O 1
ATOM 2854 N N . LYS A 1 363 ? -3.918 -3.261 -24.540 1.00 94.88 363 LYS A N 1
ATOM 2855 C CA . LYS A 1 363 ? -3.096 -4.387 -25.015 1.00 94.88 363 LYS A CA 1
ATOM 2856 C C . LYS A 1 363 ? -1.780 -4.456 -24.251 1.00 94.88 363 LYS A C 1
ATOM 2858 O O . LYS A 1 363 ? -1.393 -5.540 -23.814 1.00 94.88 363 LYS A O 1
ATOM 2863 N N . LEU A 1 364 ? -1.117 -3.316 -24.054 1.00 96.06 364 LEU A N 1
ATOM 2864 C CA . LEU A 1 364 ? 0.105 -3.236 -23.249 1.00 96.06 364 LEU A CA 1
ATOM 2865 C C . LEU A 1 364 ? -0.183 -3.472 -21.759 1.00 96.06 364 LEU A C 1
ATOM 2867 O O . LEU A 1 364 ? 0.567 -4.200 -21.104 1.00 96.06 364 LEU A O 1
ATOM 2871 N N . LEU A 1 365 ? -1.302 -2.955 -21.240 1.00 97.50 365 LEU A N 1
ATOM 2872 C CA . LEU A 1 365 ? -1.759 -3.234 -19.875 1.00 97.50 365 LEU A CA 1
ATOM 2873 C C . LEU A 1 365 ? -2.037 -4.730 -19.656 1.00 97.50 365 LEU A C 1
ATOM 2875 O O . LEU A 1 365 ? -1.585 -5.291 -18.660 1.00 97.50 365 LEU A O 1
ATOM 2879 N N . VAL A 1 366 ? -2.736 -5.394 -20.582 1.00 97.69 366 VAL A N 1
ATOM 2880 C CA . VAL A 1 366 ? -2.990 -6.845 -20.530 1.00 97.69 366 VAL A CA 1
ATOM 2881 C C . VAL A 1 366 ? -1.691 -7.638 -20.677 1.00 97.69 366 VAL A C 1
ATOM 2883 O O . VAL A 1 366 ? -1.508 -8.615 -19.959 1.00 97.69 366 VAL A O 1
ATOM 2886 N N . ALA A 1 367 ? -0.751 -7.237 -21.535 1.00 98.12 367 ALA A N 1
ATOM 2887 C CA . ALA A 1 367 ? 0.540 -7.921 -21.632 1.00 98.12 367 ALA A CA 1
ATOM 2888 C C . ALA A 1 367 ? 1.331 -7.860 -20.312 1.00 98.12 367 ALA A C 1
ATOM 2890 O O . ALA A 1 367 ? 1.835 -8.886 -19.857 1.00 98.12 367 ALA A O 1
ATOM 2891 N N . TRP A 1 368 ? 1.374 -6.693 -19.660 1.00 98.62 368 TRP A N 1
ATOM 2892 C CA . TRP A 1 368 ? 1.993 -6.516 -18.342 1.00 98.62 368 TRP A CA 1
ATOM 2893 C C . TRP A 1 368 ? 1.272 -7.305 -17.248 1.00 98.62 368 TRP A C 1
ATOM 2895 O O . TRP A 1 368 ? 1.895 -8.106 -16.556 1.00 98.62 368 TRP A O 1
ATOM 2905 N N . ARG A 1 369 ? -0.050 -7.145 -17.129 1.00 97.56 369 ARG A N 1
ATOM 2906 C CA . ARG A 1 369 ? -0.886 -7.801 -16.110 1.00 97.56 369 ARG A CA 1
ATOM 2907 C C . ARG A 1 369 ? -0.896 -9.324 -16.242 1.00 97.56 369 ARG A C 1
ATOM 2909 O O . ARG A 1 369 ? -0.985 -10.027 -15.241 1.00 97.56 369 ARG A O 1
ATOM 2916 N N . GLU A 1 370 ? -0.807 -9.849 -17.462 1.00 97.50 370 GLU A N 1
ATOM 2917 C CA . GLU A 1 370 ? -0.809 -11.291 -17.713 1.00 97.50 370 GLU A CA 1
ATOM 2918 C C . GLU A 1 370 ? 0.580 -11.942 -17.721 1.00 97.50 370 GLU A C 1
ATOM 2920 O O . GLU A 1 370 ? 0.656 -13.117 -18.069 1.00 97.50 370 GLU A O 1
ATOM 2925 N N . ALA A 1 371 ? 1.646 -11.236 -17.315 1.00 98.31 371 ALA A N 1
ATOM 2926 C CA . ALA A 1 371 ? 3.027 -11.744 -17.337 1.00 98.31 371 ALA A CA 1
ATOM 2927 C C . ALA A 1 371 ? 3.461 -12.231 -18.737 1.00 98.31 371 ALA A C 1
ATOM 2929 O O . ALA A 1 371 ? 3.992 -13.329 -18.910 1.00 98.31 371 ALA A O 1
ATOM 2930 N N . ARG A 1 372 ? 3.158 -11.421 -19.760 1.00 98.31 372 ARG A N 1
ATOM 2931 C CA . ARG A 1 372 ? 3.458 -11.680 -21.178 1.00 98.31 372 ARG A CA 1
ATOM 2932 C C . ARG A 1 372 ? 4.078 -10.458 -21.866 1.00 98.31 372 ARG A C 1
ATOM 2934 O O . ARG A 1 372 ? 3.795 -10.187 -23.032 1.00 98.31 372 ARG A O 1
ATOM 2941 N N . THR A 1 373 ? 4.909 -9.705 -21.151 1.00 98.62 373 THR A N 1
ATOM 2942 C CA . THR A 1 373 ? 5.690 -8.584 -21.701 1.00 98.62 373 THR A CA 1
ATOM 2943 C C . THR A 1 373 ? 6.851 -9.045 -22.578 1.00 98.62 373 THR A C 1
ATOM 2945 O O . THR A 1 373 ? 7.364 -8.252 -23.369 1.00 98.62 373 THR A O 1
ATOM 2948 N N . GLY A 1 374 ? 7.286 -10.299 -22.436 1.00 98.50 374 GLY A N 1
ATOM 2949 C CA . GLY A 1 374 ? 8.478 -10.825 -23.096 1.00 98.50 374 GLY A CA 1
ATOM 2950 C C . GLY A 1 374 ? 9.775 -10.485 -22.362 1.00 98.50 374 GLY A C 1
ATOM 2951 O O . GLY A 1 374 ? 10.827 -10.957 -22.783 1.00 98.50 374 GLY A O 1
ATOM 2952 N N . TYR A 1 375 ? 9.717 -9.752 -21.243 1.00 98.81 375 TYR A N 1
ATOM 2953 C CA . TYR A 1 375 ? 10.854 -9.435 -20.373 1.00 98.81 375 TYR A CA 1
ATOM 2954 C C . TYR A 1 375 ? 10.831 -10.326 -19.116 1.00 98.81 375 TYR A C 1
ATOM 2956 O O . TYR A 1 375 ? 10.043 -10.060 -18.208 1.00 98.81 375 TYR A O 1
ATOM 2964 N N . PRO A 1 376 ? 11.684 -11.369 -19.013 1.00 98.81 376 PRO A N 1
ATOM 2965 C CA . PRO A 1 376 ? 11.540 -12.414 -17.993 1.00 98.81 376 PRO A CA 1
ATOM 2966 C C . PRO A 1 376 ? 11.591 -11.936 -16.545 1.00 98.81 376 PRO A C 1
ATOM 2968 O O . PRO A 1 376 ? 10.930 -12.521 -15.699 1.00 98.81 376 PRO A O 1
ATOM 2971 N N . TRP A 1 377 ? 12.325 -10.860 -16.246 1.00 98.81 377 TRP A N 1
ATOM 2972 C CA . TRP A 1 377 ? 12.315 -10.238 -14.918 1.00 98.81 377 TRP A CA 1
ATOM 2973 C C . TRP A 1 377 ? 10.935 -9.658 -14.573 1.00 98.81 377 TRP A C 1
ATOM 2975 O O . TRP A 1 377 ? 10.383 -9.948 -13.515 1.00 98.81 377 TRP A O 1
ATOM 2985 N N . ILE A 1 378 ? 10.350 -8.883 -15.491 1.00 98.88 378 ILE A N 1
ATOM 2986 C CA . ILE A 1 378 ? 9.030 -8.256 -15.337 1.00 98.88 378 ILE A CA 1
ATOM 2987 C C . ILE A 1 378 ? 7.936 -9.327 -15.249 1.00 98.88 378 ILE A C 1
ATOM 2989 O O . ILE A 1 378 ? 7.110 -9.295 -14.337 1.00 98.88 378 ILE A O 1
ATOM 2993 N N . ASP A 1 379 ? 7.974 -10.313 -16.145 1.00 98.88 379 ASP A N 1
ATOM 2994 C CA . ASP A 1 379 ? 6.979 -11.384 -16.194 1.00 98.88 379 ASP A CA 1
ATOM 2995 C C . ASP A 1 379 ? 7.084 -12.310 -14.962 1.00 98.88 379 ASP A C 1
ATOM 2997 O O . ASP A 1 379 ? 6.064 -12.606 -14.340 1.00 98.88 379 ASP A O 1
ATOM 3001 N N . ALA A 1 380 ? 8.291 -12.673 -14.506 1.00 98.81 380 ALA A N 1
ATOM 3002 C CA . ALA A 1 380 ? 8.487 -13.463 -13.282 1.00 98.81 380 ALA A CA 1
ATOM 3003 C C . ALA A 1 380 ? 7.978 -12.739 -12.024 1.00 98.81 380 ALA A C 1
ATOM 3005 O O . ALA A 1 380 ? 7.325 -13.355 -11.180 1.00 98.81 380 ALA A O 1
ATOM 3006 N N . ILE A 1 381 ? 8.214 -11.426 -11.906 1.00 98.81 381 ILE A N 1
ATOM 3007 C CA . ILE A 1 381 ? 7.685 -10.634 -10.788 1.00 98.81 381 ILE A CA 1
ATOM 3008 C C . ILE A 1 381 ? 6.148 -10.569 -10.835 1.00 98.81 381 ILE A C 1
ATOM 3010 O O . ILE A 1 381 ? 5.503 -10.634 -9.788 1.00 98.81 381 ILE A O 1
ATOM 3014 N N . MET A 1 382 ? 5.539 -10.456 -12.020 1.00 98.62 382 MET A N 1
ATOM 3015 C CA . MET A 1 382 ? 4.076 -10.469 -12.144 1.00 98.62 382 MET A CA 1
ATOM 3016 C C . MET A 1 382 ? 3.482 -11.844 -11.793 1.00 98.62 382 MET A C 1
ATOM 3018 O O . MET A 1 382 ? 2.429 -11.906 -11.154 1.00 98.62 382 MET A O 1
ATOM 3022 N N . VAL A 1 383 ? 4.160 -12.948 -12.131 1.00 98.00 383 VAL A N 1
ATOM 3023 C CA . VAL A 1 383 ? 3.760 -14.285 -11.658 1.00 98.00 383 VAL A CA 1
ATOM 3024 C C . VAL A 1 383 ? 3.877 -14.381 -10.135 1.00 98.00 383 VAL A C 1
ATOM 3026 O O . VAL A 1 383 ? 2.905 -14.800 -9.513 1.00 98.00 383 VAL A O 1
ATOM 3029 N N . GLN A 1 384 ? 4.971 -13.908 -9.518 1.00 97.75 384 GLN A N 1
ATOM 3030 C CA . GLN A 1 384 ? 5.090 -13.853 -8.052 1.00 97.75 384 GLN A CA 1
ATOM 3031 C C . GLN A 1 384 ? 3.947 -13.042 -7.417 1.00 97.75 384 GLN A C 1
ATOM 3033 O O . GLN A 1 384 ? 3.349 -13.482 -6.434 1.00 97.75 384 GLN A O 1
ATOM 3038 N N . LEU A 1 385 ? 3.605 -11.879 -7.985 1.00 98.00 385 LEU A N 1
ATOM 3039 C CA . LEU A 1 385 ? 2.488 -11.056 -7.513 1.00 98.00 385 LEU A CA 1
ATOM 3040 C C . LEU A 1 385 ? 1.157 -11.820 -7.572 1.00 98.00 385 LEU A C 1
ATOM 3042 O O . LEU A 1 385 ? 0.394 -11.780 -6.611 1.00 98.00 385 LEU A O 1
ATOM 3046 N N . LYS A 1 386 ? 0.883 -12.541 -8.663 1.00 95.69 386 LYS A N 1
ATOM 3047 C CA . LYS A 1 386 ? -0.333 -13.355 -8.795 1.00 95.69 386 LYS A CA 1
ATOM 3048 C C . LYS A 1 386 ? -0.364 -14.541 -7.829 1.00 95.69 386 LYS A C 1
ATOM 3050 O O . LYS A 1 386 ? -1.390 -14.757 -7.189 1.00 95.69 386 LYS A O 1
ATOM 3055 N N . SER A 1 387 ? 0.726 -15.301 -7.722 1.00 93.88 387 SER A N 1
ATOM 3056 C CA . SER A 1 387 ? 0.773 -16.532 -6.924 1.00 93.88 387 SER A CA 1
ATOM 3057 C C . SER A 1 387 ? 0.825 -16.253 -5.425 1.00 93.88 387 SER A C 1
ATOM 3059 O O . SER A 1 387 ? 0.080 -16.857 -4.660 1.00 93.88 387 SER A O 1
ATOM 3061 N N . TRP A 1 388 ? 1.683 -15.330 -4.985 1.00 96.00 388 TRP A N 1
ATOM 3062 C CA . TRP A 1 388 ? 1.921 -15.064 -3.562 1.00 96.00 388 TRP A CA 1
ATOM 3063 C C . TRP A 1 388 ? 1.125 -13.875 -3.019 1.00 96.00 388 TRP A C 1
ATOM 3065 O O . TRP A 1 388 ? 1.045 -13.700 -1.807 1.00 96.00 388 TRP A O 1
ATOM 3075 N N . GLY A 1 389 ? 0.604 -13.000 -3.885 1.00 97.12 389 GLY A N 1
ATOM 3076 C CA . GLY A 1 389 ? 0.015 -11.722 -3.472 1.00 97.12 389 GLY A CA 1
ATOM 3077 C C . GLY A 1 389 ? 1.009 -10.754 -2.815 1.00 97.12 389 GLY A C 1
ATOM 3078 O O . GLY A 1 389 ? 0.609 -9.716 -2.295 1.00 97.12 389 GLY A O 1
ATOM 3079 N N . TRP A 1 390 ? 2.307 -11.064 -2.811 1.00 98.50 390 TRP A N 1
ATOM 3080 C CA . TRP A 1 390 ? 3.356 -10.221 -2.246 1.00 98.50 390 TRP A CA 1
ATOM 3081 C C . TRP A 1 390 ? 4.650 -10.360 -3.042 1.00 98.50 390 TRP A C 1
ATOM 3083 O O . TRP A 1 390 ? 4.994 -11.438 -3.519 1.00 98.50 390 TRP A O 1
ATOM 3093 N N . MET A 1 391 ? 5.380 -9.253 -3.150 1.00 98.38 391 MET A N 1
ATOM 3094 C CA . MET A 1 391 ? 6.661 -9.157 -3.845 1.00 98.38 391 MET A CA 1
ATOM 3095 C C . MET A 1 391 ? 7.489 -7.978 -3.306 1.00 98.38 391 MET A C 1
ATOM 3097 O O . MET A 1 391 ? 6.937 -7.017 -2.745 1.00 98.38 391 MET A O 1
ATOM 3101 N N . HIS A 1 392 ? 8.820 -8.073 -3.431 1.00 98.56 392 HIS A N 1
ATOM 3102 C CA . HIS A 1 392 ? 9.771 -7.158 -2.787 1.00 98.56 392 HIS A CA 1
ATOM 3103 C C . HIS A 1 392 ? 9.657 -5.708 -3.295 1.00 98.56 392 HIS A C 1
ATOM 3105 O O . HIS A 1 392 ? 9.262 -5.449 -4.428 1.00 98.56 392 HIS A O 1
ATOM 3111 N N . HIS A 1 393 ? 10.060 -4.733 -2.475 1.00 97.88 393 HIS A N 1
ATOM 3112 C CA . HIS A 1 393 ? 9.960 -3.302 -2.778 1.00 97.88 393 HIS A CA 1
ATOM 3113 C C . HIS A 1 393 ? 10.610 -2.913 -4.117 1.00 97.88 393 HIS A C 1
ATOM 3115 O O . HIS A 1 393 ? 9.965 -2.288 -4.956 1.00 97.88 393 HIS A O 1
ATOM 3121 N N . LEU A 1 394 ? 11.840 -3.365 -4.378 1.00 98.06 394 LEU A N 1
ATOM 3122 C CA . LEU A 1 394 ? 12.534 -3.083 -5.644 1.00 98.06 394 LEU A CA 1
ATOM 3123 C C . LEU A 1 394 ? 11.964 -3.878 -6.843 1.00 98.06 394 LEU A C 1
ATOM 3125 O O . LEU A 1 394 ? 12.139 -3.484 -7.999 1.00 98.06 394 LEU A O 1
ATOM 3129 N N . ALA A 1 395 ? 11.196 -4.940 -6.585 1.00 98.44 395 ALA A N 1
ATOM 3130 C CA . ALA A 1 395 ? 10.386 -5.610 -7.600 1.00 98.44 395 ALA A CA 1
ATOM 3131 C C . ALA A 1 395 ? 9.114 -4.789 -7.931 1.00 98.44 395 ALA A C 1
ATOM 3133 O O . ALA A 1 395 ? 8.778 -4.641 -9.107 1.00 98.44 395 ALA A O 1
ATOM 3134 N N . ARG A 1 396 ? 8.477 -4.138 -6.933 1.00 98.69 396 ARG A N 1
ATOM 3135 C CA . ARG A 1 396 ? 7.405 -3.124 -7.145 1.00 98.69 396 ARG A CA 1
ATOM 3136 C C . ARG A 1 396 ? 7.917 -2.004 -8.049 1.00 98.69 396 ARG A C 1
ATOM 3138 O O . ARG A 1 396 ? 7.236 -1.619 -8.995 1.00 98.69 396 ARG A O 1
ATOM 3145 N N . HIS A 1 397 ? 9.141 -1.535 -7.792 1.00 98.69 397 HIS A N 1
ATOM 3146 C CA . HIS A 1 397 ? 9.796 -0.493 -8.586 1.00 98.69 397 HIS A CA 1
ATOM 3147 C C . HIS A 1 397 ? 10.000 -0.918 -10.043 1.00 98.69 397 HIS A C 1
ATOM 3149 O O . HIS A 1 397 ? 9.687 -0.141 -10.943 1.00 98.69 397 HIS A O 1
ATOM 3155 N N . SER A 1 398 ? 10.467 -2.150 -10.272 1.00 98.62 398 SER A N 1
ATOM 3156 C CA . SER A 1 398 ? 10.654 -2.705 -11.619 1.00 98.62 398 SER A CA 1
ATOM 3157 C C . SER A 1 398 ? 9.332 -2.737 -12.400 1.00 98.62 398 SER A C 1
ATOM 3159 O O . SER A 1 398 ? 9.247 -2.149 -13.478 1.00 98.62 398 SER A O 1
ATOM 3161 N N . LEU A 1 399 ? 8.276 -3.337 -11.829 1.00 98.56 399 LEU A N 1
ATOM 3162 C CA . LEU A 1 399 ? 6.959 -3.423 -12.477 1.00 98.56 399 LEU A CA 1
ATOM 3163 C C . LEU A 1 399 ? 6.341 -2.050 -12.769 1.00 98.56 399 LEU A C 1
ATOM 3165 O O . LEU A 1 399 ? 5.867 -1.816 -13.882 1.00 98.56 399 LEU A O 1
ATOM 3169 N N . ALA A 1 400 ? 6.312 -1.160 -11.773 1.00 98.75 400 ALA A N 1
ATOM 3170 C CA . ALA A 1 400 ? 5.632 0.127 -11.881 1.00 98.75 400 ALA A CA 1
ATOM 3171 C C . ALA A 1 400 ? 6.383 1.110 -12.786 1.00 98.75 400 ALA A C 1
ATOM 3173 O O . ALA A 1 400 ? 5.748 1.870 -13.523 1.00 98.75 400 ALA A O 1
ATOM 3174 N N . CYS A 1 401 ? 7.722 1.081 -12.779 1.00 98.75 401 CYS A N 1
ATOM 3175 C CA . CYS A 1 401 ? 8.516 1.878 -13.710 1.00 98.75 401 CYS A CA 1
ATOM 3176 C C . CYS A 1 401 ? 8.260 1.425 -15.152 1.00 98.75 401 CYS A C 1
ATOM 3178 O O . CYS A 1 401 ? 7.944 2.272 -15.981 1.00 98.75 401 CYS A O 1
ATOM 3180 N N . PHE A 1 402 ? 8.335 0.118 -15.431 1.00 98.81 402 PHE A N 1
ATOM 3181 C CA . PHE A 1 402 ? 8.116 -0.442 -16.769 1.00 98.81 402 PHE A CA 1
ATOM 3182 C C . PHE A 1 402 ? 6.729 -0.073 -17.325 1.00 98.81 402 PHE A C 1
ATOM 3184 O O . PHE A 1 402 ? 6.628 0.474 -18.422 1.00 98.81 402 PHE A O 1
ATOM 3191 N N . LEU A 1 403 ? 5.657 -0.264 -16.543 1.00 98.75 403 LEU A N 1
ATOM 3192 C CA . LEU A 1 403 ? 4.292 0.079 -16.970 1.00 98.75 403 LEU A CA 1
ATOM 3193 C C . LEU A 1 403 ? 4.108 1.576 -17.281 1.00 98.75 403 LEU A C 1
ATOM 3195 O O . LEU A 1 403 ? 3.385 1.930 -18.210 1.00 98.75 403 LEU A O 1
ATOM 3199 N N . THR A 1 404 ? 4.741 2.456 -16.502 1.00 98.75 404 THR A N 1
ATOM 3200 C CA . THR A 1 404 ? 4.507 3.906 -16.572 1.00 98.75 404 THR A CA 1
ATOM 3201 C C . THR A 1 404 ? 5.626 4.615 -17.347 1.00 98.75 404 THR A C 1
ATOM 3203 O O . THR A 1 404 ? 5.776 4.422 -18.550 1.00 98.75 404 THR A O 1
ATOM 3206 N N . ARG A 1 405 ? 6.434 5.446 -16.684 1.00 98.19 405 ARG A N 1
ATOM 3207 C CA . ARG A 1 405 ? 7.467 6.319 -17.277 1.00 98.19 405 ARG A CA 1
ATOM 3208 C C . ARG A 1 405 ? 8.689 5.601 -17.875 1.00 98.19 405 ARG A C 1
ATOM 3210 O O . ARG A 1 405 ? 9.572 6.280 -18.395 1.00 98.19 405 ARG A O 1
ATOM 3217 N N . GLY A 1 406 ? 8.805 4.288 -17.694 1.00 97.94 406 GLY A N 1
ATOM 3218 C CA . GLY A 1 406 ? 9.932 3.475 -18.146 1.00 97.94 406 GLY A CA 1
ATOM 3219 C C . GLY A 1 406 ? 9.783 3.043 -19.595 1.00 97.94 406 GLY A C 1
ATOM 3220 O O . GLY A 1 406 ? 10.635 3.381 -20.411 1.00 97.94 406 GLY A O 1
ATOM 3221 N N . ASP A 1 407 ? 8.694 2.337 -19.912 1.00 98.50 407 ASP A N 1
ATOM 3222 C CA . ASP A 1 407 ? 8.584 1.588 -21.166 1.00 98.50 407 ASP A CA 1
ATOM 3223 C C . ASP A 1 407 ? 7.210 1.723 -21.842 1.00 98.50 407 ASP A C 1
ATOM 3225 O O . ASP A 1 407 ? 7.132 2.133 -23.000 1.00 98.50 407 ASP A O 1
ATOM 3229 N N . LEU A 1 408 ? 6.114 1.390 -21.148 1.00 98.38 408 LEU A N 1
ATOM 3230 C CA . LEU A 1 408 ? 4.792 1.261 -21.784 1.00 98.38 408 LEU A CA 1
ATOM 3231 C C . LEU A 1 408 ? 3.986 2.575 -21.832 1.00 98.38 408 LEU A C 1
ATOM 3233 O O . LEU A 1 408 ? 3.094 2.717 -22.669 1.00 98.38 408 LEU A O 1
ATOM 3237 N N . PHE A 1 409 ? 4.307 3.552 -20.975 1.00 98.31 409 PHE A N 1
ATOM 3238 C CA . PHE A 1 409 ? 3.623 4.851 -20.858 1.00 98.31 409 PHE A CA 1
ATOM 3239 C C . PHE A 1 409 ? 2.112 4.771 -20.555 1.00 98.31 409 PHE A C 1
ATOM 3241 O O . PHE A 1 409 ? 1.347 5.671 -20.920 1.00 98.31 409 PHE A O 1
ATOM 3248 N N . VAL A 1 410 ? 1.686 3.704 -19.874 1.00 98.12 410 VAL A N 1
ATOM 3249 C CA . VAL A 1 410 ? 0.301 3.472 -19.433 1.00 98.12 410 VAL A CA 1
ATOM 3250 C C . VAL A 1 410 ? 0.017 4.249 -18.141 1.00 98.12 410 VAL A C 1
ATOM 3252 O O . VAL A 1 410 ? 0.915 4.485 -17.330 1.00 98.12 410 VAL A O 1
ATOM 3255 N N . HIS A 1 411 ? -1.240 4.655 -17.943 1.00 98.31 411 HIS A N 1
ATOM 3256 C CA . HIS A 1 411 ? -1.677 5.408 -16.763 1.00 98.31 411 HIS A CA 1
ATOM 3257 C C . HIS A 1 411 ? -1.412 4.653 -15.446 1.00 98.31 411 HIS A C 1
ATOM 3259 O O . HIS A 1 411 ? -1.787 3.489 -15.300 1.00 98.31 411 HIS A O 1
ATOM 3265 N N . TRP A 1 412 ? -0.815 5.324 -14.452 1.00 98.44 412 TRP A N 1
ATOM 3266 C CA . TRP A 1 412 ? -0.407 4.687 -13.189 1.00 98.44 412 TRP A CA 1
ATOM 3267 C C . TRP A 1 412 ? -1.581 4.097 -12.394 1.00 98.44 412 TRP A C 1
ATOM 3269 O O . TRP A 1 412 ? -1.432 3.037 -11.795 1.00 98.44 412 TRP A O 1
ATOM 3279 N N . GLU A 1 413 ? -2.758 4.728 -12.449 1.00 98.38 413 GLU A N 1
ATOM 3280 C CA . GLU A 1 413 ? -4.004 4.211 -11.853 1.00 98.38 413 GLU A CA 1
ATOM 3281 C C . GLU A 1 413 ? -4.349 2.788 -12.329 1.00 98.38 413 GLU A C 1
ATOM 3283 O O . GLU A 1 413 ? -4.676 1.937 -11.507 1.00 98.38 413 GLU A O 1
ATOM 3288 N N . LYS A 1 414 ? -4.165 2.471 -13.620 1.00 97.81 414 LYS A N 1
ATOM 3289 C CA . LYS A 1 414 ? -4.424 1.122 -14.164 1.00 97.81 414 LYS A CA 1
ATOM 3290 C C . LYS A 1 414 ? -3.496 0.069 -13.529 1.00 97.81 414 LYS A C 1
ATOM 3292 O O . LYS A 1 414 ? -3.895 -1.073 -13.318 1.00 97.81 414 LYS A O 1
ATOM 3297 N N . GLY A 1 415 ? -2.260 0.455 -13.197 1.00 98.06 415 GLY A N 1
ATOM 3298 C CA . GLY A 1 415 ? -1.314 -0.376 -12.445 1.00 98.06 415 GLY A CA 1
ATOM 3299 C C . GLY A 1 415 ? -1.657 -0.480 -10.957 1.00 98.06 415 GLY A C 1
ATOM 3300 O O . GLY A 1 415 ? -1.592 -1.570 -10.381 1.00 98.06 415 GLY A O 1
ATOM 3301 N N . ARG A 1 416 ? -2.092 0.634 -10.355 1.00 98.56 416 ARG A N 1
ATOM 3302 C CA . ARG A 1 416 ? -2.599 0.714 -8.978 1.00 98.56 416 ARG A CA 1
ATOM 3303 C C . ARG A 1 416 ? -3.774 -0.227 -8.766 1.00 98.56 416 ARG A C 1
ATOM 3305 O O . ARG A 1 416 ? -3.752 -0.945 -7.774 1.00 98.56 416 ARG A O 1
ATOM 3312 N N . ASP A 1 417 ? -4.731 -0.279 -9.689 1.00 97.94 417 ASP A N 1
ATOM 3313 C CA . ASP A 1 417 ? -5.909 -1.159 -9.630 1.00 97.94 417 ASP A CA 1
ATOM 3314 C C . ASP A 1 417 ? -5.529 -2.650 -9.671 1.00 97.94 417 ASP A C 1
ATOM 3316 O O . ASP A 1 417 ? -6.073 -3.467 -8.926 1.00 97.94 417 ASP A O 1
ATOM 3320 N N . VAL A 1 418 ? -4.542 -3.018 -10.497 1.00 98.38 418 VAL A N 1
ATOM 3321 C CA . VAL A 1 418 ? -4.005 -4.390 -10.534 1.00 98.38 418 VAL A CA 1
ATOM 3322 C C . VAL A 1 418 ? -3.303 -4.740 -9.222 1.00 98.38 418 VAL A C 1
ATOM 3324 O O . VAL A 1 418 ? -3.521 -5.825 -8.682 1.00 98.38 418 VAL A O 1
ATOM 3327 N N . PHE A 1 419 ? -2.493 -3.826 -8.683 1.00 98.69 419 PHE A N 1
ATOM 3328 C CA . PHE A 1 419 ? -1.843 -4.001 -7.382 1.00 98.69 419 PHE A CA 1
ATOM 3329 C C . PHE A 1 419 ? -2.857 -4.049 -6.235 1.00 98.69 419 PHE A C 1
ATOM 3331 O O . PHE A 1 419 ? -2.695 -4.855 -5.327 1.00 98.69 419 PHE A O 1
ATOM 3338 N N . GLU A 1 420 ? -3.916 -3.244 -6.287 1.00 98.44 420 GLU A N 1
ATOM 3339 C CA . GLU A 1 420 ? -4.990 -3.237 -5.296 1.00 98.44 420 GLU A CA 1
ATOM 3340 C C . GLU A 1 420 ? -5.667 -4.608 -5.235 1.00 98.44 420 GLU A C 1
ATOM 3342 O O . GLU A 1 420 ? -5.735 -5.218 -4.167 1.00 98.44 420 GLU A O 1
ATOM 3347 N N . ARG A 1 421 ? -6.088 -5.156 -6.382 1.00 96.50 421 ARG A N 1
ATOM 3348 C CA . ARG A 1 421 ? -6.697 -6.491 -6.425 1.00 96.50 421 ARG A CA 1
ATOM 3349 C C . ARG A 1 421 ? -5.717 -7.585 -5.981 1.00 96.50 421 ARG A C 1
ATOM 3351 O O . ARG A 1 421 ? -6.105 -8.428 -5.177 1.00 96.50 421 ARG A O 1
ATOM 3358 N N . LEU A 1 422 ? -4.482 -7.605 -6.488 1.00 97.62 422 LEU A N 1
ATOM 3359 C CA . LEU A 1 422 ? -3.572 -8.745 -6.293 1.00 97.62 422 LEU A CA 1
ATOM 3360 C C . LEU A 1 422 ? -2.793 -8.740 -4.966 1.00 97.62 422 LEU A C 1
ATOM 3362 O O . LEU A 1 422 ? -2.464 -9.819 -4.476 1.00 97.62 422 LEU A O 1
ATOM 3366 N N . LEU A 1 423 ? -2.483 -7.581 -4.373 1.00 98.62 423 LEU A N 1
ATOM 3367 C CA . LEU A 1 423 ? -1.651 -7.532 -3.166 1.00 98.62 423 LEU A CA 1
ATOM 3368 C C . LEU A 1 423 ? -2.421 -7.947 -1.903 1.00 98.62 423 LEU A C 1
ATOM 3370 O O . LEU A 1 423 ? -3.407 -7.306 -1.529 1.00 98.62 423 LEU A O 1
ATOM 3374 N N . ILE A 1 424 ? -1.893 -8.920 -1.149 1.00 98.31 424 ILE A N 1
ATOM 3375 C CA . ILE A 1 424 ? -2.365 -9.194 0.222 1.00 98.31 424 ILE A CA 1
ATOM 3376 C C . ILE A 1 424 ? -2.109 -8.004 1.159 1.00 98.31 424 ILE A C 1
ATOM 3378 O O . ILE A 1 424 ? -2.875 -7.775 2.093 1.00 98.31 424 ILE A O 1
ATOM 3382 N N . ASP A 1 425 ? -1.084 -7.196 0.863 1.00 98.62 425 ASP A N 1
ATOM 3383 C CA . ASP A 1 425 ? -0.767 -5.940 1.552 1.00 98.62 425 ASP A CA 1
ATOM 3384 C C . ASP A 1 425 ? -1.313 -4.680 0.855 1.00 98.62 425 ASP A C 1
ATOM 3386 O O . ASP A 1 425 ? -0.811 -3.581 1.084 1.00 98.62 425 ASP A O 1
ATOM 3390 N N . SER A 1 426 ? -2.363 -4.823 0.032 1.00 98.56 426 SER A N 1
ATOM 3391 C CA . SER A 1 426 ? -3.062 -3.694 -0.594 1.00 98.56 426 SER A CA 1
ATOM 3392 C C . SER A 1 426 ? -3.623 -2.726 0.451 1.00 98.56 426 SER A C 1
ATOM 3394 O O . SER A 1 426 ? -4.641 -2.997 1.093 1.00 98.56 426 SER A O 1
ATOM 3396 N N . ASP A 1 427 ? -2.973 -1.574 0.551 1.00 98.75 427 ASP A N 1
ATOM 3397 C CA . ASP A 1 427 ? -3.246 -0.464 1.459 1.00 98.75 427 ASP A CA 1
ATOM 3398 C C . ASP A 1 427 ? -3.471 0.804 0.621 1.00 98.75 427 ASP A C 1
ATOM 3400 O O . ASP A 1 427 ? -2.634 1.131 -0.226 1.00 98.75 427 ASP A O 1
ATOM 3404 N N . TRP A 1 428 ? -4.593 1.505 0.809 1.00 98.69 428 TRP A N 1
ATOM 3405 C CA . TRP A 1 428 ? -4.974 2.619 -0.069 1.00 98.69 428 TRP A CA 1
ATOM 3406 C C . TRP A 1 428 ? -3.965 3.776 -0.032 1.00 98.69 428 TRP A C 1
ATOM 3408 O O . TRP A 1 428 ? -3.609 4.315 -1.082 1.00 98.69 428 TRP A O 1
ATOM 3418 N N . ALA A 1 429 ? -3.443 4.142 1.141 1.00 98.75 429 ALA A N 1
ATOM 3419 C CA . ALA A 1 429 ? -2.492 5.245 1.257 1.00 98.75 429 ALA A CA 1
ATOM 3420 C C . ALA A 1 429 ? -1.112 4.861 0.698 1.00 98.75 429 ALA A C 1
ATOM 3422 O O . ALA A 1 429 ? -0.528 5.598 -0.103 1.00 98.75 429 ALA A O 1
ATOM 3423 N N . ILE A 1 430 ? -0.596 3.683 1.066 1.00 98.81 430 ILE A N 1
ATOM 3424 C CA . ILE A 1 430 ? 0.735 3.228 0.639 1.00 98.81 430 ILE A CA 1
ATOM 3425 C C . ILE A 1 430 ? 0.752 2.933 -0.868 1.00 98.81 430 ILE A C 1
ATOM 3427 O O . ILE A 1 430 ? 1.688 3.355 -1.551 1.00 98.81 430 ILE A O 1
ATOM 3431 N N . ASN A 1 431 ? -0.260 2.240 -1.406 1.00 98.75 431 ASN A N 1
ATOM 3432 C CA . ASN A 1 431 ? -0.311 1.855 -2.822 1.00 98.75 431 ASN A CA 1
ATOM 3433 C C . ASN A 1 431 ? -0.362 3.106 -3.716 1.00 98.75 431 ASN A C 1
ATOM 3435 O O . ASN A 1 431 ? 0.517 3.290 -4.558 1.00 98.75 431 ASN A O 1
ATOM 3439 N N . ASN A 1 432 ? -1.306 4.024 -3.472 1.00 98.88 432 ASN A N 1
ATOM 3440 C CA . ASN A 1 432 ? -1.409 5.278 -4.230 1.00 98.88 432 ASN A CA 1
ATOM 3441 C C . ASN A 1 432 ? -0.130 6.129 -4.125 1.00 98.88 432 ASN A C 1
ATOM 3443 O O . ASN A 1 432 ? 0.401 6.571 -5.144 1.00 98.88 432 ASN A O 1
ATOM 3447 N N . GLY A 1 433 ? 0.430 6.285 -2.920 1.00 98.69 433 GLY A N 1
ATOM 3448 C CA . GLY A 1 433 ? 1.665 7.042 -2.706 1.00 98.69 433 GLY A CA 1
ATOM 3449 C C . GLY A 1 433 ? 2.875 6.481 -3.463 1.00 98.69 433 GLY A C 1
ATOM 3450 O O . GLY A 1 433 ? 3.638 7.242 -4.063 1.00 98.69 433 GLY A O 1
ATOM 3451 N N . ASN A 1 434 ? 3.022 5.153 -3.509 1.00 98.81 434 ASN A N 1
ATOM 3452 C CA . ASN A 1 434 ? 4.107 4.496 -4.244 1.00 98.81 434 ASN A CA 1
ATOM 3453 C C . ASN A 1 434 ? 3.886 4.520 -5.768 1.00 98.81 434 ASN A C 1
ATOM 3455 O O . ASN A 1 434 ? 4.856 4.678 -6.508 1.00 98.81 434 ASN A O 1
ATOM 3459 N N . TRP A 1 435 ? 2.648 4.438 -6.267 1.00 98.88 435 TRP A N 1
ATOM 3460 C CA . TRP A 1 435 ? 2.378 4.602 -7.705 1.00 98.88 435 TRP A CA 1
ATOM 3461 C C . TRP A 1 435 ? 2.600 6.041 -8.186 1.00 98.88 435 TRP A C 1
ATOM 3463 O O . TRP A 1 435 ? 3.206 6.238 -9.244 1.00 98.88 435 TRP A O 1
ATOM 3473 N N . LEU A 1 436 ? 2.219 7.045 -7.389 1.00 98.81 436 LEU A N 1
ATOM 3474 C CA . LEU A 1 436 ? 2.563 8.452 -7.632 1.00 98.81 436 LEU A CA 1
ATOM 3475 C C . LEU A 1 436 ? 4.086 8.666 -7.671 1.00 98.81 436 LEU A C 1
ATOM 3477 O O . LEU A 1 436 ? 4.582 9.352 -8.565 1.00 98.81 436 LEU A O 1
ATOM 3481 N N . TRP A 1 437 ? 4.831 8.043 -6.753 1.00 98.69 437 TRP A N 1
ATOM 3482 C CA . TRP A 1 437 ? 6.298 8.081 -6.714 1.00 98.69 437 TRP A CA 1
ATOM 3483 C C . TRP A 1 437 ? 6.932 7.436 -7.952 1.00 98.69 437 TRP A C 1
ATOM 3485 O O . TRP A 1 437 ? 7.777 8.034 -8.620 1.00 98.69 437 TRP A O 1
ATOM 3495 N N . LEU A 1 438 ? 6.545 6.200 -8.275 1.00 98.56 438 LEU A N 1
ATOM 3496 C CA . LEU A 1 438 ? 7.238 5.380 -9.275 1.00 98.56 438 LEU A CA 1
ATOM 3497 C C . LEU A 1 438 ? 6.948 5.805 -10.713 1.00 98.56 438 LEU A C 1
ATOM 3499 O O . LEU A 1 438 ? 7.839 5.706 -11.559 1.00 98.56 438 LEU A O 1
ATOM 3503 N N . SER A 1 439 ? 5.770 6.378 -10.958 1.00 98.62 439 SER A N 1
ATOM 3504 C CA . SER A 1 439 ? 5.439 7.073 -12.206 1.00 98.62 439 SER A CA 1
ATOM 3505 C C . SER A 1 439 ? 6.096 8.453 -12.347 1.00 98.62 439 SER A C 1
ATOM 3507 O O . SER A 1 439 ? 6.020 9.049 -13.418 1.00 98.62 439 SER A O 1
ATOM 3509 N N . CYS A 1 440 ? 6.766 8.960 -11.303 1.00 98.56 440 CYS A N 1
ATOM 3510 C CA . CYS A 1 440 ? 7.202 10.356 -11.183 1.00 98.56 440 CYS A CA 1
ATOM 3511 C C . CYS A 1 440 ? 6.053 11.373 -11.328 1.00 98.56 440 CYS A C 1
ATOM 3513 O O . CYS A 1 440 ? 6.235 12.476 -11.846 1.00 98.56 440 CYS A O 1
ATOM 3515 N N . SER A 1 441 ? 4.861 11.014 -10.851 1.00 98.31 441 SER A N 1
ATOM 3516 C CA . SER A 1 441 ? 3.715 11.925 -10.786 1.00 98.31 441 SER A CA 1
ATOM 3517 C C . SER A 1 441 ? 3.731 12.785 -9.515 1.00 98.31 441 SER A C 1
ATOM 3519 O O . SER A 1 441 ? 3.236 13.907 -9.539 1.00 98.31 441 SER A O 1
ATOM 3521 N N . SER A 1 442 ? 4.327 12.313 -8.416 1.00 98.19 442 SER A N 1
ATOM 3522 C CA . SER A 1 442 ? 4.613 13.109 -7.210 1.00 98.19 442 SER A CA 1
ATOM 3523 C C . SER A 1 442 ? 5.807 12.533 -6.435 1.00 98.19 442 SER A C 1
ATOM 3525 O O . SER A 1 442 ? 6.291 11.454 -6.763 1.00 98.19 442 SER A O 1
ATOM 3527 N N . PHE A 1 443 ? 6.269 13.243 -5.402 1.00 97.44 443 PHE A N 1
ATOM 3528 C CA . PHE A 1 443 ? 7.377 12.918 -4.480 1.00 97.44 443 PHE A CA 1
ATOM 3529 C C . PHE A 1 443 ? 8.774 12.763 -5.108 1.00 97.44 443 PHE A C 1
ATOM 3531 O O . PHE A 1 443 ? 9.715 13.431 -4.681 1.00 97.44 443 PHE A O 1
ATOM 3538 N N . PHE A 1 444 ? 8.923 11.912 -6.121 1.00 96.88 444 PHE A N 1
ATOM 3539 C CA . PHE A 1 444 ? 10.179 11.610 -6.797 1.00 96.88 444 PHE A CA 1
ATOM 3540 C C . PHE A 1 444 ? 10.154 12.131 -8.234 1.00 96.88 444 PHE A C 1
ATOM 3542 O O . PHE A 1 444 ? 9.321 11.730 -9.043 1.00 96.88 444 PHE A O 1
ATOM 3549 N N . TYR A 1 445 ? 11.090 13.023 -8.567 1.00 96.00 445 TYR A N 1
ATOM 3550 C CA . TYR A 1 445 ? 11.036 13.795 -9.814 1.00 96.00 445 TYR A CA 1
ATOM 3551 C C . TYR A 1 445 ? 12.173 13.501 -10.809 1.00 96.00 445 TYR A C 1
ATOM 3553 O O . TYR A 1 445 ? 12.182 14.078 -11.895 1.00 96.00 445 TYR A O 1
ATOM 3561 N N . GLN A 1 446 ? 13.103 12.594 -10.483 1.00 95.25 446 GLN A N 1
ATOM 3562 C CA . GLN A 1 446 ? 14.211 12.184 -11.361 1.00 95.25 446 GLN A CA 1
ATOM 3563 C C . GLN A 1 446 ? 13.747 11.122 -12.379 1.00 95.25 446 GLN A C 1
ATOM 3565 O O . GLN A 1 446 ? 14.220 9.985 -12.390 1.00 95.25 446 GLN A O 1
ATOM 3570 N N . TYR A 1 447 ? 12.800 11.493 -13.247 1.00 95.38 447 TYR A N 1
ATOM 3571 C CA . TYR A 1 447 ? 12.171 10.591 -14.226 1.00 95.38 447 TYR A CA 1
ATOM 3572 C C . TYR A 1 447 ? 13.154 9.976 -15.239 1.00 95.38 447 TYR A C 1
ATOM 3574 O O . TYR A 1 447 ? 12.823 8.982 -15.884 1.00 95.38 447 TYR A O 1
ATOM 3582 N N . ASN A 1 448 ? 14.365 10.529 -15.359 1.00 94.00 448 ASN A N 1
ATOM 3583 C CA . ASN A 1 448 ? 15.462 10.000 -16.169 1.00 94.00 448 ASN A CA 1
ATOM 3584 C C . ASN A 1 448 ? 16.106 8.721 -15.594 1.00 94.00 448 ASN A C 1
ATOM 3586 O O . ASN A 1 448 ? 16.695 7.962 -16.362 1.00 94.00 448 ASN A O 1
ATOM 3590 N N . ARG A 1 449 ? 15.976 8.453 -14.285 1.00 94.38 449 ARG A N 1
ATOM 3591 C CA . ARG A 1 449 ? 16.448 7.221 -13.626 1.00 94.38 449 ARG A CA 1
ATOM 3592 C C . ARG A 1 449 ? 15.433 6.092 -13.830 1.00 94.38 449 ARG A C 1
ATOM 3594 O O . ARG A 1 449 ? 14.517 5.914 -13.024 1.00 94.38 449 ARG A O 1
ATOM 3601 N N . ILE A 1 450 ? 15.529 5.394 -14.958 1.00 96.50 450 ILE A N 1
ATOM 3602 C CA . ILE A 1 450 ? 14.645 4.279 -15.342 1.00 96.50 450 ILE A CA 1
ATOM 3603 C C . ILE A 1 450 ? 15.285 2.943 -14.939 1.00 96.50 450 ILE A C 1
ATOM 3605 O O . ILE A 1 450 ? 16.495 2.773 -15.062 1.00 96.50 450 ILE A O 1
ATOM 3609 N N . TYR A 1 451 ? 14.471 2.005 -14.448 1.00 97.44 451 TYR A N 1
ATOM 3610 C CA . TYR A 1 451 ? 14.901 0.632 -14.173 1.00 97.44 451 TYR A CA 1
ATOM 3611 C C . TYR A 1 451 ? 14.956 -0.158 -15.485 1.00 97.44 451 TYR A C 1
ATOM 3613 O O . TYR A 1 451 ? 13.960 -0.203 -16.203 1.00 97.44 451 TYR A O 1
ATOM 3621 N N . SER A 1 452 ? 16.088 -0.797 -15.793 1.00 97.94 452 SER A N 1
ATOM 3622 C CA . SER A 1 452 ? 16.171 -1.696 -16.950 1.00 97.94 452 SER A CA 1
ATOM 3623 C C . SER A 1 452 ? 15.441 -3.014 -16.655 1.00 97.94 452 SER A C 1
ATOM 3625 O O . SER A 1 452 ? 15.755 -3.653 -15.644 1.00 97.94 452 SER A O 1
ATOM 3627 N N . PRO A 1 453 ? 14.527 -3.472 -17.529 1.00 97.69 453 PRO A N 1
ATOM 3628 C CA . PRO A 1 453 ? 13.856 -4.761 -17.382 1.00 97.69 453 PRO A CA 1
ATOM 3629 C C . PRO A 1 453 ? 14.794 -5.956 -17.632 1.00 97.69 453 PRO A C 1
ATOM 3631 O O . PRO A 1 453 ? 14.445 -7.071 -17.257 1.00 97.69 453 PRO A O 1
ATOM 3634 N N . SER A 1 454 ? 15.976 -5.737 -18.223 1.00 96.00 454 SER A N 1
ATOM 3635 C CA . SER A 1 454 ? 16.981 -6.780 -18.472 1.00 96.00 454 SER A CA 1
ATOM 3636 C C . SER A 1 454 ? 18.076 -6.804 -17.401 1.00 96.00 454 SER A C 1
ATOM 3638 O O . SER A 1 454 ? 18.364 -7.853 -16.825 1.00 96.00 454 SER A O 1
ATOM 3640 N N . SER A 1 455 ? 18.718 -5.662 -17.114 1.00 96.69 455 SER A N 1
ATOM 3641 C CA . SER A 1 455 ? 19.939 -5.650 -16.289 1.00 96.69 455 SER A CA 1
ATOM 3642 C C . SER A 1 455 ? 19.696 -5.541 -14.782 1.00 96.69 455 SER A C 1
ATOM 3644 O O . SER A 1 455 ? 20.569 -5.935 -14.011 1.00 96.69 455 SER A O 1
ATOM 3646 N N . PHE A 1 456 ? 18.529 -5.058 -14.335 1.00 97.12 456 PHE A N 1
ATOM 3647 C CA . PHE A 1 456 ? 18.298 -4.822 -12.905 1.00 97.12 456 PHE A CA 1
ATOM 3648 C C . PHE A 1 456 ? 18.243 -6.121 -12.088 1.00 97.12 456 PHE A C 1
ATOM 3650 O O . PHE A 1 456 ? 18.955 -6.236 -11.094 1.00 97.12 456 PHE A O 1
ATOM 3657 N N . GLY A 1 457 ? 17.477 -7.128 -12.532 1.00 95.00 457 GLY A N 1
ATOM 3658 C CA . GLY A 1 457 ? 17.467 -8.450 -11.888 1.00 95.00 457 GLY A CA 1
ATOM 3659 C C . GLY A 1 457 ? 18.849 -9.114 -11.904 1.00 95.00 457 GLY A C 1
ATOM 3660 O O . GLY A 1 457 ? 19.295 -9.660 -10.896 1.00 95.00 457 GLY A O 1
ATOM 3661 N N . LYS A 1 458 ? 19.586 -8.954 -13.011 1.00 95.56 458 LYS A N 1
ATOM 3662 C CA . LYS A 1 458 ? 20.936 -9.501 -13.210 1.00 95.56 458 LYS A CA 1
ATOM 3663 C C . LYS A 1 458 ? 21.991 -8.961 -12.223 1.00 95.56 458 LYS A C 1
ATOM 3665 O O . LYS A 1 458 ? 22.972 -9.668 -12.007 1.00 95.56 458 LYS A O 1
ATOM 3670 N N . LYS A 1 459 ? 21.808 -7.780 -11.596 1.00 96.06 459 LYS A N 1
ATOM 3671 C CA . LYS A 1 459 ? 22.705 -7.294 -10.511 1.00 96.06 459 LYS A CA 1
ATOM 3672 C C . LYS A 1 459 ? 22.637 -8.188 -9.263 1.00 96.06 459 LYS A C 1
ATOM 3674 O O . LYS A 1 459 ? 23.635 -8.300 -8.561 1.00 96.06 459 LYS A O 1
ATOM 3679 N N . TYR A 1 460 ? 21.490 -8.813 -8.994 1.00 96.25 460 TYR A N 1
ATOM 3680 C CA . TYR A 1 460 ? 21.263 -9.610 -7.783 1.00 96.25 460 TYR A CA 1
ATOM 3681 C C . TYR A 1 460 ? 21.289 -11.120 -8.065 1.00 96.25 460 TYR A C 1
ATOM 3683 O O . TYR A 1 460 ? 21.921 -11.880 -7.339 1.00 96.25 460 TYR A O 1
ATOM 3691 N N . ASP A 1 461 ? 20.670 -11.549 -9.167 1.00 97.88 461 ASP A N 1
ATOM 3692 C CA . ASP A 1 461 ? 20.576 -12.950 -9.580 1.00 97.88 461 ASP A CA 1
ATOM 3693 C C . ASP A 1 461 ? 21.126 -13.129 -11.007 1.00 97.88 461 ASP A C 1
ATOM 3695 O O . ASP A 1 461 ? 20.361 -13.212 -11.974 1.00 97.88 461 ASP A O 1
ATOM 3699 N N . PRO A 1 462 ? 22.460 -13.195 -11.186 1.00 97.50 462 PRO A N 1
ATOM 3700 C CA . PRO A 1 462 ? 23.085 -13.337 -12.503 1.00 97.50 462 PRO A CA 1
ATOM 3701 C C . PRO A 1 462 ? 22.836 -14.703 -13.168 1.00 97.50 462 PRO A C 1
ATOM 3703 O O . PRO A 1 462 ? 23.124 -14.861 -14.354 1.00 97.50 462 PRO A O 1
ATOM 3706 N N . ASN A 1 463 ? 22.295 -15.687 -12.439 1.00 97.62 463 ASN A N 1
ATOM 3707 C CA . ASN A 1 463 ? 21.918 -16.999 -12.977 1.00 97.62 463 ASN A CA 1
ATOM 3708 C C . ASN A 1 463 ? 20.450 -17.050 -13.444 1.00 97.62 463 ASN A C 1
ATOM 3710 O O . ASN A 1 463 ? 20.084 -17.930 -14.234 1.00 97.62 463 ASN A O 1
ATOM 3714 N N . GLY A 1 464 ? 19.619 -16.111 -12.983 1.00 97.88 464 GLY A N 1
ATOM 3715 C CA . GLY A 1 464 ? 18.181 -16.055 -13.233 1.00 97.88 464 GLY A CA 1
ATOM 3716 C C . GLY A 1 464 ? 17.389 -17.113 -12.462 1.00 97.88 464 GLY A C 1
ATOM 3717 O O . GLY A 1 464 ? 16.351 -17.549 -12.944 1.00 97.88 464 GLY A O 1
ATOM 3718 N N . ASN A 1 465 ? 17.860 -17.567 -11.302 1.00 98.38 465 ASN A N 1
ATOM 3719 C CA . ASN A 1 465 ? 17.166 -18.518 -10.427 1.00 98.38 465 ASN A CA 1
ATOM 3720 C C . ASN A 1 465 ? 15.720 -18.098 -10.088 1.00 98.38 465 ASN A C 1
ATOM 3722 O O . ASN A 1 465 ? 14.816 -18.931 -10.144 1.00 98.38 465 ASN A O 1
ATOM 3726 N N . PHE A 1 466 ? 15.481 -16.815 -9.800 1.00 98.50 466 PHE A N 1
ATOM 3727 C CA . PHE A 1 466 ? 14.145 -16.243 -9.584 1.00 98.50 466 PHE A CA 1
ATOM 3728 C C . PHE A 1 466 ? 13.275 -16.374 -10.843 1.00 98.50 466 PHE A C 1
ATOM 3730 O O . PHE A 1 466 ? 12.133 -16.832 -10.779 1.00 98.50 466 PHE A O 1
ATOM 3737 N N . VAL A 1 467 ? 13.845 -16.046 -12.008 1.00 98.56 467 VAL A N 1
ATOM 3738 C CA . VAL A 1 467 ? 13.182 -16.182 -13.314 1.00 98.56 467 VAL A CA 1
ATOM 3739 C C . VAL A 1 467 ? 12.848 -17.648 -13.605 1.00 98.56 467 VAL A C 1
ATOM 3741 O O . VAL A 1 467 ? 11.726 -17.947 -13.993 1.00 98.56 467 VAL A O 1
ATOM 3744 N N . ARG A 1 468 ? 13.773 -18.584 -13.362 1.00 98.50 468 ARG A N 1
ATOM 3745 C CA . ARG A 1 468 ? 13.572 -20.032 -13.572 1.00 98.50 468 ARG A CA 1
ATOM 3746 C C . ARG A 1 468 ? 12.496 -20.620 -12.657 1.00 98.50 468 ARG A C 1
ATOM 3748 O O . ARG A 1 468 ? 11.838 -21.575 -13.060 1.00 98.50 468 ARG A O 1
ATOM 3755 N N . HIS A 1 469 ? 12.327 -20.073 -11.450 1.00 97.44 469 HIS A N 1
ATOM 3756 C CA . HIS A 1 469 ? 11.305 -20.508 -10.498 1.00 97.44 469 HIS A CA 1
ATOM 3757 C C . HIS A 1 469 ? 9.900 -20.050 -10.916 1.00 97.44 469 HIS A C 1
ATOM 3759 O O . HIS A 1 469 ? 9.004 -20.882 -11.037 1.00 97.44 469 HIS A O 1
ATOM 3765 N N . PHE A 1 470 ? 9.709 -18.752 -11.179 1.00 97.75 470 PHE A N 1
ATOM 3766 C CA . PHE A 1 470 ? 8.388 -18.198 -11.515 1.00 97.75 470 PHE A CA 1
ATOM 3767 C C . PHE A 1 470 ? 8.013 -18.329 -13.004 1.00 97.75 470 PHE A C 1
ATOM 3769 O O . PHE A 1 470 ? 6.832 -18.305 -13.338 1.00 97.75 470 PHE A O 1
ATOM 3776 N N . LEU A 1 471 ? 8.982 -18.520 -13.906 1.00 98.12 471 LEU A N 1
ATOM 3777 C CA . LEU A 1 471 ? 8.771 -18.821 -15.328 1.00 98.12 471 LEU A CA 1
ATOM 3778 C C . LEU A 1 471 ? 9.443 -20.161 -15.694 1.00 98.12 471 LEU A C 1
ATOM 3780 O O . LEU A 1 471 ? 10.448 -20.177 -16.411 1.00 98.12 471 LEU A O 1
ATOM 3784 N N . PRO A 1 472 ? 8.890 -21.314 -15.264 1.00 97.31 472 PRO A N 1
ATOM 3785 C CA . PRO A 1 472 ? 9.496 -22.629 -15.501 1.00 97.31 472 PRO A CA 1
ATOM 3786 C C . PRO A 1 472 ? 9.615 -23.009 -16.989 1.00 97.31 472 PRO A C 1
ATOM 3788 O O . PRO A 1 472 ? 10.401 -23.889 -17.331 1.00 97.31 472 PRO A O 1
ATOM 3791 N N . ILE A 1 473 ? 8.909 -22.317 -17.893 1.00 98.06 473 ILE A N 1
ATOM 3792 C CA . ILE A 1 473 ? 9.089 -22.433 -19.353 1.00 98.06 473 ILE A CA 1
ATOM 3793 C C . ILE A 1 473 ? 10.459 -21.916 -19.840 1.00 98.06 473 ILE A C 1
ATOM 3795 O O . ILE A 1 473 ? 10.926 -22.306 -20.905 1.00 98.06 473 ILE A O 1
ATOM 3799 N N . LEU A 1 474 ? 11.136 -21.071 -19.054 1.00 98.25 474 LEU A N 1
ATOM 3800 C CA . LEU A 1 474 ? 12.491 -20.573 -19.317 1.00 98.25 474 LEU A CA 1
ATOM 3801 C C . LEU A 1 474 ? 13.570 -21.326 -18.518 1.00 98.25 474 LEU A C 1
ATOM 3803 O O . LEU A 1 474 ? 14.748 -20.979 -18.616 1.00 98.25 474 LEU A O 1
ATOM 3807 N N . LYS A 1 475 ? 13.210 -22.356 -17.734 1.00 97.56 475 LYS A N 1
ATOM 3808 C CA . LYS A 1 475 ? 14.122 -23.004 -16.771 1.00 97.56 475 LYS A CA 1
ATOM 3809 C C . LYS A 1 475 ? 15.423 -23.532 -17.394 1.00 97.56 475 LYS A C 1
ATOM 3811 O O . LYS A 1 475 ? 16.458 -23.494 -16.734 1.00 97.56 475 LYS A O 1
ATOM 3816 N N . ASP A 1 476 ? 15.364 -23.971 -18.655 1.00 98.06 476 ASP A N 1
ATOM 3817 C CA . ASP A 1 476 ? 16.460 -24.603 -19.402 1.00 98.06 476 ASP A CA 1
ATOM 3818 C C . ASP A 1 476 ? 17.213 -23.611 -20.328 1.00 98.06 476 ASP A C 1
ATOM 3820 O O . ASP A 1 476 ? 18.149 -23.996 -21.032 1.00 98.06 476 ASP A O 1
ATOM 3824 N N . ILE A 1 477 ? 16.839 -22.320 -20.340 1.00 98.19 477 ILE A N 1
ATOM 3825 C CA . ILE A 1 477 ? 17.528 -21.265 -21.110 1.00 98.19 477 ILE A CA 1
ATOM 3826 C C . ILE A 1 477 ? 18.883 -20.934 -20.444 1.00 98.19 477 ILE A C 1
ATOM 3828 O O . ILE A 1 477 ? 18.908 -20.668 -19.238 1.00 98.19 477 ILE A O 1
ATOM 3832 N N . PRO A 1 478 ? 20.018 -20.900 -21.172 1.00 98.19 478 PRO A N 1
ATOM 3833 C CA . PRO A 1 478 ? 21.321 -20.563 -20.585 1.00 98.19 478 PRO A CA 1
ATOM 3834 C C . PRO A 1 478 ? 21.338 -19.189 -19.893 1.00 98.19 478 PRO A C 1
ATOM 3836 O O . PRO A 1 478 ? 20.623 -18.271 -20.300 1.00 98.19 478 PRO A O 1
ATOM 3839 N N . LYS A 1 479 ? 22.139 -19.032 -18.830 1.00 97.62 479 LYS A N 1
ATOM 3840 C CA . LYS A 1 479 ? 22.188 -17.806 -17.997 1.00 97.62 479 LYS A CA 1
ATOM 3841 C C . LYS A 1 479 ? 22.593 -16.553 -18.786 1.00 97.62 479 LYS A C 1
ATOM 3843 O O . LYS A 1 479 ? 22.214 -15.444 -18.431 1.00 97.62 479 LYS A O 1
ATOM 3848 N N . GLU A 1 480 ? 23.306 -16.743 -19.887 1.00 97.62 480 GLU A N 1
ATOM 3849 C CA . GLU A 1 480 ? 23.717 -15.715 -20.841 1.00 97.62 480 GLU A CA 1
ATOM 3850 C C . GLU A 1 480 ? 22.496 -15.025 -21.470 1.00 97.62 480 GLU A C 1
ATOM 3852 O O . GLU A 1 480 ? 22.535 -13.826 -21.733 1.00 97.62 480 GLU A O 1
ATOM 3857 N N . PHE A 1 481 ? 21.398 -15.772 -21.639 1.00 98.31 481 PHE A N 1
ATOM 3858 C CA . PHE A 1 481 ? 20.170 -15.341 -22.307 1.00 98.31 481 PHE A CA 1
ATOM 3859 C C . PHE A 1 481 ? 18.943 -15.279 -21.381 1.00 98.31 481 PHE A C 1
ATOM 3861 O O . PHE A 1 481 ? 17.878 -14.875 -21.834 1.00 98.31 481 PHE A O 1
ATOM 3868 N N . ILE A 1 482 ? 19.037 -15.667 -20.101 1.00 98.56 482 ILE A N 1
ATOM 3869 C CA . ILE A 1 482 ? 17.858 -15.833 -19.219 1.00 98.56 482 ILE A CA 1
ATOM 3870 C C . ILE A 1 482 ? 17.060 -14.537 -18.987 1.00 98.56 482 ILE A C 1
ATOM 3872 O O . ILE A 1 482 ? 15.851 -14.595 -18.784 1.00 98.56 482 ILE A O 1
ATOM 3876 N N . TYR A 1 483 ? 17.718 -13.377 -19.066 1.00 98.56 483 TYR A N 1
ATOM 3877 C CA . TYR A 1 483 ? 17.075 -12.059 -18.997 1.00 98.56 483 TYR A CA 1
ATOM 3878 C C . TYR A 1 483 ? 16.672 -11.499 -20.367 1.00 98.56 483 TYR A C 1
ATOM 3880 O O . TYR A 1 483 ? 15.829 -10.609 -20.424 1.00 98.56 483 TYR A O 1
ATOM 3888 N N . GLU A 1 484 ? 17.243 -12.015 -21.460 1.00 98.38 484 GLU A N 1
ATOM 3889 C CA . GLU A 1 484 ? 17.039 -11.503 -22.823 1.00 98.38 484 GLU A CA 1
ATOM 3890 C C . GLU A 1 484 ? 16.853 -12.635 -23.855 1.00 98.38 484 GLU A C 1
ATOM 3892 O O . GLU A 1 484 ? 17.576 -12.694 -24.854 1.00 98.38 484 GLU A O 1
ATOM 3897 N N . PRO A 1 485 ? 15.906 -13.576 -23.654 1.00 98.31 485 PRO A N 1
ATOM 3898 C CA . PRO A 1 485 ? 15.876 -14.850 -24.380 1.00 98.31 485 PRO A CA 1
ATOM 3899 C C . PRO A 1 485 ? 15.610 -14.702 -25.882 1.00 98.31 485 PRO A C 1
ATOM 3901 O O . PRO A 1 485 ? 15.955 -15.589 -26.659 1.00 98.31 485 PRO A O 1
ATOM 3904 N N . TRP A 1 486 ? 15.063 -13.564 -26.321 1.00 98.38 486 TRP A N 1
ATOM 3905 C CA . TRP A 1 486 ? 14.919 -13.216 -27.738 1.00 98.38 486 TRP A CA 1
ATOM 3906 C C . TRP A 1 486 ? 16.262 -13.049 -28.472 1.00 98.38 486 TRP A C 1
ATOM 3908 O O . TRP A 1 486 ? 16.281 -13.118 -29.699 1.00 98.38 486 TRP A O 1
ATOM 3918 N N . THR A 1 487 ? 17.370 -12.852 -27.748 1.00 98.12 487 THR A N 1
ATOM 3919 C CA . THR A 1 487 ? 18.738 -12.804 -28.300 1.00 98.12 487 THR A CA 1
ATOM 3920 C C . THR A 1 487 ? 19.365 -14.193 -28.475 1.00 98.12 487 THR A C 1
ATOM 3922 O O . THR A 1 487 ? 20.348 -14.334 -29.201 1.00 98.12 487 THR A O 1
ATOM 3925 N N . ALA A 1 488 ? 18.797 -15.236 -27.855 1.00 97.94 488 ALA A N 1
ATOM 3926 C CA . ALA A 1 488 ? 19.318 -16.595 -27.955 1.00 97.94 488 ALA A CA 1
ATOM 3927 C C . ALA A 1 488 ? 19.177 -17.135 -29.393 1.00 97.94 488 ALA A C 1
ATOM 3929 O O . ALA A 1 488 ? 18.073 -17.086 -29.949 1.00 97.94 488 ALA A O 1
ATOM 3930 N N . PRO A 1 489 ? 20.227 -17.730 -29.992 1.00 98.50 489 PRO A N 1
ATOM 3931 C CA . PRO A 1 489 ? 20.123 -18.389 -31.292 1.00 98.50 489 PRO A CA 1
ATOM 3932 C C . PRO A 1 489 ? 19.030 -19.466 -31.317 1.00 98.50 489 PRO A C 1
ATOM 3934 O O . PRO A 1 489 ? 18.807 -20.168 -30.329 1.00 98.50 489 PRO A O 1
ATOM 3937 N N . LEU A 1 490 ? 18.377 -19.666 -32.466 1.00 98.00 490 LEU A N 1
ATOM 3938 C CA . LEU A 1 490 ? 17.260 -20.616 -32.591 1.00 98.00 490 LEU A CA 1
ATOM 3939 C C . LEU A 1 490 ? 17.652 -22.070 -32.242 1.00 98.00 490 LEU A C 1
ATOM 3941 O O . LEU A 1 490 ? 16.815 -22.848 -31.792 1.00 98.00 490 LEU A O 1
ATOM 3945 N N . SER A 1 491 ? 18.926 -22.438 -32.398 1.00 98.12 491 SER A N 1
ATOM 3946 C CA . SER A 1 491 ? 19.488 -23.711 -31.924 1.00 98.12 491 SER A CA 1
ATOM 3947 C C . SER A 1 491 ? 19.478 -23.834 -30.393 1.00 98.12 491 SER A C 1
ATOM 3949 O O . SER A 1 491 ? 19.123 -24.889 -29.869 1.00 98.12 491 SER A O 1
ATOM 3951 N N . VAL A 1 492 ? 19.798 -22.754 -29.674 1.00 98.50 492 VAL A N 1
ATOM 3952 C CA . VAL A 1 492 ? 19.740 -22.677 -28.205 1.00 98.50 492 VAL A CA 1
ATOM 3953 C C . VAL A 1 492 ? 18.290 -22.731 -27.727 1.00 98.50 492 VAL A C 1
ATOM 3955 O O . VAL A 1 492 ? 17.978 -23.539 -26.857 1.00 98.50 492 VAL A O 1
ATOM 3958 N N . GLN A 1 493 ? 17.391 -21.963 -28.352 1.00 98.44 493 GLN A N 1
ATOM 3959 C CA . GLN A 1 493 ? 15.947 -21.991 -28.062 1.00 98.44 493 GLN A CA 1
ATOM 3960 C C . GLN A 1 493 ? 15.354 -23.405 -28.221 1.00 98.44 493 GLN A C 1
ATOM 3962 O O . GLN A 1 493 ? 14.649 -23.897 -27.340 1.00 98.44 493 GLN A O 1
ATOM 3967 N N . ARG A 1 494 ? 15.706 -24.107 -29.311 1.00 98.12 494 ARG A N 1
ATOM 3968 C CA . ARG A 1 494 ? 15.319 -25.513 -29.540 1.00 98.12 494 ARG A CA 1
ATOM 3969 C C . ARG A 1 494 ? 15.887 -26.456 -28.474 1.00 98.12 494 ARG A C 1
ATOM 3971 O O . ARG A 1 494 ? 15.145 -27.296 -27.973 1.00 98.12 494 ARG A O 1
ATOM 3978 N N . LYS A 1 495 ? 17.164 -26.311 -28.095 1.00 98.06 495 LYS A N 1
ATOM 3979 C CA . LYS A 1 495 ? 17.803 -27.128 -27.042 1.00 98.06 495 LYS A CA 1
ATOM 3980 C C . LYS A 1 495 ? 17.139 -26.922 -25.673 1.00 98.06 495 LYS A C 1
ATOM 3982 O O . LYS A 1 495 ? 16.914 -27.896 -24.963 1.00 98.06 495 LYS A O 1
ATOM 3987 N N . ALA A 1 496 ? 16.783 -25.681 -25.348 1.00 97.62 496 ALA A N 1
ATOM 3988 C CA . ALA A 1 496 ? 16.061 -25.288 -24.138 1.00 97.62 496 ALA A CA 1
ATOM 3989 C C . ALA A 1 496 ? 14.539 -25.548 -24.199 1.00 97.62 496 ALA A C 1
ATOM 3991 O O . ALA A 1 496 ? 13.826 -25.205 -23.263 1.00 97.62 496 ALA A O 1
ATOM 3992 N N . LYS A 1 497 ? 14.031 -26.136 -25.296 1.00 98.12 497 LYS A N 1
ATOM 3993 C CA . LYS A 1 497 ? 12.610 -26.471 -25.519 1.00 98.12 497 LYS A CA 1
ATOM 3994 C C . LYS A 1 497 ? 11.638 -25.281 -25.390 1.00 98.12 497 LYS A C 1
ATOM 3996 O O . LYS A 1 497 ? 10.461 -25.485 -25.110 1.00 98.12 497 LYS A O 1
ATOM 4001 N N . CYS A 1 498 ? 12.108 -24.059 -25.645 1.00 98.12 498 CYS A N 1
ATOM 4002 C CA . CYS A 1 498 ? 11.312 -22.835 -25.563 1.00 98.12 498 CYS A CA 1
ATOM 4003 C C . CYS A 1 498 ? 11.627 -21.912 -26.749 1.00 98.12 498 CYS A C 1
ATOM 4005 O O . CYS A 1 498 ? 12.705 -21.318 -26.818 1.00 98.12 498 CYS A O 1
ATOM 4007 N N . ILE A 1 499 ? 10.698 -21.814 -27.706 1.00 98.38 499 ILE A N 1
ATOM 4008 C CA . ILE A 1 499 ? 10.829 -20.974 -28.904 1.00 98.38 499 ILE A CA 1
ATOM 4009 C C . ILE A 1 499 ? 10.195 -19.602 -28.659 1.00 98.38 499 ILE A C 1
ATOM 4011 O O . ILE A 1 499 ? 9.000 -19.488 -28.371 1.00 98.38 499 ILE A O 1
ATOM 4015 N N . ILE A 1 500 ? 10.981 -18.537 -28.819 1.00 98.31 500 ILE A N 1
ATOM 4016 C CA . ILE A 1 500 ? 10.561 -17.179 -28.460 1.00 98.31 500 ILE A CA 1
ATOM 4017 C C . ILE A 1 500 ? 9.677 -16.567 -29.557 1.00 98.31 500 ILE A C 1
ATOM 4019 O O . ILE A 1 500 ? 10.044 -16.476 -30.730 1.00 98.31 500 ILE A O 1
ATOM 4023 N N . GLY A 1 501 ? 8.481 -16.141 -29.159 1.00 96.75 501 GLY A N 1
ATOM 4024 C CA . GLY A 1 501 ? 7.354 -15.820 -30.036 1.00 96.75 501 GLY A CA 1
ATOM 4025 C C . GLY A 1 501 ? 6.367 -16.975 -30.247 1.00 96.75 501 GLY A C 1
ATOM 4026 O O . GLY A 1 501 ? 5.416 -16.792 -31.002 1.00 96.75 501 GLY A O 1
ATOM 4027 N N . LYS A 1 502 ? 6.567 -18.133 -29.599 1.00 97.06 502 LYS A N 1
ATOM 4028 C CA . LYS A 1 502 ? 5.628 -19.270 -29.607 1.00 97.06 502 LYS A CA 1
ATOM 4029 C C . LYS A 1 502 ? 5.344 -19.787 -28.194 1.00 97.06 502 LYS A C 1
ATOM 4031 O O . LYS A 1 502 ? 4.193 -19.794 -27.780 1.00 97.06 502 LYS A O 1
ATOM 4036 N N . ASP A 1 503 ? 6.385 -20.208 -27.479 1.00 97.81 503 ASP A N 1
ATOM 4037 C CA . ASP A 1 503 ? 6.276 -20.852 -26.160 1.00 97.81 503 ASP A CA 1
ATOM 4038 C C . ASP A 1 503 ? 6.436 -19.835 -25.013 1.00 97.81 503 ASP A C 1
ATOM 4040 O O . ASP A 1 503 ? 5.832 -19.971 -23.954 1.00 97.81 503 ASP A O 1
ATOM 4044 N N . TYR A 1 504 ? 7.186 -18.760 -25.268 1.00 98.56 504 TYR A N 1
ATOM 4045 C CA . TYR A 1 504 ? 7.270 -17.550 -24.447 1.00 98.56 504 TYR A CA 1
ATOM 4046 C C . TYR A 1 504 ? 7.272 -16.319 -25.381 1.00 98.56 504 TYR A C 1
ATOM 4048 O O . TYR A 1 504 ? 7.843 -16.410 -26.473 1.00 98.56 504 TYR A O 1
ATOM 4056 N N . PRO A 1 505 ? 6.618 -15.189 -25.047 1.00 98.25 505 PRO A N 1
ATOM 4057 C CA . PRO A 1 505 ? 6.485 -14.046 -25.956 1.00 98.25 505 PRO A CA 1
ATOM 4058 C C . PRO A 1 505 ? 7.812 -13.343 -26.289 1.00 98.25 505 PRO A C 1
ATOM 4060 O O . PRO A 1 505 ? 8.793 -13.404 -25.552 1.00 98.25 505 PRO A O 1
ATOM 4063 N N . LYS A 1 506 ? 7.825 -12.629 -27.421 1.00 98.12 506 LYS A N 1
ATOM 4064 C CA . LYS A 1 506 ? 8.852 -11.617 -27.727 1.00 98.12 506 LYS A CA 1
ATOM 4065 C C . LYS A 1 506 ? 8.573 -10.336 -26.919 1.00 98.12 506 LYS A C 1
ATOM 4067 O O . LYS A 1 506 ? 7.408 -10.109 -26.594 1.00 98.12 506 LYS A O 1
ATOM 4072 N N . PRO A 1 507 ? 9.584 -9.485 -26.654 1.00 98.50 507 PRO A N 1
ATOM 4073 C CA . PRO A 1 507 ? 9.383 -8.166 -26.056 1.00 98.50 507 PRO A CA 1
ATOM 4074 C C . PRO A 1 507 ? 8.265 -7.367 -26.732 1.00 98.50 507 PRO A C 1
ATOM 4076 O O . PRO A 1 507 ? 8.269 -7.199 -27.953 1.00 98.50 507 PRO A O 1
ATOM 4079 N N . VAL A 1 508 ? 7.322 -6.851 -25.940 1.00 98.00 508 VAL A N 1
ATOM 4080 C CA . VAL A 1 508 ? 6.212 -6.011 -26.438 1.00 98.00 508 VAL A CA 1
ATOM 4081 C C . VAL A 1 508 ? 6.659 -4.617 -26.886 1.00 98.00 508 VAL A C 1
ATOM 4083 O O . VAL A 1 508 ? 5.963 -3.962 -27.657 1.00 98.00 508 VAL A O 1
ATOM 4086 N N . VAL A 1 509 ? 7.830 -4.175 -26.422 1.00 97.81 509 VAL A N 1
ATOM 4087 C CA . VAL A 1 509 ? 8.524 -2.940 -26.811 1.00 97.81 509 VAL A CA 1
ATOM 4088 C C . VAL A 1 509 ? 10.036 -3.186 -26.810 1.00 97.81 509 VAL A C 1
ATOM 4090 O O . VAL A 1 509 ? 10.501 -4.155 -26.218 1.00 97.81 509 VAL A O 1
ATOM 4093 N N . ALA A 1 510 ? 10.811 -2.296 -27.435 1.00 98.06 510 ALA A N 1
ATOM 4094 C CA . ALA A 1 510 ? 12.268 -2.267 -27.303 1.00 98.06 510 ALA A CA 1
ATOM 4095 C C . ALA A 1 510 ? 12.678 -1.186 -26.287 1.00 98.06 510 ALA A C 1
ATOM 4097 O O . ALA A 1 510 ? 12.521 0.006 -26.569 1.00 98.06 510 ALA A O 1
ATOM 4098 N N . HIS A 1 511 ? 13.199 -1.603 -25.127 1.00 98.06 511 HIS A N 1
ATOM 4099 C CA . HIS A 1 511 ? 13.512 -0.749 -23.968 1.00 98.06 511 HIS A CA 1
ATOM 4100 C C . HIS A 1 511 ? 14.248 0.561 -24.301 1.00 98.06 511 HIS A C 1
ATOM 4102 O O . HIS A 1 511 ? 13.852 1.632 -23.840 1.00 98.06 511 HIS A O 1
ATOM 4108 N N . ASP A 1 512 ? 15.292 0.524 -25.132 1.00 96.31 512 ASP A N 1
ATOM 4109 C CA . ASP A 1 512 ? 16.108 1.715 -25.415 1.00 96.31 512 ASP A CA 1
ATOM 4110 C C . ASP A 1 512 ? 15.329 2.799 -26.174 1.00 96.31 512 ASP A C 1
ATOM 4112 O O . ASP A 1 512 ? 15.466 3.994 -25.899 1.00 96.31 512 ASP A O 1
ATOM 4116 N N . LEU A 1 513 ? 14.460 2.382 -27.100 1.00 98.06 513 LEU A N 1
ATOM 4117 C CA . LEU A 1 513 ? 13.578 3.278 -27.848 1.00 98.06 513 LEU A CA 1
ATOM 4118 C C . LEU A 1 513 ? 12.416 3.750 -26.967 1.00 98.06 513 LEU A C 1
ATOM 4120 O O . LEU A 1 513 ? 12.123 4.947 -26.916 1.00 98.06 513 LEU A O 1
ATOM 4124 N N . ALA A 1 514 ? 11.796 2.820 -26.236 1.00 97.94 514 ALA A N 1
ATOM 4125 C CA . ALA A 1 514 ? 10.662 3.077 -25.356 1.00 97.94 514 ALA A CA 1
ATOM 4126 C C . ALA A 1 514 ? 11.024 4.059 -24.230 1.00 97.94 514 ALA A C 1
ATOM 4128 O O . ALA A 1 514 ? 10.364 5.084 -24.064 1.00 97.94 514 ALA A O 1
ATOM 4129 N N . SER A 1 515 ? 12.132 3.823 -23.528 1.00 97.69 515 SER A N 1
ATOM 4130 C CA . SER A 1 515 ? 12.612 4.671 -22.431 1.00 97.69 515 SER A CA 1
ATOM 4131 C C . SER A 1 515 ? 13.133 6.029 -22.891 1.00 97.69 515 SER A C 1
ATOM 4133 O O . SER A 1 515 ? 13.020 7.013 -22.156 1.00 97.69 515 SER A O 1
ATOM 4135 N N . LYS A 1 516 ? 13.702 6.135 -24.099 1.00 98.19 516 LYS A N 1
ATOM 4136 C CA . LYS A 1 516 ? 14.075 7.427 -24.700 1.00 98.19 516 LYS A CA 1
ATOM 4137 C C . LYS A 1 516 ? 12.828 8.265 -24.996 1.00 98.19 516 LYS A C 1
ATOM 4139 O O . LYS A 1 516 ? 12.777 9.440 -24.636 1.00 98.19 516 LYS A O 1
ATOM 4144 N N . GLU A 1 517 ? 11.806 7.644 -25.575 1.00 98.12 517 GLU A N 1
ATOM 4145 C CA . GLU A 1 517 ? 10.532 8.288 -25.902 1.00 98.12 517 GLU A CA 1
ATOM 4146 C C . GLU A 1 517 ? 9.703 8.639 -24.651 1.00 98.12 517 GLU A C 1
ATOM 4148 O O . GLU A 1 517 ? 9.120 9.723 -24.577 1.00 98.12 517 GLU A O 1
ATOM 4153 N N . CYS A 1 518 ? 9.699 7.785 -23.623 1.00 98.06 518 CYS A N 1
ATOM 4154 C CA . CYS A 1 518 ? 9.064 8.094 -22.341 1.00 98.06 518 CYS A CA 1
ATOM 4155 C C . CYS A 1 518 ? 9.766 9.263 -21.635 1.00 98.06 518 CYS A C 1
ATOM 4157 O O . CYS A 1 518 ? 9.091 10.184 -21.177 1.00 98.06 518 CYS A O 1
ATOM 4159 N N . ARG A 1 519 ? 11.109 9.308 -21.620 1.00 98.25 519 ARG A N 1
ATOM 4160 C CA . ARG A 1 519 ? 11.867 10.459 -21.084 1.00 98.25 519 ARG A CA 1
ATOM 4161 C C . ARG A 1 519 ? 11.529 11.767 -21.804 1.00 98.25 519 ARG A C 1
ATOM 4163 O O . ARG A 1 519 ? 11.366 12.783 -21.129 1.00 98.25 519 ARG A O 1
ATOM 4170 N N . ARG A 1 520 ? 11.361 11.745 -23.134 1.00 98.38 520 ARG A N 1
ATOM 4171 C CA . ARG A 1 520 ? 10.913 12.912 -23.919 1.00 98.38 520 ARG A CA 1
ATOM 4172 C C . ARG A 1 520 ? 9.529 13.393 -23.465 1.00 98.38 520 ARG A C 1
ATOM 4174 O O . ARG A 1 520 ? 9.399 14.540 -23.039 1.00 98.38 520 ARG A O 1
ATOM 4181 N N . LYS A 1 521 ? 8.525 12.505 -23.463 1.00 98.25 521 LYS A N 1
ATOM 4182 C CA . LYS A 1 521 ? 7.153 12.838 -23.029 1.00 98.25 521 LYS A CA 1
ATOM 4183 C C . LYS A 1 521 ? 7.084 13.333 -21.581 1.00 98.25 521 LYS A C 1
ATOM 4185 O O . LYS A 1 521 ? 6.354 14.279 -21.297 1.00 98.25 521 LYS A O 1
ATOM 4190 N N . MET A 1 522 ? 7.850 12.730 -20.668 1.00 98.31 522 MET A N 1
ATOM 4191 C CA . MET A 1 522 ? 7.930 13.179 -19.271 1.00 98.31 522 MET A CA 1
ATOM 4192 C C . MET A 1 522 ? 8.503 14.597 -19.169 1.00 98.31 522 MET A C 1
ATOM 4194 O O . MET A 1 522 ? 7.950 15.420 -18.442 1.00 98.31 522 MET A O 1
ATOM 4198 N N . GLY A 1 523 ? 9.555 14.916 -19.931 1.00 97.94 523 GLY A N 1
ATOM 4199 C CA . GLY A 1 523 ? 10.126 16.265 -19.993 1.00 97.94 523 GLY A CA 1
ATOM 4200 C C . GLY A 1 523 ? 9.135 17.319 -20.503 1.00 97.94 523 GLY A C 1
ATOM 4201 O O . GLY A 1 523 ? 9.025 18.396 -19.911 1.00 97.94 523 GLY A O 1
ATOM 4202 N N . GLU A 1 524 ? 8.369 16.985 -21.543 1.00 98.06 524 GLU A N 1
ATOM 4203 C CA . GLU A 1 524 ? 7.312 17.832 -22.118 1.00 98.06 524 GLU A CA 1
ATOM 4204 C C . GLU A 1 524 ? 6.156 18.052 -21.132 1.00 98.06 524 GLU A C 1
ATOM 4206 O O . GLU A 1 524 ? 5.806 19.196 -20.831 1.00 98.06 524 GLU A O 1
ATOM 4211 N N . ALA A 1 525 ? 5.627 16.980 -20.534 1.00 97.44 525 ALA A N 1
ATOM 4212 C CA . ALA A 1 525 ? 4.591 17.067 -19.505 1.00 97.44 525 ALA A CA 1
ATOM 4213 C C . ALA A 1 525 ? 5.056 17.905 -18.302 1.00 97.44 525 ALA A C 1
ATOM 4215 O O . ALA A 1 525 ? 4.321 18.763 -17.807 1.00 97.44 525 ALA A O 1
ATOM 4216 N N . TYR A 1 526 ? 6.305 17.729 -17.861 1.00 97.31 526 TYR A N 1
ATOM 4217 C CA . TYR A 1 526 ? 6.908 18.534 -16.798 1.00 97.31 526 TYR A CA 1
ATOM 4218 C C . TYR A 1 526 ? 7.031 20.016 -17.168 1.00 97.31 526 TYR A C 1
ATOM 4220 O O . TYR A 1 526 ? 6.870 20.866 -16.292 1.00 97.31 526 TYR A O 1
ATOM 4228 N N . ALA A 1 527 ? 7.310 20.349 -18.432 1.00 96.75 527 ALA A N 1
ATOM 4229 C CA . ALA A 1 527 ? 7.336 21.734 -18.895 1.00 96.75 527 ALA A CA 1
ATOM 4230 C C . ALA A 1 527 ? 5.940 22.372 -18.819 1.00 96.75 527 ALA A C 1
ATOM 4232 O O . ALA A 1 527 ? 5.790 23.415 -18.183 1.00 96.75 527 ALA A O 1
ATOM 4233 N N . VAL A 1 528 ? 4.911 21.698 -19.346 1.00 95.69 528 VAL A N 1
ATOM 4234 C CA . VAL A 1 528 ? 3.507 22.153 -19.268 1.00 95.69 528 VAL A CA 1
ATOM 4235 C C . VAL A 1 528 ? 3.057 22.343 -17.814 1.00 95.69 528 VAL A C 1
ATOM 4237 O O . VAL A 1 528 ? 2.465 23.370 -17.472 1.00 95.69 528 VAL A O 1
ATOM 4240 N N . ASN A 1 529 ? 3.391 21.400 -16.927 1.00 93.88 529 ASN A N 1
ATOM 4241 C CA . ASN A 1 529 ? 3.040 21.477 -15.505 1.00 93.88 529 ASN A CA 1
ATOM 4242 C C . ASN A 1 529 ? 3.723 22.649 -14.775 1.00 93.88 529 ASN A C 1
ATOM 4244 O O . ASN A 1 529 ? 3.147 23.178 -13.825 1.00 93.88 529 ASN A O 1
ATOM 4248 N N . ARG A 1 530 ? 4.923 23.083 -15.197 1.00 91.00 530 ARG A N 1
ATOM 4249 C CA . ARG A 1 530 ? 5.564 24.299 -14.658 1.00 91.00 530 ARG A CA 1
ATOM 4250 C C . ARG A 1 530 ? 4.842 25.563 -15.124 1.00 91.00 530 ARG A C 1
ATOM 4252 O O . ARG A 1 530 ? 4.511 26.402 -14.289 1.00 91.00 530 ARG A O 1
ATOM 4259 N N . SER A 1 531 ? 4.546 25.675 -16.419 1.00 83.94 531 SER A N 1
ATOM 4260 C CA . SER A 1 531 ? 3.848 26.839 -16.986 1.00 83.94 531 SER A CA 1
ATOM 4261 C C . SER A 1 531 ? 2.443 27.013 -16.400 1.00 83.94 531 SER A C 1
ATOM 4263 O O . SER A 1 531 ? 2.070 28.109 -15.989 1.00 83.94 531 SER A O 1
ATOM 4265 N N . THR A 1 532 ? 1.690 25.916 -16.273 1.00 77.56 532 THR A N 1
ATOM 4266 C CA . THR A 1 532 ? 0.325 25.926 -15.715 1.00 77.56 532 THR A CA 1
ATOM 4267 C C . THR A 1 532 ? 0.311 26.315 -14.234 1.00 77.56 532 THR A C 1
ATOM 4269 O O . THR A 1 532 ? -0.587 27.032 -13.798 1.00 77.56 532 THR A O 1
ATOM 4272 N N . ALA A 1 533 ? 1.316 25.896 -13.454 1.00 70.62 533 ALA A N 1
ATOM 4273 C CA . ALA A 1 533 ? 1.444 26.309 -12.057 1.00 70.62 533 ALA A CA 1
ATOM 4274 C C . ALA A 1 533 ? 1.676 27.827 -11.929 1.00 70.62 533 ALA A C 1
ATOM 4276 O O . ALA A 1 533 ? 0.992 28.477 -11.142 1.00 70.62 533 ALA A O 1
ATOM 4277 N N . GLY A 1 534 ? 2.564 28.401 -12.753 1.00 59.03 534 GLY A N 1
ATOM 4278 C CA . GLY A 1 534 ? 2.799 29.851 -12.794 1.00 59.03 534 GLY A CA 1
ATOM 4279 C C . GLY A 1 534 ? 1.550 30.656 -13.180 1.00 59.03 534 GLY A C 1
ATOM 4280 O O . GLY A 1 534 ? 1.229 31.661 -12.538 1.00 59.03 534 GLY A O 1
ATOM 4281 N N . ALA A 1 535 ? 0.801 30.178 -14.179 1.00 52.56 535 ALA A N 1
ATOM 4282 C CA . ALA A 1 535 ? -0.459 30.788 -14.609 1.00 52.56 535 ALA A CA 1
ATOM 4283 C C . ALA A 1 535 ? -1.537 30.764 -13.506 1.00 52.56 535 ALA A C 1
ATOM 4285 O O . ALA A 1 535 ? -2.225 31.758 -13.293 1.00 52.56 535 ALA A O 1
ATOM 4286 N N . LYS A 1 536 ? -1.650 29.672 -12.735 1.00 53.22 536 LYS A N 1
ATOM 4287 C CA . LYS A 1 536 ? -2.578 29.624 -11.590 1.00 53.22 536 LYS A CA 1
ATOM 4288 C C . LYS A 1 536 ? -2.184 30.592 -10.477 1.00 53.22 536 LYS A C 1
ATOM 4290 O O . LYS A 1 536 ? -3.037 31.341 -10.015 1.00 53.22 536 LYS A O 1
ATOM 4295 N N . THR A 1 537 ? -0.899 30.675 -10.122 1.00 49.75 537 THR A N 1
ATOM 4296 C CA . THR A 1 537 ? -0.436 31.631 -9.096 1.00 49.75 537 THR A CA 1
ATOM 4297 C C . THR A 1 537 ? -0.606 33.102 -9.489 1.00 49.75 537 THR A C 1
ATOM 4299 O O . THR A 1 537 ? -0.660 33.952 -8.607 1.00 49.75 537 THR A O 1
ATOM 4302 N N . SER A 1 538 ? -0.711 33.419 -10.786 1.00 41.22 538 SER A N 1
ATOM 4303 C CA . SER A 1 538 ? -1.042 34.776 -11.248 1.00 41.22 538 SER A CA 1
ATOM 4304 C C . SER A 1 538 ? -2.551 35.041 -11.304 1.00 41.22 538 SER A C 1
ATOM 4306 O O . SER A 1 538 ? -2.955 36.173 -11.071 1.00 41.22 538 SER A O 1
ATOM 4308 N N . ALA A 1 539 ? -3.388 34.024 -11.532 1.00 36.25 539 ALA A N 1
ATOM 4309 C CA . ALA A 1 539 ? -4.847 34.163 -11.506 1.00 36.25 539 ALA A CA 1
ATOM 4310 C C . ALA A 1 539 ? -5.423 34.235 -10.077 1.00 36.25 539 ALA A C 1
ATOM 4312 O O . ALA A 1 539 ? -6.254 35.092 -9.786 1.00 36.25 539 ALA A O 1
ATOM 4313 N N . GLU A 1 540 ? -4.954 33.380 -9.160 1.00 38.78 540 GLU A N 1
ATOM 4314 C CA . GLU A 1 540 ? -5.408 33.371 -7.758 1.00 38.78 540 GLU A CA 1
ATOM 4315 C C . GLU A 1 540 ? -5.067 34.691 -7.037 1.00 38.78 540 GLU A C 1
ATOM 4317 O O . GLU A 1 540 ? -5.848 35.159 -6.214 1.00 38.78 540 GLU A O 1
ATOM 4322 N N . GLY A 1 541 ? -3.960 35.346 -7.412 1.00 38.09 541 GLY A N 1
ATOM 4323 C CA . GLY A 1 541 ? -3.573 36.664 -6.896 1.00 38.09 541 GLY A CA 1
ATOM 4324 C C . GLY A 1 541 ? -4.395 37.852 -7.419 1.00 38.09 541 GLY A C 1
ATOM 4325 O O . GLY A 1 541 ? -4.255 38.947 -6.883 1.00 38.09 541 GLY A O 1
ATOM 4326 N N . VAL A 1 542 ? -5.244 37.660 -8.437 1.00 39.34 542 VAL A N 1
ATOM 4327 C CA . VAL A 1 542 ? -6.146 38.697 -8.987 1.00 39.34 542 VAL A CA 1
ATOM 4328 C C . VAL A 1 542 ? -7.559 38.595 -8.396 1.00 39.34 542 VAL A C 1
ATOM 4330 O O . VAL A 1 542 ? -8.292 39.574 -8.383 1.00 39.34 542 VAL A O 1
ATOM 4333 N N . LEU A 1 543 ? -7.935 37.438 -7.842 1.00 32.78 543 LEU A N 1
ATOM 4334 C CA . LEU A 1 543 ? -9.253 37.191 -7.236 1.00 32.78 543 LEU A CA 1
ATOM 4335 C C . LEU A 1 543 ? -9.290 37.425 -5.710 1.00 32.78 543 LEU A C 1
ATOM 4337 O O . LEU A 1 543 ? -10.221 36.985 -5.043 1.00 32.78 543 LEU A O 1
ATOM 4341 N N . GLN A 1 544 ? -8.275 38.090 -5.146 1.00 33.03 544 GLN A N 1
ATOM 4342 C CA . GLN A 1 544 ? -8.156 38.380 -3.706 1.00 33.03 544 GLN A CA 1
ATOM 4343 C C . GLN A 1 544 ? -7.893 39.869 -3.402 1.00 33.03 544 GLN A C 1
ATOM 4345 O O . GLN A 1 544 ? -7.366 40.200 -2.343 1.00 33.03 544 GLN A O 1
ATOM 4350 N N . SER A 1 545 ? -8.232 40.776 -4.325 1.00 31.30 545 SER A N 1
ATOM 4351 C CA . SER A 1 545 ? -8.007 42.225 -4.177 1.00 31.30 545 SER A CA 1
ATOM 4352 C C . SER A 1 545 ? -9.216 43.032 -3.678 1.00 31.30 545 SER A C 1
ATOM 4354 O O . SER A 1 545 ? -9.109 44.250 -3.582 1.00 31.30 545 SER A O 1
ATOM 4356 N N . GLU A 1 546 ? -10.333 42.382 -3.340 1.00 31.94 546 GLU A N 1
ATOM 4357 C CA . GLU A 1 546 ? -11.540 43.020 -2.785 1.00 31.94 546 GLU A CA 1
ATOM 4358 C C . GLU A 1 546 ? -11.914 42.427 -1.415 1.00 31.94 546 GLU A C 1
ATOM 4360 O O . GLU A 1 546 ? -12.899 41.714 -1.280 1.00 31.94 546 GLU A O 1
ATOM 4365 N N . ASP A 1 547 ? -11.077 42.686 -0.405 1.00 29.16 547 ASP A N 1
ATOM 4366 C CA . ASP A 1 547 ? -11.516 43.165 0.920 1.00 29.16 547 ASP A CA 1
ATOM 4367 C C . ASP A 1 547 ? -10.298 43.550 1.786 1.00 29.16 547 ASP A C 1
ATOM 4369 O O . ASP A 1 547 ? -9.215 42.970 1.668 1.00 29.16 547 ASP A O 1
ATOM 4373 N N . GLY A 1 548 ? -10.433 44.587 2.621 1.00 27.70 548 GLY A N 1
ATOM 4374 C CA . GLY A 1 548 ? -9.285 45.310 3.186 1.00 27.70 548 GLY A CA 1
ATOM 4375 C C . GLY A 1 548 ? -9.150 45.295 4.713 1.00 27.70 548 GLY A C 1
ATOM 4376 O O . GLY A 1 548 ? -10.093 45.624 5.420 1.00 27.70 548 GLY A O 1
ATOM 4377 N N . PHE A 1 549 ? -7.906 45.097 5.183 1.00 27.66 549 PHE A N 1
ATOM 4378 C CA . PHE A 1 549 ? -7.415 45.323 6.561 1.00 27.66 549 PHE A CA 1
ATOM 4379 C C . PHE A 1 549 ? -7.984 44.392 7.669 1.00 27.66 549 PHE A C 1
ATOM 4381 O O . PHE A 1 549 ? -9.091 43.890 7.584 1.00 27.66 549 PHE A O 1
ATOM 4388 N N . SER A 1 550 ? -7.290 44.126 8.789 1.00 27.25 550 SER A N 1
ATOM 4389 C CA . SER A 1 550 ? -5.842 44.166 9.088 1.00 27.25 550 SER A CA 1
ATOM 4390 C C . SER A 1 550 ? -5.565 43.561 10.476 1.00 27.25 550 SER A C 1
ATOM 4392 O O . SER A 1 550 ? -6.365 43.758 11.382 1.00 27.25 550 SER A O 1
ATOM 4394 N N . THR A 1 551 ? -4.427 42.936 10.798 1.00 27.14 551 THR A N 1
ATOM 4395 C CA . THR A 1 551 ? -3.459 42.064 10.086 1.00 27.14 551 THR A CA 1
ATOM 4396 C C . THR A 1 551 ? -2.585 41.421 11.182 1.00 27.14 551 THR A C 1
ATOM 4398 O O . THR A 1 551 ? -2.367 42.045 12.223 1.00 27.14 551 THR A O 1
ATOM 4401 N N . ARG A 1 552 ? -1.995 40.229 10.973 1.00 25.88 552 ARG A N 1
ATOM 4402 C CA . ARG A 1 552 ? -0.788 39.832 11.736 1.00 25.88 552 ARG A CA 1
ATOM 4403 C C . ARG A 1 552 ? 0.091 38.776 11.051 1.00 25.88 552 ARG A C 1
ATOM 4405 O O . ARG A 1 552 ? -0.319 37.647 10.831 1.00 25.88 552 ARG A O 1
ATOM 4412 N N . LEU A 1 553 ? 1.339 39.187 10.815 1.00 24.61 553 LEU A N 1
ATOM 4413 C CA . LEU A 1 553 ? 2.567 38.383 10.738 1.00 24.61 553 LEU A CA 1
ATOM 4414 C C . LEU A 1 553 ? 2.635 37.203 9.751 1.00 24.61 553 LEU A C 1
ATOM 4416 O O . LEU A 1 553 ? 2.571 36.027 10.095 1.00 24.61 553 LEU A O 1
ATOM 4420 N N . GLN A 1 554 ? 3.015 37.587 8.533 1.00 29.61 554 GLN A N 1
ATOM 4421 C CA . GLN A 1 554 ? 4.014 36.893 7.714 1.00 29.61 554 GLN A CA 1
ATOM 4422 C C . GLN A 1 554 ? 5.096 36.174 8.552 1.00 29.61 554 GLN A C 1
ATOM 4424 O O . GLN A 1 554 ? 5.845 36.824 9.282 1.00 29.61 554 GLN A O 1
ATOM 4429 N N . SER A 1 555 ? 5.262 34.865 8.353 1.00 26.03 555 SER A N 1
ATOM 4430 C CA . SER A 1 555 ? 6.518 34.147 8.616 1.00 26.03 555 SER A CA 1
ATOM 4431 C C . SER A 1 555 ? 6.618 32.896 7.730 1.00 26.03 555 SER A C 1
ATOM 4433 O O . SER A 1 555 ? 5.647 32.521 7.078 1.00 26.03 555 SER A O 1
ATOM 4435 N N . LEU A 1 556 ? 7.804 32.283 7.680 1.00 24.80 556 LEU A N 1
ATOM 4436 C CA . LEU A 1 556 ? 8.156 31.094 6.884 1.00 24.80 556 LEU A CA 1
ATOM 4437 C C . LEU A 1 556 ? 7.817 31.176 5.381 1.00 24.80 556 LEU A C 1
ATOM 4439 O O . LEU A 1 556 ? 7.036 30.404 4.829 1.00 24.80 556 LEU A O 1
ATOM 4443 N N . LEU A 1 557 ? 8.558 32.037 4.682 1.00 26.95 557 LEU A N 1
ATOM 4444 C CA . LEU A 1 557 ? 8.872 31.809 3.268 1.00 26.95 557 LEU A CA 1
ATOM 4445 C C . LEU A 1 557 ? 10.364 32.063 2.981 1.00 26.95 557 LEU A C 1
ATOM 4447 O O . LEU A 1 557 ? 10.696 32.762 2.029 1.00 26.95 557 LEU A O 1
ATOM 4451 N N . PHE A 1 558 ? 11.268 31.526 3.820 1.00 25.81 558 PHE A N 1
ATOM 4452 C CA . PHE A 1 558 ? 12.716 31.599 3.574 1.00 25.81 558 PHE A CA 1
ATOM 4453 C C . PHE A 1 558 ? 13.538 30.359 3.930 1.00 25.81 558 PHE A C 1
ATOM 4455 O O . PHE A 1 558 ? 13.155 29.558 4.776 1.00 25.81 558 PHE A O 1
ATOM 4462 N N . PHE A 1 559 ? 14.702 30.306 3.267 1.00 24.94 559 PHE A N 1
ATOM 4463 C CA . PHE A 1 559 ? 15.728 29.258 3.229 1.00 24.94 559 PHE A CA 1
ATOM 4464 C C . PHE A 1 559 ? 15.296 27.969 2.488 1.00 24.94 559 PHE A C 1
ATOM 4466 O O . PHE A 1 559 ? 14.185 27.490 2.656 1.00 24.94 559 PHE A O 1
ATOM 4473 N N . LEU A 1 560 ? 16.109 27.374 1.604 1.00 25.02 560 LEU A N 1
ATOM 4474 C CA . LEU A 1 560 ? 17.483 27.706 1.201 1.00 25.02 560 LEU A CA 1
ATOM 4475 C C . LEU A 1 560 ? 17.569 28.179 -0.260 1.00 25.02 560 LEU A C 1
ATOM 4477 O O . LEU A 1 560 ? 17.178 27.486 -1.192 1.00 25.02 560 LEU A O 1
ATOM 4481 N N . SER A 1 561 ? 18.174 29.350 -0.442 1.00 28.77 561 SER A N 1
ATOM 4482 C CA . SER A 1 561 ? 18.870 29.750 -1.664 1.00 28.77 561 SER A CA 1
ATOM 4483 C C . SER A 1 561 ? 20.076 30.561 -1.211 1.00 28.77 561 SER A C 1
ATOM 4485 O O . SER A 1 561 ? 19.915 31.469 -0.393 1.00 28.77 561 SER A O 1
ATOM 4487 N N . ALA A 1 562 ? 21.264 30.284 -1.747 1.00 36.84 562 ALA A N 1
ATOM 4488 C CA . ALA A 1 562 ? 22.481 31.048 -1.459 1.00 36.84 562 ALA A CA 1
ATOM 4489 C C . ALA A 1 562 ? 22.480 32.409 -2.195 1.00 36.84 562 ALA A C 1
ATOM 4491 O O . ALA A 1 562 ? 23.376 32.739 -2.968 1.00 36.84 562 ALA A O 1
ATOM 4492 N N . THR A 1 563 ? 21.425 33.210 -2.004 1.00 42.75 563 THR A N 1
ATOM 4493 C CA . THR A 1 563 ? 21.325 34.553 -2.588 1.00 42.75 563 THR A CA 1
ATOM 4494 C C . THR A 1 563 ? 22.338 35.481 -1.935 1.00 42.75 563 THR A C 1
ATOM 4496 O O . THR A 1 563 ? 22.199 35.816 -0.756 1.00 42.75 563 THR A O 1
ATOM 4499 N N . MET A 1 564 ? 23.305 35.953 -2.724 1.00 53.50 564 MET A N 1
ATOM 4500 C CA . MET A 1 564 ? 24.259 36.978 -2.311 1.00 53.50 564 MET A CA 1
ATOM 4501 C C . MET A 1 564 ? 23.505 38.220 -1.810 1.00 53.50 564 MET A C 1
ATOM 4503 O O . MET A 1 564 ? 22.744 38.851 -2.561 1.00 53.50 564 MET A O 1
ATOM 4507 N N . LYS A 1 565 ? 23.697 38.540 -0.524 1.00 72.69 565 LYS A N 1
ATOM 4508 C CA . LYS A 1 565 ? 23.047 39.659 0.165 1.00 72.69 565 LYS A CA 1
ATOM 4509 C C . LYS A 1 565 ? 23.799 40.955 -0.143 1.00 72.69 565 LYS A C 1
ATOM 4511 O O . LYS A 1 565 ? 24.961 41.092 0.231 1.00 72.69 565 LYS A O 1
ATOM 4516 N N . PHE A 1 566 ? 23.136 41.926 -0.769 1.00 80.00 566 PHE A N 1
ATOM 4517 C CA . PHE A 1 566 ? 23.674 43.286 -0.859 1.00 80.00 566 PHE A CA 1
ATOM 4518 C C . PHE A 1 566 ? 23.763 43.922 0.538 1.00 80.00 566 PHE A C 1
ATOM 4520 O O . PHE A 1 566 ? 22.889 43.688 1.379 1.00 80.00 566 PHE A O 1
ATOM 4527 N N . LYS A 1 567 ? 24.799 44.735 0.771 1.00 83.69 567 LYS A N 1
ATOM 4528 C CA . LYS A 1 567 ? 24.997 45.512 2.008 1.00 83.69 567 LYS A CA 1
ATOM 4529 C C . LYS A 1 567 ? 24.379 46.912 1.867 1.00 83.69 567 LYS A C 1
ATOM 4531 O O . LYS A 1 567 ? 24.192 47.396 0.750 1.00 83.69 567 LYS A O 1
ATOM 4536 N N . LYS A 1 568 ? 24.101 47.591 2.985 1.00 87.38 568 LYS A N 1
ATOM 4537 C CA . LYS A 1 568 ? 23.758 49.026 2.981 1.00 87.38 568 LYS A CA 1
ATOM 4538 C C . LYS A 1 568 ? 24.874 49.834 2.294 1.00 87.38 568 LYS A C 1
ATOM 4540 O O . LYS A 1 568 ? 26.043 49.509 2.476 1.00 87.38 568 LYS A O 1
ATOM 4545 N N . GLY A 1 569 ? 24.511 50.834 1.492 1.00 83.00 569 GLY A N 1
ATOM 4546 C CA . GLY A 1 569 ? 25.435 51.630 0.673 1.00 83.00 569 GLY A CA 1
ATOM 4547 C C . GLY A 1 569 ? 25.865 50.972 -0.648 1.00 83.00 569 GLY A C 1
ATOM 4548 O O . GLY A 1 569 ? 26.608 51.576 -1.415 1.00 83.00 569 GLY A O 1
ATOM 4549 N N . THR A 1 570 ? 25.411 49.748 -0.959 1.00 88.69 570 THR A N 1
ATOM 4550 C CA . THR A 1 570 ? 25.708 49.130 -2.266 1.00 88.69 570 THR A CA 1
ATOM 4551 C C . THR A 1 570 ? 24.936 49.857 -3.368 1.00 88.69 570 THR A C 1
ATOM 4553 O O . THR A 1 570 ? 23.709 49.945 -3.294 1.00 88.69 570 THR A O 1
ATOM 4556 N N . LYS A 1 571 ? 25.626 50.327 -4.414 1.00 89.19 571 LYS A N 1
ATOM 4557 C CA . LYS A 1 571 ? 24.983 50.826 -5.639 1.00 89.19 571 LYS A CA 1
ATOM 4558 C C . LYS A 1 571 ? 24.557 49.659 -6.533 1.00 89.19 571 LYS A C 1
ATOM 4560 O O . LYS A 1 571 ? 25.305 48.696 -6.709 1.00 89.19 571 LYS A O 1
ATOM 4565 N N . VAL A 1 572 ? 23.347 49.742 -7.069 1.00 90.69 572 VAL A N 1
ATOM 4566 C CA . VAL A 1 572 ? 22.648 48.666 -7.781 1.00 90.69 572 VAL A CA 1
ATOM 4567 C C . VAL A 1 572 ? 21.818 49.218 -8.939 1.00 90.69 572 VAL A C 1
ATOM 4569 O O . VAL A 1 572 ? 21.555 50.419 -9.017 1.00 90.69 572 VAL A O 1
ATOM 4572 N N . GLU A 1 573 ? 21.359 48.327 -9.810 1.00 91.12 573 GLU A N 1
ATOM 4573 C CA . GLU A 1 573 ? 20.355 48.617 -10.832 1.00 91.12 573 GLU A CA 1
ATOM 4574 C C . GLU A 1 573 ? 19.080 47.817 -10.544 1.00 91.12 573 GLU A C 1
ATOM 4576 O O . GLU A 1 573 ? 19.144 46.619 -10.253 1.00 91.12 573 GLU A O 1
ATOM 4581 N N . VAL A 1 574 ? 17.919 48.465 -10.639 1.00 89.12 574 VAL A N 1
ATOM 4582 C CA . VAL A 1 574 ? 16.606 47.870 -10.344 1.00 89.12 574 VAL A CA 1
ATOM 4583 C C . VAL A 1 574 ? 15.731 47.870 -11.593 1.00 89.12 574 VAL A C 1
ATOM 4585 O O . VAL A 1 574 ? 15.544 48.911 -12.219 1.00 89.12 574 VAL A O 1
ATOM 4588 N N . PHE A 1 575 ? 15.178 46.717 -11.958 1.00 88.56 575 PHE A N 1
ATOM 4589 C CA . PHE A 1 575 ? 14.308 46.590 -13.126 1.00 88.56 575 PHE A CA 1
ATOM 4590 C C . PHE A 1 575 ? 12.901 47.132 -12.856 1.00 88.56 575 PHE A C 1
ATOM 4592 O O . PHE A 1 575 ? 12.252 46.726 -11.889 1.00 88.56 575 PHE A O 1
ATOM 4599 N N . LYS A 1 576 ? 12.402 47.985 -13.755 1.00 82.69 576 LYS A N 1
ATOM 4600 C CA . LYS A 1 576 ? 11.015 48.457 -13.794 1.00 82.69 576 LYS A CA 1
ATOM 4601 C C . LYS A 1 576 ? 10.363 48.092 -15.122 1.00 82.69 576 LYS A C 1
ATOM 4603 O O . LYS A 1 576 ? 10.905 48.347 -16.193 1.00 82.69 576 LYS A O 1
ATOM 4608 N N . ASN A 1 577 ? 9.157 47.533 -15.036 1.00 73.44 577 ASN A N 1
ATOM 4609 C CA . ASN A 1 577 ? 8.348 47.126 -16.189 1.00 73.44 577 ASN A CA 1
ATOM 4610 C C . ASN A 1 577 ? 7.300 48.190 -16.588 1.00 73.44 577 ASN A C 1
ATOM 4612 O O . ASN A 1 577 ? 6.298 47.870 -17.218 1.00 73.44 577 ASN A O 1
ATOM 4616 N N . THR A 1 578 ? 7.491 49.441 -16.159 1.00 63.03 578 THR A N 1
ATOM 4617 C CA . THR A 1 578 ? 6.571 50.565 -16.404 1.00 63.03 578 THR A CA 1
ATOM 4618 C C . THR A 1 578 ? 6.777 51.219 -17.770 1.00 63.03 578 THR A C 1
ATOM 4620 O O . THR A 1 578 ? 5.850 51.815 -18.305 1.00 63.03 578 THR A O 1
ATOM 4623 N N . GLU A 1 579 ? 7.974 51.097 -18.350 1.00 59.44 579 GLU A N 1
ATOM 4624 C CA . GLU A 1 579 ? 8.294 51.593 -19.691 1.00 59.44 579 GLU A CA 1
ATOM 4625 C C . GLU A 1 579 ? 8.207 50.442 -20.708 1.00 59.44 579 GLU A C 1
ATOM 4627 O O . GLU A 1 579 ? 9.131 49.644 -20.892 1.00 59.44 579 GLU A O 1
ATOM 4632 N N . VAL A 1 580 ? 7.038 50.333 -21.339 1.00 52.81 580 VAL A N 1
ATOM 4633 C CA . VAL A 1 580 ? 6.709 49.330 -22.364 1.00 52.81 580 VAL A CA 1
ATOM 4634 C C . VAL A 1 580 ? 7.521 49.595 -23.650 1.00 52.81 580 VAL A C 1
ATOM 4636 O O . VAL A 1 580 ? 7.698 50.762 -24.001 1.00 52.81 580 VAL A O 1
ATOM 4639 N N . PRO A 1 581 ? 7.990 48.564 -24.392 1.00 52.91 581 PRO A N 1
ATOM 4640 C CA . PRO A 1 581 ? 7.733 47.129 -24.190 1.00 52.91 581 PRO A CA 1
ATOM 4641 C C . PRO A 1 581 ? 8.886 46.322 -23.576 1.00 52.91 581 PRO A C 1
ATOM 4643 O O . PRO A 1 581 ? 8.689 45.148 -23.272 1.00 52.91 581 PRO A O 1
ATOM 4646 N N . SER A 1 582 ? 10.077 46.906 -23.417 1.00 61.84 582 SER A N 1
ATOM 4647 C CA . SER A 1 582 ? 11.287 46.166 -23.006 1.00 61.84 582 SER A CA 1
ATOM 4648 C C . SER A 1 582 ? 11.661 46.317 -21.521 1.00 61.84 582 SER A C 1
ATOM 4650 O O . SER A 1 582 ? 12.515 45.570 -21.037 1.00 61.84 582 SER A O 1
ATOM 4652 N N . GLY A 1 583 ? 11.044 47.261 -20.799 1.00 76.75 583 GLY A N 1
ATOM 4653 C CA . GLY A 1 583 ? 11.419 47.632 -19.432 1.00 76.75 583 GLY A CA 1
ATOM 4654 C C . GLY A 1 583 ? 12.770 48.354 -19.338 1.00 76.75 583 GLY A C 1
ATOM 4655 O O . GLY A 1 583 ? 13.540 48.422 -20.302 1.00 76.75 583 GLY A O 1
ATOM 4656 N N . SER A 1 584 ? 13.064 48.907 -18.160 1.00 86.38 584 SER A N 1
ATOM 4657 C CA . SER A 1 584 ? 14.259 49.725 -17.921 1.00 86.38 584 SER A CA 1
ATOM 4658 C C . SER A 1 584 ? 14.906 49.466 -16.558 1.00 86.38 584 SER A C 1
ATOM 4660 O O . SER A 1 584 ? 14.247 49.097 -15.585 1.00 86.38 584 SER A O 1
ATOM 4662 N N . TRP A 1 585 ? 16.230 49.624 -16.490 1.00 89.56 585 TRP A N 1
ATOM 4663 C CA . TRP A 1 585 ? 17.046 49.385 -15.295 1.00 89.56 585 TRP A CA 1
ATOM 4664 C C . TRP A 1 585 ? 17.478 50.706 -14.657 1.00 89.56 585 TRP A C 1
ATOM 4666 O O . TRP A 1 585 ? 18.302 51.434 -15.207 1.00 89.56 585 TRP A O 1
ATOM 4676 N N . TRP A 1 586 ? 16.929 51.008 -13.485 1.00 88.69 586 TRP A N 1
ATOM 4677 C CA . TRP A 1 586 ? 17.091 52.277 -12.778 1.00 88.69 586 TRP A CA 1
ATOM 4678 C C . TRP A 1 586 ? 18.232 52.206 -11.766 1.00 88.69 586 TRP A C 1
ATOM 4680 O O . TRP A 1 586 ? 18.282 51.290 -10.943 1.00 88.69 586 TRP A O 1
ATOM 4690 N N . CYS A 1 587 ? 19.137 53.184 -11.799 1.00 87.31 587 CYS A N 1
ATOM 4691 C CA . CYS A 1 587 ? 20.255 53.265 -10.860 1.00 87.31 587 CYS A CA 1
ATOM 4692 C C . CYS A 1 587 ? 19.767 53.649 -9.451 1.00 87.31 587 CYS A C 1
ATOM 4694 O O . CYS A 1 587 ? 18.999 54.600 -9.286 1.00 87.31 587 CYS A O 1
ATOM 4696 N N . GLY A 1 588 ? 20.238 52.941 -8.423 1.00 88.25 588 GLY A N 1
ATOM 4697 C CA . GLY A 1 588 ? 19.837 53.169 -7.033 1.00 88.25 588 GLY A CA 1
ATOM 4698 C C . GLY A 1 588 ? 20.865 52.697 -6.004 1.00 88.25 588 GLY A C 1
ATOM 4699 O O . GLY A 1 588 ? 21.869 52.068 -6.338 1.00 88.25 588 GLY A O 1
ATOM 4700 N N . GLU A 1 589 ? 20.611 52.993 -4.732 1.00 89.94 589 GLU A N 1
ATOM 4701 C CA . GLU A 1 589 ? 21.456 52.606 -3.597 1.00 89.94 589 GLU A CA 1
ATOM 4702 C C . GLU A 1 589 ? 20.651 51.855 -2.527 1.00 89.94 589 GLU A C 1
ATOM 4704 O O . GLU A 1 589 ? 19.557 52.276 -2.140 1.00 89.94 589 GLU A O 1
ATOM 4709 N N . ILE A 1 590 ? 21.204 50.747 -2.024 1.00 90.94 590 ILE A N 1
ATOM 4710 C CA . ILE A 1 590 ? 20.613 49.958 -0.938 1.00 90.94 590 ILE A CA 1
ATOM 4711 C C . ILE A 1 590 ? 20.670 50.733 0.388 1.00 90.94 590 ILE A C 1
ATOM 4713 O O . ILE A 1 590 ? 21.732 50.865 0.996 1.00 90.94 590 ILE A O 1
ATOM 4717 N N . ILE A 1 591 ? 19.516 51.158 0.902 1.00 89.25 591 ILE A N 1
ATOM 4718 C CA . ILE A 1 591 ? 19.397 51.850 2.198 1.00 89.25 591 ILE A CA 1
ATOM 4719 C C . ILE A 1 591 ? 19.243 50.852 3.354 1.00 89.25 591 ILE A C 1
ATOM 4721 O O . ILE A 1 591 ? 19.806 51.049 4.434 1.00 89.25 591 ILE A O 1
ATOM 4725 N N . SER A 1 592 ? 18.507 49.763 3.128 1.00 86.31 592 SER A N 1
ATOM 4726 C CA . SER A 1 592 ? 18.352 48.634 4.055 1.00 86.31 592 SER A CA 1
ATOM 4727 C C . SER A 1 592 ? 17.820 47.398 3.319 1.00 86.31 592 SER A C 1
ATOM 4729 O O . SER A 1 592 ? 17.385 47.487 2.170 1.00 86.31 592 SER A O 1
ATOM 4731 N N . GLY A 1 593 ? 17.834 46.228 3.960 1.00 85.38 593 GLY A N 1
ATOM 4732 C CA . GLY A 1 593 ? 17.165 45.036 3.436 1.00 85.38 593 GLY A CA 1
ATOM 4733 C C . GLY A 1 593 ? 17.481 43.768 4.216 1.00 85.38 593 GLY A C 1
ATOM 4734 O O . GLY A 1 593 ? 18.493 43.686 4.907 1.00 85.38 593 GLY A O 1
ATOM 4735 N N . ASN A 1 594 ? 16.611 42.767 4.094 1.00 78.38 594 ASN A N 1
ATOM 4736 C CA . ASN A 1 594 ? 16.668 41.526 4.878 1.00 78.38 594 ASN A CA 1
ATOM 4737 C C . ASN A 1 594 ? 17.251 40.327 4.103 1.00 78.38 594 ASN A C 1
ATOM 4739 O O . ASN A 1 594 ? 17.019 39.181 4.469 1.00 78.38 594 ASN A O 1
ATOM 4743 N N . GLY A 1 595 ? 17.974 40.585 3.007 1.00 73.56 595 GLY A N 1
ATOM 4744 C CA . GLY A 1 595 ? 18.445 39.569 2.056 1.00 73.56 595 GLY A CA 1
ATOM 4745 C C . GLY A 1 595 ? 17.495 39.329 0.879 1.00 73.56 595 GLY A C 1
ATOM 4746 O O . GLY A 1 595 ? 17.915 38.809 -0.155 1.00 73.56 595 GLY A O 1
ATOM 4747 N N . HIS A 1 596 ? 16.224 39.719 1.013 1.00 74.50 596 HIS A N 1
ATOM 4748 C CA . HIS A 1 596 ? 15.146 39.197 0.168 1.00 74.50 596 HIS A CA 1
ATOM 4749 C C . HIS A 1 596 ? 14.213 40.283 -0.370 1.00 74.50 596 HIS A C 1
ATOM 4751 O O . HIS A 1 596 ? 13.824 40.240 -1.537 1.00 74.50 596 HIS A O 1
ATOM 4757 N N . ASN A 1 597 ? 13.935 41.298 0.446 1.00 84.25 597 ASN A N 1
ATOM 4758 C CA . ASN A 1 597 ? 13.477 42.609 0.006 1.00 84.25 597 ASN A CA 1
ATOM 4759 C C . ASN A 1 597 ? 14.464 43.672 0.498 1.00 84.25 597 ASN A C 1
ATOM 4761 O O . ASN A 1 597 ? 15.070 43.526 1.565 1.00 84.25 597 ASN A O 1
ATOM 4765 N N . TYR A 1 598 ? 14.601 44.735 -0.283 1.00 88.25 598 TYR A N 1
ATOM 4766 C CA . TYR A 1 598 ? 15.517 45.842 -0.054 1.00 88.25 598 TYR A CA 1
ATOM 4767 C C . TYR A 1 598 ? 14.784 47.169 -0.224 1.00 88.25 598 TYR A C 1
ATOM 4769 O O . TYR A 1 598 ? 13.956 47.303 -1.120 1.00 88.25 598 TYR A O 1
ATOM 4777 N N . HIS A 1 599 ? 15.100 48.146 0.620 1.00 89.12 599 HIS A N 1
ATOM 4778 C CA . HIS A 1 599 ? 14.705 49.533 0.405 1.00 89.12 599 HIS A CA 1
ATOM 4779 C C . HIS A 1 599 ? 15.804 50.220 -0.397 1.00 89.12 599 HIS A C 1
ATOM 4781 O O . HIS A 1 599 ? 16.955 50.272 0.047 1.00 89.12 599 HIS A O 1
ATOM 4787 N N . VAL A 1 600 ? 15.451 50.717 -1.578 1.00 89.12 600 VAL A N 1
ATOM 4788 C CA . VAL A 1 600 ? 16.383 51.320 -2.534 1.00 89.12 600 VAL A CA 1
ATOM 4789 C C . VAL A 1 600 ? 15.983 52.766 -2.777 1.00 89.12 600 VAL A C 1
ATOM 4791 O O . VAL A 1 600 ? 14.822 53.040 -3.071 1.00 89.12 600 VAL A O 1
ATOM 4794 N N . ARG A 1 601 ? 16.942 53.685 -2.642 1.00 89.00 601 ARG A N 1
ATOM 4795 C CA . ARG A 1 601 ? 16.791 55.089 -3.048 1.00 89.00 601 ARG A CA 1
ATOM 4796 C C . ARG A 1 601 ? 17.271 55.225 -4.489 1.00 89.00 601 ARG A C 1
ATOM 4798 O O . ARG A 1 601 ? 18.388 54.797 -4.778 1.00 89.00 601 ARG A O 1
ATOM 4805 N N . TYR A 1 602 ? 16.470 55.810 -5.372 1.00 85.81 602 TYR A N 1
ATOM 4806 C CA . TYR A 1 602 ? 16.887 56.031 -6.760 1.00 85.81 602 TYR A CA 1
ATOM 4807 C C . TYR A 1 602 ? 17.834 57.224 -6.906 1.00 85.81 602 TYR A C 1
ATOM 4809 O O . TYR A 1 602 ? 17.784 58.179 -6.132 1.00 85.81 602 TYR A O 1
ATOM 4817 N N . LEU A 1 603 ? 18.709 57.150 -7.909 1.00 74.50 603 LEU A N 1
ATOM 4818 C CA . LEU A 1 603 ? 19.685 58.185 -8.255 1.00 74.50 603 LEU A CA 1
ATOM 4819 C C . LEU A 1 603 ? 19.130 59.076 -9.380 1.00 74.50 603 LEU A C 1
ATOM 4821 O O . LEU A 1 603 ? 19.624 59.066 -10.506 1.00 74.50 603 LEU A O 1
ATOM 4825 N N . THR A 1 604 ? 18.064 59.810 -9.061 1.00 62.78 604 THR A N 1
ATOM 4826 C CA . THR A 1 604 ? 17.397 60.793 -9.933 1.00 62.78 604 THR A CA 1
ATOM 4827 C C . THR A 1 604 ? 17.674 62.231 -9.472 1.00 62.78 604 THR A C 1
ATOM 4829 O O . THR A 1 604 ? 18.230 62.445 -8.395 1.00 62.78 604 THR A O 1
ATOM 4832 N N . PHE A 1 605 ? 17.309 63.219 -10.297 1.00 52.38 605 PHE A N 1
ATOM 4833 C CA . PHE A 1 605 ? 17.507 64.652 -10.026 1.00 52.38 605 PHE A CA 1
ATOM 4834 C C . PHE A 1 605 ? 16.828 65.135 -8.713 1.00 52.38 605 PHE A C 1
ATOM 4836 O O . PHE A 1 605 ? 15.910 64.468 -8.228 1.00 52.38 605 PHE A O 1
ATOM 4843 N N . PRO A 1 606 ? 17.299 66.246 -8.100 1.00 47.91 606 PRO A N 1
ATOM 4844 C CA . PRO A 1 606 ? 17.396 66.345 -6.634 1.00 47.91 606 PRO A CA 1
ATOM 4845 C C . PRO A 1 606 ? 16.108 66.336 -5.797 1.00 47.91 606 PRO A C 1
ATOM 4847 O O . PRO A 1 606 ? 16.161 65.897 -4.648 1.00 47.91 606 PRO A O 1
ATOM 4850 N N . ASP A 1 607 ? 14.977 66.821 -6.314 1.00 49.88 607 ASP A N 1
ATOM 4851 C CA . ASP A 1 607 ? 13.901 67.329 -5.444 1.00 49.88 607 ASP A CA 1
ATOM 4852 C C . ASP A 1 607 ? 12.979 66.271 -4.809 1.00 49.88 607 ASP A C 1
ATOM 4854 O O . ASP A 1 607 ? 12.298 66.571 -3.829 1.00 49.88 607 ASP A O 1
ATOM 4858 N N . VAL A 1 608 ? 12.959 65.020 -5.296 1.00 50.94 608 VAL A N 1
ATOM 4859 C CA . VAL A 1 608 ? 12.193 63.928 -4.653 1.00 50.94 608 VAL A CA 1
ATOM 4860 C C . VAL A 1 608 ? 12.978 62.614 -4.643 1.00 50.94 608 VAL A C 1
ATOM 4862 O O . VAL A 1 608 ? 12.888 61.786 -5.552 1.00 50.94 608 VAL A O 1
ATOM 4865 N N . ALA A 1 609 ? 13.716 62.377 -3.556 1.00 56.72 609 ALA A N 1
ATOM 4866 C CA . ALA A 1 609 ? 14.455 61.137 -3.316 1.00 56.72 609 ALA A CA 1
ATOM 4867 C C . ALA A 1 609 ? 13.522 59.955 -2.968 1.00 56.72 609 ALA A C 1
ATOM 4869 O O . ALA A 1 609 ? 13.428 59.531 -1.814 1.00 56.72 609 ALA A O 1
ATOM 4870 N N . SER A 1 610 ? 12.829 59.412 -3.972 1.00 68.06 610 SER A N 1
ATOM 4871 C CA . SER A 1 610 ? 11.937 58.258 -3.800 1.00 68.06 610 SER A CA 1
ATOM 4872 C C . SER A 1 610 ? 12.685 57.013 -3.289 1.00 68.06 610 SER A C 1
ATOM 4874 O O . SER A 1 610 ? 13.746 56.637 -3.797 1.00 68.06 610 SER A O 1
ATOM 4876 N N . VAL A 1 611 ? 12.121 56.375 -2.255 1.00 82.25 611 VAL A N 1
ATOM 4877 C CA . VAL A 1 611 ? 12.631 55.134 -1.651 1.00 82.25 611 VAL A CA 1
ATOM 4878 C C . VAL A 1 611 ? 11.587 54.036 -1.818 1.00 82.25 611 VAL A C 1
ATOM 4880 O O . VAL A 1 611 ? 10.490 54.126 -1.273 1.00 82.25 611 VAL A O 1
ATOM 4883 N N . GLU A 1 612 ? 11.937 52.979 -2.542 1.00 86.06 612 GLU A N 1
ATOM 4884 C CA . GLU A 1 612 ? 11.022 51.893 -2.905 1.00 86.06 612 GLU A CA 1
ATOM 4885 C C . GLU A 1 612 ? 11.455 50.570 -2.263 1.00 86.06 612 GLU A C 1
ATOM 4887 O O . GLU A 1 612 ? 12.649 50.275 -2.159 1.00 86.06 612 GLU A O 1
ATOM 4892 N N . ARG A 1 613 ? 10.488 49.751 -1.829 1.00 89.69 613 ARG A N 1
ATOM 4893 C CA . ARG A 1 613 ? 10.742 48.394 -1.329 1.00 89.69 613 ARG A CA 1
ATOM 4894 C C . ARG A 1 613 ? 10.673 47.399 -2.487 1.00 89.69 613 ARG A C 1
ATOM 4896 O O . ARG A 1 613 ? 9.588 47.001 -2.895 1.00 89.69 613 ARG A O 1
ATOM 4903 N N . VAL A 1 614 ? 11.829 46.942 -2.952 1.00 87.12 614 VAL A N 1
ATOM 4904 C CA . VAL A 1 614 ? 11.970 46.066 -4.124 1.00 87.12 614 VAL A CA 1
ATOM 4905 C C . VAL A 1 614 ? 12.536 44.691 -3.758 1.00 87.12 614 VAL A C 1
ATOM 4907 O O . VAL A 1 614 ? 13.328 44.537 -2.824 1.00 87.12 614 VAL A O 1
ATOM 4910 N N . SER A 1 615 ? 12.106 43.652 -4.476 1.00 87.44 615 SER A N 1
ATOM 4911 C CA . SER A 1 615 ? 12.547 42.272 -4.225 1.00 87.44 615 SER A CA 1
ATOM 4912 C C . SER A 1 615 ? 13.957 42.025 -4.763 1.00 87.44 615 SER A C 1
ATOM 4914 O O . SER A 1 615 ? 14.291 42.489 -5.851 1.00 87.44 615 SER A O 1
ATOM 4916 N N . ARG A 1 616 ? 14.762 41.198 -4.075 1.00 84.62 616 ARG A N 1
ATOM 4917 C CA . ARG A 1 616 ? 16.126 40.802 -4.492 1.00 84.62 616 ARG A CA 1
ATOM 4918 C C . ARG A 1 616 ? 16.202 40.310 -5.944 1.00 84.62 616 ARG A C 1
ATOM 4920 O O . ARG A 1 616 ? 17.251 40.475 -6.559 1.00 84.62 616 ARG A O 1
ATOM 4927 N N . LYS A 1 617 ? 15.124 39.730 -6.488 1.00 83.31 617 LYS A N 1
ATOM 4928 C CA . LYS A 1 617 ? 15.043 39.244 -7.880 1.00 83.31 617 LYS A CA 1
ATOM 4929 C C . LYS A 1 617 ? 15.025 40.358 -8.937 1.00 83.31 617 LYS A C 1
ATOM 4931 O O . LYS A 1 617 ? 15.437 40.105 -10.060 1.00 83.31 617 LYS A O 1
ATOM 4936 N N . ALA A 1 618 ? 14.577 41.565 -8.589 1.00 87.25 618 ALA A N 1
ATOM 4937 C CA . ALA A 1 618 ? 14.519 42.715 -9.496 1.00 87.25 618 ALA A CA 1
ATOM 4938 C C . ALA A 1 618 ? 15.806 43.563 -9.485 1.00 87.25 618 ALA A C 1
ATOM 4940 O O . ALA A 1 618 ? 15.853 44.600 -10.134 1.00 87.25 618 ALA A O 1
ATOM 4941 N N . ILE A 1 619 ? 16.835 43.152 -8.732 1.00 87.81 619 ILE A N 1
ATOM 4942 C CA . ILE A 1 619 ? 18.036 43.952 -8.459 1.00 87.81 619 ILE A CA 1
ATOM 4943 C C . ILE A 1 619 ? 19.282 43.230 -8.993 1.00 87.81 619 ILE A C 1
ATOM 4945 O O . ILE A 1 619 ? 19.575 42.100 -8.582 1.00 87.81 619 ILE A O 1
ATOM 4949 N N . ARG A 1 620 ? 20.064 43.902 -9.840 1.00 89.62 620 ARG A N 1
ATOM 4950 C CA . ARG A 1 620 ? 21.426 43.495 -10.234 1.00 89.62 620 ARG A CA 1
ATOM 4951 C C . ARG A 1 620 ? 22.460 44.487 -9.664 1.00 89.62 620 ARG A C 1
ATOM 4953 O O . ARG A 1 620 ? 22.075 45.584 -9.261 1.00 89.62 620 ARG A O 1
ATOM 4960 N N . PRO A 1 621 ? 23.754 44.130 -9.551 1.00 86.31 621 PRO A N 1
ATOM 4961 C CA . PRO A 1 621 ? 24.805 45.116 -9.278 1.00 86.31 621 PRO A CA 1
ATOM 4962 C C . PRO A 1 621 ? 24.827 46.217 -10.357 1.00 86.31 621 PRO A C 1
ATOM 4964 O O . PRO A 1 621 ? 24.145 46.097 -11.373 1.00 86.31 621 PRO A O 1
ATOM 4967 N N . LEU A 1 622 ? 25.653 47.253 -10.197 1.00 82.44 622 LEU A N 1
ATOM 4968 C CA . LEU A 1 622 ? 26.055 48.050 -11.364 1.00 82.44 622 LEU A CA 1
ATOM 4969 C C . LEU A 1 622 ? 26.800 47.151 -12.366 1.00 82.44 622 LEU A C 1
ATOM 4971 O O . LEU A 1 622 ? 27.649 46.350 -11.959 1.00 82.44 622 LEU A O 1
ATOM 4975 N N . ALA A 1 623 ? 26.484 47.267 -13.657 1.00 77.94 623 ALA A N 1
ATOM 4976 C CA . ALA A 1 623 ? 27.204 46.520 -14.688 1.00 77.94 623 ALA A CA 1
ATOM 4977 C C . ALA A 1 623 ? 28.652 47.036 -14.838 1.00 77.94 623 ALA A C 1
ATOM 4979 O O . ALA A 1 623 ? 28.857 48.254 -14.855 1.00 77.94 623 ALA A O 1
ATOM 4980 N N . PRO A 1 624 ? 29.664 46.153 -14.954 1.00 71.50 624 PRO A N 1
ATOM 4981 C CA . PRO A 1 624 ? 31.039 46.567 -15.207 1.00 71.50 624 PRO A CA 1
ATOM 4982 C C . PRO A 1 624 ? 31.157 47.246 -16.584 1.00 71.50 624 PRO A C 1
ATOM 4984 O O . PRO A 1 624 ? 30.430 46.866 -17.509 1.00 71.50 624 PRO A O 1
ATOM 4987 N N . PRO A 1 625 ? 32.081 48.211 -16.767 1.00 62.12 625 PRO A N 1
ATOM 4988 C CA . PRO A 1 625 ? 32.313 48.846 -18.064 1.00 62.12 625 PRO A CA 1
ATOM 4989 C C . PRO A 1 625 ? 32.698 47.809 -19.131 1.00 62.12 625 PRO A C 1
ATOM 4991 O O . PRO A 1 625 ? 33.804 47.273 -19.132 1.00 62.12 625 PRO A O 1
ATOM 4994 N N . GLY A 1 626 ? 31.763 47.492 -20.029 1.00 58.81 626 GLY A N 1
ATOM 4995 C CA . GLY A 1 626 ? 31.963 46.497 -21.080 1.00 58.81 626 GLY A CA 1
ATOM 4996 C C . GLY A 1 626 ? 32.685 47.083 -22.292 1.00 58.81 626 GLY A C 1
ATOM 4997 O O . GLY A 1 626 ? 32.163 47.989 -22.941 1.00 58.81 626 GLY A O 1
ATOM 4998 N N . SER A 1 627 ? 33.845 46.529 -22.638 1.00 51.19 627 SER A N 1
ATOM 4999 C CA . SER A 1 627 ? 34.650 46.911 -23.803 1.00 51.19 627 SER A CA 1
ATOM 5000 C C . SER A 1 627 ? 33.985 46.520 -25.135 1.00 51.19 627 SER A C 1
ATOM 5002 O O . SER A 1 627 ? 34.271 45.485 -25.729 1.00 51.19 627 SER A O 1
ATOM 5004 N N . SER A 1 628 ? 33.101 47.386 -25.638 1.00 55.59 628 SER A N 1
ATOM 5005 C CA . SER A 1 628 ? 32.570 47.344 -27.010 1.00 55.59 628 SER A CA 1
ATOM 5006 C C . SER A 1 628 ? 32.768 48.707 -27.673 1.00 55.59 628 SER A C 1
ATOM 5008 O O . SER A 1 628 ? 31.846 49.514 -27.770 1.00 55.59 628 SER A O 1
ATOM 5010 N N . GLU A 1 629 ? 33.997 48.966 -28.114 1.00 58.28 629 GLU A N 1
ATOM 5011 C CA . GLU A 1 629 ? 34.424 50.256 -28.675 1.00 58.28 629 GLU A CA 1
ATOM 5012 C C . GLU A 1 629 ? 33.719 50.625 -29.991 1.00 58.28 629 GLU A C 1
ATOM 5014 O O . GLU A 1 629 ? 33.516 51.813 -30.259 1.00 58.28 629 GLU A O 1
ATOM 5019 N N . ASN A 1 630 ? 33.338 49.605 -30.769 1.00 70.88 630 ASN A N 1
ATOM 5020 C CA . ASN A 1 630 ? 32.753 49.709 -32.102 1.00 70.88 630 ASN A CA 1
ATOM 5021 C C . ASN A 1 630 ? 31.373 49.031 -32.123 1.00 70.88 630 ASN A C 1
ATOM 5023 O O . ASN A 1 630 ? 31.252 47.831 -31.852 1.00 70.88 630 ASN A O 1
ATOM 5027 N N . TRP A 1 631 ? 30.338 49.792 -32.475 1.00 80.06 631 TRP A N 1
ATOM 5028 C CA . TRP A 1 631 ? 28.988 49.289 -32.745 1.00 80.06 631 TRP A CA 1
ATOM 5029 C C . TRP A 1 631 ? 28.659 49.443 -34.228 1.00 80.06 631 TRP A C 1
ATOM 5031 O O . TRP A 1 631 ? 29.119 50.394 -34.858 1.00 80.06 631 TRP A O 1
ATOM 5041 N N . VAL A 1 632 ? 27.859 48.531 -34.776 1.00 84.50 632 VAL A N 1
ATOM 5042 C CA . VAL A 1 632 ? 27.405 48.563 -36.178 1.00 84.50 632 VAL A CA 1
ATOM 5043 C C . VAL A 1 632 ? 25.876 48.643 -36.265 1.00 84.50 632 VAL A C 1
ATOM 5045 O O . VAL A 1 632 ? 25.197 48.255 -35.314 1.00 84.50 632 VAL A O 1
ATOM 5048 N N . PRO A 1 633 ? 25.301 49.132 -37.381 1.00 85.75 633 PRO A N 1
ATOM 5049 C CA . PRO A 1 633 ? 23.858 49.078 -37.595 1.00 85.75 633 PRO A CA 1
ATOM 5050 C C . PRO A 1 633 ? 23.310 47.648 -37.458 1.00 85.75 633 PRO A C 1
ATOM 5052 O O . PRO A 1 633 ? 23.887 46.708 -38.003 1.00 85.75 633 PRO A O 1
ATOM 5055 N N . GLY A 1 634 ? 22.212 47.491 -36.719 1.00 80.50 634 GLY A N 1
ATOM 5056 C CA . GLY A 1 634 ? 21.622 46.203 -36.340 1.00 80.50 634 GLY A CA 1
ATOM 5057 C C . GLY A 1 634 ? 22.156 45.597 -35.032 1.00 80.50 634 GLY A C 1
ATOM 5058 O O . GLY A 1 634 ? 21.597 44.607 -34.563 1.00 80.50 634 GLY A O 1
ATOM 5059 N N . ASP A 1 635 ? 23.193 46.169 -34.402 1.00 86.75 635 ASP A N 1
ATOM 5060 C CA . ASP A 1 635 ? 23.584 45.766 -33.043 1.00 86.75 635 ASP A CA 1
ATOM 5061 C C . ASP A 1 635 ? 22.489 46.121 -32.022 1.00 86.75 635 ASP A C 1
ATOM 5063 O O . ASP A 1 635 ? 21.910 47.208 -32.058 1.00 86.75 635 ASP A O 1
ATOM 5067 N N . ILE A 1 636 ? 22.275 45.238 -31.041 1.00 86.31 636 ILE A N 1
ATOM 5068 C CA . ILE A 1 636 ? 21.416 45.499 -29.877 1.00 86.31 636 ILE A CA 1
ATOM 5069 C C . ILE A 1 636 ? 22.288 45.842 -28.662 1.00 86.31 636 ILE A C 1
ATOM 5071 O O . ILE A 1 636 ? 23.161 45.060 -28.274 1.00 86.31 636 ILE A O 1
ATOM 5075 N N . ALA A 1 637 ? 22.007 46.981 -28.031 1.00 87.44 637 ALA A N 1
ATOM 5076 C CA . ALA A 1 637 ? 22.735 47.528 -26.887 1.00 87.44 637 ALA A CA 1
ATOM 5077 C C . ALA A 1 637 ? 21.801 47.837 -25.702 1.00 87.44 637 ALA A C 1
ATOM 5079 O O . ALA A 1 637 ? 20.581 47.933 -25.859 1.00 87.44 637 ALA A O 1
ATOM 5080 N N . GLU A 1 638 ? 22.376 48.041 -24.513 1.00 88.94 638 GLU A N 1
ATOM 5081 C CA . GLU A 1 638 ? 21.716 48.838 -23.471 1.00 88.94 638 GLU A CA 1
ATOM 5082 C C . GLU A 1 638 ? 22.139 50.309 -23.638 1.00 88.94 638 GLU A C 1
ATOM 5084 O O . GLU A 1 638 ? 23.334 50.609 -23.681 1.00 88.94 638 GLU A O 1
ATOM 5089 N N . VAL A 1 639 ? 21.165 51.218 -23.731 1.00 88.62 639 VAL A N 1
ATOM 5090 C CA . VAL A 1 639 ? 21.350 52.673 -23.843 1.00 88.62 639 VAL A CA 1
ATOM 5091 C C . VAL A 1 639 ? 20.913 53.374 -22.559 1.00 88.62 639 VAL A C 1
ATOM 5093 O O . VAL A 1 639 ? 19.892 53.004 -21.981 1.00 88.62 639 VAL A O 1
ATOM 5096 N N . PHE A 1 640 ? 21.663 54.378 -22.107 1.00 85.94 640 PHE A N 1
ATOM 5097 C CA . PHE A 1 640 ? 21.298 55.193 -20.949 1.00 85.94 640 PHE A CA 1
ATOM 5098 C C . PHE A 1 640 ? 20.434 56.388 -21.370 1.00 85.94 640 PHE A C 1
ATOM 5100 O O . PHE A 1 640 ? 20.892 57.265 -22.105 1.00 85.94 640 PHE A O 1
ATOM 5107 N N . ASP A 1 641 ? 19.196 56.414 -20.880 1.00 81.62 641 ASP A N 1
ATOM 5108 C CA . ASP A 1 641 ? 18.193 57.455 -21.108 1.00 81.62 641 ASP A CA 1
ATOM 5109 C C . ASP A 1 641 ? 17.380 57.699 -19.824 1.00 81.62 641 ASP A C 1
ATOM 5111 O O . ASP A 1 641 ? 17.006 56.751 -19.128 1.00 81.62 641 ASP A O 1
ATOM 5115 N N . ASN A 1 642 ? 17.091 58.967 -19.513 1.00 77.12 642 ASN A N 1
ATOM 5116 C CA . ASN A 1 642 ? 16.267 59.378 -18.366 1.00 77.12 642 ASN A CA 1
ATOM 5117 C C . ASN A 1 642 ? 16.607 58.628 -17.053 1.00 77.12 642 ASN A C 1
ATOM 5119 O O . ASN A 1 642 ? 15.754 58.002 -16.429 1.00 77.12 642 ASN A O 1
ATOM 5123 N N . CYS A 1 643 ? 17.885 58.663 -16.652 1.00 76.38 6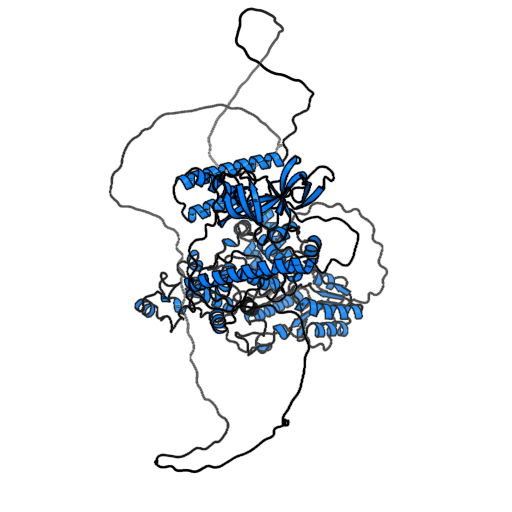43 CYS A N 1
ATOM 5124 C CA . CYS A 1 643 ? 18.429 57.998 -15.452 1.00 76.38 643 CYS A CA 1
ATOM 5125 C C . CYS A 1 643 ? 18.306 56.454 -15.412 1.00 76.38 643 CYS A C 1
ATOM 5127 O O . CYS A 1 643 ? 18.523 55.847 -14.357 1.00 76.38 643 CYS A O 1
ATOM 5129 N N . SER A 1 644 ? 18.017 55.801 -16.542 1.00 85.31 644 SER A N 1
ATOM 5130 C CA . SER A 1 644 ? 17.816 54.349 -16.635 1.00 85.31 644 SER A CA 1
ATOM 5131 C C . SER A 1 644 ? 18.492 53.730 -17.867 1.00 85.31 644 SER A C 1
ATOM 5133 O O . SER A 1 644 ? 18.718 54.400 -18.872 1.00 85.31 644 SER A O 1
ATOM 5135 N N . TRP A 1 645 ? 18.814 52.436 -17.809 1.00 89.00 645 TRP A N 1
ATOM 5136 C CA . TRP A 1 645 ? 19.300 51.676 -18.965 1.00 89.00 645 TRP A CA 1
ATOM 5137 C C . TRP A 1 645 ? 18.144 50.945 -19.655 1.00 89.00 645 TRP A C 1
ATOM 5139 O O . TRP A 1 645 ? 17.456 50.128 -19.037 1.00 89.00 645 TRP A O 1
ATOM 5149 N N . LYS A 1 646 ? 17.947 51.229 -20.943 1.00 87.75 646 LYS A N 1
ATOM 5150 C CA . LYS A 1 646 ? 16.868 50.720 -21.806 1.00 87.75 646 LYS A CA 1
ATOM 5151 C C . LYS A 1 646 ? 17.474 49.880 -22.935 1.00 87.75 646 LYS A C 1
ATOM 5153 O O . LYS A 1 646 ? 18.626 50.095 -23.300 1.00 87.75 646 LYS A O 1
ATOM 5158 N N . THR A 1 647 ? 16.745 48.920 -23.509 1.00 88.50 647 THR A N 1
ATOM 5159 C CA . THR A 1 647 ? 17.290 48.116 -24.630 1.00 88.50 647 THR A CA 1
ATOM 5160 C C . THR A 1 647 ? 16.988 48.785 -25.973 1.00 88.50 647 THR A C 1
ATOM 5162 O O . THR A 1 647 ? 15.835 49.136 -26.231 1.00 88.50 647 THR A O 1
ATOM 5165 N N . ALA A 1 648 ? 17.996 48.942 -26.835 1.00 87.38 648 ALA A N 1
ATOM 5166 C CA . ALA A 1 648 ? 17.881 49.637 -28.119 1.00 87.38 648 ALA A CA 1
ATOM 5167 C C . ALA A 1 648 ? 18.612 48.918 -29.265 1.00 87.38 648 ALA A C 1
ATOM 5169 O O . ALA A 1 648 ? 19.578 48.189 -29.038 1.00 87.38 648 ALA A O 1
ATOM 5170 N N . GLU A 1 649 ? 18.159 49.158 -30.493 1.00 89.56 649 GLU A N 1
ATOM 5171 C CA . GLU A 1 649 ? 18.828 48.800 -31.749 1.00 89.56 649 GLU A CA 1
ATOM 5172 C C . GLU A 1 649 ? 19.623 50.005 -32.274 1.00 89.56 649 GLU A C 1
ATOM 5174 O O . GLU A 1 649 ? 19.113 51.128 -32.307 1.00 89.56 649 GLU A O 1
ATOM 5179 N N . VAL A 1 650 ? 20.865 49.785 -32.707 1.00 89.06 650 VAL A N 1
ATOM 5180 C CA . VAL A 1 650 ? 21.684 50.799 -33.386 1.00 89.06 650 VAL A CA 1
ATOM 5181 C C . VAL A 1 650 ? 21.249 50.894 -34.847 1.00 89.06 650 VAL A C 1
ATOM 5183 O O . VAL A 1 650 ? 21.384 49.934 -35.598 1.00 89.06 650 VAL A O 1
ATOM 5186 N N . LEU A 1 651 ? 20.761 52.057 -35.277 1.00 88.12 651 LEU A N 1
ATOM 5187 C CA . LEU A 1 651 ? 20.338 52.301 -36.661 1.00 88.12 651 LEU A CA 1
ATOM 5188 C C . LEU A 1 651 ? 21.460 52.875 -37.531 1.00 88.12 651 LEU A C 1
ATOM 5190 O O . LEU A 1 651 ? 21.564 52.544 -38.711 1.00 88.12 651 LEU A O 1
ATOM 5194 N N . LYS A 1 652 ? 22.295 53.763 -36.976 1.00 86.00 652 LYS A N 1
ATOM 5195 C CA . LYS A 1 652 ? 23.352 54.453 -37.731 1.00 86.00 652 LYS A CA 1
ATOM 5196 C C . LYS A 1 652 ? 24.516 54.869 -36.835 1.00 86.00 652 LYS A C 1
ATOM 5198 O O . LYS A 1 652 ? 24.315 55.272 -35.693 1.00 86.00 652 LYS A O 1
ATOM 5203 N N . VAL A 1 653 ? 25.727 54.825 -37.385 1.00 84.75 653 VAL A N 1
ATOM 5204 C CA . VAL A 1 653 ? 26.967 55.282 -36.737 1.00 84.75 653 VAL A CA 1
ATOM 5205 C C . VAL A 1 653 ? 27.394 56.608 -37.362 1.00 84.75 653 VAL A C 1
ATOM 5207 O O . VAL A 1 653 ? 27.463 56.712 -38.587 1.00 84.75 653 VAL A O 1
ATOM 5210 N N . MET A 1 654 ? 27.668 57.625 -36.544 1.00 76.81 654 MET A N 1
ATOM 5211 C CA . MET A 1 654 ? 28.076 58.964 -36.987 1.00 76.81 654 MET A CA 1
ATOM 5212 C C . MET A 1 654 ? 29.137 59.551 -36.041 1.00 76.81 654 MET A C 1
ATOM 5214 O O . MET A 1 654 ? 28.823 60.297 -35.118 1.00 76.81 654 MET A O 1
ATOM 5218 N N . GLY A 1 655 ? 30.410 59.211 -36.282 1.00 63.12 655 GLY A N 1
ATOM 5219 C CA . GLY A 1 655 ? 31.569 59.957 -35.763 1.00 63.12 655 GLY A CA 1
ATOM 5220 C C . GLY A 1 655 ? 31.618 60.168 -34.242 1.00 63.12 655 GLY A C 1
ATOM 5221 O O . GLY A 1 655 ? 31.836 61.287 -33.796 1.00 63.12 655 GLY A O 1
ATOM 5222 N N . GLY A 1 656 ? 31.382 59.118 -33.448 1.00 72.12 656 GLY A N 1
ATOM 5223 C CA . GLY A 1 656 ? 31.337 59.183 -31.974 1.00 72.12 656 GLY A CA 1
ATOM 5224 C C . GLY A 1 656 ? 29.920 59.221 -31.386 1.00 72.12 656 GLY A C 1
ATOM 5225 O O . GLY A 1 656 ? 29.727 58.893 -30.212 1.00 72.12 656 GLY A O 1
ATOM 5226 N N . TYR A 1 657 ? 28.921 59.520 -32.218 1.00 81.75 657 TYR A N 1
ATOM 5227 C CA . TYR A 1 657 ? 27.505 59.384 -31.896 1.00 81.75 657 TYR A CA 1
ATOM 5228 C C . TYR A 1 657 ? 26.862 58.224 -32.657 1.00 81.75 657 TYR A C 1
ATOM 5230 O O . TYR A 1 657 ? 27.307 57.817 -33.734 1.00 81.75 657 TYR A O 1
ATOM 5238 N N . TYR A 1 658 ? 25.778 57.713 -32.088 1.00 87.50 658 TYR A N 1
ATOM 5239 C CA . TYR A 1 658 ? 24.985 56.613 -32.613 1.00 87.50 658 TYR A CA 1
ATOM 5240 C C . TYR A 1 658 ? 23.518 57.029 -32.638 1.00 87.50 658 TYR A C 1
ATOM 5242 O O . TYR A 1 658 ? 23.013 57.590 -31.668 1.00 87.50 658 TYR A O 1
ATOM 5250 N N . PHE A 1 659 ? 22.834 56.759 -33.744 1.00 89.56 659 PHE A N 1
ATOM 5251 C CA . PHE A 1 659 ? 21.385 56.901 -33.839 1.00 89.56 659 PHE A CA 1
ATOM 5252 C C . PHE A 1 659 ? 20.759 55.561 -33.457 1.00 89.56 659 PHE A C 1
ATOM 5254 O O . PHE A 1 659 ? 21.137 54.535 -34.030 1.00 89.56 659 PHE A O 1
ATOM 5261 N N . VAL A 1 660 ? 19.860 55.552 -32.474 1.00 89.69 660 VAL A N 1
ATOM 5262 C CA . VAL A 1 660 ? 19.309 54.325 -31.881 1.00 89.69 660 VAL A CA 1
ATOM 5263 C C . VAL A 1 660 ? 17.787 54.379 -31.783 1.00 89.69 660 VAL A C 1
ATOM 5265 O O . VAL A 1 660 ? 17.214 55.454 -31.608 1.00 89.69 660 VAL A O 1
ATOM 5268 N N . ARG A 1 661 ? 17.139 53.212 -31.858 1.00 88.75 661 ARG A N 1
ATOM 5269 C CA . ARG A 1 661 ? 15.693 53.029 -31.647 1.00 88.75 661 ARG A CA 1
ATOM 5270 C C . ARG A 1 661 ? 15.458 52.138 -30.433 1.00 88.75 661 ARG A C 1
ATOM 5272 O O . ARG A 1 661 ? 16.055 51.066 -30.341 1.00 88.75 661 ARG A O 1
ATOM 5279 N N . LEU A 1 662 ? 14.585 52.539 -29.510 1.00 86.25 662 LEU A N 1
ATOM 5280 C CA . LEU A 1 662 ? 14.220 51.686 -28.369 1.00 86.25 662 LEU A CA 1
ATOM 5281 C C . LEU A 1 662 ? 13.471 50.436 -28.858 1.00 86.25 662 LEU A C 1
ATOM 5283 O O . LEU A 1 662 ? 12.554 50.542 -29.672 1.00 86.25 662 LEU A O 1
ATOM 5287 N N . LEU A 1 663 ? 13.840 49.245 -28.370 1.00 79.75 663 LEU A N 1
ATOM 5288 C CA . LEU A 1 663 ? 13.277 47.993 -28.887 1.00 79.75 663 LEU A CA 1
ATOM 5289 C C . LEU A 1 663 ? 11.769 47.895 -28.630 1.00 79.75 663 LEU A C 1
ATOM 5291 O O . LEU A 1 663 ? 11.318 47.779 -27.487 1.00 79.75 663 LEU A O 1
ATOM 5295 N N . GLY A 1 664 ? 11.012 47.895 -29.730 1.00 73.12 664 GLY A N 1
ATOM 5296 C CA . GLY A 1 664 ? 9.551 47.844 -29.745 1.00 73.12 664 GLY A CA 1
ATOM 5297 C C . GLY A 1 664 ? 8.855 49.207 -29.609 1.00 73.12 664 GLY A C 1
ATOM 5298 O O . GLY A 1 664 ? 7.637 49.243 -29.466 1.00 73.12 664 GLY A O 1
ATOM 5299 N N . SER A 1 665 ? 9.597 50.314 -29.690 1.00 76.75 665 SER A N 1
ATOM 5300 C CA . SER A 1 665 ? 9.060 51.671 -29.859 1.00 76.75 665 SER A CA 1
ATOM 5301 C C . SER A 1 665 ? 9.466 52.236 -31.226 1.00 76.75 665 SER A C 1
ATOM 5303 O O . SER A 1 665 ? 10.469 51.822 -31.805 1.00 76.75 665 SER A O 1
ATOM 5305 N N . SER A 1 666 ? 8.708 53.204 -31.742 1.00 77.12 666 SER A N 1
ATOM 5306 C CA . SER A 1 666 ? 9.099 54.013 -32.907 1.00 77.12 666 SER A CA 1
ATOM 5307 C C . SER A 1 666 ? 9.974 55.218 -32.536 1.00 77.12 666 SER A C 1
ATOM 5309 O O . SER A 1 666 ? 10.316 56.013 -33.407 1.00 77.12 666 SER A O 1
ATOM 5311 N N . GLN A 1 667 ? 10.310 55.392 -31.254 1.00 76.19 667 GLN A N 1
ATOM 5312 C CA . GLN A 1 667 ? 11.140 56.496 -30.780 1.00 76.19 667 GLN A CA 1
ATOM 5313 C C . GLN A 1 667 ? 12.614 56.274 -31.147 1.00 76.19 667 GLN A C 1
ATOM 5315 O O . GLN A 1 667 ? 13.240 55.304 -30.709 1.00 76.19 667 GLN A O 1
ATOM 5320 N N . GLU A 1 668 ? 13.160 57.216 -31.913 1.00 86.06 668 GLU A N 1
ATOM 5321 C CA . GLU A 1 668 ? 14.558 57.260 -32.343 1.00 86.06 668 GLU A CA 1
ATOM 5322 C C . GLU A 1 668 ? 15.245 58.514 -31.804 1.00 86.06 668 GLU A C 1
ATOM 5324 O O . GLU A 1 668 ? 14.647 59.591 -31.783 1.00 86.06 668 GLU A O 1
ATOM 5329 N N . PHE A 1 669 ? 16.497 58.387 -31.367 1.00 86.25 669 PHE A N 1
ATOM 5330 C CA . PHE A 1 669 ? 17.300 59.520 -30.909 1.00 86.25 669 PHE A CA 1
ATOM 5331 C C . PHE A 1 669 ? 18.805 59.265 -31.040 1.00 86.25 669 PHE A C 1
ATOM 5333 O O . PHE A 1 669 ? 19.271 58.139 -31.224 1.00 86.25 669 PHE A O 1
ATOM 5340 N N . GLN A 1 670 ? 19.575 60.350 -30.961 1.00 88.12 670 GLN A N 1
ATOM 5341 C CA . GLN A 1 670 ? 21.032 60.338 -31.013 1.00 88.12 670 GLN A CA 1
ATOM 5342 C C . GLN A 1 670 ? 21.615 60.202 -29.602 1.00 88.12 670 GLN A C 1
ATOM 5344 O O . GLN A 1 670 ? 21.262 60.963 -28.704 1.00 88.12 670 GLN A O 1
ATOM 5349 N N . VAL A 1 671 ? 22.558 59.277 -29.418 1.00 86.50 671 VAL A N 1
ATOM 5350 C CA . VAL A 1 671 ? 23.295 59.080 -28.162 1.00 86.50 671 VAL A CA 1
ATOM 5351 C C . VAL A 1 671 ? 24.801 59.058 -28.391 1.00 86.50 671 VAL A C 1
ATOM 5353 O O . VAL A 1 671 ? 25.292 58.629 -29.436 1.00 86.50 671 VAL A O 1
ATOM 5356 N N . HIS A 1 672 ? 25.553 59.544 -27.408 1.00 85.25 672 HIS A N 1
ATOM 5357 C CA . HIS A 1 672 ? 27.014 59.507 -27.426 1.00 85.25 672 HIS A CA 1
ATOM 5358 C C . HIS A 1 672 ? 27.534 58.105 -27.063 1.00 85.25 672 HIS A C 1
ATOM 5360 O O . HIS A 1 672 ? 26.888 57.396 -26.290 1.00 85.25 672 HIS A O 1
ATOM 5366 N N . LYS A 1 673 ? 28.724 57.721 -27.555 1.00 81.12 673 LYS A N 1
ATOM 5367 C CA . LYS A 1 673 ? 29.371 56.417 -27.284 1.00 81.12 673 LYS A CA 1
ATOM 5368 C C . LYS A 1 673 ? 29.344 55.995 -25.807 1.00 81.12 673 LYS A C 1
ATOM 5370 O O . LYS A 1 673 ? 29.123 54.825 -25.521 1.00 81.12 673 LYS A O 1
ATOM 5375 N N . MET A 1 674 ? 29.526 56.939 -24.881 1.00 79.12 674 MET A N 1
ATOM 5376 C CA . MET A 1 674 ? 29.564 56.671 -23.432 1.00 79.12 674 MET A CA 1
ATOM 5377 C C . MET A 1 674 ? 28.213 56.254 -22.824 1.00 79.12 674 MET A C 1
ATOM 5379 O O . MET A 1 674 ? 28.192 55.661 -21.749 1.00 79.12 674 MET A O 1
ATOM 5383 N N . ASN A 1 675 ? 27.096 56.522 -23.509 1.00 86.00 675 ASN A N 1
ATOM 5384 C CA . ASN A 1 675 ? 25.750 56.157 -23.058 1.00 86.00 675 ASN A CA 1
ATOM 5385 C C . ASN A 1 675 ? 25.283 54.813 -23.650 1.00 86.00 675 ASN A C 1
ATOM 5387 O O . ASN A 1 675 ? 24.100 54.497 -23.570 1.00 86.00 675 ASN A O 1
ATOM 5391 N N . LEU A 1 676 ? 26.181 54.024 -24.252 1.00 83.38 676 LEU A N 1
ATOM 5392 C CA . LEU A 1 676 ? 25.898 52.698 -24.807 1.00 83.38 676 LEU A CA 1
ATOM 5393 C C . LEU A 1 676 ? 26.807 51.644 -24.177 1.00 83.38 676 LEU A C 1
ATOM 5395 O O . LEU A 1 676 ? 28.017 51.836 -24.076 1.00 83.38 676 LEU A O 1
ATOM 5399 N N . ARG A 1 677 ? 26.239 50.492 -23.807 1.00 86.50 677 ARG A N 1
ATOM 5400 C CA . ARG A 1 677 ? 26.999 49.356 -23.267 1.00 86.50 677 ARG A CA 1
ATOM 5401 C C . ARG A 1 677 ? 26.517 48.011 -23.798 1.00 86.50 677 ARG A C 1
ATOM 5403 O O . ARG A 1 677 ? 25.371 47.853 -24.224 1.00 86.50 677 ARG A O 1
ATOM 5410 N N . GLY A 1 678 ? 27.420 47.029 -23.747 1.00 81.56 678 GLY A N 1
ATOM 5411 C CA . GLY A 1 678 ? 27.115 45.626 -24.027 1.00 81.56 678 GLY A CA 1
ATOM 5412 C C . GLY A 1 678 ? 25.912 45.155 -23.214 1.00 81.56 678 GLY A C 1
ATOM 5413 O O . GLY A 1 678 ? 25.854 45.397 -22.009 1.00 81.56 678 GLY A O 1
ATOM 5414 N N . ARG A 1 679 ? 24.957 44.470 -23.853 1.00 81.50 679 ARG A N 1
ATOM 5415 C CA . ARG A 1 679 ? 23.833 43.870 -23.131 1.00 81.50 679 ARG A CA 1
ATOM 5416 C C . ARG A 1 679 ? 24.367 42.765 -22.216 1.00 81.50 679 ARG A C 1
ATOM 5418 O O . ARG A 1 679 ? 24.974 41.804 -22.685 1.00 81.50 679 ARG A O 1
ATOM 5425 N N . GLN A 1 680 ? 24.137 42.889 -20.914 1.00 78.75 680 GLN A N 1
ATOM 5426 C CA . GLN A 1 680 ? 24.637 41.949 -19.910 1.00 78.75 680 GLN A CA 1
ATOM 5427 C C . GLN A 1 680 ? 23.499 41.483 -18.999 1.00 78.75 680 GLN A C 1
ATOM 5429 O O . GLN A 1 680 ? 22.590 42.238 -18.657 1.00 78.75 680 GLN A O 1
ATOM 5434 N N . SER A 1 681 ? 23.555 40.223 -18.580 1.00 78.69 681 SER A N 1
ATOM 5435 C CA . SER A 1 681 ? 22.606 39.633 -17.633 1.00 78.69 681 SER A CA 1
ATOM 5436 C C . SER A 1 681 ? 23.328 39.178 -16.373 1.00 78.69 681 SER A C 1
ATOM 5438 O O . SER A 1 681 ? 24.391 38.570 -16.451 1.00 78.69 681 SER A O 1
ATOM 5440 N N . TRP A 1 682 ? 22.747 39.474 -15.213 1.00 81.50 682 TRP A N 1
ATOM 5441 C CA . TRP A 1 682 ? 23.248 38.989 -13.932 1.00 81.50 682 TRP A CA 1
ATOM 5442 C C . TRP A 1 682 ? 22.590 37.644 -13.619 1.00 81.50 682 TRP A C 1
ATOM 5444 O O . TRP A 1 682 ? 21.392 37.597 -13.336 1.00 81.50 682 TRP A O 1
ATOM 5454 N N . GLN A 1 683 ? 23.356 36.558 -13.706 1.00 73.12 683 GLN A N 1
ATOM 5455 C CA . GLN A 1 683 ? 22.894 35.180 -13.501 1.00 73.12 683 GLN A CA 1
ATOM 5456 C C . GLN A 1 683 ? 23.898 34.454 -12.600 1.00 73.12 683 GLN A C 1
ATOM 5458 O O . GLN A 1 683 ? 25.097 34.663 -12.739 1.00 73.12 683 GLN A O 1
ATOM 5463 N N . ASP A 1 684 ? 23.418 33.669 -11.632 1.00 67.94 684 ASP A N 1
ATOM 5464 C CA . ASP A 1 684 ? 24.233 32.847 -10.714 1.00 67.94 684 ASP A CA 1
ATOM 5465 C C . ASP A 1 684 ? 25.448 33.563 -10.079 1.00 67.94 684 ASP A C 1
ATOM 5467 O O . ASP A 1 684 ? 26.520 33.001 -9.870 1.00 67.94 684 ASP A O 1
ATOM 5471 N N . ASN A 1 685 ? 25.235 34.835 -9.721 1.00 69.25 685 ASN A N 1
ATOM 5472 C CA . ASN A 1 685 ? 26.219 35.777 -9.173 1.00 69.25 685 ASN A CA 1
ATOM 5473 C C . ASN A 1 685 ? 27.390 36.152 -10.111 1.00 69.25 685 ASN A C 1
ATOM 5475 O O . ASN A 1 685 ? 28.436 36.597 -9.636 1.00 69.25 685 ASN A O 1
ATOM 5479 N N . GLN A 1 686 ? 27.210 36.037 -11.429 1.00 71.56 686 GLN A N 1
ATOM 5480 C CA . GLN A 1 686 ? 28.157 36.495 -12.450 1.00 71.56 686 GLN A CA 1
ATOM 5481 C C . GLN A 1 686 ? 27.474 37.351 -13.533 1.00 71.56 686 GLN A C 1
ATOM 5483 O O . GLN A 1 686 ? 26.259 37.294 -13.745 1.00 71.56 686 GLN A O 1
ATOM 5488 N N . TRP A 1 687 ? 28.272 38.162 -14.235 1.00 78.38 687 TRP A N 1
ATOM 5489 C CA . TRP A 1 687 ? 27.828 38.930 -15.400 1.00 78.38 687 TRP A CA 1
ATOM 5490 C C . TRP A 1 687 ? 28.031 38.125 -16.683 1.00 78.38 687 TRP A C 1
ATOM 5492 O O . TRP A 1 687 ? 29.145 38.000 -17.185 1.00 78.38 687 TRP A O 1
ATOM 5502 N N . VAL A 1 688 ? 26.935 37.614 -17.239 1.00 77.38 688 VAL A N 1
ATOM 5503 C CA . VAL A 1 688 ? 26.917 36.909 -18.523 1.00 77.38 688 VAL A CA 1
ATOM 5504 C C . VAL A 1 688 ? 26.624 37.915 -19.635 1.00 77.38 688 VAL A C 1
ATOM 5506 O O . VAL A 1 688 ? 25.530 38.491 -19.693 1.00 77.38 688 VAL A O 1
ATOM 5509 N N . VAL A 1 689 ? 27.596 38.126 -20.526 1.00 71.56 689 VAL A N 1
ATOM 5510 C CA . VAL A 1 689 ? 27.433 38.956 -21.730 1.00 71.56 689 VAL A CA 1
ATOM 5511 C C . VAL A 1 689 ? 26.446 38.279 -22.681 1.00 71.56 689 VAL A C 1
ATOM 5513 O O . VAL A 1 689 ? 26.626 37.125 -23.062 1.00 71.56 689 VAL A O 1
ATOM 5516 N N . ILE A 1 690 ? 25.408 39.005 -23.095 1.00 72.19 690 ILE A N 1
ATOM 5517 C CA . ILE A 1 690 ? 24.486 38.555 -24.138 1.00 72.19 690 ILE A CA 1
ATOM 5518 C C . ILE A 1 690 ? 25.079 39.000 -25.476 1.00 72.19 690 ILE A C 1
ATOM 5520 O O . ILE A 1 690 ? 25.113 40.191 -25.780 1.00 72.19 690 ILE A O 1
ATOM 5524 N N . GLY A 1 691 ? 25.588 38.036 -26.246 1.00 57.00 691 GLY A N 1
ATOM 5525 C CA . GLY A 1 691 ? 26.338 38.293 -27.477 1.00 57.00 691 GLY A CA 1
ATOM 5526 C C . GLY A 1 691 ? 25.572 39.108 -28.527 1.00 57.00 691 GLY A C 1
ATOM 5527 O O . GLY A 1 691 ? 24.351 38.984 -28.668 1.00 57.00 691 GLY A O 1
ATOM 5528 N N . LYS A 1 692 ? 26.317 39.919 -29.289 1.00 52.66 692 LYS A N 1
ATOM 5529 C CA . LYS A 1 692 ? 25.803 40.692 -30.429 1.00 52.66 692 LYS A CA 1
ATOM 5530 C C . LYS A 1 692 ? 25.174 39.750 -31.462 1.00 52.66 692 LYS A C 1
ATOM 5532 O O . LYS A 1 692 ? 25.850 38.868 -31.987 1.00 52.66 692 LYS A O 1
ATOM 5537 N N . LYS A 1 693 ? 23.888 39.942 -31.768 1.00 47.47 693 LYS A N 1
ATOM 5538 C CA . LYS A 1 693 ? 23.209 39.254 -32.875 1.00 47.47 693 LYS A CA 1
ATOM 5539 C C . LYS A 1 693 ? 23.359 40.063 -34.162 1.00 47.47 693 LYS A C 1
ATOM 5541 O O . LYS A 1 693 ? 22.496 40.873 -34.478 1.00 47.47 693 LYS A O 1
ATOM 5546 N N . SER A 1 694 ? 24.419 39.809 -34.920 1.00 39.78 694 SER A N 1
ATOM 5547 C CA . SER A 1 694 ? 24.510 40.270 -36.306 1.00 39.78 694 SER A CA 1
ATOM 5548 C C . SER A 1 694 ? 23.526 39.484 -37.184 1.00 39.78 694 SER A C 1
ATOM 5550 O O . SER A 1 694 ? 23.648 38.272 -37.360 1.00 39.78 694 SER A O 1
ATOM 5552 N N . ASN A 1 695 ? 22.524 40.169 -37.737 1.00 33.91 695 ASN A N 1
ATOM 5553 C CA . ASN A 1 695 ? 21.574 39.559 -38.668 1.00 33.91 695 ASN A CA 1
ATOM 5554 C C . ASN A 1 695 ? 22.240 39.308 -40.028 1.00 33.91 695 ASN A C 1
ATOM 5556 O O . ASN A 1 695 ? 22.587 40.251 -40.736 1.00 33.91 695 ASN A O 1
ATOM 5560 N N . SER A 1 696 ? 22.339 38.045 -40.443 1.00 28.27 696 SER A N 1
ATOM 5561 C CA . SER A 1 696 ? 22.552 37.696 -41.850 1.00 28.27 696 SER A CA 1
ATOM 5562 C C . SER A 1 696 ? 21.812 36.407 -42.218 1.00 28.27 696 SER A C 1
ATOM 5564 O O . SER A 1 696 ? 21.724 35.482 -41.419 1.00 28.27 696 SER A O 1
ATOM 5566 N N . GLN A 1 697 ? 21.256 36.395 -43.433 1.00 32.09 697 GLN A N 1
ATOM 5567 C CA . GLN A 1 697 ? 20.588 35.269 -44.101 1.00 32.09 697 GLN A CA 1
ATOM 5568 C C . GLN A 1 697 ? 19.405 34.601 -43.369 1.00 32.09 697 GLN A C 1
ATOM 5570 O O . GLN A 1 697 ? 19.488 33.475 -42.888 1.00 32.09 697 GLN A O 1
ATOM 5575 N N . LEU A 1 698 ? 18.234 35.244 -43.458 1.00 29.39 698 LEU A N 1
ATOM 5576 C CA . LEU A 1 698 ? 16.971 34.519 -43.656 1.00 29.39 698 LEU A CA 1
ATOM 5577 C C . LEU A 1 698 ? 15.972 35.382 -44.450 1.00 29.39 698 LEU A C 1
ATOM 5579 O O . LEU A 1 698 ? 15.039 35.975 -43.914 1.00 29.39 698 LEU A O 1
ATOM 5583 N N . SER A 1 699 ? 16.203 35.482 -45.759 1.00 26.73 699 SER A N 1
ATOM 5584 C CA . SER A 1 699 ? 15.315 36.149 -46.715 1.00 26.73 699 SER A CA 1
ATOM 5585 C C . SER A 1 699 ? 15.220 35.326 -48.002 1.00 26.73 699 SER A C 1
ATOM 5587 O O . SER A 1 699 ? 16.228 34.835 -48.500 1.00 26.73 699 SER A O 1
ATOM 5589 N N . GLY A 1 700 ? 14.002 35.174 -48.538 1.00 25.39 700 GLY A N 1
ATOM 5590 C CA . GLY A 1 700 ? 13.769 34.499 -49.822 1.00 25.39 700 GLY A CA 1
ATOM 5591 C C . GLY A 1 700 ? 12.949 33.206 -49.768 1.00 25.39 700 GLY A C 1
ATOM 5592 O O . GLY A 1 700 ? 13.452 32.146 -50.115 1.00 25.39 700 GLY A O 1
ATOM 5593 N N . ILE A 1 701 ? 11.656 33.299 -49.444 1.00 26.73 701 ILE A N 1
ATOM 5594 C CA . ILE A 1 701 ? 10.575 33.212 -50.452 1.00 26.73 701 ILE A CA 1
ATOM 5595 C C . ILE A 1 701 ? 9.231 33.573 -49.793 1.00 26.73 701 ILE A C 1
ATOM 5597 O O . ILE A 1 701 ? 9.033 33.393 -48.595 1.00 26.73 701 ILE A O 1
ATOM 5601 N N . VAL A 1 702 ? 8.329 34.176 -50.571 1.00 26.59 702 VAL A N 1
ATOM 5602 C CA . VAL A 1 702 ? 7.093 34.806 -50.083 1.00 26.59 702 VAL A CA 1
ATOM 5603 C C . VAL A 1 702 ? 5.896 33.859 -50.165 1.00 26.59 702 VAL A C 1
ATOM 5605 O O . VAL A 1 702 ? 5.670 33.209 -51.183 1.00 26.59 702 VAL A O 1
ATOM 5608 N N . SER A 1 703 ? 5.032 33.898 -49.151 1.00 25.34 703 SER A N 1
ATOM 5609 C CA . SER A 1 703 ? 3.592 33.659 -49.314 1.00 25.34 703 SER A CA 1
ATOM 5610 C C . SER A 1 703 ? 2.802 34.593 -48.396 1.00 25.34 703 SER A C 1
ATOM 5612 O O . SER A 1 703 ? 3.284 34.992 -47.339 1.00 25.34 703 SER A O 1
ATOM 5614 N N . LYS A 1 704 ? 1.635 35.048 -48.867 1.00 25.92 704 LYS A N 1
ATOM 5615 C CA . LYS A 1 704 ? 0.938 36.235 -48.344 1.00 25.92 704 LYS A CA 1
ATOM 5616 C C . LYS A 1 704 ? -0.257 35.858 -47.466 1.00 25.92 704 LYS A C 1
ATOM 5618 O O . LYS A 1 704 ? -1.124 35.122 -47.922 1.00 25.92 704 LYS A O 1
ATOM 5623 N N . SER A 1 705 ? -0.402 36.521 -46.321 1.00 23.05 705 SER A N 1
ATOM 5624 C CA . SER A 1 705 ? -1.713 36.784 -45.706 1.00 23.05 705 SER A CA 1
ATOM 5625 C C . SER A 1 705 ? -1.624 38.011 -44.794 1.00 23.05 705 SER A C 1
ATOM 5627 O O . SER A 1 705 ? -1.099 37.929 -43.686 1.00 23.05 705 SER A O 1
ATOM 5629 N N . VAL A 1 706 ? -2.106 39.160 -45.271 1.00 27.16 706 VAL A N 1
ATOM 5630 C CA . VAL A 1 706 ? -2.169 40.403 -44.487 1.00 27.16 706 VAL A CA 1
ATOM 5631 C C . VAL A 1 706 ? -3.529 40.486 -43.805 1.00 27.16 706 VAL A C 1
ATOM 5633 O O . VAL A 1 706 ? -4.546 40.555 -44.491 1.00 27.16 706 VAL A O 1
ATOM 5636 N N . PHE A 1 707 ? -3.549 40.557 -42.474 1.00 21.94 707 PHE A N 1
ATOM 5637 C CA . PHE A 1 707 ? -4.683 41.148 -41.765 1.00 21.94 707 PHE A CA 1
ATOM 5638 C C . PHE A 1 707 ? -4.544 42.671 -41.826 1.00 21.94 707 PHE A C 1
ATOM 5640 O O . PHE A 1 707 ? -3.586 43.232 -41.297 1.00 21.94 707 PHE A O 1
ATOM 5647 N N . LYS A 1 708 ? -5.497 43.340 -42.481 1.00 24.86 708 LYS A N 1
ATOM 5648 C CA . LYS A 1 708 ? -5.709 44.783 -42.329 1.00 24.86 708 LYS A CA 1
ATOM 5649 C C . LYS A 1 708 ? -6.762 45.014 -41.248 1.00 24.86 708 LYS A C 1
ATOM 5651 O O . LYS A 1 708 ? -7.775 44.321 -41.224 1.00 24.86 708 LYS A O 1
ATOM 5656 N N . GLN A 1 709 ? -6.541 46.022 -40.411 1.00 24.73 709 GLN A N 1
ATOM 5657 C CA . GLN A 1 709 ? -7.623 46.664 -39.666 1.00 24.73 709 GLN A CA 1
ATOM 5658 C C . GLN A 1 709 ? -8.575 47.364 -40.645 1.00 24.73 709 GLN A C 1
ATOM 5660 O O . GLN A 1 709 ? -8.134 47.834 -41.696 1.00 24.73 709 GLN A O 1
ATOM 5665 N N . HIS A 1 710 ? -9.835 47.523 -40.250 1.00 24.88 710 HIS A N 1
ATOM 5666 C CA . HIS A 1 710 ? -10.610 48.711 -40.593 1.00 24.88 710 HIS A CA 1
ATOM 5667 C C . HIS A 1 710 ? -11.621 48.999 -39.483 1.00 24.88 710 HIS A C 1
ATOM 5669 O O . HIS A 1 710 ? -12.371 48.113 -39.079 1.00 24.88 710 HIS A O 1
ATOM 5675 N N . GLU A 1 711 ? -11.627 50.242 -39.016 1.00 22.48 711 GLU A N 1
ATOM 5676 C CA . GLU A 1 711 ? -12.725 50.833 -38.256 1.00 22.48 711 GLU A CA 1
ATOM 5677 C C . GLU A 1 711 ? -13.512 51.805 -39.149 1.00 22.48 711 GLU A C 1
ATOM 5679 O O . GLU A 1 711 ? -13.002 52.248 -40.180 1.00 22.48 711 GLU A O 1
ATOM 5684 N N . LEU A 1 712 ? -14.710 52.142 -38.659 1.00 22.70 712 LEU A N 1
ATOM 5685 C CA . LEU A 1 712 ? -15.567 53.291 -38.978 1.00 22.70 712 LEU A CA 1
ATOM 5686 C C . LEU A 1 712 ? -16.102 53.484 -40.414 1.00 22.70 712 LEU A C 1
ATOM 5688 O O . LEU A 1 712 ? -15.355 53.618 -41.371 1.00 22.70 712 LEU A O 1
ATOM 5692 N N . GLU A 1 713 ? -17.429 53.686 -40.446 1.00 23.58 713 GLU A N 1
ATOM 5693 C CA . GLU A 1 713 ? -18.187 54.627 -41.297 1.00 23.58 713 GLU A CA 1
ATOM 5694 C C . GLU A 1 713 ? -18.144 54.461 -42.838 1.00 23.58 713 GLU A C 1
ATOM 5696 O O . GLU A 1 713 ? -17.111 54.258 -43.458 1.00 23.58 713 GLU A O 1
ATOM 5701 N N . LYS A 1 714 ? -19.263 54.590 -43.564 1.00 24.83 714 LYS A N 1
ATOM 5702 C CA . LYS A 1 714 ? -20.450 55.439 -43.327 1.00 24.83 714 LYS A CA 1
ATOM 5703 C C . LYS A 1 714 ? -21.692 54.874 -44.045 1.00 24.83 714 LYS A C 1
ATOM 5705 O O . LYS A 1 714 ? -21.582 53.924 -44.819 1.00 24.83 714 LYS A O 1
ATOM 5710 N N . ASP A 1 715 ? -22.856 55.486 -43.829 1.00 25.45 715 ASP A N 1
ATOM 5711 C CA . ASP A 1 715 ? -24.081 55.204 -44.589 1.00 25.45 715 ASP A CA 1
ATOM 5712 C C . ASP A 1 715 ? -23.938 55.439 -46.101 1.00 25.45 715 ASP A C 1
ATOM 5714 O O . ASP A 1 715 ? -23.255 56.366 -46.534 1.00 25.45 715 ASP A O 1
ATOM 5718 N N . ILE A 1 716 ? -24.679 54.651 -46.885 1.00 25.31 716 ILE A N 1
ATOM 5719 C CA . ILE A 1 716 ? -25.711 55.099 -47.844 1.00 25.31 716 ILE A CA 1
ATOM 5720 C C . ILE A 1 716 ? -26.368 53.834 -48.412 1.00 25.31 716 ILE A C 1
ATOM 5722 O O . ILE A 1 716 ? -25.697 52.963 -48.962 1.00 25.31 716 ILE A O 1
ATOM 5726 N N . GLY A 1 717 ? -27.689 53.720 -48.284 1.00 22.75 717 GLY A N 1
ATOM 5727 C CA . GLY A 1 717 ? -28.460 52.665 -48.942 1.00 22.75 717 GLY A CA 1
ATOM 5728 C C . GLY A 1 717 ? -29.210 53.203 -50.155 1.00 22.75 717 GLY A C 1
ATOM 5729 O O . GLY A 1 717 ? -29.665 54.342 -50.128 1.00 22.75 717 GLY A O 1
ATOM 5730 N N . PHE A 1 718 ? -29.423 52.365 -51.173 1.00 23.38 718 PHE A N 1
ATOM 5731 C CA . PHE A 1 718 ? -30.629 52.434 -52.003 1.00 23.38 718 PHE A CA 1
ATOM 5732 C C . PHE A 1 718 ? -30.996 51.053 -52.575 1.00 23.38 718 PHE A C 1
ATOM 5734 O O . PHE A 1 718 ? -30.233 50.093 -52.488 1.00 23.38 718 PHE A O 1
ATOM 5741 N N . GLN A 1 719 ? -32.225 50.957 -53.078 1.00 23.30 719 GLN A N 1
ATOM 5742 C CA . GLN A 1 719 ? -32.876 49.759 -53.628 1.00 23.30 719 GLN A CA 1
ATOM 5743 C C . GLN A 1 719 ? -32.339 49.437 -55.061 1.00 23.30 719 GLN A C 1
ATOM 5745 O O . GLN A 1 719 ? -31.578 50.225 -55.608 1.00 23.30 719 GLN A O 1
ATOM 5750 N N . GLU A 1 720 ? -32.639 48.319 -55.742 1.00 23.38 720 GLU A N 1
ATOM 5751 C CA . GLU A 1 720 ? -33.862 47.502 -55.722 1.00 23.38 720 GLU A CA 1
ATOM 5752 C C . GLU A 1 720 ? -33.685 46.013 -56.108 1.00 23.38 720 GLU A C 1
ATOM 5754 O O . GLU A 1 720 ? -32.801 45.690 -56.888 1.00 23.38 720 GLU A O 1
ATOM 5759 N N . LYS A 1 721 ? -34.674 45.185 -55.690 1.00 25.98 721 LYS A N 1
ATOM 5760 C CA . LYS A 1 721 ? -35.322 44.051 -56.419 1.00 25.98 721 LYS A CA 1
ATOM 5761 C C . LYS A 1 721 ? -34.427 42.872 -56.906 1.00 25.98 721 LYS A C 1
ATOM 5763 O O . LYS A 1 721 ? -33.317 43.042 -57.367 1.00 25.98 721 LYS A O 1
ATOM 5768 N N . LYS A 1 722 ? -34.880 41.606 -56.909 1.00 25.03 722 LYS A N 1
ATOM 5769 C CA . LYS A 1 722 ? -36.251 41.054 -57.030 1.00 25.03 722 LYS A CA 1
ATOM 5770 C C . LYS A 1 722 ? -36.262 39.552 -56.622 1.00 25.03 722 LYS A C 1
ATOM 5772 O O . LYS A 1 722 ? -35.340 38.872 -57.033 1.00 25.03 722 LYS A O 1
ATOM 5777 N N . ILE A 1 723 ? -37.343 39.059 -55.976 1.00 26.77 723 ILE A N 1
ATOM 5778 C CA . ILE A 1 723 ? -37.984 37.709 -56.151 1.00 26.77 723 ILE A CA 1
ATOM 5779 C C . ILE A 1 723 ? -37.114 36.425 -55.917 1.00 26.77 723 ILE A C 1
ATOM 5781 O O . ILE A 1 723 ? -36.044 36.300 -56.484 1.00 26.77 723 ILE A O 1
ATOM 5785 N N . GLN A 1 724 ? -37.510 35.363 -55.182 1.00 26.45 724 GLN A N 1
ATOM 5786 C CA . GLN A 1 724 ? -38.727 35.010 -54.411 1.00 26.45 724 GLN A CA 1
ATOM 5787 C C . GLN A 1 724 ? -38.452 33.867 -53.385 1.00 26.45 724 GLN A C 1
ATOM 5789 O O . GLN A 1 724 ? -37.507 33.110 -53.559 1.00 26.45 724 GLN A O 1
ATOM 5794 N N . ASN A 1 725 ? -39.332 33.748 -52.373 1.00 26.22 725 ASN A N 1
ATOM 5795 C CA . ASN A 1 725 ? -39.814 32.575 -51.589 1.00 26.22 725 ASN A CA 1
ATOM 5796 C C . ASN A 1 725 ? -38.895 31.334 -51.364 1.00 26.22 725 ASN A C 1
ATOM 5798 O O . ASN A 1 725 ? -38.433 30.734 -52.322 1.00 26.22 725 ASN A O 1
ATOM 5802 N N . MET A 1 726 ? -38.575 30.836 -50.153 1.00 23.84 726 MET A N 1
ATOM 5803 C CA . MET A 1 726 ? -39.319 30.491 -48.903 1.00 23.84 726 MET A CA 1
ATOM 5804 C C . MET A 1 726 ? -39.713 28.994 -48.730 1.00 23.84 726 MET A C 1
ATOM 5806 O O . MET A 1 726 ? -40.712 28.590 -49.302 1.00 23.84 726 MET A O 1
ATOM 5810 N N . VAL A 1 727 ? -38.982 28.279 -47.835 1.00 24.55 727 VAL A N 1
ATOM 5811 C CA . VAL A 1 727 ? -39.383 27.278 -46.774 1.00 24.55 727 VAL A CA 1
ATOM 5812 C C . VAL A 1 727 ? -40.459 26.173 -47.041 1.00 24.55 727 VAL A C 1
ATOM 5814 O O . VAL A 1 727 ? -41.116 26.211 -48.069 1.00 24.55 727 VAL A O 1
ATOM 5817 N N . PRO A 1 728 ? -40.719 25.175 -46.138 1.00 41.00 728 PRO A N 1
ATOM 5818 C CA . PRO A 1 728 ? -40.063 24.764 -44.873 1.00 41.00 728 PRO A CA 1
ATOM 5819 C C . PRO A 1 728 ? -39.685 23.251 -44.771 1.00 41.00 728 PRO A C 1
ATOM 5821 O O . PRO A 1 728 ? -39.863 22.459 -45.688 1.00 41.00 728 PRO A O 1
ATOM 5824 N N . SER A 1 729 ? -39.186 22.834 -43.596 1.00 28.78 729 SER A N 1
ATOM 5825 C CA . SER A 1 729 ? -38.829 21.448 -43.207 1.00 28.78 729 SER A CA 1
ATOM 5826 C C . SER A 1 729 ? -39.915 20.743 -42.366 1.00 28.78 729 SER A C 1
ATOM 5828 O O . SER A 1 729 ? -40.533 21.432 -41.551 1.00 28.78 729 SER A O 1
ATOM 5830 N N . ARG A 1 730 ? -40.064 19.392 -42.457 1.00 30.53 730 ARG A N 1
ATOM 5831 C CA . ARG A 1 730 ? -40.072 18.424 -41.304 1.00 30.53 730 ARG A CA 1
ATOM 5832 C C . ARG A 1 730 ? -40.556 16.969 -41.595 1.00 30.53 730 ARG A C 1
ATOM 5834 O O . ARG A 1 730 ? -41.428 16.753 -42.418 1.00 30.53 730 ARG A O 1
ATOM 5841 N N . LYS A 1 731 ? -40.083 16.024 -40.748 1.00 28.03 731 LYS A N 1
ATOM 5842 C CA . LYS A 1 731 ? -40.704 14.740 -40.273 1.00 28.03 731 LYS A CA 1
ATOM 5843 C C . LYS A 1 731 ? -41.023 13.563 -41.250 1.00 28.03 731 LYS A C 1
ATOM 5845 O O . LYS A 1 731 ? -42.136 13.453 -41.730 1.00 28.03 731 LYS A O 1
ATOM 5850 N N . GLY A 1 732 ? -40.102 12.586 -41.330 1.00 26.75 732 GLY A N 1
ATOM 5851 C CA . GLY A 1 732 ? -40.191 11.191 -40.797 1.00 26.75 732 GLY A CA 1
ATOM 5852 C C . GLY A 1 732 ? -41.317 10.163 -41.125 1.00 26.75 732 GLY A C 1
ATOM 5853 O O . GLY A 1 732 ? -42.451 10.516 -41.399 1.00 26.75 732 GLY A O 1
ATOM 5854 N N . VAL A 1 733 ? -40.985 8.873 -40.862 1.00 26.72 733 VAL A N 1
ATOM 5855 C CA . VAL A 1 733 ? -41.837 7.658 -40.613 1.00 26.72 733 VAL A CA 1
ATOM 5856 C C . VAL A 1 733 ? -41.928 6.542 -41.703 1.00 26.72 733 VAL A C 1
ATOM 5858 O O . VAL A 1 733 ? -42.696 6.623 -42.645 1.00 26.72 733 VAL A O 1
ATOM 5861 N N . LYS A 1 734 ? -41.218 5.424 -41.426 1.00 25.92 734 LYS A N 1
ATOM 5862 C CA . LYS A 1 734 ? -41.488 3.966 -41.658 1.00 25.92 734 LYS A CA 1
ATOM 5863 C C . LYS A 1 734 ? -41.997 3.379 -43.016 1.00 25.92 734 LYS A C 1
ATOM 5865 O O . LYS A 1 734 ? -43.139 3.591 -43.392 1.00 25.92 734 LYS A O 1
ATOM 5870 N N . ARG A 1 735 ? -41.271 2.310 -43.431 1.00 25.31 735 ARG A N 1
ATOM 5871 C CA . ARG A 1 735 ? -41.698 0.900 -43.753 1.00 25.31 735 ARG A CA 1
ATOM 5872 C C . ARG A 1 735 ? -41.724 0.363 -45.219 1.00 25.31 735 ARG A C 1
ATOM 5874 O O . ARG A 1 735 ? -42.343 0.928 -46.101 1.00 25.31 735 ARG A O 1
ATOM 5881 N N . SER A 1 736 ? -41.181 -0.869 -45.339 1.00 24.20 736 SER A N 1
ATOM 5882 C CA . SER A 1 736 ? -41.463 -1.999 -46.279 1.00 24.20 736 SER A CA 1
ATOM 5883 C C . SER A 1 736 ? -41.129 -1.960 -47.794 1.00 24.20 736 SER A C 1
ATOM 5885 O O . SER A 1 736 ? -41.725 -1.207 -48.543 1.00 24.20 736 SER A O 1
ATOM 5887 N N . ARG A 1 737 ? -40.256 -2.913 -48.206 1.00 26.95 737 ARG A N 1
ATOM 5888 C CA . ARG A 1 737 ? -40.423 -4.018 -49.209 1.00 26.95 737 ARG A CA 1
ATOM 5889 C C . ARG A 1 737 ? -41.406 -3.828 -50.400 1.00 26.95 737 ARG A C 1
ATOM 5891 O O . ARG A 1 737 ? -42.530 -3.420 -50.163 1.00 26.95 737 ARG A O 1
ATOM 5898 N N . ALA A 1 738 ? -41.133 -4.300 -51.634 1.00 26.27 738 ALA A N 1
ATOM 5899 C CA . ALA A 1 738 ? -40.034 -5.140 -52.181 1.00 26.27 738 ALA A CA 1
ATOM 5900 C C . ALA A 1 738 ? -40.045 -5.206 -53.746 1.00 26.27 738 ALA A C 1
ATOM 5902 O O . ALA A 1 738 ? -40.868 -4.550 -54.371 1.00 26.27 738 ALA A O 1
ATOM 5903 N N . VAL A 1 739 ? -39.227 -6.121 -54.314 1.00 26.27 739 VAL A N 1
ATOM 5904 C CA . VAL A 1 739 ? -39.256 -6.730 -55.679 1.00 26.27 739 VAL A CA 1
ATOM 5905 C C . VAL A 1 739 ? -38.327 -6.099 -56.745 1.00 26.27 739 VAL A C 1
ATOM 5907 O O . VAL A 1 739 ? -38.000 -4.919 -56.694 1.00 26.27 739 VAL A O 1
ATOM 5910 N N . SER A 1 740 ? -37.844 -6.950 -57.665 1.00 34.06 740 SER A N 1
ATOM 5911 C CA . SER A 1 740 ? -36.836 -6.719 -58.723 1.00 34.06 740 SER A CA 1
ATOM 5912 C C . SER A 1 740 ? -37.343 -7.215 -60.096 1.00 34.06 740 SER A C 1
ATOM 5914 O O . SER A 1 740 ? -38.400 -7.841 -60.161 1.00 34.06 740 SER A O 1
ATOM 5916 N N . PRO A 1 741 ? -36.573 -7.007 -61.179 1.00 48.00 741 PRO A N 1
ATOM 5917 C CA . PRO A 1 741 ? -36.177 -8.109 -62.086 1.00 48.00 741 PRO A CA 1
ATOM 5918 C C . PRO A 1 741 ? -34.632 -8.198 -62.184 1.00 48.00 741 PRO A C 1
ATOM 5920 O O . PRO A 1 741 ? -33.961 -7.197 -61.954 1.00 48.00 741 PRO A O 1
ATOM 5923 N N . HIS A 1 742 ? -33.968 -9.355 -62.324 1.00 35.75 742 HIS A N 1
ATOM 5924 C CA . HIS A 1 742 ? -33.999 -10.392 -63.379 1.00 35.75 742 HIS A CA 1
ATOM 5925 C C . HIS A 1 742 ? -33.470 -9.929 -64.750 1.00 35.75 742 HIS A C 1
ATOM 5927 O O . HIS A 1 742 ? -33.773 -8.827 -65.190 1.00 35.75 742 HIS A O 1
ATOM 5933 N N . PHE A 1 743 ? -32.710 -10.747 -65.489 1.00 29.34 743 PHE A N 1
ATOM 5934 C CA . PHE A 1 743 ? -32.241 -12.131 -65.230 1.00 29.34 743 PHE A CA 1
ATOM 5935 C C . PHE A 1 743 ? -31.017 -12.157 -64.257 1.00 29.34 743 PHE A C 1
ATOM 5937 O O . PHE A 1 743 ? -30.771 -11.146 -63.604 1.00 29.34 743 PHE A O 1
ATOM 5944 N N . GLY A 1 744 ? -30.291 -13.241 -63.939 1.00 29.36 744 GLY A N 1
ATOM 5945 C CA . GLY A 1 744 ? -30.180 -14.584 -64.542 1.00 29.36 744 GLY A CA 1
ATOM 5946 C C . GLY A 1 744 ? -29.189 -14.616 -65.722 1.00 29.36 744 GLY A C 1
ATOM 5947 O O . GLY A 1 744 ? -28.862 -13.560 -66.251 1.00 29.36 744 GLY A O 1
ATOM 5948 N N . GLU A 1 745 ? -28.659 -15.744 -66.205 1.00 36.00 745 GLU A N 1
ATOM 5949 C CA . GLU A 1 745 ? -28.707 -17.180 -65.838 1.00 36.00 745 GLU A CA 1
ATOM 5950 C C . GLU A 1 745 ? -27.493 -17.867 -66.532 1.00 36.00 745 GLU A C 1
ATOM 5952 O O . GLU A 1 745 ? -26.936 -17.270 -67.451 1.00 36.00 745 GLU A O 1
ATOM 5957 N N . ASN A 1 746 ? -26.985 -19.076 -66.239 1.00 34.91 746 ASN A N 1
ATOM 5958 C CA . ASN A 1 746 ? -27.168 -20.127 -65.208 1.00 34.91 746 ASN A CA 1
ATOM 5959 C C . ASN A 1 746 ? -25.797 -20.894 -65.114 1.00 34.91 746 ASN A C 1
ATOM 5961 O O . ASN A 1 746 ? -24.866 -20.493 -65.809 1.00 34.91 746 ASN A O 1
ATOM 5965 N N . ALA A 1 747 ? -25.490 -21.958 -64.354 1.00 35.81 747 ALA A N 1
ATOM 5966 C CA . ALA A 1 747 ? -26.169 -22.894 -63.434 1.00 35.81 747 ALA A CA 1
ATOM 5967 C C . ALA A 1 747 ? -25.128 -23.365 -62.357 1.00 35.81 747 ALA A C 1
ATOM 5969 O O . ALA A 1 747 ? -24.037 -22.803 -62.306 1.00 35.81 747 ALA A O 1
ATOM 5970 N N . GLY A 1 748 ? -25.316 -24.337 -61.445 1.00 28.94 748 GLY A N 1
ATOM 5971 C CA . GLY A 1 748 ? -26.404 -25.301 -61.189 1.00 28.94 748 GLY A CA 1
ATOM 5972 C C . GLY A 1 748 ? -26.267 -26.637 -61.957 1.00 28.94 748 GLY A C 1
ATOM 5973 O O . GLY A 1 748 ? -25.737 -26.626 -63.066 1.00 28.94 748 GLY A O 1
ATOM 5974 N N . PRO A 1 749 ? -26.786 -27.788 -61.464 1.00 58.38 749 PRO A N 1
ATOM 5975 C CA . PRO A 1 749 ? -27.075 -28.187 -60.066 1.00 58.38 749 PRO A CA 1
ATOM 5976 C C . PRO A 1 749 ? -25.733 -28.459 -59.315 1.00 58.38 749 PRO A C 1
ATOM 5978 O O . PRO A 1 749 ? -24.814 -27.684 -59.548 1.00 58.38 749 PRO A O 1
ATOM 5981 N N . ASP A 1 750 ? -25.435 -29.400 -58.398 1.00 37.50 750 ASP A N 1
ATOM 5982 C CA . ASP A 1 750 ? -26.052 -30.464 -57.554 1.00 37.50 750 ASP A CA 1
ATOM 5983 C C . ASP A 1 750 ? -24.961 -30.789 -56.461 1.00 37.50 750 ASP A C 1
ATOM 5985 O O . ASP A 1 750 ? -23.805 -30.451 -56.697 1.00 37.50 750 ASP A O 1
ATOM 5989 N N . GLN A 1 751 ? -25.085 -31.395 -55.264 1.00 35.69 751 GLN A N 1
ATOM 5990 C CA . GLN A 1 751 ? -26.098 -32.091 -54.4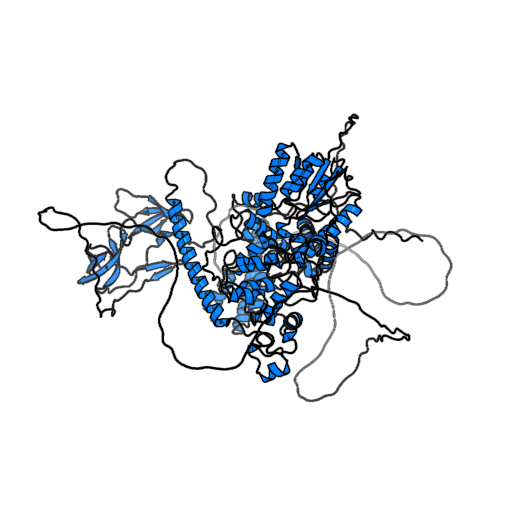41 1.00 35.69 751 GLN A CA 1
ATOM 5991 C C . GLN A 1 751 ? -25.840 -31.791 -52.936 1.00 35.69 751 GLN A C 1
ATOM 5993 O O . GLN A 1 751 ? -24.739 -31.369 -52.599 1.00 35.69 751 GLN A O 1
ATOM 5998 N N . LYS A 1 752 ? -26.692 -32.086 -51.935 1.00 31.31 752 LYS A N 1
ATOM 5999 C CA . LYS A 1 752 ? -28.168 -32.114 -51.760 1.00 31.31 752 LYS A CA 1
ATOM 6000 C C . LYS A 1 752 ? -28.463 -32.117 -50.230 1.00 31.31 752 LYS A C 1
ATOM 6002 O O . LYS A 1 752 ? -27.622 -32.518 -49.441 1.00 31.31 752 LYS A O 1
ATOM 6007 N N . LEU A 1 753 ? -29.659 -31.642 -49.857 1.00 29.42 753 LEU A N 1
ATOM 6008 C CA . LEU A 1 753 ? -30.601 -32.088 -48.790 1.00 29.42 753 LEU A CA 1
ATOM 6009 C C . LEU A 1 753 ? -30.096 -32.896 -47.553 1.00 29.42 753 LEU A C 1
ATOM 6011 O O . LEU A 1 753 ? -29.376 -33.869 -47.711 1.00 29.42 753 LEU A O 1
ATOM 6015 N N . ARG A 1 754 ? -30.592 -32.708 -46.311 1.00 28.11 754 ARG A N 1
ATOM 6016 C CA . ARG A 1 754 ? -31.474 -31.693 -45.663 1.00 28.11 754 ARG A CA 1
ATOM 6017 C C . ARG A 1 754 ? -31.376 -31.837 -44.119 1.00 28.11 754 ARG A C 1
ATOM 6019 O O . ARG A 1 754 ? -30.799 -32.799 -43.630 1.00 28.11 754 ARG A O 1
ATOM 6026 N N . ALA A 1 755 ? -31.962 -30.909 -43.353 1.00 31.92 755 ALA A N 1
ATOM 6027 C CA . ALA A 1 755 ? -31.887 -30.866 -41.880 1.00 31.92 755 ALA A CA 1
ATOM 6028 C C . ALA A 1 755 ? -33.115 -31.454 -41.143 1.00 31.92 755 ALA A C 1
ATOM 6030 O O . ALA A 1 755 ? -34.197 -31.526 -41.720 1.00 31.92 755 ALA A O 1
ATOM 6031 N N . ILE A 1 756 ? -32.961 -31.753 -39.840 1.00 28.55 756 ILE A N 1
ATOM 6032 C CA . ILE A 1 756 ? -34.028 -31.909 -38.822 1.00 28.55 756 ILE A CA 1
ATOM 6033 C C . ILE A 1 756 ? -33.483 -31.494 -37.434 1.00 28.55 756 ILE A C 1
ATOM 6035 O O . ILE A 1 756 ? -32.274 -31.491 -37.214 1.00 28.55 756 ILE A O 1
ATOM 6039 N N . ARG A 1 757 ? -34.373 -31.119 -36.502 1.00 29.47 757 ARG A N 1
ATOM 6040 C CA . ARG A 1 757 ? -34.073 -30.637 -35.137 1.00 29.47 757 ARG A CA 1
ATOM 6041 C C . ARG A 1 757 ? -34.895 -31.436 -34.118 1.00 29.47 757 ARG A C 1
ATOM 6043 O O . ARG A 1 757 ? -36.104 -31.544 -34.310 1.00 29.47 757 ARG A O 1
ATOM 6050 N N . LYS A 1 758 ? -34.292 -31.943 -33.033 1.00 28.28 758 LYS A N 1
ATOM 6051 C CA . LYS A 1 758 ? -35.029 -32.451 -31.857 1.00 28.28 758 LYS A CA 1
ATOM 6052 C C . LYS A 1 758 ? -34.181 -32.475 -30.580 1.00 28.28 758 LYS A C 1
ATOM 6054 O O . LYS A 1 758 ? -32.957 -32.468 -30.641 1.00 28.28 758 LYS A O 1
ATOM 6059 N N . GLU A 1 759 ? -34.867 -32.477 -29.443 1.00 27.25 759 GLU A N 1
ATOM 6060 C CA . GLU A 1 759 ? -34.327 -32.481 -28.076 1.00 27.25 759 GLU A CA 1
ATOM 6061 C C . GLU A 1 759 ? -34.426 -33.895 -27.463 1.00 27.25 759 GLU A C 1
ATOM 6063 O O . GLU A 1 759 ? -35.210 -34.705 -27.959 1.00 27.25 759 GLU A O 1
ATOM 6068 N N . GLY A 1 760 ? -33.749 -34.169 -26.333 1.00 26.12 760 GLY A N 1
ATOM 6069 C CA . GLY A 1 760 ? -34.231 -35.215 -25.406 1.00 26.12 760 GLY A CA 1
ATOM 6070 C C . GLY A 1 760 ? -33.218 -36.076 -24.631 1.00 26.12 760 GLY A C 1
ATOM 6071 O O . GLY A 1 760 ? -32.914 -37.183 -25.042 1.00 26.12 760 GLY A O 1
ATOM 6072 N N . ARG A 1 761 ? -32.847 -35.612 -23.428 1.00 26.75 761 ARG A N 1
ATOM 6073 C CA . ARG A 1 761 ? -32.820 -36.373 -22.150 1.00 26.75 761 ARG A CA 1
ATOM 6074 C C . ARG A 1 761 ? -32.174 -37.789 -22.043 1.00 26.75 761 ARG A C 1
ATOM 6076 O O . ARG A 1 761 ? -32.828 -38.782 -22.318 1.00 26.75 761 ARG A O 1
ATOM 6083 N N . LEU A 1 762 ? -31.065 -37.820 -21.280 1.00 26.72 762 LEU A N 1
ATOM 6084 C CA . LEU A 1 762 ? -30.866 -38.560 -19.999 1.00 26.72 762 LEU A CA 1
ATOM 6085 C C . LEU A 1 762 ? -30.708 -40.109 -19.927 1.00 26.72 762 LEU A C 1
ATOM 6087 O O . LEU A 1 762 ? -31.403 -40.858 -20.593 1.00 26.72 762 LEU A O 1
ATOM 6091 N N . GLN A 1 763 ? -29.928 -40.529 -18.901 1.00 26.06 763 GLN A N 1
ATOM 6092 C CA . GLN A 1 763 ? -29.813 -41.877 -18.273 1.00 26.06 763 GLN A CA 1
ATOM 6093 C C . GLN A 1 763 ? -29.064 -42.977 -19.086 1.00 26.06 763 GLN A C 1
ATOM 6095 O O . GLN A 1 763 ? -29.025 -42.906 -20.304 1.00 26.06 763 GLN A O 1
ATOM 6100 N N . GLN A 1 764 ? -28.401 -44.000 -18.498 1.00 25.09 764 GLN A N 1
ATOM 6101 C CA . GLN A 1 764 ? -28.143 -44.365 -17.080 1.00 25.09 764 GLN A CA 1
ATOM 6102 C C . GLN A 1 764 ? -26.846 -45.227 -16.897 1.00 25.09 764 GLN A C 1
ATOM 6104 O O . GLN A 1 764 ? -26.434 -45.916 -17.818 1.00 25.09 764 GLN A O 1
ATOM 6109 N N . ARG A 1 765 ? -26.274 -45.224 -15.674 1.00 22.78 765 ARG A N 1
ATOM 6110 C CA . ARG A 1 765 ? -25.468 -46.271 -14.963 1.00 22.78 765 ARG A CA 1
ATOM 6111 C C . ARG A 1 765 ? -24.411 -47.168 -15.681 1.00 22.78 765 ARG A C 1
ATOM 6113 O O . ARG A 1 765 ? -24.749 -48.157 -16.312 1.00 22.78 765 ARG A O 1
ATOM 6120 N N . VAL A 1 766 ? -23.130 -46.945 -15.332 1.00 31.72 766 VAL A N 1
ATOM 6121 C CA . VAL A 1 766 ? -22.279 -47.771 -14.409 1.00 31.72 766 VAL A CA 1
ATOM 6122 C C . VAL A 1 766 ? -22.424 -49.315 -14.448 1.00 31.72 766 VAL A C 1
ATOM 6124 O O . VAL A 1 766 ? -23.490 -49.815 -14.085 1.00 31.72 766 VAL A O 1
ATOM 6127 N N . PRO A 1 767 ? -21.326 -50.079 -14.697 1.00 36.19 767 PRO A N 1
ATOM 6128 C CA . PRO A 1 767 ? -20.686 -50.844 -13.593 1.00 36.19 767 PRO A CA 1
ATOM 6129 C C . PRO A 1 767 ? -19.142 -51.078 -13.647 1.00 36.19 767 PRO A C 1
ATOM 6131 O O . PRO A 1 767 ? -18.629 -51.429 -14.697 1.00 36.19 767 PRO A O 1
ATOM 6134 N N . ARG A 1 768 ? -18.485 -50.998 -12.459 1.00 26.86 768 ARG A N 1
ATOM 6135 C CA . ARG A 1 768 ? -17.430 -51.882 -11.838 1.00 26.86 768 ARG A CA 1
ATOM 6136 C C . ARG A 1 768 ? -16.169 -52.319 -12.646 1.00 26.86 768 ARG A C 1
ATOM 6138 O O . ARG A 1 768 ? -16.240 -52.463 -13.851 1.00 26.86 768 ARG A O 1
ATOM 6145 N N . HIS A 1 769 ? -14.980 -52.628 -12.094 1.00 26.47 769 HIS A N 1
ATOM 6146 C CA . HIS A 1 769 ? -14.363 -52.746 -10.739 1.00 26.47 769 HIS A CA 1
ATOM 6147 C C . HIS A 1 769 ? -12.974 -52.005 -10.767 1.00 26.47 769 HIS A C 1
ATOM 6149 O O . HIS A 1 769 ? -12.553 -51.613 -11.850 1.00 26.47 769 HIS A O 1
ATOM 6155 N N . GLN A 1 770 ? -12.258 -51.592 -9.699 1.00 28.45 770 GLN A N 1
ATOM 6156 C CA . GLN A 1 770 ? -11.695 -52.285 -8.506 1.00 28.45 770 GLN A CA 1
ATOM 6157 C C . GLN A 1 770 ? -10.684 -53.425 -8.817 1.00 28.45 770 GLN A C 1
ATOM 6159 O O . GLN A 1 770 ? -10.897 -54.145 -9.783 1.00 28.45 770 GLN A O 1
ATOM 6164 N N . SER A 1 771 ? -9.638 -53.735 -8.025 1.00 29.20 771 SER A N 1
ATOM 6165 C CA . SER A 1 771 ? -8.756 -52.954 -7.108 1.00 29.20 771 SER A CA 1
ATOM 6166 C C . SER A 1 771 ? -7.735 -53.886 -6.408 1.00 29.20 771 SER A C 1
ATOM 6168 O O . SER A 1 771 ? -8.168 -54.877 -5.828 1.00 29.20 771 SER A O 1
ATOM 6170 N N . TYR A 1 772 ? -6.449 -53.515 -6.334 1.00 29.19 772 TYR A N 1
ATOM 6171 C CA . TYR A 1 772 ? -5.427 -54.053 -5.401 1.00 29.19 772 TYR A CA 1
ATOM 6172 C C . TYR A 1 772 ? -4.487 -52.879 -5.022 1.00 29.19 772 TYR A C 1
ATOM 6174 O O . TYR A 1 772 ? -4.222 -52.071 -5.911 1.00 29.19 772 TYR A O 1
ATOM 6182 N N . LEU A 1 773 ? -4.074 -52.558 -3.783 1.00 27.50 773 LEU A N 1
ATOM 6183 C CA . LEU A 1 773 ? -3.730 -53.245 -2.509 1.00 27.50 773 LEU A CA 1
ATOM 6184 C C . LEU A 1 773 ? -2.225 -53.535 -2.299 1.00 27.50 773 LEU A C 1
ATOM 6186 O O . LEU A 1 773 ? -1.462 -53.567 -3.259 1.00 27.50 773 LEU A O 1
ATOM 6190 N N . LEU A 1 774 ? -1.827 -53.573 -1.018 1.00 31.81 774 LEU A N 1
ATOM 6191 C CA . LEU A 1 774 ? -0.459 -53.420 -0.486 1.00 31.81 774 LEU A CA 1
ATOM 6192 C C . LEU A 1 774 ? 0.271 -54.753 -0.239 1.00 31.81 774 LEU A C 1
ATOM 6194 O O . LEU A 1 774 ? -0.379 -55.790 -0.200 1.00 31.81 774 LEU A O 1
ATOM 6198 N N . ASP A 1 775 ? 1.599 -54.667 -0.063 1.00 28.02 775 ASP A N 1
ATOM 6199 C CA . ASP A 1 775 ? 2.404 -55.085 1.117 1.00 28.02 775 ASP A CA 1
ATOM 6200 C C . ASP A 1 775 ? 3.806 -54.405 0.964 1.00 28.02 775 ASP A C 1
ATOM 6202 O O . ASP A 1 775 ? 4.186 -54.067 -0.159 1.00 28.02 775 ASP A O 1
ATOM 6206 N N . GLU A 1 776 ? 4.504 -53.855 1.976 1.00 29.69 776 GLU A N 1
ATOM 6207 C CA . GLU A 1 776 ? 5.197 -54.456 3.148 1.00 29.69 776 GLU A CA 1
ATOM 6208 C C . GLU A 1 776 ? 6.393 -55.372 2.774 1.00 29.69 776 GLU A C 1
ATOM 6210 O O . GLU A 1 776 ? 6.249 -56.230 1.912 1.00 29.69 776 GLU A O 1
ATOM 6215 N N . VAL A 1 777 ? 7.624 -55.263 3.323 1.00 27.75 777 VAL A N 1
ATOM 6216 C CA . VAL A 1 777 ? 8.314 -54.307 4.243 1.00 27.75 777 VAL A CA 1
ATOM 6217 C C . VAL A 1 777 ? 9.823 -54.276 3.864 1.00 27.75 777 VAL A C 1
ATOM 6219 O O . VAL A 1 777 ? 10.275 -55.228 3.238 1.00 27.75 777 VAL A O 1
ATOM 6222 N N . ASP A 1 778 ? 10.614 -53.247 4.229 1.00 24.94 778 ASP A N 1
ATOM 6223 C CA . ASP A 1 778 ? 11.750 -53.344 5.197 1.00 24.94 778 ASP A CA 1
ATOM 6224 C C . ASP A 1 778 ? 12.518 -51.999 5.370 1.00 24.94 778 ASP A C 1
ATOM 6226 O O . ASP A 1 778 ? 12.215 -51.008 4.700 1.00 24.94 778 ASP A O 1
ATOM 6230 N N . ALA A 1 779 ? 13.478 -51.931 6.303 1.00 28.44 779 ALA A N 1
ATOM 6231 C CA . ALA A 1 779 ? 14.139 -50.700 6.774 1.00 28.44 779 ALA A CA 1
ATOM 6232 C C . ALA A 1 779 ? 15.658 -50.582 6.458 1.00 28.44 779 ALA A C 1
ATOM 6234 O O . ALA A 1 779 ? 16.263 -51.500 5.917 1.00 28.44 779 ALA A O 1
ATOM 6235 N N . VAL A 1 780 ? 16.263 -49.457 6.907 1.00 25.39 780 VAL A N 1
ATOM 6236 C CA . VAL A 1 780 ? 17.666 -49.252 7.393 1.00 25.39 780 VAL A CA 1
ATOM 6237 C C . VAL A 1 780 ? 18.467 -48.078 6.763 1.00 25.39 780 VAL A C 1
ATOM 6239 O O . VAL A 1 780 ? 18.541 -47.900 5.556 1.00 25.39 780 VAL A O 1
ATOM 6242 N N . ALA A 1 781 ? 19.131 -47.330 7.663 1.00 24.55 781 ALA A N 1
ATOM 6243 C CA . ALA A 1 781 ? 20.297 -46.434 7.515 1.00 24.55 781 ALA A CA 1
ATOM 6244 C C . ALA A 1 781 ? 20.244 -45.151 6.648 1.00 24.55 781 ALA A C 1
ATOM 6246 O O . ALA A 1 781 ? 20.475 -45.151 5.442 1.00 24.55 781 ALA A O 1
ATOM 6247 N N . SER A 1 782 ? 20.227 -44.008 7.347 1.00 32.16 782 SER A N 1
ATOM 6248 C CA . SER A 1 782 ? 20.923 -42.783 6.916 1.00 32.16 782 SER A CA 1
ATOM 6249 C C . SER A 1 782 ? 22.427 -42.867 7.240 1.00 32.16 782 SER A C 1
ATOM 6251 O O . SER A 1 782 ? 22.761 -43.283 8.353 1.00 32.16 782 SER A O 1
ATOM 6253 N N . PRO A 1 783 ? 23.344 -42.366 6.390 1.00 31.58 783 PRO A N 1
ATOM 6254 C CA . PRO A 1 783 ? 24.740 -42.151 6.776 1.00 31.58 783 PRO A CA 1
ATOM 6255 C C . PRO A 1 783 ? 24.964 -40.763 7.406 1.00 31.58 783 PRO A C 1
ATOM 6257 O O . PRO A 1 783 ? 24.686 -39.733 6.792 1.00 31.58 783 PRO A O 1
ATOM 6260 N N . ARG A 1 784 ? 25.556 -40.729 8.606 1.00 29.08 784 ARG A N 1
ATOM 6261 C CA . ARG A 1 784 ? 26.397 -39.609 9.073 1.00 29.08 784 ARG A CA 1
ATOM 6262 C C . ARG A 1 784 ? 27.860 -39.978 8.825 1.00 29.08 784 ARG A C 1
ATOM 6264 O O . ARG A 1 784 ? 28.227 -41.096 9.154 1.00 29.08 784 ARG A O 1
ATOM 6271 N N . ILE A 1 785 ? 28.678 -39.023 8.384 1.00 27.89 785 ILE A N 1
ATOM 6272 C CA . ILE A 1 785 ? 30.140 -38.904 8.596 1.00 27.89 785 ILE A CA 1
ATOM 6273 C C . ILE A 1 785 ? 30.471 -37.450 8.191 1.00 27.89 785 ILE A C 1
ATOM 6275 O O . ILE A 1 785 ? 30.034 -37.018 7.130 1.00 27.89 785 ILE A O 1
ATOM 6279 N N . MET A 1 786 ? 30.918 -36.550 9.076 1.00 25.05 786 MET A N 1
ATOM 6280 C CA . MET A 1 786 ? 32.137 -36.486 9.916 1.00 25.05 786 MET A CA 1
ATOM 6281 C C . MET A 1 786 ? 33.353 -35.911 9.174 1.00 25.05 786 MET A C 1
ATOM 6283 O O . MET A 1 786 ? 33.593 -36.231 8.015 1.00 25.05 786 MET A O 1
ATOM 6287 N N . LEU A 1 787 ? 34.092 -35.025 9.856 1.00 30.80 787 LEU A N 1
ATOM 6288 C CA . LEU A 1 787 ? 35.278 -34.349 9.320 1.00 30.80 787 LEU A CA 1
ATOM 6289 C C . LEU A 1 787 ? 36.471 -35.310 9.190 1.00 30.80 787 LEU A C 1
ATOM 6291 O O . LEU A 1 787 ? 36.632 -36.220 10.000 1.00 30.80 787 LEU A O 1
ATOM 6295 N N . GLY A 1 788 ? 37.359 -35.008 8.242 1.00 24.98 788 GLY A N 1
ATOM 6296 C CA . GLY A 1 788 ? 38.702 -35.574 8.151 1.00 24.98 788 GLY A CA 1
ATOM 6297 C C . GLY A 1 788 ? 39.589 -34.720 7.244 1.00 24.98 788 GLY A C 1
ATOM 6298 O O . GLY A 1 788 ? 39.285 -34.544 6.068 1.00 24.98 788 GLY A O 1
ATOM 6299 N N . GLU A 1 789 ? 40.667 -34.162 7.792 1.00 28.03 789 GLU A N 1
ATOM 6300 C CA . GLU A 1 789 ? 41.742 -33.554 6.997 1.00 28.03 789 GLU A CA 1
ATOM 6301 C C . GLU A 1 789 ? 42.609 -34.649 6.338 1.00 28.03 789 GLU A C 1
ATOM 6303 O O . GLU A 1 789 ? 42.667 -35.765 6.854 1.00 28.03 789 GLU A O 1
ATOM 6308 N N . LYS A 1 790 ? 43.392 -34.303 5.299 1.00 27.84 790 LYS A N 1
ATOM 6309 C CA . LYS A 1 790 ? 44.856 -34.019 5.379 1.00 27.84 790 LYS A CA 1
ATOM 6310 C C . LYS A 1 790 ? 45.660 -34.482 4.141 1.00 27.84 790 LYS A C 1
ATOM 6312 O O . LYS A 1 790 ? 45.443 -35.569 3.626 1.00 27.84 790 LYS A O 1
ATOM 6317 N N . TYR A 1 791 ? 46.675 -33.676 3.795 1.00 23.53 791 TYR A N 1
ATOM 6318 C CA . TYR A 1 791 ? 47.804 -33.938 2.872 1.00 23.53 791 TYR A CA 1
ATOM 6319 C C . TYR A 1 791 ? 47.527 -34.149 1.361 1.00 23.53 791 TYR A C 1
ATOM 6321 O O . TYR A 1 791 ? 46.455 -34.590 0.972 1.00 23.53 791 TYR A O 1
ATOM 6329 N N . MET A 1 792 ? 48.506 -33.952 0.456 1.00 24.41 792 MET A N 1
ATOM 6330 C CA . MET A 1 792 ? 49.390 -32.783 0.186 1.00 24.41 792 MET A CA 1
ATOM 6331 C C . MET A 1 792 ? 50.279 -33.048 -1.060 1.00 24.41 792 MET A C 1
ATOM 6333 O O . MET A 1 792 ? 50.628 -34.195 -1.313 1.00 24.41 792 MET A O 1
ATOM 6337 N N . HIS A 1 793 ? 50.749 -31.971 -1.720 1.00 25.11 793 HIS A N 1
ATOM 6338 C CA . HIS A 1 793 ? 51.811 -31.940 -2.761 1.00 25.11 793 HIS A CA 1
ATOM 6339 C C . HIS A 1 793 ? 51.511 -32.723 -4.074 1.00 25.11 793 HIS A C 1
ATOM 6341 O O . HIS A 1 793 ? 50.556 -33.485 -4.135 1.00 25.11 793 HIS A O 1
ATOM 6347 N N . ALA A 1 794 ? 52.207 -32.548 -5.212 1.00 25.77 794 ALA A N 1
ATOM 6348 C CA . ALA A 1 794 ? 53.413 -31.785 -5.607 1.00 25.77 794 ALA A CA 1
ATOM 6349 C C . ALA A 1 794 ? 53.321 -31.458 -7.136 1.00 25.77 794 ALA A C 1
ATOM 6351 O O . ALA A 1 794 ? 52.559 -32.133 -7.818 1.00 25.77 794 ALA A O 1
ATOM 6352 N N . SER A 1 795 ? 54.086 -30.574 -7.805 1.00 29.47 795 SER A N 1
ATOM 6353 C CA . SER A 1 795 ? 54.942 -29.410 -7.467 1.00 29.47 795 SER A CA 1
ATOM 6354 C C . SER A 1 795 ? 55.500 -28.793 -8.789 1.00 29.47 795 SER A C 1
ATOM 6356 O O . SER A 1 795 ? 55.302 -29.380 -9.852 1.00 29.47 795 SER A O 1
ATOM 6358 N N . PHE A 1 796 ? 56.275 -27.695 -8.693 1.00 28.36 796 PHE A N 1
ATOM 6359 C CA . PHE A 1 796 ? 57.204 -27.118 -9.699 1.00 28.36 796 PHE A CA 1
ATOM 6360 C C . PHE A 1 796 ? 56.574 -26.287 -10.847 1.00 28.36 796 PHE A C 1
ATOM 6362 O O . PHE A 1 796 ? 55.511 -26.627 -11.347 1.00 28.36 796 PHE A O 1
ATOM 6369 N N . ASN A 1 797 ? 57.166 -25.181 -11.342 1.00 28.91 797 ASN A N 1
ATOM 6370 C CA . ASN A 1 797 ? 58.482 -24.524 -11.119 1.00 28.91 797 ASN A CA 1
ATOM 6371 C C . ASN A 1 797 ? 58.420 -23.045 -11.642 1.00 28.91 797 ASN A C 1
ATOM 6373 O O . ASN A 1 797 ? 57.543 -22.774 -12.454 1.00 28.91 797 ASN A O 1
ATOM 6377 N N . ASN A 1 798 ? 59.283 -22.048 -11.348 1.00 28.72 798 ASN A N 1
ATOM 6378 C CA . ASN A 1 798 ? 60.431 -21.861 -10.428 1.00 28.72 798 ASN A CA 1
ATOM 6379 C C . ASN A 1 798 ? 60.791 -20.335 -10.305 1.00 28.72 798 ASN A C 1
ATOM 6381 O O . ASN A 1 798 ? 60.285 -19.533 -11.084 1.00 28.72 798 ASN A O 1
ATOM 6385 N N . ARG A 1 799 ? 61.787 -20.002 -9.461 1.00 26.12 799 ARG A N 1
ATOM 6386 C CA . ARG A 1 799 ? 62.705 -18.823 -9.435 1.00 26.12 799 ARG A CA 1
ATOM 6387 C C . ARG A 1 799 ? 62.306 -17.486 -8.764 1.00 26.12 799 ARG A C 1
ATOM 6389 O O . ARG A 1 799 ? 61.596 -16.651 -9.309 1.00 26.12 799 ARG A O 1
ATOM 6396 N N . THR A 1 800 ? 62.957 -17.285 -7.613 1.00 24.80 800 THR A N 1
ATOM 6397 C CA . THR A 1 800 ? 63.294 -16.065 -6.831 1.00 24.80 800 THR A CA 1
ATOM 6398 C C . THR A 1 800 ? 64.803 -15.723 -7.081 1.00 24.80 800 THR A C 1
ATOM 6400 O O . THR A 1 800 ? 65.270 -16.139 -8.149 1.00 24.80 800 THR A O 1
ATOM 6403 N N . PRO A 1 801 ? 65.649 -15.103 -6.200 1.00 51.31 801 PRO A N 1
ATOM 6404 C CA . PRO A 1 801 ? 65.474 -14.265 -4.982 1.00 51.31 801 PRO A CA 1
ATOM 6405 C C . PRO A 1 801 ? 66.413 -13.013 -4.887 1.00 51.31 801 PRO A C 1
ATOM 6407 O O . PRO A 1 801 ? 67.231 -12.791 -5.773 1.00 51.31 801 PRO A O 1
ATOM 6410 N N . HIS A 1 802 ? 66.324 -12.245 -3.778 1.00 25.16 802 HIS A N 1
ATOM 6411 C CA . HIS A 1 802 ? 67.404 -11.714 -2.883 1.00 25.16 802 HIS A CA 1
ATOM 6412 C C . HIS A 1 802 ? 66.866 -10.525 -2.036 1.00 25.16 802 HIS A C 1
ATOM 6414 O O . HIS A 1 802 ? 65.902 -9.899 -2.464 1.00 25.16 802 HIS A O 1
ATOM 6420 N N . PHE A 1 803 ? 67.371 -10.139 -0.849 1.00 26.03 803 PHE A N 1
ATOM 6421 C CA . PHE A 1 803 ? 68.474 -10.606 0.031 1.00 26.03 803 PHE A CA 1
ATOM 6422 C C . PHE A 1 803 ? 68.020 -10.495 1.527 1.00 26.03 803 PHE A C 1
ATOM 6424 O O . PHE A 1 803 ? 66.820 -10.408 1.773 1.00 26.03 803 PHE A O 1
ATOM 6431 N N . SER A 1 804 ? 68.929 -10.526 2.514 1.00 27.19 804 SER A N 1
ATOM 6432 C CA . SER A 1 804 ? 68.664 -10.757 3.959 1.00 27.19 804 SER A CA 1
ATOM 6433 C C . SER A 1 804 ? 69.565 -9.875 4.887 1.00 27.19 804 SER A C 1
ATOM 6435 O O . SER A 1 804 ? 70.173 -8.949 4.353 1.00 27.19 804 SER A O 1
ATOM 6437 N N . GLU A 1 805 ? 69.688 -9.968 6.233 1.00 25.50 805 GLU A N 1
ATOM 6438 C CA . GLU A 1 805 ? 69.502 -11.064 7.225 1.00 25.50 805 GLU A CA 1
ATOM 6439 C C . GLU A 1 805 ? 69.295 -10.557 8.703 1.00 25.50 805 GLU A C 1
ATOM 6441 O O . GLU A 1 805 ? 69.274 -9.357 8.965 1.00 25.50 805 GLU A O 1
ATOM 6446 N N . ILE A 1 806 ? 69.117 -11.523 9.623 1.00 26.48 806 ILE A N 1
ATOM 6447 C CA . ILE A 1 806 ? 69.171 -11.650 11.121 1.00 26.48 806 ILE A CA 1
ATOM 6448 C C . ILE A 1 806 ? 70.236 -10.732 11.835 1.00 26.48 806 ILE A C 1
ATOM 6450 O O . ILE A 1 806 ? 71.205 -10.360 11.185 1.00 26.48 806 ILE A O 1
ATOM 6454 N N . GLU A 1 807 ? 70.136 -10.230 13.098 1.00 25.33 807 GLU A N 1
ATOM 6455 C CA . GLU A 1 807 ? 70.221 -10.913 14.435 1.00 25.33 807 GLU A CA 1
ATOM 6456 C C . GLU A 1 807 ? 69.987 -9.977 15.689 1.00 25.33 807 GLU A C 1
ATOM 6458 O O . GLU A 1 807 ? 69.762 -8.779 15.528 1.00 25.33 807 GLU A O 1
ATOM 6463 N N . THR A 1 808 ? 70.157 -10.500 16.931 1.00 26.20 808 THR A N 1
ATOM 6464 C CA . THR A 1 808 ? 70.392 -9.847 18.276 1.00 26.20 808 THR A CA 1
ATOM 6465 C C . THR A 1 808 ? 69.232 -9.623 19.304 1.00 26.20 808 THR A C 1
ATOM 6467 O O . THR A 1 808 ? 68.117 -10.094 19.092 1.00 26.20 808 THR A O 1
ATOM 6470 N N . GLU A 1 809 ? 69.533 -9.064 20.504 1.00 25.33 809 GLU A N 1
ATOM 6471 C CA . GLU A 1 809 ? 69.103 -9.583 21.839 1.00 25.33 809 GLU A CA 1
ATOM 6472 C C . GLU A 1 809 ? 68.429 -8.604 22.868 1.00 25.33 809 GLU A C 1
ATOM 6474 O O . GLU A 1 809 ? 68.423 -7.386 22.727 1.00 25.33 809 GLU A O 1
ATOM 6479 N N . GLU A 1 810 ? 67.872 -9.208 23.935 1.00 26.88 810 GLU A N 1
ATOM 6480 C CA . GLU A 1 810 ? 67.577 -8.785 25.337 1.00 26.88 810 GLU A CA 1
ATOM 6481 C C . GLU A 1 810 ? 67.371 -7.309 25.835 1.00 26.88 810 GLU A C 1
ATOM 6483 O O . GLU A 1 810 ? 68.307 -6.598 26.183 1.00 26.88 810 GLU A O 1
ATOM 6488 N N . SER A 1 811 ? 66.123 -7.042 26.283 1.00 27.06 811 SER A N 1
ATOM 6489 C CA . SER A 1 811 ? 65.739 -6.633 27.675 1.00 27.06 811 SER A CA 1
ATOM 6490 C C . SER A 1 811 ? 65.611 -5.153 28.173 1.00 27.06 811 SER A C 1
ATOM 6492 O O . SER A 1 811 ? 66.532 -4.359 28.079 1.00 27.06 811 SER A O 1
ATOM 6494 N N . ARG A 1 812 ? 64.475 -4.896 28.882 1.00 28.47 812 ARG A N 1
ATOM 6495 C CA . ARG A 1 812 ? 64.258 -4.132 30.164 1.00 28.47 812 ARG A CA 1
ATOM 6496 C C . ARG A 1 812 ? 64.662 -2.632 30.295 1.00 28.47 812 ARG A C 1
ATOM 6498 O O . ARG A 1 812 ? 65.672 -2.212 29.767 1.00 28.47 812 ARG A O 1
ATOM 6505 N N . ASN A 1 813 ? 64.043 -1.776 31.137 1.00 30.53 813 ASN A N 1
ATOM 6506 C CA . ASN A 1 813 ? 62.691 -1.647 31.750 1.00 30.53 813 ASN A CA 1
ATOM 6507 C C . ASN A 1 813 ? 62.596 -0.314 32.563 1.00 30.53 813 ASN A C 1
ATOM 6509 O O . ASN A 1 813 ? 63.634 0.155 33.013 1.00 30.53 813 ASN A O 1
ATOM 6513 N N . PHE A 1 814 ? 61.370 0.191 32.829 1.00 25.58 814 PHE A N 1
ATOM 6514 C CA . PHE A 1 814 ? 60.805 0.838 34.064 1.00 25.58 814 PHE A CA 1
ATOM 6515 C C . PHE A 1 814 ? 59.781 1.969 33.728 1.00 25.58 814 PHE A C 1
ATOM 6517 O O . PHE A 1 814 ? 60.038 2.708 32.786 1.00 25.58 814 PHE A O 1
ATOM 6524 N N . ASN A 1 815 ? 58.572 2.154 34.315 1.00 31.39 815 ASN A N 1
ATOM 6525 C CA . ASN A 1 815 ? 57.897 1.856 35.621 1.00 31.39 815 ASN A CA 1
ATOM 6526 C C . ASN A 1 815 ? 58.245 2.804 36.798 1.00 31.39 815 ASN A C 1
ATOM 6528 O O . ASN A 1 815 ? 59.335 3.360 36.792 1.00 31.39 815 ASN A O 1
ATOM 6532 N N . ALA A 1 816 ? 57.439 3.010 37.865 1.00 35.41 816 ALA A N 1
ATOM 6533 C CA . ALA A 1 816 ? 56.025 2.716 38.262 1.00 35.41 816 ALA A CA 1
ATOM 6534 C C . ALA A 1 816 ? 55.667 3.640 39.482 1.00 35.41 816 ALA A C 1
ATOM 6536 O O . ALA A 1 816 ? 56.522 4.427 39.877 1.00 35.41 816 ALA A O 1
ATOM 6537 N N . GLU A 1 817 ? 54.501 3.670 40.155 1.00 34.81 817 GLU A N 1
ATOM 6538 C CA . GLU A 1 817 ? 53.236 2.885 40.152 1.00 34.81 817 GLU A CA 1
ATOM 6539 C C . GLU A 1 817 ? 52.010 3.851 40.194 1.00 34.81 817 GLU A C 1
ATOM 6541 O O . GLU A 1 817 ? 52.162 5.015 39.832 1.00 34.81 817 GLU A O 1
ATOM 6546 N N . VAL A 1 818 ? 50.755 3.464 40.475 1.00 31.17 818 VAL A N 1
ATOM 6547 C CA . VAL A 1 818 ? 50.102 3.232 41.803 1.00 31.17 818 VAL A CA 1
ATOM 6548 C C . VAL A 1 818 ? 48.681 2.666 41.522 1.00 31.17 818 VAL A C 1
ATOM 6550 O O . VAL A 1 818 ? 48.146 2.949 40.451 1.00 31.17 818 VAL A O 1
ATOM 6553 N N . GLY A 1 819 ? 47.954 1.889 42.346 1.00 29.62 819 GLY A N 1
ATOM 6554 C CA . GLY A 1 819 ? 48.076 1.481 43.764 1.00 29.62 819 GLY A CA 1
ATOM 6555 C C . GLY A 1 819 ? 46.859 1.993 44.583 1.00 29.62 819 GLY A C 1
ATOM 6556 O O . GLY A 1 819 ? 46.381 3.089 44.321 1.00 29.62 819 GLY A O 1
ATOM 6557 N N . CYS A 1 820 ? 46.247 1.318 45.570 1.00 29.88 820 CYS A N 1
ATOM 6558 C CA . CYS A 1 820 ? 46.378 -0.030 46.152 1.00 29.88 820 CYS A CA 1
ATOM 6559 C C . CYS A 1 820 ? 45.045 -0.432 46.850 1.00 29.88 820 CYS A C 1
ATOM 6561 O O . CYS A 1 820 ? 44.249 0.449 47.170 1.00 29.88 820 CYS A O 1
ATOM 6563 N N . CYS A 1 821 ? 44.908 -1.716 47.241 1.00 29.08 821 CYS A N 1
ATOM 6564 C CA . CYS A 1 821 ? 44.160 -2.156 48.443 1.00 29.08 821 CYS A CA 1
ATOM 6565 C C . CYS A 1 821 ? 42.604 -2.117 48.297 1.00 29.08 821 CYS A C 1
ATOM 6567 O O . CYS A 1 821 ? 42.110 -1.614 47.297 1.00 29.08 821 CYS A O 1
ATOM 6569 N N . PHE A 1 822 ? 41.713 -2.638 49.168 1.00 29.12 822 PHE A N 1
ATOM 6570 C CA . PHE A 1 822 ? 41.695 -3.500 50.387 1.00 29.12 822 PHE A CA 1
ATOM 6571 C C . PHE A 1 822 ? 40.251 -4.119 50.484 1.00 29.12 822 PHE A C 1
ATOM 6573 O O . PHE A 1 822 ? 39.462 -3.843 49.586 1.00 29.12 822 PHE A O 1
ATOM 6580 N N . SER A 1 823 ? 39.715 -4.898 51.449 1.00 28.98 823 SER A N 1
ATOM 6581 C CA . SER A 1 823 ? 40.054 -5.657 52.694 1.00 28.98 823 SER A CA 1
ATOM 6582 C C . SER A 1 823 ? 38.773 -6.470 53.086 1.00 28.98 823 SER A C 1
ATOM 6584 O O . SER A 1 823 ? 37.715 -6.189 52.531 1.00 28.98 823 SER A O 1
ATOM 6586 N N . ARG A 1 824 ? 38.682 -7.436 54.027 1.00 30.38 824 ARG A N 1
ATOM 6587 C CA . ARG A 1 824 ? 39.582 -8.442 54.654 1.00 30.38 824 ARG A CA 1
ATOM 6588 C C . ARG A 1 824 ? 38.696 -9.603 55.220 1.00 30.38 824 ARG A C 1
ATOM 6590 O O . ARG A 1 824 ? 37.493 -9.446 55.375 1.00 30.38 824 ARG A O 1
ATOM 6597 N N . SER A 1 825 ? 39.317 -10.754 55.492 1.00 28.56 825 SER A N 1
ATOM 6598 C CA . SER A 1 825 ? 38.848 -12.055 56.032 1.00 28.56 825 SER A CA 1
ATOM 6599 C C . SER A 1 825 ? 38.225 -12.087 57.450 1.00 28.56 825 SER A C 1
ATOM 6601 O O . SER A 1 825 ? 38.361 -11.101 58.170 1.00 28.56 825 SER A O 1
ATOM 6603 N N . LEU A 1 826 ? 37.729 -13.273 57.890 1.00 32.06 826 LEU A N 1
ATOM 6604 C CA . LEU A 1 826 ? 38.216 -14.006 59.101 1.00 32.06 826 LEU A CA 1
ATOM 6605 C C . LEU A 1 826 ? 37.635 -15.450 59.314 1.00 32.06 826 LEU A C 1
ATOM 6607 O O . LEU A 1 826 ? 36.443 -15.596 59.541 1.00 32.06 826 LEU A O 1
ATOM 6611 N N . GLU A 1 827 ? 38.534 -16.455 59.289 1.00 28.30 827 GLU A N 1
ATOM 6612 C CA . GLU A 1 827 ? 38.752 -17.624 60.210 1.00 28.30 827 GLU A CA 1
ATOM 6613 C C . GLU A 1 827 ? 37.714 -18.776 60.511 1.00 28.30 827 GLU A C 1
ATOM 6615 O O . GLU A 1 827 ? 36.543 -18.648 60.161 1.00 28.30 827 GLU A O 1
ATOM 6620 N N . PRO A 1 828 ? 38.164 -19.968 61.029 1.00 63.22 828 PRO A N 1
ATOM 6621 C CA . PRO A 1 828 ? 37.556 -21.305 60.772 1.00 63.22 828 PRO A CA 1
ATOM 6622 C C . PRO A 1 828 ? 37.329 -22.204 62.031 1.00 63.22 828 PRO A C 1
ATOM 6624 O O . PRO A 1 828 ? 37.452 -21.695 63.142 1.00 63.22 828 PRO A O 1
ATOM 6627 N N . ILE A 1 829 ? 37.083 -23.532 61.865 1.00 32.84 829 ILE A N 1
ATOM 6628 C CA . ILE A 1 829 ? 37.664 -24.646 62.686 1.00 32.84 829 ILE A CA 1
ATOM 6629 C C . ILE A 1 829 ? 37.341 -26.089 62.165 1.00 32.84 829 ILE A C 1
ATOM 6631 O O . ILE A 1 829 ? 36.247 -26.319 61.657 1.00 32.84 829 ILE A O 1
ATOM 6635 N N . ASP A 1 830 ? 38.313 -27.004 62.352 1.00 29.67 830 ASP A N 1
ATOM 6636 C CA . ASP A 1 830 ? 38.364 -28.498 62.381 1.00 29.67 830 ASP A CA 1
ATOM 6637 C C . ASP A 1 830 ? 38.021 -29.452 61.193 1.00 29.67 830 ASP A C 1
ATOM 6639 O O . ASP A 1 830 ? 37.189 -29.199 60.322 1.00 29.67 830 ASP A O 1
ATOM 6643 N N . ASP A 1 831 ? 38.732 -30.597 61.226 1.00 33.72 831 ASP A N 1
ATOM 6644 C CA . ASP A 1 831 ? 38.861 -31.705 60.250 1.00 33.72 831 ASP A CA 1
ATOM 6645 C C . ASP A 1 831 ? 38.038 -32.976 60.679 1.00 33.72 831 ASP A C 1
ATOM 6647 O O . ASP A 1 831 ? 37.223 -32.892 61.594 1.00 33.72 831 ASP A O 1
ATOM 6651 N N . ALA A 1 832 ? 38.129 -34.207 60.130 1.00 35.44 832 ALA A N 1
ATOM 6652 C CA . ALA A 1 832 ? 39.046 -34.827 59.160 1.00 35.44 832 ALA A CA 1
ATOM 6653 C C . ALA A 1 832 ? 38.456 -36.079 58.466 1.00 35.44 832 ALA A C 1
ATOM 6655 O O . ALA A 1 832 ? 37.747 -36.858 59.095 1.00 35.44 832 ALA A O 1
ATOM 6656 N N . GLU A 1 833 ? 38.889 -36.349 57.229 1.00 29.38 833 GLU A N 1
ATOM 6657 C CA . GLU A 1 833 ? 39.449 -37.648 56.793 1.00 29.38 833 GLU A CA 1
ATOM 6658 C C . GLU A 1 833 ? 40.185 -37.440 55.449 1.00 29.38 833 GLU A C 1
ATOM 6660 O O . GLU A 1 833 ? 39.891 -36.477 54.736 1.00 29.38 833 GLU A O 1
ATOM 6665 N N . GLY A 1 834 ? 41.174 -38.269 55.082 1.00 32.38 834 GLY A N 1
ATOM 6666 C CA . GLY A 1 834 ? 41.977 -37.967 53.886 1.00 32.38 834 GLY A CA 1
ATOM 6667 C C . GLY A 1 834 ? 42.905 -39.061 53.354 1.00 32.38 834 GLY A C 1
ATOM 6668 O O . GLY A 1 834 ? 43.224 -40.035 54.032 1.00 32.38 834 GLY A O 1
ATOM 6669 N N . SER A 1 835 ? 43.349 -38.879 52.104 1.00 29.08 835 SER A N 1
ATOM 6670 C CA . SER A 1 835 ? 44.384 -39.678 51.431 1.00 29.08 835 SER A CA 1
ATOM 6671 C C . SER A 1 835 ? 44.903 -38.994 50.153 1.00 29.08 835 SER A C 1
ATOM 6673 O O . SER A 1 835 ? 44.103 -38.700 49.279 1.00 29.08 835 SER A O 1
ATOM 6675 N N . SER A 1 836 ? 46.236 -38.840 50.054 1.00 29.86 836 SER A N 1
ATOM 6676 C CA . SER A 1 836 ? 47.100 -38.966 48.849 1.00 29.86 836 SER A CA 1
ATOM 6677 C C . SER A 1 836 ? 46.805 -38.168 47.546 1.00 29.86 836 SER A C 1
ATOM 6679 O O . SER A 1 836 ? 45.682 -38.151 47.069 1.00 29.86 836 SER A O 1
ATOM 6681 N N . CYS A 1 837 ? 47.760 -37.583 46.796 1.00 27.86 837 CYS A N 1
ATOM 6682 C CA . CYS A 1 837 ? 49.175 -37.182 46.983 1.00 27.86 837 CYS A CA 1
ATOM 6683 C C . CYS A 1 837 ? 49.634 -36.341 45.753 1.00 27.86 837 CYS A C 1
ATOM 6685 O O . CYS A 1 837 ? 49.274 -36.717 44.646 1.00 27.86 837 CYS A O 1
ATOM 6687 N N . SER A 1 838 ? 50.544 -35.359 45.940 1.00 32.91 838 SER A N 1
ATOM 6688 C CA . SER A 1 838 ? 51.560 -34.860 44.956 1.00 32.91 838 SER A CA 1
ATOM 6689 C C . SER A 1 838 ? 51.097 -34.215 43.618 1.00 32.91 838 SER A C 1
ATOM 6691 O O . SER A 1 838 ? 50.168 -34.701 42.994 1.00 32.91 838 SER A O 1
ATOM 6693 N N . VAL A 1 839 ? 51.708 -33.185 42.995 1.00 29.28 839 VAL A N 1
ATOM 6694 C CA . VAL A 1 839 ? 52.773 -32.152 43.228 1.00 29.28 839 VAL A CA 1
ATOM 6695 C C . VAL A 1 839 ? 52.558 -31.045 42.147 1.00 29.28 839 VAL A C 1
ATOM 6697 O O . VAL A 1 839 ? 51.791 -31.281 41.219 1.00 29.28 839 VAL A O 1
ATOM 6700 N N . GLY A 1 840 ? 53.166 -29.846 42.110 1.00 26.44 840 GLY A N 1
ATOM 6701 C CA . GLY A 1 840 ? 54.149 -29.141 42.959 1.00 26.44 840 GLY A CA 1
ATOM 6702 C C . GLY A 1 840 ? 55.013 -28.151 42.126 1.00 26.44 840 GLY A C 1
ATOM 6703 O O . GLY A 1 840 ? 55.076 -28.302 40.911 1.00 26.44 840 GLY A O 1
ATOM 6704 N N . SER A 1 841 ? 55.700 -27.192 42.781 1.00 29.55 841 SER A N 1
ATOM 6705 C CA . SER A 1 841 ? 56.676 -26.205 42.220 1.00 29.55 841 SER A CA 1
ATOM 6706 C C . SER A 1 841 ? 56.130 -25.115 41.264 1.00 29.55 841 SER A C 1
ATOM 6708 O O . SER A 1 841 ? 55.281 -25.401 40.433 1.00 29.55 841 SER A O 1
ATOM 6710 N N . CYS A 1 842 ? 56.576 -23.842 41.245 1.00 29.39 842 CYS A N 1
ATOM 6711 C CA . CYS A 1 842 ? 57.501 -22.966 42.028 1.00 29.39 842 CYS A CA 1
ATOM 6712 C C . CYS A 1 842 ? 57.222 -21.485 41.565 1.00 29.39 842 CYS A C 1
ATOM 6714 O O . CYS A 1 842 ? 56.348 -21.324 40.718 1.00 29.39 842 CYS A O 1
ATOM 6716 N N . SER A 1 843 ? 57.819 -20.327 41.930 1.00 32.41 843 SER A N 1
ATOM 6717 C CA . SER A 1 843 ? 58.847 -19.743 42.851 1.00 32.41 843 SER A CA 1
ATOM 6718 C C . SER A 1 843 ? 58.757 -18.184 42.687 1.00 32.41 843 SER A C 1
ATOM 6720 O O . SER A 1 843 ? 57.991 -17.748 41.834 1.00 32.41 843 SER A O 1
ATOM 6722 N N . SER A 1 844 ? 59.510 -17.231 43.277 1.00 28.02 844 SER A N 1
ATOM 6723 C CA . SER A 1 844 ? 60.254 -16.968 44.545 1.00 28.02 844 SER A CA 1
ATOM 6724 C C . SER A 1 844 ? 60.908 -15.555 44.404 1.00 28.02 844 SER A C 1
ATOM 6726 O O . SER A 1 844 ? 61.232 -15.207 43.275 1.00 28.02 844 SER A O 1
ATOM 6728 N N . THR A 1 845 ? 61.240 -14.688 45.383 1.00 27.47 845 THR A N 1
ATOM 6729 C CA . THR A 1 845 ? 60.864 -14.379 46.796 1.00 27.47 845 THR A CA 1
ATOM 6730 C C . THR A 1 845 ? 61.541 -13.026 47.207 1.00 27.47 845 THR A C 1
ATOM 6732 O O . THR A 1 845 ? 62.396 -12.551 46.467 1.00 27.47 845 THR A O 1
ATOM 6735 N N . THR A 1 846 ? 61.288 -12.496 48.430 1.00 28.81 846 THR A N 1
ATOM 6736 C CA . THR A 1 846 ? 62.210 -11.656 49.288 1.00 28.81 846 THR A CA 1
ATOM 6737 C C . THR A 1 846 ? 62.558 -10.191 48.870 1.00 28.81 846 THR A C 1
ATOM 6739 O O . THR A 1 846 ? 62.899 -9.965 47.722 1.00 28.81 846 THR A O 1
ATOM 6742 N N . ARG A 1 847 ? 62.343 -9.124 49.691 1.00 28.48 847 ARG A N 1
ATOM 6743 C CA . ARG A 1 847 ? 63.011 -8.612 50.953 1.00 28.48 847 ARG A CA 1
ATOM 6744 C C . ARG A 1 847 ? 64.307 -7.787 50.699 1.00 28.48 847 ARG A C 1
ATOM 6746 O O . ARG A 1 847 ? 64.997 -8.110 49.747 1.00 28.48 847 ARG A O 1
ATOM 6753 N N . ASP A 1 848 ? 64.734 -6.756 51.464 1.00 27.67 848 ASP A N 1
ATOM 6754 C CA . ASP A 1 848 ? 64.292 -6.124 52.745 1.00 27.67 848 ASP A CA 1
ATOM 6755 C C . ASP A 1 848 ? 64.898 -4.681 52.953 1.00 27.67 848 ASP A C 1
ATOM 6757 O O . ASP A 1 848 ? 66.082 -4.501 52.695 1.00 27.67 848 ASP A O 1
ATOM 6761 N N . ASN A 1 849 ? 64.149 -3.727 53.560 1.00 24.89 849 ASN A N 1
ATOM 6762 C CA . ASN A 1 849 ? 64.601 -2.619 54.478 1.00 24.89 849 ASN A CA 1
ATOM 6763 C C . ASN A 1 849 ? 65.625 -1.496 53.993 1.00 24.89 849 ASN A C 1
ATOM 6765 O O . ASN A 1 849 ? 65.964 -1.477 52.817 1.00 24.89 849 ASN A O 1
ATOM 6769 N N . PRO A 1 850 ? 66.083 -0.486 54.809 1.00 48.03 850 PRO A N 1
ATOM 6770 C CA . PRO A 1 850 ? 65.311 0.687 55.326 1.00 48.03 850 PRO A CA 1
ATOM 6771 C C . PRO A 1 850 ? 66.046 2.084 55.465 1.00 48.03 850 PRO A C 1
ATOM 6773 O O . PRO A 1 850 ? 67.268 2.149 55.458 1.00 48.03 850 PRO A O 1
ATOM 6776 N N . TYR A 1 851 ? 65.298 3.163 55.821 1.00 25.47 851 TYR A N 1
ATOM 6777 C CA . TYR A 1 851 ? 65.742 4.418 56.534 1.00 25.47 851 TYR A CA 1
ATOM 6778 C C . TYR A 1 851 ? 66.746 5.397 55.826 1.00 25.47 851 TYR A C 1
ATOM 6780 O O . TYR A 1 851 ? 67.419 4.995 54.893 1.00 25.47 851 TYR A O 1
ATOM 6788 N N . LYS A 1 852 ? 66.973 6.692 56.188 1.00 25.44 852 LYS A N 1
ATOM 6789 C CA . LYS A 1 852 ? 66.253 7.787 56.925 1.00 25.44 852 LYS A CA 1
ATOM 6790 C C . LYS A 1 852 ? 66.979 9.161 56.734 1.00 25.44 852 LYS A C 1
ATOM 6792 O O . LYS A 1 852 ? 68.184 9.189 56.936 1.00 25.44 852 LYS A O 1
ATOM 6797 N N . LEU A 1 853 ? 66.223 10.279 56.647 1.00 23.70 853 LEU A N 1
ATOM 6798 C CA . LEU A 1 853 ? 66.570 11.650 57.157 1.00 23.70 853 LEU A CA 1
ATOM 6799 C C . LEU A 1 853 ? 67.803 12.391 56.514 1.00 23.70 853 LEU A C 1
ATOM 6801 O O . LEU A 1 853 ? 68.478 11.798 55.684 1.00 23.70 853 LEU A O 1
ATOM 6805 N N . PRO A 1 854 ? 68.146 13.660 56.880 1.00 47.53 854 PRO A N 1
ATOM 6806 C CA . PRO A 1 854 ? 67.313 14.890 56.844 1.00 47.53 854 PRO A CA 1
ATOM 6807 C C . PRO A 1 854 ? 68.050 16.200 56.382 1.00 47.53 854 PRO A C 1
ATOM 6809 O O . PRO A 1 854 ? 69.229 16.181 56.053 1.00 47.53 854 PRO A O 1
ATOM 6812 N N . CYS A 1 855 ? 67.363 17.350 56.549 1.00 24.70 855 CYS A N 1
ATOM 6813 C CA . CYS A 1 855 ? 67.857 18.746 56.724 1.00 24.70 855 CYS A CA 1
ATOM 6814 C C . CYS A 1 855 ? 68.101 19.645 55.477 1.00 24.70 855 CYS A C 1
ATOM 6816 O O . CYS A 1 855 ? 68.593 19.172 54.464 1.00 24.70 855 CYS A O 1
ATOM 6818 N N . LEU A 1 856 ? 67.526 20.871 55.403 1.00 25.11 856 LEU A N 1
ATOM 6819 C CA . LEU A 1 856 ? 67.939 22.218 55.926 1.00 25.11 856 LEU A CA 1
ATOM 6820 C C . LEU A 1 856 ? 69.219 22.781 55.225 1.00 25.11 856 LEU A C 1
ATOM 6822 O O . LEU A 1 856 ? 70.147 22.013 55.028 1.00 25.11 856 LEU A O 1
ATOM 6826 N N . TYR A 1 857 ? 69.397 24.071 54.854 1.00 24.17 857 TYR A N 1
ATOM 6827 C CA . TYR A 1 857 ? 68.629 25.319 55.092 1.00 24.17 857 TYR A CA 1
ATOM 6828 C C . TYR A 1 857 ? 68.996 26.472 54.093 1.00 24.17 857 TYR A C 1
ATOM 6830 O O . TYR A 1 857 ? 70.166 26.677 53.812 1.00 24.17 857 TYR A O 1
ATOM 6838 N N . VAL A 1 858 ? 68.001 27.275 53.663 1.00 24.25 858 VAL A N 1
ATOM 6839 C CA . VAL A 1 858 ? 67.978 28.775 53.572 1.00 24.25 858 VAL A CA 1
ATOM 6840 C C . VAL A 1 858 ? 69.019 29.618 52.754 1.00 24.25 858 VAL A C 1
ATOM 6842 O O . VAL A 1 858 ? 70.163 29.765 53.156 1.00 24.25 858 VAL A O 1
ATOM 6845 N N . ARG A 1 859 ? 68.476 30.386 51.770 1.00 23.95 859 ARG A N 1
ATOM 6846 C CA . ARG A 1 859 ? 68.863 31.718 51.175 1.00 23.95 859 ARG A CA 1
ATOM 6847 C C . ARG A 1 859 ? 70.188 31.924 50.380 1.00 23.95 859 ARG A C 1
ATOM 6849 O O . ARG A 1 859 ? 71.244 31.444 50.754 1.00 23.95 859 ARG A O 1
ATOM 6856 N N . GLY A 1 860 ? 70.093 32.743 49.310 1.00 27.59 860 GLY A N 1
ATOM 6857 C CA . GLY A 1 860 ? 71.201 33.409 48.569 1.00 27.59 860 GLY A CA 1
ATOM 6858 C C . GLY A 1 860 ? 71.487 34.841 49.092 1.00 27.59 860 GLY A C 1
ATOM 6859 O O . GLY A 1 860 ? 71.304 35.013 50.301 1.00 27.59 860 GLY A O 1
ATOM 6860 N N . PRO A 1 861 ? 71.832 35.885 48.277 1.00 55.50 861 PRO A N 1
ATOM 6861 C CA . PRO A 1 861 ? 71.702 36.022 46.801 1.00 55.50 861 PRO A CA 1
ATOM 6862 C C . PRO A 1 861 ? 72.876 36.751 46.048 1.00 55.50 861 PRO A C 1
ATOM 6864 O O . PRO A 1 861 ? 73.832 37.173 46.686 1.00 55.50 861 PRO A O 1
ATOM 6867 N N . ASN A 1 862 ? 72.709 36.996 44.725 1.00 28.91 862 ASN A N 1
ATOM 6868 C CA . ASN A 1 862 ? 73.446 37.938 43.822 1.00 28.91 862 ASN A CA 1
ATOM 6869 C C . ASN A 1 862 ? 74.971 37.680 43.604 1.00 28.91 862 ASN A C 1
ATOM 6871 O O . ASN A 1 862 ? 75.613 37.083 44.456 1.00 28.91 862 ASN A O 1
ATOM 6875 N N . GLN A 1 863 ? 75.662 38.054 42.506 1.00 29.91 863 GLN A N 1
ATOM 6876 C CA . GLN A 1 863 ? 75.406 38.778 41.223 1.00 29.91 863 GLN A CA 1
ATOM 6877 C C . GLN A 1 863 ? 76.455 38.237 40.166 1.00 29.91 863 GLN A C 1
ATOM 6879 O O . GLN A 1 863 ? 77.094 37.238 40.487 1.00 29.91 863 GLN A O 1
ATOM 6884 N N . ASP A 1 864 ? 76.747 38.698 38.929 1.00 28.53 864 ASP A N 1
ATOM 6885 C CA . ASP A 1 864 ? 76.443 39.902 38.117 1.00 28.53 864 ASP A CA 1
ATOM 6886 C C . ASP A 1 864 ? 76.788 39.720 36.594 1.00 28.53 864 ASP A C 1
ATOM 6888 O O . ASP A 1 864 ? 77.345 38.692 36.217 1.00 28.53 864 ASP A O 1
ATOM 6892 N N . ASN A 1 865 ? 76.616 40.794 35.795 1.00 26.84 865 ASN A N 1
ATOM 6893 C CA . ASN A 1 865 ? 77.431 41.260 34.633 1.00 26.84 865 ASN A CA 1
ATOM 6894 C C . ASN A 1 865 ? 77.299 40.742 33.157 1.00 26.84 865 ASN A C 1
ATOM 6896 O O . ASN A 1 865 ? 77.725 39.645 32.811 1.00 26.84 865 ASN A O 1
ATOM 6900 N N . TYR A 1 866 ? 76.964 41.723 32.288 1.00 29.38 866 TYR A N 1
ATOM 6901 C CA . TYR A 1 866 ? 77.362 42.019 30.880 1.00 29.38 866 TYR A CA 1
ATOM 6902 C C . TYR A 1 866 ? 76.714 41.411 29.596 1.00 29.38 866 TYR A C 1
ATOM 6904 O O . TYR A 1 866 ? 76.794 40.222 29.313 1.00 29.38 866 TYR A O 1
ATOM 6912 N N . SER A 1 867 ? 76.263 42.369 28.760 1.00 28.06 867 SER A N 1
ATOM 6913 C CA . SER A 1 867 ? 76.226 42.488 27.280 1.00 28.06 867 SER A CA 1
ATOM 6914 C C . SER A 1 867 ? 75.219 41.753 26.357 1.00 28.06 867 SER A C 1
ATOM 6916 O O . SER A 1 867 ? 75.443 40.628 25.925 1.00 28.06 867 SER A O 1
ATOM 6918 N N . ASP A 1 868 ? 74.205 42.537 25.953 1.00 30.72 868 ASP A N 1
ATOM 6919 C CA . ASP A 1 868 ? 73.938 43.066 24.587 1.00 30.72 868 ASP A CA 1
ATOM 6920 C C . ASP A 1 868 ? 73.254 42.258 23.442 1.00 30.72 868 ASP A C 1
ATOM 6922 O O . ASP A 1 868 ? 73.620 41.146 23.076 1.00 30.72 868 ASP A O 1
ATOM 6926 N N . ASP A 1 869 ? 72.289 42.970 22.832 1.00 36.59 869 ASP A N 1
ATOM 6927 C CA . ASP A 1 869 ? 71.807 43.023 21.436 1.00 36.59 869 ASP A CA 1
ATOM 6928 C C . ASP A 1 869 ? 71.285 41.790 20.661 1.00 36.59 869 ASP A C 1
ATOM 6930 O O . ASP A 1 869 ? 72.031 41.049 20.023 1.00 36.59 869 ASP A O 1
ATOM 6934 N N . ALA A 1 870 ? 69.951 41.753 20.482 1.00 33.03 870 ALA A N 1
ATOM 6935 C CA . ALA A 1 870 ? 69.323 42.137 19.199 1.00 33.03 870 ALA A CA 1
ATOM 6936 C C . ALA A 1 870 ? 67.804 42.439 19.336 1.00 33.03 870 ALA A C 1
ATOM 6938 O O . ALA A 1 870 ? 67.080 41.744 20.048 1.00 33.03 870 ALA A O 1
ATOM 6939 N N . GLU A 1 871 ? 67.310 43.468 18.632 1.00 34.16 871 GLU A N 1
ATOM 6940 C CA . GLU A 1 871 ? 65.886 43.876 18.570 1.00 34.16 871 GLU A CA 1
ATOM 6941 C C . GLU A 1 871 ? 65.051 43.029 17.563 1.00 34.16 871 GLU A C 1
ATOM 6943 O O . GLU A 1 871 ? 65.609 42.204 16.847 1.00 34.16 871 GLU A O 1
ATOM 6948 N N . SER A 1 872 ? 63.720 43.144 17.394 1.00 30.09 872 SER A N 1
ATOM 6949 C CA . SER A 1 872 ? 62.701 44.146 17.800 1.00 30.09 872 SER A CA 1
ATOM 6950 C C . SER A 1 872 ? 61.339 43.426 17.989 1.00 30.09 872 SER A C 1
ATOM 6952 O O . SER A 1 872 ? 61.083 42.439 17.307 1.00 30.09 872 SER A O 1
ATOM 6954 N N . SER A 1 873 ? 60.500 43.711 19.000 1.00 34.06 873 SER A N 1
ATOM 6955 C CA . SER A 1 873 ? 59.549 44.847 19.130 1.00 34.06 873 SER A CA 1
ATOM 6956 C C . SER A 1 873 ? 58.487 44.922 18.004 1.00 34.06 873 SER A C 1
ATOM 6958 O O . SER A 1 873 ? 58.795 44.639 16.854 1.00 34.06 873 SER A O 1
ATOM 6960 N N . SER A 1 874 ? 57.219 45.316 18.209 1.00 32.44 874 SER A N 1
ATOM 6961 C CA . SER A 1 874 ? 56.331 45.501 19.389 1.00 32.44 874 SER A CA 1
ATOM 6962 C C . SER A 1 874 ? 54.866 45.583 18.850 1.00 32.44 874 SER A C 1
ATOM 6964 O O . SER A 1 874 ? 54.686 45.467 17.640 1.00 32.44 874 SER A O 1
ATOM 6966 N N . SER A 1 875 ? 53.741 45.737 19.568 1.00 29.06 875 SER A N 1
ATOM 6967 C CA . SER A 1 875 ? 53.341 45.995 20.973 1.00 29.06 875 SER A CA 1
ATOM 6968 C C . SER A 1 875 ? 51.912 45.383 21.178 1.00 29.06 875 SER A C 1
ATOM 6970 O O . SER A 1 875 ? 51.405 44.743 20.260 1.00 29.06 875 SER A O 1
ATOM 6972 N N . GLY A 1 876 ? 51.148 45.471 22.281 1.00 28.64 876 GLY A N 1
ATOM 6973 C CA . GLY A 1 876 ? 51.325 46.068 23.614 1.00 28.64 876 GLY A CA 1
ATOM 6974 C C . GLY A 1 876 ? 50.050 46.785 24.117 1.00 28.64 876 GLY A C 1
ATOM 6975 O O . GLY A 1 876 ? 49.835 47.945 23.783 1.00 28.64 876 GLY A O 1
ATOM 6976 N N . GLY A 1 877 ? 49.216 46.135 24.947 1.00 24.91 877 GLY A N 1
ATOM 6977 C CA . GLY A 1 877 ? 48.020 46.756 25.551 1.00 24.91 877 GLY A CA 1
ATOM 6978 C C . GLY A 1 877 ? 47.284 45.851 26.553 1.00 24.91 877 GLY A C 1
ATOM 6979 O O . GLY A 1 877 ? 46.978 44.708 26.232 1.00 24.91 877 GLY A O 1
ATOM 6980 N N . TRP A 1 878 ? 47.015 46.352 27.765 1.00 32.97 878 TRP A N 1
ATOM 6981 C CA . TRP A 1 878 ? 46.423 45.600 28.887 1.00 32.97 878 TRP A CA 1
ATOM 6982 C C . TRP A 1 878 ? 44.957 45.995 29.138 1.00 32.97 878 TRP A C 1
ATOM 6984 O O . TRP A 1 878 ? 44.705 47.174 29.378 1.00 32.97 878 TRP A O 1
ATOM 6994 N N . VAL A 1 879 ? 44.024 45.031 29.213 1.00 30.67 879 VAL A N 1
ATOM 6995 C CA . VAL A 1 879 ? 42.721 45.187 29.903 1.00 30.67 879 VAL A CA 1
ATOM 6996 C C . VAL A 1 879 ? 42.235 43.844 30.476 1.00 30.67 879 VAL A C 1
ATOM 6998 O O . VAL A 1 879 ? 41.914 42.955 29.702 1.00 30.67 879 VAL A O 1
ATOM 7001 N N . ASP A 1 880 ? 42.138 43.788 31.811 1.00 32.50 880 ASP A N 1
ATOM 7002 C CA . ASP A 1 880 ? 41.215 43.023 32.687 1.00 32.50 880 ASP A CA 1
ATOM 7003 C C . ASP A 1 880 ? 40.933 41.506 32.472 1.00 32.50 880 ASP A C 1
ATOM 7005 O O . ASP A 1 880 ? 41.030 40.936 31.389 1.00 32.50 880 ASP A O 1
ATOM 7009 N N . GLY A 1 881 ? 40.585 40.815 33.562 1.00 42.19 881 GLY A N 1
ATOM 7010 C CA . GLY A 1 881 ? 40.608 39.352 33.661 1.00 42.19 881 GLY A CA 1
ATOM 7011 C C . GLY A 1 881 ? 39.347 38.588 33.225 1.00 42.19 881 GLY A C 1
ATOM 7012 O O . GLY A 1 881 ? 38.220 39.099 33.206 1.00 42.19 881 GLY A O 1
ATOM 7013 N N . ARG A 1 882 ? 39.548 37.294 32.936 1.00 31.52 882 ARG A N 1
ATOM 7014 C CA . ARG A 1 882 ? 38.535 36.223 33.002 1.00 31.52 882 ARG A CA 1
ATOM 7015 C C . ARG A 1 882 ? 39.190 34.842 32.925 1.00 31.52 882 ARG A C 1
ATOM 7017 O O . ARG A 1 882 ? 40.172 34.680 32.208 1.00 31.52 882 ARG A O 1
ATOM 7024 N N . ASP A 1 883 ? 38.616 33.860 33.619 1.00 31.70 883 ASP A N 1
ATOM 7025 C CA . ASP A 1 883 ? 38.997 32.451 33.467 1.00 31.70 883 ASP A CA 1
ATOM 7026 C C . ASP A 1 883 ? 38.642 31.909 32.066 1.00 31.70 883 ASP A C 1
ATOM 7028 O O . ASP A 1 883 ? 37.624 32.315 31.489 1.00 31.70 883 ASP A O 1
ATOM 7032 N N . PRO A 1 884 ? 39.426 30.959 31.522 1.00 41.12 884 PRO A N 1
ATOM 7033 C CA . PRO A 1 884 ? 39.117 30.297 30.261 1.00 41.12 884 PRO A CA 1
ATOM 7034 C C . PRO A 1 884 ? 37.975 29.284 30.439 1.00 41.12 884 PRO A C 1
ATOM 7036 O O . PRO A 1 884 ? 38.131 28.231 31.056 1.00 41.12 884 PRO A O 1
ATOM 7039 N N . SER A 1 885 ? 36.811 29.584 29.862 1.00 46.59 885 SER A N 1
ATOM 7040 C CA . SER A 1 885 ? 35.684 28.649 29.797 1.00 46.59 885 SER A CA 1
ATOM 7041 C C . SER A 1 885 ? 35.972 27.470 28.864 1.00 46.59 885 SER A C 1
ATOM 7043 O O . SER A 1 885 ? 36.517 27.661 27.778 1.00 46.59 885 SER A O 1
ATOM 7045 N N . LEU A 1 886 ? 35.521 26.269 29.245 1.00 50.81 886 LEU A N 1
ATOM 7046 C CA . LEU A 1 886 ? 35.493 25.095 28.363 1.00 50.81 886 LEU A CA 1
ATOM 7047 C C . LEU A 1 886 ? 34.731 25.401 27.051 1.00 50.81 886 LEU A C 1
ATOM 7049 O O . LEU A 1 886 ? 33.712 26.099 27.108 1.00 50.81 886 LEU A O 1
ATOM 7053 N N . PRO A 1 887 ? 35.191 24.883 25.894 1.00 48.34 887 PRO A N 1
ATOM 7054 C CA . PRO A 1 887 ? 34.590 25.173 24.593 1.00 48.34 887 PRO A CA 1
ATOM 7055 C C . PRO A 1 887 ? 33.165 24.628 24.483 1.00 48.34 887 PRO A C 1
ATOM 7057 O O . PRO A 1 887 ? 32.803 23.619 25.100 1.00 48.34 887 PRO A O 1
ATOM 7060 N N . GLN A 1 888 ? 32.344 25.295 23.679 1.00 60.44 888 GLN A N 1
ATOM 7061 C CA . GLN A 1 888 ? 30.936 24.945 23.517 1.00 60.44 888 GLN A CA 1
ATOM 7062 C C . GLN A 1 888 ? 30.771 23.719 22.611 1.00 60.44 888 GLN A C 1
ATOM 7064 O O . GLN A 1 888 ? 31.582 23.449 21.725 1.00 60.44 888 GLN A O 1
ATOM 7069 N N . THR A 1 889 ? 29.681 22.969 22.798 1.00 57.56 889 THR A N 1
ATOM 7070 C CA . THR A 1 889 ? 29.417 21.724 22.051 1.00 57.56 889 THR A CA 1
ATOM 7071 C C . THR A 1 889 ? 29.374 21.933 20.529 1.00 57.56 889 THR A C 1
ATOM 7073 O O . THR A 1 889 ? 29.699 21.018 19.777 1.00 57.56 889 THR A O 1
ATOM 7076 N N . GLU A 1 890 ? 29.029 23.141 20.071 1.00 61.72 890 GLU A N 1
ATOM 7077 C CA . GLU A 1 890 ? 29.032 23.515 18.651 1.00 61.72 890 GLU A CA 1
ATOM 7078 C C . GLU A 1 890 ? 30.451 23.689 18.073 1.00 61.72 890 GLU A C 1
ATOM 7080 O O . GLU A 1 890 ? 30.684 23.317 16.925 1.00 61.72 890 GLU A O 1
ATOM 7085 N N . GLU A 1 891 ? 31.425 24.164 18.860 1.00 68.81 891 GLU A N 1
ATOM 7086 C CA . GLU A 1 891 ? 32.831 24.288 18.430 1.00 68.81 891 GLU A CA 1
ATOM 7087 C C . GLU A 1 891 ? 33.475 22.906 18.258 1.00 68.81 891 GLU A C 1
ATOM 7089 O O . GLU A 1 891 ? 34.150 22.640 17.263 1.00 68.81 891 GLU A O 1
ATOM 7094 N N . VAL A 1 892 ? 33.190 21.989 19.190 1.00 73.94 892 VAL A N 1
ATOM 7095 C CA . VAL A 1 892 ? 33.634 20.588 19.112 1.00 73.94 892 VAL A CA 1
ATOM 7096 C C . VAL A 1 892 ? 33.033 19.896 17.882 1.00 73.94 892 VAL A C 1
ATOM 7098 O O . VAL A 1 892 ? 33.740 19.181 17.174 1.00 73.94 892 VAL A O 1
ATOM 7101 N N . ALA A 1 893 ? 31.754 20.138 17.580 1.00 71.81 893 ALA A N 1
ATOM 7102 C CA . ALA A 1 893 ? 31.111 19.606 16.378 1.00 71.81 893 ALA A CA 1
ATOM 7103 C C . ALA A 1 893 ? 31.712 20.179 15.078 1.00 71.81 893 ALA A C 1
ATOM 7105 O O . ALA A 1 893 ? 31.883 19.440 14.108 1.00 71.81 893 ALA A O 1
ATOM 7106 N N . ALA A 1 894 ? 32.070 21.468 15.059 1.00 79.00 894 ALA A N 1
ATOM 7107 C CA . ALA A 1 894 ? 32.688 22.112 13.901 1.00 79.00 894 ALA A CA 1
ATOM 7108 C C . ALA A 1 894 ? 34.088 21.552 13.587 1.00 79.00 894 ALA A C 1
ATOM 7110 O O . ALA A 1 894 ? 34.387 21.275 12.424 1.00 79.00 894 ALA A O 1
ATOM 7111 N N . GLU A 1 895 ? 34.929 21.328 14.602 1.00 86.44 895 GLU A N 1
ATOM 7112 C CA . GLU A 1 895 ? 36.251 20.714 14.405 1.00 86.44 895 GLU A CA 1
ATOM 7113 C C . GLU A 1 895 ? 36.162 19.222 14.036 1.00 86.44 895 GLU A C 1
ATOM 7115 O O . GLU A 1 895 ? 36.939 18.762 13.200 1.00 86.44 895 GLU A O 1
ATOM 7120 N N . ILE A 1 896 ? 35.176 18.474 14.553 1.00 86.31 896 ILE A N 1
ATOM 7121 C CA . ILE A 1 896 ? 34.910 17.096 14.094 1.00 86.31 896 ILE A CA 1
ATOM 7122 C C . ILE A 1 896 ? 34.552 17.085 12.601 1.00 86.31 896 ILE A C 1
ATOM 7124 O O . ILE A 1 896 ? 35.213 16.390 11.833 1.00 86.31 896 ILE A O 1
ATOM 7128 N N . HIS A 1 897 ? 33.580 17.893 12.163 1.00 92.06 897 HIS A N 1
ATOM 7129 C CA . HIS A 1 897 ? 33.165 17.949 10.750 1.00 92.06 897 HIS A CA 1
ATOM 7130 C C . HIS A 1 897 ? 34.309 18.386 9.819 1.00 92.06 897 HIS A C 1
ATOM 7132 O O . HIS A 1 897 ? 34.455 17.887 8.706 1.00 92.06 897 HIS A O 1
ATOM 7138 N N . LYS A 1 898 ? 35.180 19.285 10.289 1.00 90.69 898 LYS A N 1
ATOM 7139 C CA . LYS A 1 898 ? 36.390 19.731 9.580 1.00 90.69 898 LYS A CA 1
ATOM 7140 C C . LYS A 1 898 ? 37.428 18.610 9.417 1.00 90.69 898 LYS A C 1
ATOM 7142 O O . LYS A 1 898 ? 38.045 18.514 8.355 1.00 90.69 898 LYS A O 1
ATOM 7147 N N . LEU A 1 899 ? 37.588 17.735 10.413 1.00 91.38 899 LEU A N 1
ATOM 7148 C CA . LEU A 1 899 ? 38.416 16.524 10.312 1.00 91.38 899 LEU A CA 1
ATOM 7149 C C . LEU A 1 899 ? 37.778 15.465 9.396 1.00 91.38 899 LEU A C 1
ATOM 7151 O O . LEU A 1 899 ? 38.484 14.860 8.587 1.00 91.38 899 LEU A O 1
ATOM 7155 N N . GLU A 1 900 ? 36.456 15.276 9.468 1.00 93.19 900 GLU A N 1
ATOM 7156 C CA . GLU A 1 900 ? 35.701 14.387 8.571 1.00 93.19 900 GLU A CA 1
ATOM 7157 C C . GLU A 1 900 ? 35.837 14.826 7.100 1.00 93.19 900 GLU A C 1
ATOM 7159 O O . GLU A 1 900 ? 36.162 14.006 6.236 1.00 93.19 900 GLU A O 1
ATOM 7164 N N . LEU A 1 901 ? 35.694 16.127 6.815 1.00 92.81 901 LEU A N 1
ATOM 7165 C CA . LEU A 1 901 ? 35.862 16.701 5.475 1.00 92.81 901 LEU A CA 1
ATOM 7166 C C . LEU A 1 901 ? 37.303 16.570 4.966 1.00 92.81 901 LEU A C 1
ATOM 7168 O O . LEU A 1 901 ? 37.504 16.217 3.804 1.00 92.81 901 LEU A O 1
ATOM 7172 N N . HIS A 1 902 ? 38.306 16.784 5.824 1.00 91.31 902 HIS A N 1
ATOM 7173 C CA . HIS A 1 902 ? 39.712 16.588 5.463 1.00 91.31 902 HIS A CA 1
ATOM 7174 C C . HIS A 1 902 ? 40.004 15.124 5.088 1.00 91.31 902 HIS A C 1
ATOM 7176 O O . HIS A 1 902 ? 40.571 14.858 4.030 1.00 91.31 902 HIS A O 1
ATOM 7182 N N . ALA A 1 903 ? 39.574 14.160 5.910 1.00 90.31 903 ALA A N 1
ATOM 7183 C CA . ALA A 1 903 ? 39.758 12.732 5.629 1.00 90.31 903 ALA A CA 1
ATOM 7184 C C . ALA A 1 903 ? 39.034 12.292 4.341 1.00 90.31 903 ALA A C 1
ATOM 7186 O O . ALA A 1 903 ? 39.584 11.534 3.533 1.00 90.31 903 ALA A O 1
ATOM 7187 N N . TYR A 1 904 ? 37.821 12.806 4.117 1.00 95.12 904 TYR A N 1
ATOM 7188 C CA . TYR A 1 904 ? 37.061 12.577 2.891 1.00 95.12 904 TYR A CA 1
ATOM 7189 C C . TYR A 1 904 ? 37.787 13.116 1.651 1.00 95.12 904 TYR A C 1
ATOM 7191 O O . TYR A 1 904 ? 37.927 12.404 0.652 1.00 95.12 904 TYR A O 1
ATOM 7199 N N . ARG A 1 905 ? 38.298 14.349 1.736 1.00 93.06 905 ARG A N 1
ATOM 7200 C CA . ARG A 1 905 ? 39.048 15.017 0.671 1.00 93.06 905 ARG A CA 1
ATOM 7201 C C . ARG A 1 905 ? 40.326 14.265 0.308 1.00 93.06 905 ARG A C 1
ATOM 7203 O O . ARG A 1 905 ? 40.484 13.921 -0.859 1.00 93.06 905 ARG A O 1
ATOM 7210 N N . SER A 1 906 ? 41.186 13.939 1.276 1.00 90.19 906 SER A N 1
ATOM 7211 C CA . SER A 1 906 ? 42.439 13.211 1.004 1.00 90.19 906 SER A CA 1
ATOM 7212 C C . SER A 1 906 ? 42.192 11.838 0.367 1.00 90.19 906 SER A C 1
ATOM 7214 O O . SER A 1 906 ? 42.960 11.398 -0.486 1.00 90.19 906 SER A O 1
ATOM 7216 N N . THR A 1 907 ? 41.088 11.172 0.729 1.00 90.44 907 THR A N 1
ATOM 7217 C CA . THR A 1 907 ? 40.689 9.900 0.103 1.00 90.44 907 THR A CA 1
ATOM 7218 C C . THR A 1 907 ? 40.222 10.099 -1.344 1.00 90.44 907 THR A C 1
ATOM 7220 O O . THR A 1 907 ? 40.548 9.291 -2.214 1.00 90.44 907 THR A O 1
ATOM 7223 N N . MET A 1 908 ? 39.501 11.189 -1.628 1.00 88.81 908 MET A N 1
ATOM 7224 C CA . MET A 1 908 ? 39.090 11.552 -2.988 1.00 88.81 908 MET A CA 1
ATOM 7225 C C . MET A 1 908 ? 40.299 11.920 -3.862 1.00 88.81 908 MET A C 1
ATOM 7227 O O . MET A 1 908 ? 40.416 11.409 -4.973 1.00 88.81 908 MET A O 1
ATOM 7231 N N . GLU A 1 909 ? 41.221 12.740 -3.348 1.00 88.56 909 GLU A N 1
ATOM 7232 C CA . GLU A 1 909 ? 42.478 13.114 -4.013 1.00 88.56 909 GLU A CA 1
ATOM 7233 C C . GLU A 1 909 ? 43.306 11.869 -4.381 1.00 88.56 909 GLU A C 1
ATOM 7235 O O . GLU A 1 909 ? 43.687 11.714 -5.542 1.00 88.56 909 GLU A O 1
ATOM 7240 N N . ALA A 1 910 ? 43.498 10.924 -3.453 1.00 86.88 910 ALA A N 1
ATOM 7241 C CA . ALA A 1 910 ? 44.236 9.682 -3.713 1.00 86.88 910 ALA A CA 1
ATOM 7242 C C . ALA A 1 910 ? 43.564 8.766 -4.760 1.00 86.88 910 ALA A C 1
ATOM 7244 O O . ALA A 1 910 ? 44.245 8.154 -5.590 1.00 86.88 910 ALA A O 1
ATOM 7245 N N . LEU A 1 911 ? 42.229 8.671 -4.750 1.00 83.62 911 LEU A N 1
ATOM 7246 C CA . LEU A 1 911 ? 41.491 7.843 -5.708 1.00 83.62 911 LEU A CA 1
ATOM 7247 C C . LEU A 1 911 ? 41.484 8.448 -7.118 1.00 83.62 911 LEU A C 1
ATOM 7249 O O . LEU A 1 911 ? 41.721 7.714 -8.073 1.00 83.62 911 LEU A O 1
ATOM 7253 N N . TYR A 1 912 ? 41.293 9.762 -7.269 1.00 82.62 912 TYR A N 1
ATOM 7254 C CA . TYR A 1 912 ? 41.371 10.413 -8.586 1.00 82.62 912 TYR A CA 1
ATOM 7255 C C . TYR A 1 912 ? 42.805 10.479 -9.135 1.00 82.62 912 TYR A C 1
ATOM 7257 O O . TYR A 1 912 ? 42.997 10.338 -10.343 1.00 82.62 912 TYR A O 1
ATOM 7265 N N . ALA A 1 913 ? 43.824 10.583 -8.273 1.00 81.88 913 ALA A N 1
ATOM 7266 C CA . ALA A 1 913 ? 45.228 10.436 -8.675 1.00 81.88 913 ALA A CA 1
ATOM 7267 C C . ALA A 1 913 ? 45.563 9.030 -9.222 1.00 81.88 913 ALA A C 1
ATOM 7269 O O . ALA A 1 913 ? 46.555 8.866 -9.930 1.00 81.88 913 ALA A O 1
ATOM 7270 N N . SER A 1 914 ? 44.722 8.026 -8.941 1.00 79.75 914 SER A N 1
ATOM 7271 C CA . SER A 1 914 ? 44.850 6.663 -9.478 1.00 79.75 914 SER A CA 1
ATOM 7272 C C . SER A 1 914 ? 44.209 6.483 -10.868 1.00 79.75 914 SER A C 1
ATOM 7274 O O . SER A 1 914 ? 44.281 5.392 -11.435 1.00 79.75 914 SER A O 1
ATOM 7276 N N . GLY A 1 915 ? 43.595 7.530 -11.436 1.00 79.81 915 GLY A N 1
ATOM 7277 C CA . GLY A 1 915 ? 42.949 7.520 -12.753 1.00 79.81 915 GLY A CA 1
ATOM 7278 C C . GLY A 1 915 ? 41.411 7.514 -12.701 1.00 79.81 915 GLY A C 1
ATOM 7279 O O . GLY A 1 915 ? 40.817 7.797 -11.661 1.00 79.81 915 GLY A O 1
ATOM 7280 N N . PRO A 1 916 ? 40.733 7.227 -13.832 1.00 77.38 916 PRO A N 1
ATOM 7281 C CA . PRO A 1 916 ? 39.272 7.205 -13.897 1.00 77.38 916 PRO A CA 1
ATOM 7282 C C . PRO A 1 916 ? 38.674 6.155 -12.953 1.00 77.38 916 PRO A C 1
ATOM 7284 O O . PRO A 1 916 ? 39.015 4.975 -13.038 1.00 77.38 916 PRO A O 1
ATOM 7287 N N . LEU A 1 917 ? 37.759 6.579 -12.076 1.00 80.00 917 LEU A N 1
ATOM 7288 C CA . LEU A 1 917 ? 37.142 5.690 -11.093 1.00 80.00 917 LEU A CA 1
ATOM 7289 C C . LEU A 1 917 ? 36.295 4.599 -11.761 1.00 80.00 917 LEU A C 1
ATOM 7291 O O . LEU A 1 917 ? 35.526 4.850 -12.691 1.00 80.00 917 LEU A O 1
ATOM 7295 N N . SER A 1 918 ? 36.389 3.381 -11.232 1.00 82.88 918 SER A N 1
ATOM 7296 C CA . SER A 1 918 ? 35.416 2.324 -11.505 1.00 82.88 918 SER A CA 1
ATOM 7297 C C . SER A 1 918 ? 34.101 2.569 -10.752 1.00 82.88 918 SER A C 1
ATOM 7299 O O . SER A 1 918 ? 34.071 3.234 -9.716 1.00 82.88 918 SER A O 1
ATOM 7301 N N . TRP A 1 919 ? 33.009 1.959 -11.224 1.00 59.00 919 TRP A N 1
ATOM 7302 C CA . TRP A 1 919 ? 31.697 2.020 -10.562 1.00 59.00 919 TRP A CA 1
ATOM 7303 C C . TRP A 1 919 ? 31.729 1.573 -9.091 1.00 59.00 919 TRP A C 1
ATOM 7305 O O . TRP A 1 919 ? 30.982 2.105 -8.274 1.00 59.00 919 TRP A O 1
ATOM 7315 N N . GLU A 1 920 ? 32.603 0.626 -8.738 1.00 70.50 920 GLU A N 1
ATOM 7316 C CA . GLU A 1 920 ? 32.774 0.171 -7.353 1.00 70.50 920 GLU A CA 1
ATOM 7317 C C . GLU A 1 920 ? 33.481 1.233 -6.497 1.00 70.50 920 GLU A C 1
ATOM 7319 O O . GLU A 1 920 ? 33.076 1.467 -5.361 1.00 70.50 920 GLU A O 1
ATOM 7324 N N . GLN A 1 921 ? 34.459 1.957 -7.053 1.00 74.50 921 GLN A N 1
ATOM 7325 C CA . GLN A 1 921 ? 35.107 3.090 -6.380 1.00 74.50 921 GLN A CA 1
ATOM 7326 C C . GLN A 1 921 ? 34.169 4.301 -6.240 1.00 74.50 921 GLN A C 1
ATOM 7328 O O . GLN A 1 921 ? 34.201 4.967 -5.207 1.00 74.50 921 GLN A O 1
ATOM 7333 N N . GLU A 1 922 ? 33.286 4.566 -7.210 1.00 79.81 922 GLU A N 1
ATOM 7334 C CA . GLU A 1 922 ? 32.227 5.583 -7.069 1.00 79.81 922 GLU A CA 1
ATOM 7335 C C . GLU A 1 922 ? 31.185 5.195 -6.000 1.00 79.81 922 GLU A C 1
ATOM 7337 O O . GLU A 1 922 ? 30.757 6.044 -5.209 1.00 79.81 922 GLU A O 1
ATOM 7342 N N . GLU A 1 923 ? 30.799 3.914 -5.919 1.00 76.69 923 GLU A N 1
ATOM 7343 C CA . GLU A 1 923 ? 29.910 3.399 -4.867 1.00 76.69 923 GLU A CA 1
ATOM 7344 C C . GLU A 1 923 ? 30.604 3.470 -3.488 1.00 76.69 923 GLU A C 1
ATOM 7346 O O . GLU A 1 923 ? 30.001 3.944 -2.522 1.00 76.69 923 GLU A O 1
ATOM 7351 N N . MET A 1 924 ? 31.896 3.131 -3.388 1.00 79.00 924 MET A N 1
ATOM 7352 C CA . MET A 1 924 ? 32.701 3.314 -2.168 1.00 79.00 924 MET A CA 1
ATOM 7353 C C . MET A 1 924 ? 32.829 4.786 -1.757 1.00 79.00 924 MET A C 1
ATOM 7355 O O . MET A 1 924 ? 32.582 5.099 -0.594 1.00 79.00 924 MET A O 1
ATOM 7359 N N . MET A 1 925 ? 33.130 5.705 -2.680 1.00 86.00 925 MET A N 1
ATOM 7360 C CA . MET A 1 925 ? 33.198 7.144 -2.384 1.00 86.00 925 MET A CA 1
ATOM 7361 C C . MET A 1 925 ? 31.846 7.720 -1.960 1.00 86.00 925 MET A C 1
ATOM 7363 O O . MET A 1 925 ? 31.791 8.577 -1.076 1.00 86.00 925 MET A O 1
ATOM 7367 N N . THR A 1 926 ? 30.746 7.227 -2.535 1.00 82.12 926 THR A N 1
ATOM 7368 C CA . THR A 1 926 ? 29.386 7.598 -2.121 1.00 82.12 926 THR A CA 1
ATOM 7369 C C . THR A 1 926 ? 29.081 7.114 -0.702 1.00 82.12 926 THR A C 1
ATOM 7371 O O . THR A 1 926 ? 28.512 7.867 0.088 1.00 82.12 926 THR A O 1
ATOM 7374 N N . ASN A 1 927 ? 29.487 5.890 -0.351 1.00 81.62 927 ASN A N 1
ATOM 7375 C CA . ASN A 1 927 ? 29.322 5.343 0.997 1.00 81.62 927 ASN A CA 1
ATOM 7376 C C . ASN A 1 927 ? 30.211 6.067 2.026 1.00 81.62 927 ASN A C 1
ATOM 7378 O O . ASN A 1 927 ? 29.718 6.442 3.088 1.00 81.62 927 ASN A O 1
ATOM 7382 N N . LEU A 1 928 ? 31.479 6.341 1.694 1.00 86.38 928 LEU A N 1
ATOM 7383 C CA . LEU A 1 928 ? 32.411 7.085 2.549 1.00 86.38 928 LEU A CA 1
ATOM 7384 C C . LEU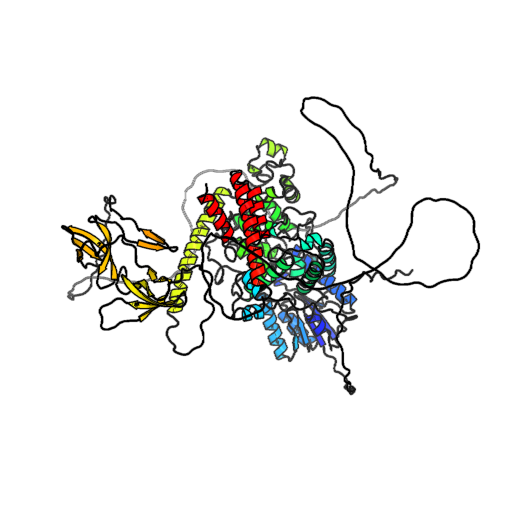 A 1 928 ? 31.860 8.477 2.882 1.00 86.38 928 LEU A C 1
ATOM 7386 O O . LEU A 1 928 ? 31.802 8.858 4.051 1.00 86.38 928 LEU A O 1
ATOM 7390 N N . ARG A 1 929 ? 31.365 9.191 1.864 1.00 94.25 929 ARG A N 1
ATOM 7391 C CA . ARG A 1 929 ? 30.727 10.508 2.000 1.00 94.25 929 ARG A CA 1
ATOM 7392 C C . ARG A 1 929 ? 29.587 10.503 3.016 1.00 94.25 929 ARG A C 1
ATOM 7394 O O . ARG A 1 929 ? 29.494 11.399 3.844 1.00 94.25 929 ARG A O 1
ATOM 7401 N N . LEU A 1 930 ? 28.725 9.487 2.946 1.00 82.62 930 LEU A N 1
ATOM 7402 C CA . LEU A 1 930 ? 27.589 9.326 3.855 1.00 82.62 930 LEU A CA 1
ATOM 7403 C C . LEU A 1 930 ? 28.022 8.909 5.268 1.00 82.62 930 LEU A C 1
ATOM 7405 O O . LEU A 1 930 ? 27.324 9.236 6.222 1.00 82.62 930 LEU A O 1
ATOM 7409 N N . SER A 1 931 ? 29.153 8.211 5.411 1.00 85.75 931 SER A N 1
ATOM 7410 C CA . SER A 1 931 ? 29.696 7.809 6.718 1.00 85.75 931 SER A CA 1
ATOM 7411 C C . SER A 1 931 ? 30.429 8.928 7.467 1.00 85.75 931 SER A C 1
ATOM 7413 O O . SER A 1 931 ? 30.508 8.868 8.688 1.00 85.75 931 SER A O 1
ATOM 7415 N N . LEU A 1 932 ? 30.922 9.937 6.740 1.00 87.62 932 LEU A N 1
ATOM 7416 C CA . LEU A 1 932 ? 31.645 11.110 7.250 1.00 87.62 932 LEU A CA 1
ATOM 7417 C C . LEU A 1 932 ? 30.776 12.386 7.233 1.00 87.62 932 LEU A C 1
ATOM 7419 O O . LEU A 1 932 ? 31.298 13.484 7.124 1.00 87.62 932 LEU A O 1
ATOM 7423 N N . ASN A 1 933 ? 29.444 12.248 7.242 1.00 87.62 933 ASN A N 1
ATOM 7424 C CA . ASN A 1 933 ? 28.453 13.342 7.257 1.00 87.62 933 ASN A CA 1
ATOM 7425 C C . ASN A 1 933 ? 28.508 14.372 6.101 1.00 87.62 933 ASN A C 1
ATOM 7427 O O . ASN A 1 933 ? 27.691 15.296 6.065 1.00 87.62 933 ASN A O 1
ATOM 7431 N N . ILE A 1 934 ? 29.399 14.203 5.119 1.00 91.69 934 ILE A N 1
ATOM 7432 C CA . ILE A 1 934 ? 29.675 15.195 4.073 1.00 91.69 934 ILE A CA 1
ATOM 7433 C C . ILE A 1 934 ? 28.463 15.397 3.159 1.00 91.69 934 ILE A C 1
ATOM 7435 O O . ILE A 1 934 ? 27.917 14.457 2.562 1.00 91.69 934 ILE A O 1
ATOM 7439 N N . SER A 1 935 ? 28.041 16.650 3.003 1.00 87.50 935 SER A N 1
ATOM 7440 C CA . SER A 1 935 ? 26.884 17.003 2.185 1.00 87.50 935 SER A CA 1
ATOM 7441 C C . SER A 1 935 ? 27.119 16.748 0.690 1.00 87.50 935 SER A C 1
ATOM 7443 O O . SER A 1 935 ? 28.234 16.518 0.216 1.00 87.50 935 SER A O 1
ATOM 7445 N N . ASN A 1 936 ? 26.036 16.789 -0.092 1.00 81.88 936 ASN A N 1
ATOM 7446 C CA . ASN A 1 936 ? 26.155 16.740 -1.550 1.00 81.88 936 ASN A CA 1
ATOM 7447 C C . ASN A 1 936 ? 26.931 17.958 -2.085 1.00 81.88 936 ASN A C 1
ATOM 7449 O O . ASN A 1 936 ? 27.654 17.827 -3.068 1.00 81.88 936 ASN A O 1
ATOM 7453 N N . ASP A 1 937 ? 26.774 19.121 -1.448 1.00 83.62 937 ASP A N 1
ATOM 7454 C CA . ASP A 1 937 ? 27.316 20.389 -1.934 1.00 83.62 937 ASP A CA 1
ATOM 7455 C C . ASP A 1 937 ? 28.826 20.483 -1.668 1.00 83.62 937 ASP A C 1
ATOM 7457 O O . ASP A 1 937 ? 29.568 20.902 -2.552 1.00 83.62 937 ASP A O 1
ATOM 7461 N N . GLU A 1 938 ? 29.298 20.002 -0.513 1.00 88.38 938 GLU A N 1
ATOM 7462 C CA . GLU A 1 938 ? 30.732 19.873 -0.194 1.00 88.38 938 GLU A CA 1
ATOM 7463 C C . GLU A 1 938 ? 31.427 18.858 -1.109 1.00 88.38 938 GLU A C 1
ATOM 7465 O O . GLU A 1 938 ? 32.477 19.146 -1.673 1.00 88.38 938 GLU A O 1
ATOM 7470 N N . HIS A 1 939 ? 30.813 17.699 -1.361 1.00 89.06 939 HIS A N 1
ATOM 7471 C CA . HIS A 1 939 ? 31.351 16.727 -2.317 1.00 89.06 939 HIS A CA 1
ATOM 7472 C C . HIS A 1 939 ? 31.444 17.283 -3.748 1.00 89.06 939 HIS A C 1
ATOM 7474 O O . HIS A 1 939 ? 32.437 17.046 -4.435 1.00 89.06 939 HIS A O 1
ATOM 7480 N N . LEU A 1 940 ? 30.451 18.061 -4.190 1.00 83.94 940 LEU A N 1
ATOM 7481 C CA . LEU A 1 940 ? 30.494 18.766 -5.476 1.00 83.94 940 LEU A CA 1
ATOM 7482 C C . LEU A 1 940 ? 31.490 19.941 -5.486 1.00 83.94 940 LEU A C 1
ATOM 7484 O O . LEU A 1 940 ? 31.896 20.373 -6.569 1.00 83.94 940 LEU A O 1
ATOM 7488 N N . LEU A 1 941 ? 31.890 20.451 -4.317 1.00 86.69 941 LEU A N 1
ATOM 7489 C CA . LEU A 1 941 ? 32.969 21.425 -4.167 1.00 86.69 941 LEU A CA 1
ATOM 7490 C C . LEU A 1 941 ? 34.334 20.746 -4.332 1.00 86.69 941 LEU A C 1
ATOM 7492 O O . LEU A 1 941 ? 35.113 21.172 -5.179 1.00 86.69 941 LEU A O 1
ATOM 7496 N N . GLU A 1 942 ? 34.595 19.651 -3.612 1.00 86.81 942 GLU A N 1
ATOM 7497 C CA . GLU A 1 942 ? 35.862 18.908 -3.709 1.00 86.81 942 GLU A CA 1
ATOM 7498 C C . GLU A 1 942 ? 36.066 18.289 -5.102 1.00 86.81 942 GLU A C 1
ATOM 7500 O O . GLU A 1 942 ? 37.142 18.430 -5.682 1.00 86.81 942 GLU A O 1
ATOM 7505 N N . LEU A 1 943 ? 35.017 17.730 -5.725 1.00 81.38 943 LEU A N 1
ATOM 7506 C CA . LEU A 1 943 ? 35.073 17.305 -7.133 1.00 81.38 943 LEU A CA 1
ATOM 7507 C C . LEU A 1 943 ? 35.423 18.462 -8.080 1.00 81.38 943 LEU A C 1
ATOM 7509 O O . LEU A 1 943 ? 36.147 18.267 -9.055 1.00 81.38 943 LEU A O 1
ATOM 7513 N N . ARG A 1 944 ? 34.930 19.678 -7.810 1.00 81.81 944 ARG A N 1
ATOM 7514 C CA . ARG A 1 944 ? 35.283 20.861 -8.606 1.00 81.81 944 ARG A CA 1
ATOM 7515 C C . ARG A 1 944 ? 36.723 21.298 -8.353 1.00 81.81 944 ARG A C 1
ATOM 7517 O O . ARG A 1 944 ? 37.372 21.727 -9.300 1.00 81.81 944 ARG A O 1
ATOM 7524 N N . HIS A 1 945 ? 37.225 21.184 -7.123 1.00 79.81 945 HIS A N 1
ATOM 7525 C CA . HIS A 1 945 ? 38.626 21.457 -6.806 1.00 79.81 945 HIS A CA 1
ATOM 7526 C C . HIS A 1 945 ? 39.562 20.488 -7.534 1.00 79.81 945 HIS A C 1
ATOM 7528 O O . HIS A 1 945 ? 40.509 20.955 -8.158 1.00 79.81 945 HIS A O 1
ATOM 7534 N N . LEU A 1 946 ? 39.243 19.190 -7.566 1.00 76.62 946 LEU A N 1
ATOM 7535 C CA . LEU A 1 946 ? 39.988 18.189 -8.341 1.00 76.62 946 LEU A CA 1
ATOM 7536 C C . LEU A 1 946 ? 40.004 18.507 -9.839 1.00 76.62 946 LEU A C 1
ATOM 7538 O O . LEU A 1 946 ? 41.074 18.612 -10.424 1.00 76.62 946 LEU A O 1
ATOM 7542 N N . VAL A 1 947 ? 38.838 18.774 -10.435 1.00 71.19 947 VAL A N 1
ATOM 7543 C CA . VAL A 1 947 ? 38.702 19.159 -11.858 1.00 71.19 947 VAL A CA 1
ATOM 7544 C C . VAL A 1 947 ? 39.304 20.547 -12.169 1.00 71.19 947 VAL A C 1
ATOM 7546 O O . VAL A 1 947 ? 39.411 20.929 -13.329 1.00 71.19 947 VAL A O 1
ATOM 7549 N N . SER A 1 948 ? 39.716 21.311 -11.150 1.00 67.06 948 SER A N 1
ATOM 7550 C CA . SER A 1 948 ? 40.462 22.575 -11.295 1.00 67.06 948 SER A CA 1
ATOM 7551 C C . SER A 1 948 ? 41.959 22.440 -10.971 1.00 67.06 948 SER A C 1
ATOM 7553 O O . SER A 1 948 ? 42.679 23.435 -11.046 1.00 67.06 948 SER A O 1
ATOM 7555 N N . ALA A 1 949 ? 42.415 21.249 -10.572 1.00 57.94 949 ALA A N 1
ATOM 7556 C CA . ALA A 1 949 ? 43.796 20.930 -10.196 1.00 57.94 949 ALA A CA 1
ATOM 7557 C C . ALA A 1 949 ? 44.440 19.867 -11.115 1.00 57.94 949 ALA A C 1
ATOM 7559 O O . ALA A 1 949 ? 45.591 19.488 -10.896 1.00 57.94 949 ALA A O 1
ATOM 7560 N N . SER A 1 950 ? 43.696 19.411 -12.131 1.00 48.56 950 SER A N 1
ATOM 7561 C CA . SER A 1 950 ? 44.090 18.484 -13.202 1.00 48.56 950 SER A CA 1
ATOM 7562 C C . SER A 1 950 ? 44.089 19.172 -14.565 1.00 48.56 950 SER A C 1
ATOM 7564 O O . SER A 1 950 ? 45.075 19.001 -15.307 1.00 48.56 950 SER A O 1
#

Radius of gyration: 43.13 Å; chains: 1; bounding box: 119×122×128 Å

Organism: Aristolochia fimbriata (NCBI:txid158543)

InterPro domains:
  IPR002081 Cryptochrome/DNA photolyase class 1 [PTHR11455] (37-531)
  IPR005101 Cryptochrome/DNA photolyase, FAD-binding domain [PF03441] (325-522)
  IPR005491 ENT domain [PF03735] (894-946)
  IPR005491 ENT domain [PS51138] (892-950)
  IPR005491 ENT domain [SM01191] (892-950)
  IPR006050 DNA photolyase, N-terminal [PF00875] (39-201)
  IPR006050 DNA photolyase, N-terminal [PS51645] (37-175)
  IPR008395 Agenet-like domain [PF05641] (569-624)
  IPR014002 Agenet domain, plant type [SM00743] (564-627)
  IPR014002 Agenet domain, plant type [SM00743] (629-684)
  IPR014729 Rossmann-like alpha/beta/alpha sandwich fold [G3DSA:3.40.50.620] (34-172)
  IPR036134 Cryptochrome/DNA photolyase, FAD-binding domain-like superfamily [SSF48173] (241-528)
  IPR036142 ENT domain-like superfamily [G3DSA:1.10.1240.40] (887-950)
  IPR036142 ENT domain-like superfamily [SSF158639] (890-948)
  IPR036155 Cryptochrome/photolyase, N-terminal domain superfamily [SSF52425] (37-210)

Sequence (950 aa):
MRMRSLLSLPRPRLYLPPTSLRNMSAPTPSTTTAMGSNSLMWFRKGLRIHDNPALLHAAKDSTHLYPVFVIDPHFMAPDPAAFSPGSSKAGLNRIQFLLESLADLDSSLNGLGSRLLVFEGDPAEVIVRLLKEWNIEKLCFESDTEPYSQLRDGRVKDSASKSGIEVFSPVTHTLFDPADVIQKNGGKPPLSYQSFIKLVGQPPMPVELNLTRLPVIGTLGDCGVLSVPKIDELGYGDIKQEGFSPFRGGESEELKRLMKSLDDKEWVANFEKPKGDPSAFLKPATTVLSPYLKFGCLSSRYFYWCLQDVYGKVKRHTSPPVSLVGQLLWRDFFYTVAFGTPNFDRMEGNRICKQIPWKDDDKLLVAWREARTGYPWIDAIMVQLKSWGWMHHLARHSLACFLTRGDLFVHWEKGRDVFERLLIDSDWAINNGNWLWLSCSSFFYQYNRIYSPSSFGKKYDPNGNFVRHFLPILKDIPKEFIYEPWTAPLSVQRKAKCIIGKDYPKPVVAHDLASKECRRKMGEAYAVNRSTAGAKTSAEGVLQSEDGFSTRLQSLLFFLSATMKFKKGTKVEVFKNTEVPSGSWWCGEIISGNGHNYHVRYLTFPDVASVERVSRKAIRPLAPPGSSENWVPGDIAEVFDNCSWKTAEVLKVMGGYYFVRLLGSSQEFQVHKMNLRGRQSWQDNQWVVIGKKSNSQLSGIVSKSVFKQHELEKDIGFQEKKIQNMVPSRKGVKRSRAVSPHFGENAGPDQKLRAIRKEGRLQQRVPRHQSYLLDEVDAVASPRIMLGEKYMHASFNNRTPHFSEIETEESRNFNAEVGCCFSRSLEPIDDAEGSSCSVGSCSSTTRDNPYKLPCLYVRGPNQDNYSDDAESSSSGGWVDGRDPSLPQTEEVAAEIHKLELHAYRSTMEALYASGPLSWEQEEMMTNLRLSLNISNDEHLLELRHLVSAS

Foldseek 3Di:
DDDDDPPDDDDDDDDDDDDDDDDDDDDDDDDDPDPFAEEEEEADFQLADWLFVLQVVRQPSGQAYAYEYEAECQQAAFDPVDPATGHLQAHPLLVQQVLLSQVQSQVVQVQQVEGYFYYYYLVLVLLLVQCVVVVHQEYGYEADQDPVRVVSVVSNVVSCVVSNHHYHYDHFLAQDDLCQLCVLVVNFADQALVSSVVSDDGGDARDDPPRSHGNYHDDRPPSPTDDSDDSVRSVSNPDPDPAHAPDHHHLVSLVVLLCVQCVPLVCQFAFFQVPFAQLPDVDGSDSPSLLCSQSSSDGLNVSLVSSVVSVVVDPHGDDPCTHPNVVSSLVNSLSSNVSRWPPLLFQPPTPFFQDAPFDDDVVLLCCQQCLAQQFLLSSLLSLCLQRNLDGGPVSVLQSLLCCPLQFVRHGLSSVLSSNSHRHSSNHRRNSSVVSCQSNCRHDHPPSLPGDDSQCNNCVRCLQCPSSCVSPVLLVQQGSVCSRPVVPPPPVSCVVSVHDEVPRGDHRPGDRVVRNVVSVVSSVVSVVVSVVVVVVVVVVVVVVPPPDDDDDDDDDPPDDDDPQDADDFQAWKWFWDCPPPDFTWTFIWTFHDDDSFWTWTFTPADDDDRDTDTGTSVRIDHPDDAAPPQDDDAQWWWFFDDRRITAIWGFHDDDDQKTWIDGVPDPDIDIDGPVRTGFDWDQDPNDTDGDDTDDDDDDDDDDDDDDDDDDDDDDDDDDDDDDDDDDDDDDDDDDDDDDDDDDDDDDDDDDDDDDDDDDDDDDDDDDDDDDDDDDDDDDDDDDDDDDDDDDDDDDDDDDDDDDDDDDDDDDDDDDDDDDDDDDDDDDDDDDDDDDDDDDDDDDDDDDDDDDDDDDDDDDDDDDDDDDDDDDDDDDDDDDDDDDDDDDDDPVVVVVVLLVVLLVVLLVLVVVQVVVPDDDPVVVVVSVVSCVVSVHDPVSVVVSVVVVVVVD

Secondary structure (DSSP, 8-state):
-PPP-----PPP-PPPPP-PPPP-PPPPPP-------EEEEEESS---STT-HHHHHHHTT-SEEEEEEEE-HHHHS--TTSSSSB-SS-BHHHHHHHHHHHHHHHHHHHHTT---EEEES-HH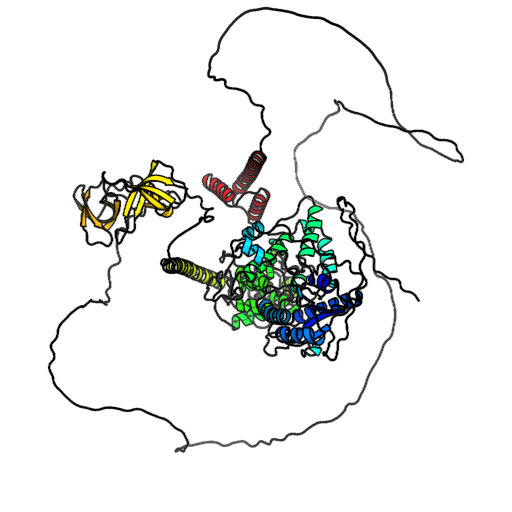HHHHHHHHHTT-SEEE-----SHHHHHHHHHHHHHHHHTT-EEE----SSSS-HHHHHHHTTSS--SSHHHHHTT--PPPPPPP---SSPPBP----SS-PBPPPPTTTTT--S---S---SS--SHHHHHHHHHHHHS-HHHHHS--GGG--SS-TTTTSS---HHHHHHTSS-HHHHHHHHHHHHTTSS----TTTSHHHHHHHHHHHHHHHHTSTTTTSSTT-TTS-----B--HHHHHHHHTT-SS-HHHHHHHHHHHHHS---HHHHHHHHHIIIIITT-B-HHHHHHHHHHH-TT--HHHHHHHHHHHTTSSS---TT-PPPTTHHHHHH-TT-HHHHHH-GGGTTS-TTTTT-GGGS-HHHHHHTT--BTTTBPPPSS-HHHHHHHHHHHHHHHHHHHHHHHHHHHHHHTTTT-S-----------------PPPPTT-EEEEEE--STTT-EEEEEEEEEE-SSEEEEEE---TT---EEEEEGGGEEEPPP--------TT-EEEEEETTEEEEEEEEEEETTEEEEEETTS--EEEEEGGGEE--EEEETTEEEE----------------PPPP------------------------------------------------------------------------PPP----------------------------------------------------------------------------------------------------PPPPHHHHHHHHHHHHHHHHHHHHHHHHTTSSPPHHHHHHHHHHHHHTT--HHHHHHHHHHHTTT-